Protein 3RUF (pdb70)

GO terms:
  GO:0003974 UDP-N-acetylglucosamine 4-epimerase activity (F, EXP)

Nearest PDB structures (foldseek):
  3ru9-assembly1_A  TM=9.992E-01  e=3.036E-66  Plesiomonas shigelloides
  3ruc-assembly2_D  TM=9.964E-01  e=3.072E-64  Plesiomonas shigelloides
  1sb8-assembly1_A  TM=9.883E-01  e=1.841E-53  Pseudomonas aeruginosa
  6dnt-assembly1_A-2  TM=9.504E-01  e=9.899E-32  Methanobrevibacter ruminantium M1
  8shh-assembly1_A  TM=8.961E-01  e=2.185E-24  Micromonospora carbonacea

Foldseek 3Di:
DLVLLVVLLVVCLVPPAEEEEECCQADLNVVLLLVSLQSLHQYEYEYQVPVGDPVSVVVSVVNHDPSSVVSYHYDHDALLDLVVLLVSLARHAFYEYEWADDFQVVCAVCVPVRCSRLANSLVSNVVSNVVNVHNAAEYEAAPLLLPAVPDPADDQVHRDDRLGSNSVSRVVSLVVQLVCCVPPVHWYEYEHEWAEDAFRQDCDDDRGDLQSVLLLQVQVVHEREDAADQQQKTQYAYSVQVSSLRSLRRPFDRVLTSDYFYRGDFDIDTSVVSNVLLNVLLVVVPGYYYDHHDGSDHRTYGHDGVSCCPRRVRDRDAGDNNRSNNHSVNSVVVSD/DLVLLVVLLVVCLVVPFEEEEECCQADLNVVLLLVSLQSVHQYEYEYQVPVGDPVSVVVSPVNHDPSSVVSYDYDNDALLDLVVLLVSLARHAFYEYEWADDFQVVCQVCVPVRCSRLASSLVSNVVSNVVNVHNAAEYEAAPLLLPAVPDPADDPVHRDDRLGSRSVSRVNSLVVQLVCCVPPVHWYEYEHEWAEDAFRQDCDDPRGDQVSVLLLQVQVVHEREDAAPQQQKTQYAYSVLVSSLSSLRRPFDRVLTSYYFYRGDQDIDTSVVVNVLLNVLVVVVPGYDYDHHDGSDDRTYGHDGVSCCPRRVRDRDAGDNNRSNNHSVNSVVVND/DLVVLVVLLVVCLVPAFEEEQECCQADLNVVLLLSNLQSVHQYEYEYQVPVGDPVSVVVSPVRHDPSSVVSYHYDHDALLDLVVLLVSLARHAFYEAEWADDDQVVCQVPVPVRLSRLASSLVSNVVSCLVNVHNAYEYEAAPLQQPPPPDPADDFVHHDDRDGSNSVSRNVSLVVQLVCCVPSVHWYEYEHEWAEDFFRQDCDDPRGDQLSVLLLCQQVVHAREDADPQQAKTQYAYSVLVSSLSSLRRPADPVLTSDYFYGGQQDIDTSVVSNVLLVVLLVVVPGHDYDHHDPPDDRTYGHDRVSCCPRSVRDSPDGPSNSSNNHNVSSVVVND/DLVVLVVLLVVCLVPAFEEEFECCQADLNVVLLLSNLQSVHQYEYEYQVPVGDVVSVVVSPVRHDPSSVVSYHYDNDALLDLVVLLVSLARHAFYEYEWADDFQVVCQVPVPVRLSCLASSLVSNVVSCLVNVHNAAEYEAAPLQQAPPPDPADEDVHHDDRQGSNSVSRNVSLVVQLVCCVPSVHWYEYEHEWAEDFFRQDCDDPRGDQLSVLLLCVQVVHAREDAAPQQQKTQHAYSVLVSSLSSLRRPAPPVLTSYYFYRGQQDIDTRVVVNVLLNVLLCVVPDYDYDHHDPSDDRTYGHDGVSCCPRRVRDRPDGPNNRSNNRSVSSVVVND

Sequence (1344 aa):
YMSRYEEITQQLIFSPKTWLITGVAGFIGSNLLEKLLKLNQVVIGLDNFSTGHQYNLDEVKTLVSTEQWSRFCFIEGDIRDLTTCEQVMKGVDHVLHQAALGSVPRSIVDPITTNATNITGFLNILHAAKNAQVQSFTYAASSSTYGDHPALPKVEENIGNPLSPYAVTKYVNEIYAQVYARTYGFKTIGLRYFNVFGRRQDPNGAYAAVIPKWTAAMLKGDDVYINGDGETSRDFCYIDNVIQMNILSALAKDSAKDNIYNVAVGDRTTLNELSGYIYDELNLIHHIKYREFRSGDVRHSQADVTKAIDLLKYRPNIKIREGLRLSMPWYVRFLKYMSRYEEITQQLIFSPKTWLITGVAGFIGSNLLEKLLKLNQVVIGLDNFSTGHQYNLDEVKTLVSTEQWSRFCFIEGDIRDLTTCEQVMKGVDHVLHQAALGSVPRSIVDPITTNATNITGFLNILHAAKNAQVQSFTYAASSSTYGDHPALPKVEENIGNPLSPYAVTKYVNEIYAQVYARTYGFKTIGLRYFNVFGRRQDPNGAYAAVIPKWTAAMLKGDDVYINGDGETSRDFCYIDNVIQMNILSALAKDSAKDNIYNVAVGDRTTLNELSGYIYDELNLIHHIKYREFRSGDVRHSQADVTKAIDLLKYRPNIKIREGLRLSMPWYVRFLKYMSRYEEITQQLIFSPKTWLITGVAGFIGSNLLEKLLKLNQVVIGLDNFSTGHQYNLDEVKTLVSTEQWSRFCFIEGDIRDLTTCEQVMKGVDHVLHQAALGSVPRSIVDPITTNATNITGFLNILHAAKNAQVQSFTYAASSSTYGDHPALPKVEENIGNPLSPYAVTKYVNEIYAQVYARTYGFKTIGLRYFNVFGRRQDPNGAYAAVIPKWTAAMLKGDDVYINGDGETSRDFCYIDNVIQMNILSALAKDSAKDNIYNVAVGDRTTLNELSGYIYDELNLIHHIKYREFRSGDVRHSQADVTKAIDLLKYRPNIKIREGLRLSMPWYVRFLKYMSRYEEITQQLIFSPKTWLITGVAGFIGSNLLEKLLKLNQVVIGLDNFSTGHQYNLDEVKTLVSTEQWSRFCFIEGDIRDLTTCEQVMKGVDHVLHQAALGSVPRSIVDPITTNATNITGFLNILHAAKNAQVQSFTYAASSSTYGDHPALPKVEENIGNPLSPYAVTKYVNEIYAQVYARTYGFKTIGLRYFNVFGRRQDPNGAYAAVIPKWTAAMLKGDDVYINGDGETSRDFCYIDNVIQMNILSALAKDSAKDNIYNVAVGDRTTLNELSGYIYDELNLIHHIKYREFRSGDVRHSQADVTKAIDLLKYRPNIKIREGLRLSMPWYVRFLK

Organism: Plesiomonas shigelloides (NCBI:txid703)

InterPro domains:
  IPR001509 NAD-dependent epimerase/dehydratase [PF01370] (22-267)
  IPR036291 NAD(P)-binding domain superfamily [SSF51735] (5-342)
  IPR050177 Bifunctional lipid A modification and metabolic enzymes [PTHR43245] (20-340)

Structure (mmCIF, N/CA/C/O backbone):
data_3RUF
#
_entry.id   3RUF
#
_cell.length_a   77.978
_cell.length_b   77.978
_cell.length_c   223.873
_cell.angle_alpha   90.00
_cell.angle_beta   90.00
_cell.angle_gamma   120.00
#
_symmetry.space_group_name_H-M   'P 32'
#
loop_
_entity.id
_entity.type
_entity.pdbx_description
1 polymer WbgU
2 non-polymer NICOTINAMIDE-ADENINE-DINUCLEOTIDE
3 non-polymer "URIDINE-5'-DIPHOSPHATE"
4 non-polymer 'SULFATE ION'
5 water water
#
loop_
_atom_site.group_PDB
_atom_site.id
_atom_site.type_symbol
_atom_site.label_atom_id
_atom_site.label_alt_id
_atom_site.label_comp_id
_atom_site.label_asym_id
_atom_site.label_entity_id
_atom_site.label_seq_id
_atom_site.pdbx_PDB_ins_code
_atom_site.Cartn_x
_atom_site.Cartn_y
_atom_site.Cartn_z
_atom_site.occupancy
_atom_site.B_iso_or_equiv
_atom_site.auth_seq_id
_atom_site.auth_comp_id
_atom_site.auth_asym_id
_atom_site.auth_atom_id
_atom_site.pdbx_PDB_model_num
ATOM 1 N N . TYR A 1 10 ? -16.958 27.380 -23.642 1.00 44.38 1 TYR A N 1
ATOM 2 C CA . TYR A 1 10 ? -17.064 28.673 -22.913 1.00 42.60 1 TYR A CA 1
ATOM 3 C C . TYR A 1 10 ? -16.588 28.540 -21.476 1.00 42.79 1 TYR A C 1
ATOM 4 O O . TYR A 1 10 ? -16.952 27.617 -20.757 1.00 46.11 1 TYR A O 1
ATOM 13 N N . MET A 1 11 ? -15.851 29.526 -21.031 1.00 40.71 2 MET A N 1
ATOM 14 C CA . MET A 1 11 ? -15.440 29.580 -19.619 1.00 39.02 2 MET A CA 1
ATOM 15 C C . MET A 1 11 ? -16.288 30.632 -18.888 1.00 36.62 2 MET A C 1
ATOM 16 O O . MET A 1 11 ? -15.892 31.744 -18.659 1.00 35.38 2 MET A O 1
ATOM 21 N N . SER A 1 12 ? -17.514 30.244 -18.583 1.00 35.47 3 SER A N 1
ATOM 22 C CA . SER A 1 12 ? -18.535 31.248 -18.267 1.00 35.79 3 SER A CA 1
ATOM 23 C C . SER A 1 12 ? -18.332 31.996 -16.970 1.00 32.65 3 SER A C 1
ATOM 24 O O . SER A 1 12 ? -18.570 33.199 -16.923 1.00 32.00 3 SER A O 1
ATOM 27 N N . ARG A 1 13 ? -17.913 31.297 -15.908 1.00 32.87 4 ARG A N 1
ATOM 28 C CA . ARG A 1 13 ? -17.636 32.022 -14.642 1.00 32.45 4 ARG A CA 1
ATOM 29 C C . ARG A 1 13 ? -16.441 32.976 -14.829 1.00 33.32 4 ARG A C 1
ATOM 30 O O . ARG A 1 13 ? -16.436 34.132 -14.380 1.00 34.59 4 ARG A O 1
ATOM 38 N N . TYR A 1 14 ? -15.441 32.488 -15.532 1.00 34.98 5 TYR A N 1
ATOM 39 C CA . TYR A 1 14 ? -14.221 33.272 -15.787 1.00 34.62 5 TYR A CA 1
ATOM 40 C C . TYR A 1 14 ? -14.555 34.531 -16.557 1.00 34.73 5 TYR A C 1
ATOM 41 O O . TYR A 1 14 ? -14.092 35.615 -16.202 1.00 34.63 5 TYR A O 1
ATOM 50 N N . GLU A 1 15 ? -15.429 34.413 -17.573 1.00 36.58 6 GLU A N 1
ATOM 51 C CA . GLU A 1 15 ? -15.916 35.568 -18.335 1.00 36.96 6 GLU A CA 1
ATOM 52 C C . GLU A 1 15 ? -16.548 36.669 -17.494 1.00 36.63 6 GLU A C 1
ATOM 53 O O . GLU A 1 15 ? -16.239 37.904 -17.687 1.00 36.91 6 GLU A O 1
ATOM 59 N N . GLU A 1 16 ? -17.434 36.234 -16.583 1.00 35.56 7 GLU A N 1
ATOM 60 C CA . GLU A 1 16 ? -18.136 37.117 -15.641 1.00 35.36 7 GLU A CA 1
ATOM 61 C C . GLU A 1 16 ? -17.170 37.878 -14.744 1.00 34.37 7 GLU A C 1
ATOM 62 O O . GLU A 1 16 ? -17.245 39.081 -14.586 1.00 34.90 7 GLU A O 1
ATOM 68 N N . ILE A 1 17 ? -16.310 37.126 -14.084 1.00 34.63 8 ILE A N 1
ATOM 69 C CA . ILE A 1 17 ? -15.293 37.741 -13.205 1.00 33.98 8 ILE A CA 1
ATOM 70 C C . ILE A 1 17 ? -14.387 38.683 -13.996 1.00 33.16 8 ILE A C 1
ATOM 71 O O . ILE A 1 17 ? -14.155 39.796 -13.589 1.00 34.38 8 ILE A O 1
ATOM 76 N N . THR A 1 18 ? -13.922 38.297 -15.180 1.00 35.26 9 THR A N 1
ATOM 77 C CA . THR A 1 18 ? -13.153 39.285 -15.959 1.00 34.31 9 THR A CA 1
ATOM 78 C C . THR A 1 18 ? -13.936 40.546 -16.270 1.00 34.65 9 THR A C 1
ATOM 79 O O . THR A 1 18 ? -13.361 41.645 -16.287 1.00 33.22 9 THR A O 1
ATOM 83 N N . GLN A 1 19 ? -15.255 40.423 -16.529 1.00 33.98 10 GLN A N 1
ATOM 84 C CA . GLN A 1 19 ? -16.105 41.603 -16.739 1.00 34.05 10 GLN A CA 1
ATOM 85 C C . GLN A 1 19 ? -16.178 42.488 -15.547 1.00 32.63 10 GLN A C 1
ATOM 86 O O . GLN A 1 19 ? -16.144 43.715 -15.674 1.00 34.52 10 GLN A O 1
ATOM 92 N N . GLN A 1 20 ? -16.288 41.883 -14.375 1.00 32.61 11 GLN A N 1
ATOM 93 C CA . GLN A 1 20 ? -16.247 42.675 -13.143 1.00 33.75 11 GLN A CA 1
ATOM 94 C C . GLN A 1 20 ? -14.963 43.477 -13.083 1.00 32.37 11 GLN A C 1
ATOM 95 O O . GLN A 1 20 ? -14.973 44.667 -12.738 1.00 32.76 11 GLN A O 1
ATOM 101 N N . LEU A 1 21 ? -13.855 42.819 -13.424 1.00 33.51 12 LEU A N 1
ATOM 102 C CA . LEU A 1 21 ? -12.521 43.483 -13.287 1.00 33.75 12 LEU A CA 1
ATOM 103 C C . LEU A 1 21 ? -12.344 44.603 -14.258 1.00 34.45 12 LEU A C 1
ATOM 104 O O . LEU A 1 21 ? -11.748 45.602 -13.932 1.00 37.20 12 LEU A O 1
ATOM 109 N N . ILE A 1 22 ? -12.807 44.439 -15.488 1.00 35.81 13 ILE A N 1
ATOM 110 C CA . ILE A 1 22 ? -12.720 45.547 -16.451 1.00 36.23 13 ILE A CA 1
ATOM 111 C C . ILE A 1 22 ? -13.505 46.801 -15.989 1.00 36.35 13 ILE A C 1
ATOM 112 O O . ILE A 1 22 ? -13.026 47.943 -16.118 1.00 36.51 13 ILE A O 1
ATOM 117 N N . PHE A 1 23 ? -14.700 46.598 -15.416 1.00 35.25 14 PHE A N 1
ATOM 118 C CA . PHE A 1 23 ? -15.517 47.712 -14.935 1.00 34.87 14 PHE A CA 1
ATOM 119 C C . PHE A 1 23 ? -14.935 48.374 -13.704 1.00 35.78 14 PHE A C 1
ATOM 120 O O . PHE A 1 23 ? -14.953 49.579 -13.598 1.00 36.34 14 PHE A O 1
ATOM 128 N N . SER A 1 24 ? -14.456 47.576 -12.751 1.00 36.34 15 SER A N 1
ATOM 129 C CA . SER A 1 24 ? -13.979 48.101 -11.476 1.00 38.32 15 SER A CA 1
ATOM 130 C C . SER A 1 24 ? -12.503 47.602 -11.340 1.00 38.55 15 SER A C 1
ATOM 131 O O . SER A 1 24 ? -12.260 46.572 -10.706 1.00 39.44 15 SER A O 1
ATOM 134 N N . PRO A 1 25 ? -11.548 48.289 -12.002 1.00 38.40 16 PRO A N 1
ATOM 135 C CA . PRO A 1 25 ? -10.160 47.705 -12.088 1.00 38.02 16 PRO A CA 1
ATOM 136 C C . PRO A 1 25 ? -9.485 47.749 -10.698 1.00 37.08 16 PRO A C 1
ATOM 137 O O . PRO A 1 25 ? -9.806 48.619 -9.885 1.00 36.30 16 PRO A O 1
ATOM 141 N N . LYS A 1 26 ? -8.589 46.794 -10.435 1.00 36.15 17 LYS A N 1
ATOM 142 C CA . LYS A 1 26 ? -7.894 46.726 -9.194 1.00 34.64 17 LYS A CA 1
ATOM 143 C C . LYS A 1 26 ? -6.381 46.819 -9.435 1.00 35.40 17 LYS A C 1
ATOM 144 O O . LYS A 1 26 ? -5.916 46.750 -10.573 1.00 34.62 17 LYS A O 1
ATOM 150 N N . THR A 1 27 ? -5.617 46.892 -8.339 1.00 33.90 18 THR A N 1
ATOM 151 C CA . THR A 1 27 ? -4.179 46.785 -8.385 1.00 32.72 18 THR A CA 1
ATOM 152 C C . THR A 1 27 ? -3.760 45.387 -7.997 1.00 31.54 18 THR A C 1
ATOM 153 O O . THR A 1 27 ? -4.156 44.842 -6.937 1.00 31.81 18 THR A O 1
ATOM 157 N N . TRP A 1 28 ? -2.926 44.817 -8.849 1.00 30.82 19 TRP A N 1
ATOM 158 C CA . TRP A 1 28 ? -2.488 43.427 -8.715 1.00 31.91 19 TRP A CA 1
ATOM 159 C C . TRP A 1 28 ? -0.945 43.407 -8.443 1.00 32.64 19 TRP A C 1
ATOM 160 O O . TRP A 1 28 ? -0.220 44.220 -9.045 1.00 32.98 19 TRP A O 1
ATOM 171 N N . LEU A 1 29 ? -0.454 42.471 -7.610 1.00 32.15 20 LEU A N 1
ATOM 172 C CA . LEU A 1 29 ? 0.997 42.232 -7.578 1.00 31.04 20 LEU A CA 1
ATOM 173 C C . LEU A 1 29 ? 1.236 40.897 -8.157 1.00 30.63 20 LEU A C 1
ATOM 174 O O . LEU A 1 29 ? 0.636 39.917 -7.743 1.00 31.10 20 LEU A O 1
ATOM 179 N N . ILE A 1 30 ? 2.137 40.829 -9.124 1.00 30.01 21 ILE A N 1
ATOM 180 C CA . ILE A 1 30 ? 2.577 39.551 -9.580 1.00 29.84 21 ILE A CA 1
ATOM 181 C C . ILE A 1 30 ? 4.074 39.470 -9.238 1.00 30.85 21 ILE A C 1
ATOM 182 O O . ILE A 1 30 ? 4.883 40.302 -9.725 1.00 31.65 21 ILE A O 1
ATOM 187 N N . THR A 1 31 ? 4.444 38.430 -8.506 1.00 30.57 22 THR A N 1
ATOM 188 C CA . THR A 1 31 ? 5.863 38.136 -8.274 1.00 30.64 22 THR A CA 1
ATOM 189 C C . THR A 1 31 ? 6.241 37.037 -9.271 1.00 30.32 22 THR A C 1
ATOM 190 O O . THR A 1 31 ? 5.402 36.220 -9.604 1.00 31.00 22 THR A O 1
ATOM 194 N N . GLY A 1 32 ? 7.495 36.979 -9.707 1.00 27.82 23 GLY A N 1
ATOM 195 C CA . GLY A 1 32 ? 7.860 36.079 -10.777 1.00 29.77 23 GLY A CA 1
ATOM 196 C C . GLY A 1 32 ? 7.351 36.577 -12.148 1.00 29.08 23 GLY A C 1
ATOM 197 O O . GLY A 1 32 ? 7.237 35.757 -13.066 1.00 30.10 23 GLY A O 1
ATOM 198 N N . VAL A 1 33 ? 7.081 37.868 -12.252 1.00 28.91 24 VAL A N 1
ATOM 199 C CA . VAL A 1 33 ? 6.444 38.495 -13.461 1.00 31.90 24 VAL A CA 1
ATOM 200 C C . VAL A 1 33 ? 7.239 38.325 -14.779 1.00 33.75 24 VAL A C 1
ATOM 201 O O . VAL A 1 33 ? 6.671 38.309 -15.893 1.00 31.44 24 VAL A O 1
ATOM 205 N N . ALA A 1 34 ? 8.565 38.210 -14.666 1.00 33.83 25 ALA A N 1
ATOM 206 C CA . ALA A 1 34 ? 9.334 38.072 -15.853 1.00 33.45 25 ALA A CA 1
ATOM 207 C C . ALA A 1 34 ? 9.496 36.606 -16.250 1.00 34.54 25 ALA A C 1
ATOM 208 O O . ALA A 1 34 ? 10.237 36.319 -17.178 1.00 35.19 25 ALA A O 1
ATOM 210 N N . GLY A 1 35 ? 8.864 35.683 -15.518 1.00 33.88 26 GLY A N 1
ATOM 211 C CA . GLY A 1 35 ? 8.956 34.273 -15.855 1.00 33.37 26 GLY A CA 1
ATOM 212 C C . GLY A 1 35 ? 7.844 33.834 -16.768 1.00 33.22 26 GLY A C 1
ATOM 213 O O . GLY A 1 35 ? 7.130 34.672 -17.353 1.00 34.41 26 GLY A O 1
ATOM 214 N N . PHE A 1 36 ? 7.699 32.526 -16.888 1.00 32.33 27 PHE A N 1
ATOM 215 C CA . PHE A 1 36 ? 6.761 31.920 -17.830 1.00 32.85 27 PHE A CA 1
ATOM 216 C C . PHE A 1 36 ? 5.300 32.197 -17.402 1.00 33.39 27 PHE A C 1
ATOM 217 O O . PHE A 1 36 ? 4.575 32.890 -18.098 1.00 32.39 27 PHE A O 1
ATOM 225 N N . ILE A 1 37 ? 4.917 31.709 -16.224 1.00 33.40 28 ILE A N 1
ATOM 226 C CA . ILE A 1 37 ? 3.530 31.872 -15.789 1.00 32.82 28 ILE A CA 1
ATOM 227 C C . ILE A 1 37 ? 3.324 33.336 -15.460 1.00 33.17 28 ILE A C 1
ATOM 228 O O . ILE A 1 37 ? 2.337 33.930 -15.877 1.00 33.82 28 ILE A O 1
ATOM 233 N N . GLY A 1 38 ? 4.261 33.956 -14.739 1.00 32.35 29 GLY A N 1
ATOM 234 C CA . GLY A 1 38 ? 4.110 35.306 -14.358 1.00 32.11 29 GLY A CA 1
ATOM 235 C C . GLY A 1 38 ? 3.900 36.269 -15.527 1.00 34.03 29 GLY A C 1
ATOM 236 O O . GLY A 1 38 ? 3.045 37.171 -15.451 1.00 34.78 29 GLY A O 1
ATOM 237 N N . SER A 1 39 ? 4.664 36.110 -16.604 1.00 33.56 30 SER A N 1
ATOM 238 C CA . SER A 1 39 ? 4.517 37.036 -17.734 1.00 34.21 30 SER A CA 1
ATOM 239 C C . SER A 1 39 ? 3.218 36.750 -18.515 1.00 33.17 30 SER A C 1
ATOM 240 O O . SER A 1 39 ? 2.626 37.653 -19.122 1.00 34.40 30 SER A O 1
ATOM 243 N N . ASN A 1 40 ? 2.754 35.518 -18.456 1.00 32.67 31 ASN A N 1
ATOM 244 C CA . ASN A 1 40 ? 1.419 35.223 -18.999 1.00 34.11 31 ASN A CA 1
ATOM 245 C C . ASN A 1 40 ? 0.275 35.841 -18.222 1.00 33.91 31 ASN A C 1
ATOM 246 O O . ASN A 1 40 ? -0.737 36.257 -18.806 1.00 35.01 31 ASN A O 1
ATOM 251 N N . LEU A 1 41 ? 0.385 35.781 -16.893 1.00 32.65 32 LEU A N 1
ATOM 252 C CA . LEU A 1 41 ? -0.514 36.514 -16.017 1.00 31.55 32 LEU A CA 1
ATOM 253 C C . LEU A 1 41 ? -0.484 37.998 -16.297 1.00 31.41 32 LEU A C 1
ATOM 254 O O . LEU A 1 41 ? -1.531 38.631 -16.358 1.00 30.32 32 LEU A O 1
ATOM 259 N N . LEU A 1 42 ? 0.703 38.548 -16.539 1.00 31.42 33 LEU A N 1
ATOM 260 C CA . LEU A 1 42 ? 0.882 39.969 -16.810 1.00 30.97 33 LEU A CA 1
ATOM 261 C C . LEU A 1 42 ? 0.094 40.345 -18.069 1.00 31.70 33 LEU A C 1
ATOM 262 O O . LEU A 1 42 ? -0.649 41.353 -18.110 1.00 32.08 33 LEU A O 1
ATOM 267 N N . GLU A 1 43 ? 0.295 39.542 -19.084 1.00 33.73 34 GLU A N 1
ATOM 268 C CA . GLU A 1 43 ? -0.334 39.780 -20.370 1.00 34.93 34 GLU A CA 1
ATOM 269 C C . GLU A 1 43 ? -1.888 39.847 -20.223 1.00 34.77 34 GLU A C 1
ATOM 270 O O . GLU A 1 43 ? -2.498 40.820 -20.670 1.00 34.88 34 GLU A O 1
ATOM 276 N N . LYS A 1 44 ? -2.485 38.823 -19.603 1.00 33.18 35 LYS A N 1
ATOM 277 C CA . LYS A 1 44 ? -3.914 38.804 -19.354 1.00 32.99 35 LYS A CA 1
ATOM 278 C C . LYS A 1 44 ? -4.427 39.994 -18.489 1.00 34.78 35 LYS A C 1
ATOM 279 O O . LYS A 1 44 ? -5.330 40.705 -18.941 1.00 34.27 35 LYS A O 1
ATOM 285 N N . LEU A 1 45 ? -3.843 40.263 -17.303 1.00 33.71 36 LEU A N 1
ATOM 286 C CA . LEU A 1 45 ? -4.272 41.402 -16.469 1.00 32.64 36 LEU A CA 1
ATOM 287 C C . LEU A 1 45 ? -4.159 42.774 -17.151 1.00 33.93 36 LEU A C 1
ATOM 288 O O . LEU A 1 45 ? -5.018 43.659 -16.955 1.00 32.69 36 LEU A O 1
ATOM 293 N N . LEU A 1 46 ? -3.096 42.982 -17.937 1.00 34.28 37 LEU A N 1
ATOM 294 C CA . LEU A 1 46 ? -2.990 44.256 -18.679 1.00 35.40 37 LEU A CA 1
ATOM 295 C C . LEU A 1 46 ? -4.051 44.323 -19.776 1.00 35.35 37 LEU A C 1
ATOM 296 O O . LEU A 1 46 ? -4.664 45.376 -19.974 1.00 36.47 37 LEU A O 1
ATOM 301 N N . LYS A 1 47 ? -4.309 43.206 -20.455 1.00 35.63 38 LYS A N 1
ATOM 302 C CA . LYS A 1 47 ? -5.417 43.215 -21.436 1.00 36.96 38 LYS A CA 1
ATOM 303 C C . LYS A 1 47 ? -6.804 43.525 -20.806 1.00 36.39 38 LYS A C 1
ATOM 304 O O . LYS A 1 47 ? -7.655 44.098 -21.472 1.00 39.26 38 LYS A O 1
ATOM 310 N N . LEU A 1 48 ? -6.975 43.247 -19.525 1.00 34.33 39 LEU A N 1
ATOM 311 C CA . LEU A 1 48 ? -8.167 43.666 -18.748 1.00 34.79 39 LEU A CA 1
ATOM 312 C C . LEU A 1 48 ? -8.061 45.030 -18.120 1.00 35.70 39 LEU A C 1
ATOM 313 O O . LEU A 1 48 ? -8.842 45.332 -17.211 1.00 36.37 39 LEU A O 1
ATOM 318 N N . ASN A 1 49 ? -7.070 45.845 -18.533 1.00 36.66 40 ASN A N 1
ATOM 319 C CA . ASN A 1 49 ? -6.876 47.209 -18.006 1.00 36.13 40 ASN A CA 1
ATOM 320 C C . ASN A 1 49 ? -6.620 47.237 -16.520 1.00 35.64 40 ASN A C 1
ATOM 321 O O . ASN A 1 49 ? -6.863 48.274 -15.883 1.00 33.78 40 ASN A O 1
ATOM 326 N N . GLN A 1 50 ? -6.094 46.129 -15.950 1.00 34.43 41 GLN A N 1
ATOM 327 C CA . GLN A 1 50 ? -5.681 46.203 -14.526 1.00 34.44 41 GLN A CA 1
ATOM 328 C C . GLN A 1 50 ? -4.431 47.073 -14.336 1.00 35.96 41 GLN A C 1
ATOM 329 O O . GLN A 1 50 ? -3.714 47.371 -15.319 1.00 36.13 41 GLN A O 1
ATOM 335 N N . VAL A 1 51 ? -4.195 47.501 -13.103 1.00 34.60 42 VAL A N 1
ATOM 336 C CA . VAL A 1 51 ? -2.974 48.223 -12.729 1.00 36.23 42 VAL A CA 1
ATOM 337 C C . VAL A 1 51 ? -2.173 47.068 -12.191 1.00 36.67 42 VAL A C 1
ATOM 338 O O . VAL A 1 51 ? -2.728 46.252 -11.418 1.00 38.36 42 VAL A O 1
ATOM 342 N N . VAL A 1 52 ? -0.933 46.897 -12.656 1.00 36.08 43 VAL A N 1
ATOM 343 C CA . VAL A 1 52 ? -0.114 45.770 -12.195 1.00 34.33 43 VAL A CA 1
ATOM 344 C C . VAL A 1 52 ? 1.232 46.257 -11.681 1.00 35.27 43 VAL A C 1
ATOM 345 O O . VAL A 1 52 ? 1.881 47.113 -12.312 1.00 35.48 43 VAL A O 1
ATOM 349 N N . ILE A 1 53 ? 1.603 45.787 -10.486 1.00 35.03 44 ILE A N 1
ATOM 350 C CA . ILE A 1 53 ? 2.944 45.943 -9.971 1.00 36.52 44 ILE A CA 1
ATOM 351 C C . ILE A 1 53 ? 3.626 44.592 -10.167 1.00 35.30 44 ILE A C 1
ATOM 352 O O . ILE A 1 53 ? 3.043 43.521 -9.887 1.00 33.91 44 ILE A O 1
ATOM 357 N N . GLY A 1 54 ? 4.812 44.623 -10.775 1.00 33.66 45 GLY A N 1
ATOM 358 C CA . GLY A 1 54 ? 5.541 43.397 -11.055 1.00 31.60 45 GLY A CA 1
ATOM 359 C C . GLY A 1 54 ? 6.866 43.371 -10.260 1.00 33.58 45 GLY A C 1
ATOM 360 O O . GLY A 1 54 ? 7.589 44.400 -10.228 1.00 33.58 45 GLY A O 1
ATOM 361 N N . LEU A 1 55 ? 7.177 42.219 -9.636 1.00 32.34 46 LEU A N 1
ATOM 362 C CA . LEU A 1 55 ? 8.447 42.043 -8.950 1.00 33.60 46 LEU A CA 1
ATOM 363 C C . LEU A 1 55 ? 9.231 40.833 -9.523 1.00 32.89 46 LEU A C 1
ATOM 364 O O . LEU A 1 55 ? 8.702 39.710 -9.593 1.00 30.82 46 LEU A O 1
ATOM 369 N N . ASP A 1 56 ? 10.508 41.025 -9.909 1.00 33.55 47 ASP A N 1
ATOM 370 C CA . ASP A 1 56 ? 11.292 39.866 -10.369 1.00 33.25 47 ASP A CA 1
ATOM 371 C C . ASP A 1 56 ? 12.785 40.153 -10.174 1.00 33.95 47 ASP A C 1
ATOM 372 O O . ASP A 1 56 ? 13.206 41.325 -10.266 1.00 34.50 47 ASP A O 1
ATOM 377 N N . ASN A 1 57 ? 13.558 39.104 -9.970 1.00 33.91 48 ASN A N 1
ATOM 378 C CA . ASN A 1 57 ? 15.032 39.301 -9.815 1.00 34.88 48 ASN A CA 1
ATOM 379 C C . ASN A 1 57 ? 15.827 38.837 -11.080 1.00 35.64 48 ASN A C 1
ATOM 380 O O . ASN A 1 57 ? 17.059 38.874 -11.084 1.00 34.90 48 ASN A O 1
ATOM 385 N N . PHE A 1 58 ? 15.107 38.430 -12.138 1.00 34.55 49 PHE A N 1
ATOM 386 C CA . PHE A 1 58 ? 15.742 37.932 -13.371 1.00 35.74 49 PHE A CA 1
ATOM 387 C C . PHE A 1 58 ? 16.739 36.797 -13.028 1.00 37.81 49 PHE A C 1
ATOM 388 O O . PHE A 1 58 ? 17.764 36.652 -13.692 1.00 35.69 49 PHE A O 1
ATOM 396 N N . SER A 1 59 ? 16.413 35.956 -12.042 1.00 37.65 50 SER A N 1
ATOM 397 C CA . SER A 1 59 ? 17.192 34.748 -11.867 1.00 37.61 50 SER A CA 1
ATOM 398 C C . SER A 1 59 ? 16.955 33.719 -13.010 1.00 37.58 50 SER A C 1
ATOM 399 O O . SER A 1 59 ? 17.832 33.478 -13.850 1.00 37.25 50 SER A O 1
ATOM 402 N N . THR A 1 60 ? 15.774 33.110 -13.055 1.00 38.18 51 THR A N 1
ATOM 403 C CA . THR A 1 60 ? 15.369 32.267 -14.193 1.00 36.58 51 THR A CA 1
ATOM 404 C C . THR A 1 60 ? 14.471 33.050 -15.133 1.00 35.61 51 THR A C 1
ATOM 405 O O . THR A 1 60 ? 14.190 32.590 -16.235 1.00 36.33 51 THR A O 1
ATOM 409 N N . GLY A 1 61 ? 14.008 34.219 -14.724 1.00 35.27 52 GLY A N 1
ATOM 410 C CA . GLY A 1 61 ? 13.168 35.020 -15.630 1.00 36.36 52 GLY A CA 1
ATOM 411 C C . GLY A 1 61 ? 13.985 35.965 -16.558 1.00 36.86 52 GLY A C 1
ATOM 412 O O . GLY A 1 61 ? 15.222 36.176 -16.369 1.00 36.08 52 GLY A O 1
ATOM 413 N N . HIS A 1 62 ? 13.287 36.590 -17.487 1.00 35.39 53 HIS A N 1
ATOM 414 C CA . HIS A 1 62 ? 13.921 37.390 -18.538 1.00 36.52 53 HIS A CA 1
ATOM 415 C C . HIS A 1 62 ? 13.277 38.712 -18.811 1.00 36.18 53 HIS A C 1
ATOM 416 O O . HIS A 1 62 ? 12.039 38.847 -18.965 1.00 34.52 53 HIS A O 1
ATOM 423 N N . GLN A 1 63 ? 14.145 39.686 -18.921 1.00 35.60 54 GLN A N 1
ATOM 424 C CA . GLN A 1 63 ? 13.782 41.013 -19.507 1.00 37.39 54 GLN A CA 1
ATOM 425 C C . GLN A 1 63 ? 13.014 40.875 -20.817 1.00 37.92 54 GLN A C 1
ATOM 426 O O . GLN A 1 63 ? 12.005 41.621 -21.055 1.00 37.97 54 GLN A O 1
ATOM 432 N N . TYR A 1 64 ? 13.446 39.935 -21.673 1.00 37.47 55 TYR A N 1
ATOM 433 C CA . TYR A 1 64 ? 12.796 39.759 -22.978 1.00 38.65 55 TYR A CA 1
ATOM 434 C C . TYR A 1 64 ? 11.317 39.255 -22.852 1.00 39.03 55 TYR A C 1
ATOM 435 O O . TYR A 1 64 ? 10.516 39.414 -23.767 1.00 38.59 55 TYR A O 1
ATOM 444 N N . ASN A 1 65 ? 10.946 38.633 -21.723 1.00 38.61 56 ASN A N 1
ATOM 445 C CA . ASN A 1 65 ? 9.540 38.206 -21.593 1.00 37.76 56 ASN A CA 1
ATOM 446 C C . ASN A 1 65 ? 8.721 39.453 -21.344 1.00 37.21 56 ASN A C 1
ATOM 447 O O . ASN A 1 65 ? 7.596 39.528 -21.789 1.00 38.90 56 ASN A O 1
ATOM 452 N N . LEU A 1 66 ? 9.273 40.397 -20.599 1.00 36.82 57 LEU A N 1
ATOM 453 C CA . LEU A 1 66 ? 8.618 41.654 -20.367 1.00 39.50 57 LEU A CA 1
ATOM 454 C C . LEU A 1 66 ? 8.458 42.431 -21.680 1.00 40.95 57 LEU A C 1
ATOM 455 O O . LEU A 1 66 ? 7.367 43.006 -21.958 1.00 41.12 57 LEU A O 1
ATOM 460 N N . ASP A 1 67 ? 9.533 42.486 -22.453 1.00 41.11 58 ASP A N 1
ATOM 461 C CA . ASP A 1 67 ? 9.516 43.163 -23.783 1.00 42.31 58 ASP A CA 1
ATOM 462 C C . ASP A 1 67 ? 8.413 42.571 -24.673 1.00 41.38 58 ASP A C 1
ATOM 463 O O . ASP A 1 67 ? 7.658 43.282 -25.308 1.00 42.30 58 ASP A O 1
ATOM 468 N N . GLU A 1 68 ? 8.312 41.266 -24.705 1.00 41.01 59 GLU A N 1
ATOM 469 C CA . GLU A 1 68 ? 7.333 40.639 -25.526 1.00 40.51 59 GLU A CA 1
ATOM 470 C C . GLU A 1 68 ? 5.930 41.053 -25.147 1.00 39.94 59 GLU A C 1
ATOM 471 O O . GLU A 1 68 ? 5.091 41.213 -26.020 1.00 39.40 59 GLU A O 1
ATOM 477 N N . VAL A 1 69 ? 5.668 41.209 -23.842 1.00 39.04 60 VAL A N 1
ATOM 478 C CA . VAL A 1 69 ? 4.302 41.445 -23.368 1.00 37.83 60 VAL A CA 1
ATOM 479 C C . VAL A 1 69 ? 4.004 42.874 -23.708 1.00 37.70 60 VAL A C 1
ATOM 480 O O . VAL A 1 69 ? 2.866 43.195 -24.061 1.00 37.59 60 VAL A O 1
ATOM 484 N N . LYS A 1 70 ? 5.018 43.735 -23.637 1.00 37.74 61 LYS A N 1
ATOM 485 C CA . LYS A 1 70 ? 4.876 45.119 -24.089 1.00 39.97 61 LYS A CA 1
ATOM 486 C C . LYS A 1 70 ? 4.310 45.224 -25.538 1.00 41.12 61 LYS A C 1
ATOM 487 O O . LYS A 1 70 ? 3.523 46.120 -25.827 1.00 40.22 61 LYS A O 1
ATOM 493 N N . THR A 1 71 ? 4.703 44.297 -26.407 1.00 41.94 62 THR A N 1
ATOM 494 C CA . THR A 1 71 ? 4.315 44.376 -27.813 1.00 43.06 62 THR A CA 1
ATOM 495 C C . THR A 1 71 ? 2.905 43.793 -28.011 1.00 43.66 62 THR A C 1
ATOM 496 O O . THR A 1 71 ? 2.312 43.968 -29.042 1.00 44.30 62 THR A O 1
ATOM 500 N N . LEU A 1 72 ? 2.369 43.124 -26.997 1.00 43.69 63 LEU A N 1
ATOM 501 C CA . LEU A 1 72 ? 1.099 42.432 -27.130 1.00 43.39 63 LEU A CA 1
ATOM 502 C C . LEU A 1 72 ? -0.088 43.178 -26.499 1.00 43.53 63 LEU A C 1
ATOM 503 O O . LEU A 1 72 ? -1.192 42.644 -26.469 1.00 45.77 63 LEU A O 1
ATOM 508 N N . VAL A 1 73 ? 0.125 44.388 -25.987 1.00 42.67 64 VAL A N 1
ATOM 509 C CA . VAL A 1 73 ? -0.924 45.143 -25.267 1.00 42.47 64 VAL A CA 1
ATOM 510 C C . VAL A 1 73 ? -0.808 46.585 -25.688 1.00 43.10 64 VAL A C 1
ATOM 511 O O . VAL A 1 73 ? 0.199 46.960 -26.272 1.00 42.41 64 VAL A O 1
ATOM 515 N N . SER A 1 74 ? -1.822 47.397 -25.409 1.00 43.23 65 SER A N 1
ATOM 516 C CA . SER A 1 74 ? -1.786 48.753 -25.881 1.00 42.57 65 SER A CA 1
ATOM 517 C C . SER A 1 74 ? -0.845 49.613 -25.074 1.00 43.72 65 SER A C 1
ATOM 518 O O . SER A 1 74 ? -0.423 49.215 -23.975 1.00 43.88 65 SER A O 1
ATOM 521 N N . THR A 1 75 ? -0.514 50.800 -25.591 1.00 42.57 66 THR A N 1
ATOM 522 C CA . THR A 1 75 ? 0.271 51.795 -24.827 1.00 42.80 66 THR A CA 1
ATOM 523 C C . THR A 1 75 ? -0.341 52.159 -23.456 1.00 43.40 66 THR A C 1
ATOM 524 O O . THR A 1 75 ? 0.353 52.174 -22.432 1.00 41.82 66 THR A O 1
ATOM 528 N N . GLU A 1 76 ? -1.645 52.462 -23.451 1.00 42.48 67 GLU A N 1
ATOM 529 C CA . GLU A 1 76 ? -2.352 52.800 -22.227 1.00 42.69 67 GLU A CA 1
ATOM 530 C C . GLU A 1 76 ? -2.262 51.631 -21.267 1.00 40.64 67 GLU A C 1
ATOM 531 O O . GLU A 1 76 ? -2.112 51.825 -20.043 1.00 42.01 67 GLU A O 1
ATOM 537 N N . GLN A 1 77 ? -2.408 50.435 -21.807 1.00 40.82 68 GLN A N 1
ATOM 538 C CA . GLN A 1 77 ? -2.415 49.238 -20.962 1.00 40.96 68 GLN A CA 1
ATOM 539 C C . GLN A 1 77 ? -0.989 49.048 -20.378 1.00 40.91 68 GLN A C 1
ATOM 540 O O . GLN A 1 77 ? -0.808 48.793 -19.173 1.00 41.51 68 GLN A O 1
ATOM 546 N N . TRP A 1 78 ? 0.030 49.285 -21.208 1.00 41.41 69 TRP A N 1
ATOM 547 C CA . TRP A 1 78 ? 1.418 49.163 -20.721 1.00 40.29 69 TRP A CA 1
ATOM 548 C C . TRP A 1 78 ? 1.752 50.257 -19.730 1.00 40.13 69 TRP A C 1
ATOM 549 O O . TRP A 1 78 ? 2.570 50.031 -18.800 1.00 40.55 69 TRP A O 1
ATOM 560 N N . SER A 1 79 ? 1.076 51.423 -19.850 1.00 39.25 70 SER A N 1
ATOM 561 C CA . SER A 1 79 ? 1.349 52.521 -18.952 1.00 39.78 70 SER A CA 1
ATOM 562 C C . SER A 1 79 ? 0.907 52.196 -17.530 1.00 39.47 70 SER A C 1
ATOM 563 O O . SER A 1 79 ? 1.296 52.912 -16.633 1.00 40.66 70 SER A O 1
ATOM 566 N N . ARG A 1 80 ? 0.083 51.160 -17.326 1.00 38.68 71 ARG A N 1
ATOM 567 C CA . ARG A 1 80 ? -0.445 50.823 -15.977 1.00 38.04 71 ARG A CA 1
ATOM 568 C C . ARG A 1 80 ? 0.407 49.746 -15.256 1.00 38.03 71 ARG A C 1
ATOM 569 O O . ARG A 1 80 ? 0.048 49.325 -14.150 1.00 38.81 71 ARG A O 1
ATOM 577 N N . PHE A 1 81 ? 1.498 49.322 -15.891 1.00 36.75 72 PHE A N 1
ATOM 578 C CA . PHE A 1 81 ? 2.457 48.340 -15.356 1.00 37.35 72 PHE A CA 1
ATOM 579 C C . PHE A 1 81 ? 3.701 49.013 -14.828 1.00 37.59 72 PHE A C 1
ATOM 580 O O . PHE A 1 81 ? 4.386 49.749 -15.564 1.00 39.03 72 PHE A O 1
ATOM 588 N N . CYS A 1 82 ? 3.965 48.786 -13.544 1.00 38.13 73 CYS A N 1
ATOM 589 C CA . CYS A 1 82 ? 5.172 49.270 -12.856 1.00 39.54 73 CYS A CA 1
ATOM 590 C C . CYS A 1 82 ? 6.049 48.041 -12.510 1.00 39.22 73 CYS A C 1
ATOM 591 O O . CYS A 1 82 ? 5.656 47.177 -11.706 1.00 40.10 73 CYS A O 1
ATOM 594 N N . PHE A 1 83 ? 7.206 47.945 -13.121 1.00 37.68 74 PHE A N 1
ATOM 595 C CA . PHE A 1 83 ? 8.086 46.798 -12.856 1.00 39.08 74 PHE A CA 1
ATOM 596 C C . PHE A 1 83 ? 9.091 47.176 -11.801 1.00 38.59 74 PHE A C 1
ATOM 597 O O . PHE A 1 83 ? 9.736 48.204 -11.891 1.00 38.18 74 PHE A O 1
ATOM 605 N N . ILE A 1 84 ? 9.286 46.301 -10.828 1.00 37.72 75 ILE A N 1
ATOM 606 C CA . ILE A 1 84 ? 10.284 46.523 -9.812 1.00 36.18 75 ILE A CA 1
ATOM 607 C C . ILE A 1 84 ? 11.232 45.346 -9.892 1.00 36.53 75 ILE A C 1
ATOM 608 O O . ILE A 1 84 ? 10.854 44.201 -9.685 1.00 33.44 75 ILE A O 1
ATOM 613 N N . GLU A 1 85 ? 12.489 45.650 -10.198 1.00 36.01 76 GLU A N 1
ATOM 614 C CA . GLU A 1 85 ? 13.533 44.650 -10.116 1.00 36.57 76 GLU A CA 1
ATOM 615 C C . GLU A 1 85 ? 13.898 44.414 -8.664 1.00 35.43 76 GLU A C 1
ATOM 616 O O . GLU A 1 85 ? 14.370 45.330 -8.015 1.00 37.12 76 GLU A O 1
ATOM 622 N N . GLY A 1 86 ? 13.707 43.205 -8.109 1.00 34.17 77 GLY A N 1
ATOM 623 C CA . GLY A 1 86 ? 13.996 43.078 -6.682 1.00 34.15 77 GLY A CA 1
ATOM 624 C C . GLY A 1 86 ? 13.767 41.648 -6.280 1.00 34.09 77 GLY A C 1
ATOM 625 O O . GLY A 1 86 ? 13.379 40.833 -7.121 1.00 33.82 77 GLY A O 1
ATOM 626 N N . ASP A 1 87 ? 13.961 41.349 -5.013 1.00 32.66 78 ASP A N 1
ATOM 627 C CA . ASP A 1 87 ? 14.124 39.957 -4.627 1.00 33.18 78 ASP A CA 1
ATOM 628 C C . ASP A 1 87 ? 13.195 39.710 -3.458 1.00 33.10 78 ASP A C 1
ATOM 629 O O . ASP A 1 87 ? 13.198 40.515 -2.483 1.00 31.73 78 ASP A O 1
ATOM 634 N N . ILE A 1 88 ? 12.375 38.651 -3.590 1.00 32.20 79 ILE A N 1
ATOM 635 C CA . ILE A 1 88 ? 11.427 38.309 -2.553 1.00 31.25 79 ILE A CA 1
ATOM 636 C C . ILE A 1 88 ? 12.105 37.922 -1.251 1.00 31.82 79 ILE A C 1
ATOM 637 O O . ILE A 1 88 ? 11.485 37.957 -0.245 1.00 31.42 79 ILE A O 1
ATOM 642 N N . ARG A 1 89 ? 13.389 37.533 -1.288 1.00 32.11 80 ARG A N 1
ATOM 643 C CA . ARG A 1 89 ? 14.141 37.309 -0.059 1.00 31.97 80 ARG A CA 1
ATOM 644 C C . ARG A 1 89 ? 14.330 38.468 0.889 1.00 32.96 80 ARG A C 1
ATOM 645 O O . ARG A 1 89 ? 14.636 38.251 2.074 1.00 33.94 80 ARG A O 1
ATOM 653 N N . ASP A 1 90 ? 14.172 39.680 0.366 1.00 33.20 81 ASP A N 1
ATOM 654 C CA . ASP A 1 90 ? 14.306 40.917 1.096 1.00 35.43 81 ASP A CA 1
ATOM 655 C C . ASP A 1 90 ? 12.941 41.443 1.559 1.00 35.31 81 ASP A C 1
ATOM 656 O O . ASP A 1 90 ? 12.115 41.860 0.728 1.00 35.49 81 ASP A O 1
ATOM 661 N N . LEU A 1 91 ? 12.675 41.370 2.862 1.00 34.20 82 LEU A N 1
ATOM 662 C CA . LEU A 1 91 ? 11.343 41.709 3.355 1.00 34.96 82 LEU A CA 1
ATOM 663 C C . LEU A 1 91 ? 10.973 43.149 3.048 1.00 34.81 82 LEU A C 1
ATOM 664 O O . LEU A 1 91 ? 9.840 43.459 2.603 1.00 34.29 82 LEU A O 1
ATOM 669 N N . THR A 1 92 ? 11.933 44.056 3.202 1.00 33.22 83 THR A N 1
ATOM 670 C CA . THR A 1 92 ? 11.712 45.453 2.811 1.00 36.25 83 THR A CA 1
ATOM 671 C C . THR A 1 92 ? 11.153 45.664 1.382 1.00 34.93 83 THR A C 1
ATOM 672 O O . THR A 1 92 ? 10.227 46.478 1.153 1.00 36.32 83 THR A O 1
ATOM 676 N N . THR A 1 93 ? 11.751 44.974 0.422 1.00 35.18 84 THR A N 1
ATOM 677 C CA . THR A 1 93 ? 11.299 45.041 -0.955 1.00 35.12 84 THR A CA 1
ATOM 678 C C . THR A 1 93 ? 9.810 44.505 -1.031 1.00 34.22 84 THR A C 1
ATOM 679 O O . THR A 1 93 ? 8.964 45.109 -1.703 1.00 34.76 84 THR A O 1
ATOM 683 N N . CYS A 1 94 ? 9.533 43.402 -0.353 1.00 34.27 85 CYS A N 1
ATOM 684 C CA . CYS A 1 94 ? 8.141 42.798 -0.341 1.00 34.99 85 CYS A CA 1
ATOM 685 C C . CYS A 1 94 ? 7.118 43.779 0.208 1.00 35.12 85 CYS A C 1
ATOM 686 O O . CYS A 1 94 ? 6.048 43.969 -0.393 1.00 34.80 85 CYS A O 1
ATOM 689 N N . GLU A 1 95 ? 7.462 44.453 1.317 1.00 35.54 86 GLU A N 1
ATOM 690 C CA . GLU A 1 95 ? 6.622 45.469 1.919 1.00 35.64 86 GLU A CA 1
ATOM 691 C C . GLU A 1 95 ? 6.437 46.669 1.005 1.00 36.37 86 GLU A C 1
ATOM 692 O O . GLU A 1 95 ? 5.320 47.155 0.805 1.00 35.22 86 GLU A O 1
ATOM 698 N N . GLN A 1 96 ? 7.522 47.130 0.403 1.00 36.19 87 GLN A N 1
ATOM 699 C CA . GLN A 1 96 ? 7.418 48.197 -0.544 1.00 37.95 87 GLN A CA 1
ATOM 700 C C . GLN A 1 96 ? 6.468 47.915 -1.737 1.00 36.12 87 GLN A C 1
ATOM 701 O O . GLN A 1 96 ? 5.692 48.799 -2.178 1.00 34.53 87 GLN A O 1
ATOM 707 N N . VAL A 1 97 ? 6.548 46.728 -2.312 1.00 33.17 88 VAL A N 1
ATOM 708 C CA . VAL A 1 97 ? 5.771 46.507 -3.541 1.00 33.93 88 VAL A CA 1
ATOM 709 C C . VAL A 1 97 ? 4.263 46.225 -3.192 1.00 34.85 88 VAL A C 1
ATOM 710 O O . VAL A 1 97 ? 3.410 46.104 -4.100 1.00 33.45 88 VAL A O 1
ATOM 714 N N . MET A 1 98 ? 3.995 46.028 -1.899 1.00 35.81 89 MET A N 1
ATOM 715 C CA . MET A 1 98 ? 2.670 45.573 -1.424 1.00 37.77 89 MET A CA 1
ATOM 716 C C . MET A 1 98 ? 1.754 46.766 -1.302 1.00 38.30 89 MET A C 1
ATOM 717 O O . MET A 1 98 ? 0.494 46.639 -1.177 1.00 37.90 89 MET A O 1
ATOM 722 N N . LYS A 1 99 ? 2.346 47.947 -1.407 1.00 38.55 90 LYS A N 1
ATOM 723 C CA . LYS A 1 99 ? 1.608 49.155 -1.040 1.00 41.34 90 LYS A CA 1
ATOM 724 C C . LYS A 1 99 ? 0.472 49.407 -2.017 1.00 39.73 90 LYS A C 1
ATOM 725 O O . LYS A 1 99 ? 0.685 49.479 -3.195 1.00 38.84 90 LYS A O 1
ATOM 731 N N . GLY A 1 100 ? -0.753 49.533 -1.504 1.00 40.42 91 GLY A N 1
ATOM 732 C CA . GLY A 1 100 ? -1.943 49.730 -2.348 1.00 38.32 91 GLY A CA 1
ATOM 733 C C . GLY A 1 100 ? -2.388 48.550 -3.211 1.00 36.81 91 GLY 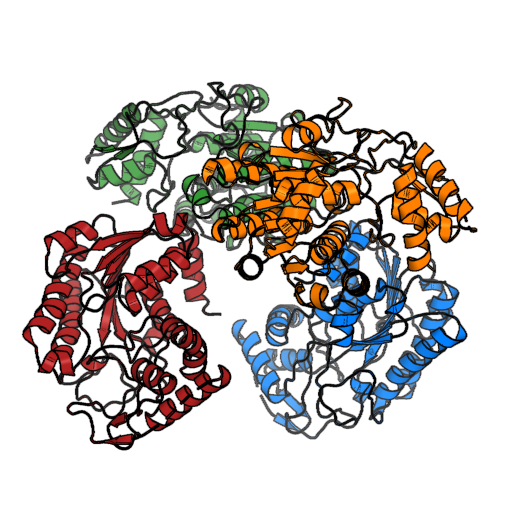A C 1
ATOM 734 O O . GLY A 1 100 ? -3.219 48.694 -4.092 1.00 36.29 91 GLY A O 1
ATOM 735 N N . VAL A 1 101 ? -1.853 47.373 -2.965 1.00 34.84 92 VAL A N 1
ATOM 736 C CA . VAL A 1 101 ? -2.206 46.212 -3.748 1.00 33.96 92 VAL A CA 1
ATOM 737 C C . VAL A 1 101 ? -3.542 45.650 -3.239 1.00 33.98 92 VAL A C 1
ATOM 738 O O . VAL A 1 101 ? -3.774 45.543 -2.012 1.00 32.61 92 VAL A O 1
ATOM 742 N N . ASP A 1 102 ? -4.372 45.183 -4.183 1.00 33.38 93 ASP A N 1
ATOM 743 C CA . ASP A 1 102 ? -5.622 44.487 -3.826 1.00 32.63 93 ASP A CA 1
ATOM 744 C C . ASP A 1 102 ? -5.472 42.982 -3.929 1.00 32.59 93 ASP A C 1
ATOM 745 O O . ASP A 1 102 ? -5.936 42.233 -3.050 1.00 33.94 93 ASP A O 1
ATOM 750 N N . HIS A 1 103 ? -4.836 42.510 -4.995 1.00 31.85 94 HIS A N 1
ATOM 751 C CA . HIS A 1 103 ? -4.771 41.090 -5.261 1.00 31.30 94 HIS A CA 1
ATOM 752 C C . HIS A 1 103 ? -3.326 40.631 -5.449 1.00 31.18 94 HIS A C 1
ATOM 753 O O . HIS A 1 103 ? -2.637 41.198 -6.257 1.00 32.33 94 HIS A O 1
ATOM 760 N N . VAL A 1 104 ? -2.917 39.562 -4.769 1.00 31.36 95 VAL A N 1
ATOM 761 C CA . VAL A 1 104 ? -1.564 39.034 -4.911 1.00 29.71 95 VAL A CA 1
ATOM 762 C C . VAL A 1 104 ? -1.541 37.739 -5.657 1.00 28.76 95 VAL A C 1
ATOM 763 O O . VAL A 1 104 ? -2.185 36.783 -5.264 1.00 28.56 95 VAL A O 1
ATOM 767 N N . LEU A 1 105 ? -0.748 37.692 -6.737 1.00 29.20 96 LEU A N 1
ATOM 768 C CA . LEU A 1 105 ? -0.466 36.465 -7.419 1.00 27.97 96 LEU A CA 1
ATOM 769 C C . LEU A 1 105 ? 1.024 36.186 -7.263 1.00 30.07 96 LEU A C 1
ATOM 770 O O . LEU A 1 105 ? 1.902 36.813 -7.935 1.00 31.51 96 LEU A O 1
ATOM 775 N N . HIS A 1 106 ? 1.308 35.238 -6.405 1.00 30.07 97 HIS A N 1
ATOM 776 C CA . HIS A 1 106 ? 2.709 34.906 -6.062 1.00 30.39 97 HIS A CA 1
ATOM 777 C C . HIS A 1 106 ? 3.192 33.700 -6.884 1.00 29.92 97 HIS A C 1
ATOM 778 O O . HIS A 1 106 ? 2.791 32.564 -6.640 1.00 28.92 97 HIS A O 1
ATOM 785 N N . GLN A 1 107 ? 4.050 33.981 -7.869 1.00 30.05 98 GLN A N 1
ATOM 786 C CA . GLN A 1 107 ? 4.660 32.970 -8.703 1.00 30.10 98 GLN A CA 1
ATOM 787 C C . GLN A 1 107 ? 6.189 32.915 -8.512 1.00 30.20 98 GLN A C 1
ATOM 788 O O . GLN A 1 107 ? 6.827 32.041 -9.034 1.00 32.14 98 GLN A O 1
ATOM 794 N N . ALA A 1 108 ? 6.775 33.884 -7.852 1.00 29.45 99 ALA A N 1
ATOM 795 C CA . ALA A 1 108 ? 8.271 33.857 -7.713 1.00 29.70 99 ALA A CA 1
ATOM 796 C C . ALA A 1 108 ? 8.781 32.671 -6.932 1.00 30.14 99 ALA A C 1
ATOM 797 O O . ALA A 1 108 ? 8.369 32.423 -5.746 1.00 28.67 99 ALA A O 1
ATOM 799 N N . ALA A 1 109 ? 9.596 31.857 -7.608 1.00 30.51 100 ALA A N 1
ATOM 800 C CA . ALA A 1 109 ? 10.285 30.708 -6.991 1.00 30.41 100 ALA A CA 1
ATOM 801 C C . ALA A 1 109 ? 11.357 30.230 -7.900 1.00 31.87 100 ALA A C 1
ATOM 802 O O . ALA A 1 109 ? 11.354 30.548 -9.067 1.00 32.31 100 ALA A O 1
ATOM 804 N N . LEU A 1 110 ? 12.290 29.444 -7.367 1.00 33.12 101 LEU A N 1
ATOM 805 C CA . LEU A 1 110 ? 13.156 28.654 -8.190 1.00 33.34 101 LEU A CA 1
ATOM 806 C C . LEU A 1 110 ? 12.553 27.249 -8.192 1.00 33.65 101 LEU A C 1
ATOM 807 O O . LEU A 1 110 ? 12.598 26.539 -7.177 1.00 34.14 101 LEU A O 1
ATOM 812 N N . GLY A 1 111 ? 11.951 26.882 -9.341 1.00 34.03 102 GLY A N 1
ATOM 813 C CA . GLY A 1 111 ? 11.458 25.559 -9.581 1.00 34.43 102 GLY A CA 1
ATOM 814 C C . GLY A 1 111 ? 12.480 24.472 -9.843 1.00 35.51 102 GLY A C 1
ATOM 815 O O . GLY A 1 111 ? 13.707 24.618 -9.579 1.00 33.29 102 GLY A O 1
ATOM 816 N N . SER A 1 112 ? 11.939 23.366 -10.345 1.00 36.57 103 SER A N 1
ATOM 817 C CA . SER A 1 112 ? 12.681 22.184 -10.798 1.00 37.84 103 SER A CA 1
ATOM 818 C C . SER A 1 112 ? 12.981 21.255 -9.649 1.00 37.95 103 SER A C 1
ATOM 819 O O . SER A 1 112 ? 13.534 21.669 -8.640 1.00 36.22 103 SER A O 1
ATOM 822 N N . VAL A 1 113 ? 12.596 19.987 -9.784 1.00 38.81 104 VAL A N 1
ATOM 823 C CA . VAL A 1 113 ? 12.964 18.964 -8.790 1.00 38.16 104 VAL A CA 1
ATOM 824 C C . VAL A 1 113 ? 14.538 18.725 -8.741 1.00 37.17 104 VAL A C 1
ATOM 825 O O . VAL A 1 113 ? 15.135 18.800 -7.664 1.00 34.62 104 VAL A O 1
ATOM 829 N N . PRO A 1 114 ? 15.204 18.474 -9.891 1.00 37.07 105 PRO A N 1
ATOM 830 C CA . PRO A 1 114 ? 16.677 18.297 -9.758 1.00 36.70 105 PRO A CA 1
ATOM 831 C C . PRO A 1 114 ? 17.444 19.504 -9.199 1.00 36.28 105 PRO A C 1
ATOM 832 O O . PRO A 1 114 ? 18.456 19.319 -8.488 1.00 36.35 105 PRO A O 1
ATOM 836 N N . ARG A 1 115 ? 16.970 20.721 -9.500 1.00 35.13 106 ARG A N 1
ATOM 837 C CA . ARG A 1 115 ? 17.601 21.899 -8.958 1.00 34.46 106 ARG A CA 1
ATOM 838 C C . ARG A 1 115 ? 17.562 21.836 -7.407 1.00 35.56 106 ARG A C 1
ATOM 839 O O . ARG A 1 115 ? 18.554 22.158 -6.768 1.00 34.55 106 ARG A O 1
ATOM 847 N N . SER A 1 116 ? 16.400 21.492 -6.821 1.00 35.37 107 SER A N 1
ATOM 848 C CA . SER A 1 116 ? 16.245 21.477 -5.332 1.00 35.18 107 SER A CA 1
ATOM 849 C C . SER A 1 116 ? 17.213 20.441 -4.753 1.00 35.98 107 SER A C 1
ATOM 850 O O . SER A 1 116 ? 17.713 20.602 -3.638 1.00 37.67 107 SER A O 1
ATOM 853 N N . ILE A 1 117 ? 17.481 19.361 -5.473 1.00 35.64 108 ILE A N 1
ATOM 854 C CA . ILE A 1 117 ? 18.323 18.283 -4.908 1.00 38.01 108 ILE A CA 1
ATOM 855 C C . ILE A 1 117 ? 19.774 18.713 -4.817 1.00 38.49 108 ILE A C 1
ATOM 856 O O . ILE A 1 117 ? 20.505 18.388 -3.889 1.00 39.02 108 ILE A O 1
ATOM 861 N N . VAL A 1 118 ? 20.177 19.462 -5.833 1.00 38.83 109 VAL A N 1
ATOM 862 C CA . VAL A 1 118 ? 21.529 19.877 -6.020 1.00 38.28 109 VAL A CA 1
ATOM 863 C C . VAL A 1 118 ? 21.795 21.148 -5.206 1.00 38.18 109 VAL A C 1
ATOM 864 O O . VAL A 1 118 ? 22.913 21.327 -4.683 1.00 36.60 109 VAL A O 1
ATOM 868 N N . ASP A 1 119 ? 20.791 22.034 -5.043 1.00 36.60 110 ASP A N 1
ATOM 869 C CA . ASP A 1 119 ? 21.006 23.206 -4.173 1.00 35.96 110 ASP A CA 1
ATOM 870 C C . ASP A 1 119 ? 19.730 23.464 -3.366 1.00 36.70 110 ASP A C 1
ATOM 871 O O . ASP A 1 119 ? 18.955 24.373 -3.667 1.00 33.85 110 ASP A O 1
ATOM 876 N N . PRO A 1 120 ? 19.511 22.638 -2.347 1.00 36.21 111 PRO A N 1
ATOM 877 C CA . PRO A 1 120 ? 18.401 22.823 -1.422 1.00 33.97 111 PRO A CA 1
ATOM 878 C C . PRO A 1 120 ? 18.523 24.087 -0.607 1.00 34.04 111 PRO A C 1
ATOM 879 O O . PRO A 1 120 ? 17.485 24.644 -0.214 1.00 33.00 111 PRO A O 1
ATOM 883 N N . ILE A 1 121 ? 19.729 24.658 -0.478 1.00 33.37 112 ILE A N 1
ATOM 884 C CA . ILE A 1 121 ? 19.876 25.890 0.288 1.00 32.59 112 ILE A CA 1
ATOM 885 C C . ILE A 1 121 ? 19.278 27.147 -0.350 1.00 32.81 112 ILE A C 1
ATOM 886 O O . ILE A 1 121 ? 18.505 27.834 0.275 1.00 32.72 112 ILE A O 1
ATOM 891 N N . THR A 1 122 ? 19.712 27.508 -1.566 1.00 33.00 113 THR A N 1
ATOM 892 C CA . THR A 1 122 ? 19.243 28.750 -2.166 1.00 33.12 113 THR A CA 1
ATOM 893 C C . THR A 1 122 ? 17.689 28.688 -2.446 1.00 33.13 113 THR A C 1
ATOM 894 O O . THR A 1 122 ? 16.981 29.677 -2.280 1.00 31.89 113 THR A O 1
ATOM 898 N N . THR A 1 123 ? 17.261 27.490 -2.819 1.00 31.44 114 THR A N 1
ATOM 899 C CA . THR A 1 123 ? 15.915 27.043 -3.126 1.00 34.09 114 THR A CA 1
ATOM 900 C C . THR A 1 123 ? 15.050 27.177 -1.875 1.00 31.30 114 THR A C 1
ATOM 901 O O . THR A 1 123 ? 13.940 27.706 -1.968 1.00 31.24 114 THR A O 1
ATOM 905 N N . ASN A 1 124 ? 15.598 26.765 -0.717 1.00 31.49 115 ASN A N 1
ATOM 906 C CA . ASN A 1 124 ? 14.931 26.950 0.549 1.00 30.46 115 ASN A CA 1
ATOM 907 C C . ASN A 1 124 ? 14.723 28.433 0.817 1.00 31.33 115 ASN A C 1
ATOM 908 O O . ASN A 1 124 ? 13.614 28.826 1.200 1.00 29.44 115 ASN A O 1
ATOM 913 N N . ALA A 1 125 ? 15.778 29.242 0.636 1.00 29.65 116 ALA A N 1
ATOM 914 C CA . ALA A 1 125 ? 15.677 30.682 0.780 1.00 29.68 116 ALA A CA 1
ATOM 915 C C . ALA A 1 125 ? 14.654 31.342 -0.136 1.00 29.63 116 ALA A C 1
ATOM 916 O O . ALA A 1 125 ? 13.909 32.215 0.285 1.00 31.25 116 ALA A O 1
ATOM 918 N N . THR A 1 126 ? 14.622 30.984 -1.411 1.00 29.91 117 THR A N 1
ATOM 919 C CA . THR A 1 126 ? 13.684 31.660 -2.283 1.00 31.32 117 THR A CA 1
ATOM 920 C C . THR A 1 126 ? 12.226 31.110 -2.082 1.00 29.96 117 THR A C 1
ATOM 921 O O . THR A 1 126 ? 11.235 31.861 -2.166 1.00 27.73 117 THR A O 1
ATOM 925 N N . ASN A 1 127 ? 12.116 29.803 -1.936 1.00 28.54 118 ASN A N 1
ATOM 926 C CA . ASN A 1 127 ? 10.765 29.156 -1.998 1.00 28.93 118 ASN A CA 1
ATOM 927 C C . ASN A 1 127 ? 10.074 29.139 -0.654 1.00 29.65 118 ASN A C 1
ATOM 928 O O . ASN A 1 127 ? 8.795 29.111 -0.611 1.00 29.28 118 ASN A O 1
ATOM 933 N N . ILE A 1 128 ? 10.877 29.120 0.450 1.00 26.31 119 ILE A N 1
ATOM 934 C CA . ILE A 1 128 ? 10.291 29.237 1.834 1.00 28.62 119 ILE A CA 1
ATOM 935 C C . ILE A 1 128 ? 10.390 30.632 2.433 1.00 30.78 119 ILE A C 1
ATOM 936 O O . ILE A 1 128 ? 9.359 31.283 2.661 1.00 28.98 119 ILE A O 1
ATOM 941 N N . THR A 1 129 ? 11.617 31.163 2.614 1.00 29.53 120 THR A N 1
ATOM 942 C CA . THR A 1 129 ? 11.770 32.524 3.152 1.00 28.31 120 THR A CA 1
ATOM 943 C C . THR A 1 129 ? 11.080 33.565 2.295 1.00 28.07 120 THR A C 1
ATOM 944 O O . THR A 1 129 ? 10.359 34.469 2.772 1.00 29.31 120 THR A O 1
ATOM 948 N N . GLY A 1 130 ? 11.309 33.473 1.005 1.00 28.94 121 GLY A N 1
ATOM 949 C CA . GLY A 1 130 ? 10.697 34.447 0.117 1.00 29.54 121 GLY A CA 1
ATOM 950 C C . GLY A 1 130 ? 9.155 34.325 0.074 1.00 29.85 121 GLY A C 1
ATOM 951 O O . GLY A 1 130 ? 8.464 35.326 0.039 1.00 30.51 121 GLY A O 1
ATOM 952 N N . PHE A 1 131 ? 8.640 33.109 0.006 1.00 27.77 122 PHE A N 1
ATOM 953 C CA . PHE A 1 131 ? 7.165 32.920 0.140 1.00 27.47 122 PHE A CA 1
ATOM 954 C C . PHE A 1 131 ? 6.649 33.545 1.424 1.00 28.41 122 PHE A C 1
ATOM 955 O O . PHE A 1 131 ? 5.628 34.287 1.448 1.00 29.33 122 PHE A O 1
ATOM 963 N N . LEU A 1 132 ? 7.336 33.270 2.536 1.00 27.15 123 LEU A N 1
ATOM 964 C CA . LEU A 1 132 ? 6.817 33.818 3.839 1.00 28.62 123 LEU A CA 1
ATOM 965 C C . LEU A 1 132 ? 6.899 35.372 3.894 1.00 28.88 123 LEU A C 1
ATOM 966 O O . LEU A 1 132 ? 5.999 36.070 4.403 1.00 29.10 123 LEU A O 1
ATOM 971 N N . ASN A 1 133 ? 7.964 35.927 3.324 1.00 27.33 124 ASN A N 1
ATOM 972 C CA . ASN A 1 133 ? 8.116 37.361 3.289 1.00 27.33 124 ASN A CA 1
ATOM 973 C C . ASN A 1 133 ? 6.931 37.955 2.563 1.00 28.77 124 ASN A C 1
ATOM 974 O O . ASN A 1 133 ? 6.380 38.967 2.970 1.00 29.46 124 ASN A O 1
ATOM 979 N N . ILE A 1 134 ? 6.613 37.360 1.411 1.00 28.61 125 ILE A N 1
ATOM 980 C CA . ILE A 1 134 ? 5.513 37.852 0.609 1.00 29.22 125 ILE A CA 1
ATOM 981 C C . ILE A 1 134 ? 4.139 37.643 1.300 1.00 29.68 125 ILE A C 1
ATOM 982 O O . ILE A 1 134 ? 3.289 38.543 1.308 1.00 30.27 125 ILE A O 1
ATOM 987 N N . LEU A 1 135 ? 3.935 36.463 1.856 1.00 29.52 126 LEU A N 1
ATOM 988 C CA . LEU A 1 135 ? 2.687 36.201 2.627 1.00 29.92 126 LEU A CA 1
ATOM 989 C C . LEU A 1 135 ? 2.496 37.202 3.787 1.00 31.05 126 LEU A C 1
ATOM 990 O O . LEU A 1 135 ? 1.424 37.790 3.955 1.00 28.66 126 LEU A O 1
ATOM 995 N N . HIS A 1 136 ? 3.558 37.429 4.561 1.00 30.59 127 HIS A N 1
ATOM 996 C CA . HIS A 1 136 ? 3.494 38.379 5.687 1.00 31.31 127 HIS A CA 1
ATOM 997 C C . HIS A 1 136 ? 3.258 39.816 5.308 1.00 30.82 127 HIS A C 1
ATOM 998 O O . HIS A 1 136 ? 2.438 40.519 5.947 1.00 30.72 127 HIS A O 1
ATOM 1005 N N . ALA A 1 137 ? 3.948 40.269 4.258 1.00 29.75 128 ALA A N 1
ATOM 1006 C CA . ALA A 1 137 ? 3.762 41.602 3.811 1.00 29.69 128 ALA A CA 1
ATOM 1007 C C . ALA A 1 137 ? 2.323 41.780 3.332 1.00 30.44 128 ALA A C 1
ATOM 1008 O O . ALA A 1 137 ? 1.681 42.870 3.559 1.00 29.95 128 ALA A O 1
ATOM 1010 N N . ALA A 1 138 ? 1.837 40.766 2.599 1.00 29.94 129 ALA A N 1
ATOM 1011 C CA . ALA A 1 138 ? 0.410 40.869 2.069 1.00 30.25 129 ALA A CA 1
ATOM 1012 C C . ALA A 1 138 ? -0.578 40.959 3.228 1.00 31.35 129 ALA A C 1
ATOM 1013 O O . ALA A 1 138 ? -1.482 41.797 3.215 1.00 33.34 129 ALA A O 1
ATOM 1015 N N . LYS A 1 139 ? -0.431 40.082 4.221 1.00 33.05 130 LYS A N 1
ATOM 1016 C CA . LYS A 1 139 ? -1.251 40.162 5.409 1.00 33.40 130 LYS A CA 1
ATOM 1017 C C . LYS A 1 139 ? -1.224 41.573 6.001 1.00 35.05 130 LYS A C 1
ATOM 1018 O O . LYS A 1 139 ? -2.280 42.166 6.251 1.00 32.19 130 LYS A O 1
ATOM 1024 N N . ASN A 1 140 ? -0.018 42.123 6.200 1.00 34.26 131 ASN A N 1
ATOM 1025 C CA . ASN A 1 140 ? 0.109 43.394 6.912 1.00 34.63 131 ASN A CA 1
ATOM 1026 C C . ASN A 1 140 ? -0.458 44.526 6.078 1.00 35.81 131 ASN A C 1
ATOM 1027 O O . ASN A 1 140 ? -1.019 45.498 6.600 1.00 35.41 131 ASN A O 1
ATOM 1032 N N . ALA A 1 141 ? -0.356 44.380 4.766 1.00 33.99 132 ALA A N 1
ATOM 1033 C CA . ALA A 1 141 ? -0.950 45.349 3.869 1.00 35.22 132 ALA A CA 1
ATOM 1034 C C . ALA A 1 141 ? -2.465 45.245 3.714 1.00 35.16 132 ALA A C 1
ATOM 1035 O O . ALA A 1 141 ? -3.038 46.001 2.896 1.00 36.56 132 ALA A O 1
ATOM 1037 N N . GLN A 1 142 ? -3.037 44.208 4.286 1.00 34.42 133 GLN A N 1
ATOM 1038 C CA . GLN A 1 142 ? -4.487 43.887 4.192 1.00 36.25 133 GLN A CA 1
ATOM 1039 C C . GLN A 1 142 ? -5.022 43.815 2.759 1.00 34.93 133 GLN A C 1
ATOM 1040 O O . GLN A 1 142 ? -6.033 44.465 2.415 1.00 32.46 133 GLN A O 1
ATOM 1046 N N . VAL A 1 143 ? -4.381 42.994 1.931 1.00 32.84 134 VAL A N 1
ATOM 1047 C CA . VAL A 1 143 ? -4.773 42.874 0.544 1.00 31.74 134 VAL A CA 1
ATOM 1048 C C . VAL A 1 143 ? -6.132 42.118 0.511 1.00 33.37 134 VAL A C 1
ATOM 1049 O O . VAL A 1 143 ? -6.499 41.432 1.453 1.00 33.51 134 VAL A O 1
ATOM 1053 N N . GLN A 1 144 ? -6.879 42.264 -0.562 1.00 34.96 135 GLN A N 1
ATOM 1054 C CA . GLN A 1 144 ? -8.178 41.560 -0.703 1.00 35.77 135 GLN A CA 1
ATOM 1055 C C . GLN A 1 144 ? -8.037 40.074 -0.937 1.00 34.53 135 GLN A C 1
ATOM 1056 O O . GLN A 1 144 ? -8.911 39.319 -0.501 1.00 33.28 135 GLN A O 1
ATOM 1062 N N . SER A 1 145 ? -6.933 39.641 -1.576 1.00 32.55 136 SER A N 1
ATOM 1063 C CA . SER A 1 145 ? -6.730 38.247 -1.895 1.00 31.03 136 SER A CA 1
ATOM 1064 C C . SER A 1 145 ? -5.257 37.915 -2.120 1.00 30.67 136 SER A C 1
ATOM 1065 O O . SER A 1 145 ? -4.443 38.795 -2.442 1.00 30.63 136 SER A O 1
ATOM 1068 N N . PHE A 1 146 ? -4.993 36.616 -2.022 1.00 30.10 137 PHE A N 1
ATOM 1069 C CA . PHE A 1 146 ? -3.666 36.021 -2.017 1.00 30.64 137 PHE A CA 1
ATOM 1070 C C . PHE A 1 146 ? -3.721 34.589 -2.541 1.00 30.83 137 PHE A C 1
ATOM 1071 O O . PHE A 1 146 ? -4.328 33.694 -1.927 1.00 30.82 137 PHE A O 1
ATOM 1079 N N . THR A 1 147 ? -3.080 34.401 -3.693 1.00 30.29 138 THR A N 1
ATOM 1080 C CA . THR A 1 147 ? -3.078 33.183 -4.474 1.00 29.04 138 THR A CA 1
ATOM 1081 C C . THR A 1 147 ? -1.641 32.880 -4.828 1.00 28.03 138 THR A C 1
ATOM 1082 O O . THR A 1 147 ? -0.937 33.739 -5.322 1.00 29.47 138 THR A O 1
ATOM 1086 N N . TYR A 1 148 ? -1.226 31.662 -4.603 1.00 29.07 139 TYR A N 1
ATOM 1087 C CA . TYR A 1 148 ? 0.205 31.328 -4.722 1.00 31.04 139 TYR A CA 1
ATOM 1088 C C . TYR A 1 148 ? 0.370 30.044 -5.458 1.00 31.11 139 TYR A C 1
ATOM 1089 O O . TYR A 1 148 ? -0.498 29.163 -5.436 1.00 30.93 139 TYR A O 1
ATOM 1098 N N . ALA A 1 149 ? 1.493 29.949 -6.160 1.00 31.54 140 ALA A N 1
ATOM 1099 C CA . ALA A 1 149 ? 1.831 28.731 -6.924 1.00 31.43 140 ALA A CA 1
ATOM 1100 C C . ALA A 1 149 ? 2.299 27.656 -5.996 1.00 32.07 140 ALA A C 1
ATOM 1101 O O . ALA A 1 149 ? 3.341 27.824 -5.360 1.00 32.44 140 ALA A O 1
ATOM 1103 N N . ALA A 1 150 ? 1.598 26.520 -5.974 1.00 29.94 141 ALA A N 1
ATOM 1104 C CA . ALA A 1 150 ? 2.060 25.287 -5.357 1.00 28.71 141 ALA A CA 1
ATOM 1105 C C . ALA A 1 150 ? 2.355 24.223 -6.413 1.00 31.04 141 ALA A C 1
ATOM 1106 O O . ALA A 1 150 ? 2.456 24.534 -7.624 1.00 31.27 141 ALA A O 1
ATOM 1108 N N . SER A 1 151 ? 2.462 22.954 -6.011 1.00 32.42 142 SER A N 1
ATOM 1109 C CA . SER A 1 151 ? 3.010 21.964 -6.916 1.00 34.00 142 SER A CA 1
ATOM 1110 C C . SER A 1 151 ? 2.396 20.581 -6.774 1.00 33.35 142 SER A C 1
ATOM 1111 O O . SER A 1 151 ? 2.196 20.094 -5.642 1.00 32.83 142 SER A O 1
ATOM 1114 N N . SER A 1 152 ? 2.156 19.911 -7.910 1.00 35.45 143 SER A N 1
ATOM 1115 C CA . SER A 1 152 ? 1.744 18.474 -7.803 1.00 35.19 143 SER A CA 1
ATOM 1116 C C . SER A 1 152 ? 2.858 17.583 -7.285 1.00 36.33 143 SER A C 1
ATOM 1117 O O . SER A 1 152 ? 2.612 16.412 -6.900 1.00 33.47 143 SER A O 1
ATOM 1120 N N . SER A 1 153 ? 4.103 18.084 -7.283 1.00 37.98 144 SER A N 1
ATOM 1121 C CA . SER A 1 153 ? 5.182 17.249 -6.760 1.00 39.71 144 SER A CA 1
ATOM 1122 C C . SER A 1 153 ? 4.881 16.886 -5.289 1.00 38.63 144 SER A C 1
ATOM 1123 O O . SER A 1 153 ? 5.314 15.876 -4.827 1.00 40.85 144 SER A O 1
ATOM 1126 N N . THR A 1 154 ? 4.057 17.662 -4.603 1.00 39.35 145 THR A N 1
ATOM 1127 C CA . THR A 1 154 ? 3.683 17.469 -3.193 1.00 39.06 145 THR A CA 1
ATOM 1128 C C . THR A 1 154 ? 2.834 16.202 -2.896 1.00 40.78 145 THR A C 1
ATOM 1129 O O . THR A 1 154 ? 2.682 15.750 -1.738 1.00 39.66 145 THR A O 1
ATOM 1133 N N . TYR A 1 155 ? 2.274 15.610 -3.954 1.00 40.90 146 TYR A N 1
ATOM 1134 C CA . TYR A 1 155 ? 1.599 14.309 -3.851 1.00 40.37 146 TYR A CA 1
ATOM 1135 C C . TYR A 1 155 ? 2.691 13.291 -3.556 1.00 40.85 146 TYR A C 1
ATOM 1136 O O . TYR A 1 155 ? 2.477 12.357 -2.780 1.00 40.55 146 TYR A O 1
ATOM 1145 N N . GLY A 1 156 ? 3.888 13.536 -4.105 1.00 41.50 147 GLY A N 1
ATOM 1146 C CA . GLY A 1 156 ? 5.050 12.706 -3.711 1.00 42.08 147 GLY A CA 1
ATOM 1147 C C . GLY A 1 156 ? 4.894 11.260 -4.159 1.00 41.98 147 GLY A C 1
ATOM 1148 O O . GLY A 1 156 ? 4.661 11.021 -5.320 1.00 41.10 147 GLY A O 1
ATOM 1149 N N . ASP A 1 157 ? 5.001 10.309 -3.231 1.00 43.97 148 ASP A N 1
ATOM 1150 C CA . ASP A 1 157 ? 4.908 8.886 -3.567 1.00 45.44 148 ASP A CA 1
ATOM 1151 C C . ASP A 1 157 ? 3.533 8.246 -3.285 1.00 46.59 148 ASP A C 1
ATOM 1152 O O . ASP A 1 157 ? 3.449 7.013 -3.269 1.00 46.53 148 ASP A O 1
ATOM 1157 N N . HIS A 1 158 ? 2.496 9.049 -3.011 1.00 47.07 149 HIS A N 1
ATOM 1158 C CA . HIS A 1 158 ? 1.092 8.538 -2.927 1.00 47.74 149 HIS A CA 1
ATOM 1159 C C . HIS A 1 158 ? 0.720 7.803 -4.237 1.00 48.68 149 HIS A C 1
ATOM 1160 O O . HIS A 1 158 ? 0.810 8.372 -5.312 1.00 46.85 149 HIS A O 1
ATOM 1167 N N . PRO A 1 159 ? 0.300 6.529 -4.146 1.00 50.29 150 PRO A N 1
ATOM 1168 C CA . PRO A 1 159 ? 0.122 5.762 -5.375 1.00 51.40 150 PRO A CA 1
ATOM 1169 C C . PRO A 1 159 ? -1.252 5.978 -6.072 1.00 51.75 150 PRO A C 1
ATOM 1170 O O . PRO A 1 159 ? -1.401 5.580 -7.207 1.00 52.40 150 PRO A O 1
ATOM 1174 N N . ALA A 1 160 ? -2.211 6.632 -5.423 1.00 51.30 151 ALA A N 1
ATOM 1175 C CA . ALA A 1 160 ? -3.568 6.776 -6.013 1.00 50.29 151 ALA A CA 1
ATOM 1176 C C . ALA A 1 160 ? -3.653 7.704 -7.218 1.00 50.16 151 ALA A C 1
ATOM 1177 O O . ALA A 1 160 ? -3.022 8.781 -7.289 1.00 48.80 151 ALA A O 1
ATOM 1179 N N . LEU A 1 161 ? -4.463 7.257 -8.179 1.00 49.48 152 LEU A N 1
ATOM 1180 C CA . LEU A 1 161 ? -4.754 7.980 -9.379 1.00 49.32 152 LEU A CA 1
ATOM 1181 C C . LEU A 1 161 ? -6.288 7.996 -9.502 1.00 48.32 152 LEU A C 1
ATOM 1182 O O . LEU A 1 161 ? -6.922 6.990 -9.199 1.00 47.45 152 LEU A O 1
ATOM 1187 N N . PRO A 1 162 ? -6.888 9.158 -9.855 1.00 45.96 153 PRO A N 1
ATOM 1188 C CA . PRO A 1 162 ? -6.195 10.442 -10.016 1.00 45.00 153 PRO A CA 1
ATOM 1189 C C . PRO A 1 162 ? -5.895 11.054 -8.617 1.00 42.91 153 PRO A C 1
ATOM 1190 O O . PRO A 1 162 ? -6.372 10.539 -7.602 1.00 42.13 153 PRO A O 1
ATOM 1194 N N . LYS A 1 163 ? -5.126 12.130 -8.567 1.00 41.53 154 LYS A N 1
ATOM 1195 C CA . LYS A 1 163 ? -4.735 12.742 -7.286 1.00 40.69 154 LYS A CA 1
ATOM 1196 C C . LYS A 1 163 ? -5.808 13.677 -6.765 1.00 39.84 154 LYS A C 1
ATOM 1197 O O . LYS A 1 163 ? -6.286 14.543 -7.482 1.00 39.94 154 LYS A O 1
ATOM 1203 N N . VAL A 1 164 ? -6.186 13.511 -5.520 1.00 39.69 155 VAL A N 1
ATOM 1204 C CA . VAL A 1 164 ? -7.186 14.390 -4.933 1.00 41.46 155 VAL A CA 1
ATOM 1205 C C . VAL A 1 164 ? -6.467 15.127 -3.835 1.00 41.04 155 VAL A C 1
ATOM 1206 O O . VAL A 1 164 ? -5.562 14.549 -3.192 1.00 39.19 155 VAL A O 1
ATOM 1210 N N . GLU A 1 165 ? -6.905 16.364 -3.619 1.00 41.84 156 GLU A N 1
ATOM 1211 C CA . GLU A 1 165 ? -6.170 17.353 -2.802 1.00 41.40 156 GLU A CA 1
ATOM 1212 C C . GLU A 1 165 ? -5.915 16.920 -1.368 1.00 42.05 156 GLU A C 1
ATOM 1213 O O . GLU A 1 165 ? -4.832 17.133 -0.834 1.00 41.98 156 GLU A O 1
ATOM 1219 N N . GLU A 1 166 ? -6.862 16.219 -0.787 1.00 41.81 157 GLU A N 1
ATOM 1220 C CA . GLU A 1 166 ? -6.782 15.809 0.590 1.00 43.19 157 GLU A CA 1
ATOM 1221 C C . GLU A 1 166 ? -5.728 14.734 0.804 1.00 42.80 157 GLU A C 1
ATOM 1222 O O . GLU A 1 166 ? -5.335 14.528 1.927 1.00 42.00 157 GLU A O 1
ATOM 1228 N N . ASN A 1 167 ? -5.297 14.037 -0.257 1.00 42.53 158 ASN A N 1
ATOM 1229 C CA . ASN A 1 167 ? -4.477 12.822 -0.090 1.00 43.00 158 ASN A CA 1
ATOM 1230 C C . ASN A 1 167 ? -3.079 12.920 -0.676 1.00 41.42 158 ASN A C 1
ATOM 1231 O O . ASN A 1 167 ? -2.912 12.744 -1.862 1.00 39.78 158 ASN A O 1
ATOM 1236 N N . ILE A 1 168 ? -2.091 13.203 0.162 1.00 41.03 159 ILE A N 1
ATOM 1237 C CA . ILE A 1 168 ? -0.710 13.323 -0.306 1.00 42.20 159 ILE A CA 1
ATOM 1238 C C . ILE A 1 168 ? 0.173 12.295 0.409 1.00 43.09 159 ILE A C 1
ATOM 1239 O O . ILE A 1 168 ? -0.218 11.792 1.499 1.00 43.20 159 ILE A O 1
ATOM 1244 N N . GLY A 1 169 ? 1.317 11.974 -0.218 1.00 43.48 160 GLY A N 1
ATOM 1245 C CA . GLY A 1 169 ? 2.262 10.976 0.317 1.00 44.56 160 GLY A CA 1
ATOM 1246 C C . GLY A 1 169 ? 3.506 11.632 0.907 1.00 45.10 160 GLY A C 1
ATOM 1247 O O . GLY A 1 169 ? 3.453 12.763 1.469 1.00 44.90 160 GLY A O 1
ATOM 1248 N N . ASN A 1 170 ? 4.606 10.887 0.831 1.00 45.42 161 ASN A N 1
ATOM 1249 C CA . ASN A 1 170 ? 5.926 11.387 1.255 1.00 44.74 161 ASN A CA 1
ATOM 1250 C C . ASN A 1 170 ? 6.591 12.261 0.184 1.00 43.94 161 ASN A C 1
ATOM 1251 O O . ASN A 1 170 ? 6.730 11.864 -0.946 1.00 43.44 161 ASN A O 1
ATOM 1256 N N . PRO A 1 171 ? 7.032 13.459 0.555 1.00 44.83 162 PRO A N 1
ATOM 1257 C CA . PRO A 1 171 ? 7.716 14.268 -0.470 1.00 44.20 162 PRO A CA 1
ATOM 1258 C C . PRO A 1 171 ? 9.009 13.610 -0.967 1.00 44.43 162 PRO A C 1
ATOM 1259 O O . PRO A 1 171 ? 9.794 13.109 -0.179 1.00 45.73 162 PRO A O 1
ATOM 1263 N N . LEU A 1 172 ? 9.200 13.531 -2.279 1.00 45.17 163 LEU A N 1
ATOM 1264 C CA . LEU A 1 172 ? 10.378 12.854 -2.863 1.00 45.16 163 LEU A CA 1
ATOM 1265 C C . LEU A 1 172 ? 11.571 13.798 -3.193 1.00 44.97 163 LEU A C 1
ATOM 1266 O O . LEU A 1 172 ? 12.552 13.375 -3.818 1.00 43.93 163 LEU A O 1
ATOM 1271 N N . SER A 1 173 ? 11.450 15.073 -2.827 1.00 43.32 164 SER A N 1
ATOM 1272 C CA . SER A 1 173 ? 12.482 16.057 -3.224 1.00 41.79 164 SER A CA 1
ATOM 1273 C C . SER A 1 173 ? 12.398 17.275 -2.309 1.00 41.31 164 SER A C 1
ATOM 1274 O O . SER A 1 173 ? 11.351 17.500 -1.749 1.00 40.35 164 SER A O 1
ATOM 1277 N N . PRO A 1 174 ? 13.512 18.056 -2.156 1.00 40.22 165 PRO A N 1
ATOM 1278 C CA . PRO A 1 174 ? 13.390 19.331 -1.468 1.00 38.86 165 PRO A CA 1
ATOM 1279 C C . PRO A 1 174 ? 12.376 20.265 -2.078 1.00 37.90 165 PRO A C 1
ATOM 1280 O O . PRO A 1 174 ? 11.793 21.016 -1.344 1.00 39.40 165 PRO A O 1
ATOM 1284 N N . TYR A 1 175 ? 12.192 20.241 -3.386 1.00 38.16 166 TYR A N 1
ATOM 1285 C CA . TYR A 1 175 ? 11.201 21.065 -4.043 1.00 37.51 166 TYR A CA 1
ATOM 1286 C C . TYR A 1 175 ? 9.801 20.705 -3.546 1.00 36.77 166 TYR A C 1
ATOM 1287 O O . TYR A 1 175 ? 8.989 21.561 -3.350 1.00 35.04 166 TYR A O 1
ATOM 1296 N N . ALA A 1 176 ? 9.527 19.428 -3.378 1.00 36.02 167 ALA A N 1
ATOM 1297 C CA . ALA A 1 176 ? 8.216 18.994 -2.884 1.00 34.50 167 ALA A CA 1
ATOM 1298 C C . ALA A 1 176 ? 7.996 19.568 -1.446 1.00 33.62 167 ALA A C 1
ATOM 1299 O O . ALA A 1 176 ? 6.899 20.046 -1.094 1.00 33.60 167 ALA A O 1
ATOM 1301 N N . VAL A 1 177 ? 9.045 19.573 -0.652 1.00 32.25 168 VAL A N 1
ATOM 1302 C CA . VAL A 1 177 ? 8.991 20.120 0.682 1.00 31.87 168 VAL A CA 1
ATOM 1303 C C . VAL A 1 177 ? 8.691 21.629 0.704 1.00 31.94 168 VAL A C 1
ATOM 1304 O O . VAL A 1 177 ? 7.820 22.066 1.460 1.00 30.59 168 VAL A O 1
ATOM 1308 N N . THR A 1 178 ? 9.431 22.414 -0.091 1.00 29.90 169 THR A N 1
ATOM 1309 C CA . THR A 1 178 ? 9.265 23.829 -0.032 1.00 29.07 169 THR A CA 1
ATOM 1310 C C . THR A 1 178 ? 7.832 24.183 -0.429 1.00 29.74 169 THR A C 1
ATOM 1311 O O . THR A 1 178 ? 7.249 25.092 0.172 1.00 28.90 169 THR A O 1
ATOM 1315 N N . LYS A 1 179 ? 7.319 23.563 -1.503 1.00 29.82 170 LYS A N 1
ATOM 1316 C CA . LYS A 1 179 ? 5.944 23.929 -1.929 1.00 31.05 170 LYS A CA 1
ATOM 1317 C C . LYS A 1 179 ? 4.888 23.466 -0.894 1.00 30.69 170 LYS A C 1
ATOM 1318 O O . LYS A 1 179 ? 3.947 24.215 -0.613 1.00 30.05 170 LYS A O 1
ATOM 1324 N N . TYR A 1 180 ? 5.075 22.258 -0.368 1.00 29.65 171 TYR A N 1
ATOM 1325 C CA . TYR A 1 180 ? 4.296 21.817 0.784 1.00 31.21 171 TYR A CA 1
ATOM 1326 C C . TYR A 1 180 ? 4.309 22.866 1.950 1.00 32.12 171 TYR A C 1
ATOM 1327 O O . TYR A 1 180 ? 3.257 23.188 2.554 1.00 32.93 171 TYR A O 1
ATOM 1336 N N . VAL A 1 181 ? 5.492 23.433 2.258 1.00 29.50 172 VAL A N 1
ATOM 1337 C CA . VAL A 1 181 ? 5.577 24.291 3.379 1.00 26.59 172 VAL A CA 1
ATOM 1338 C C . VAL A 1 181 ? 4.868 25.576 3.116 1.00 27.65 172 VAL A C 1
ATOM 1339 O O . VAL A 1 181 ? 4.332 26.214 4.032 1.00 27.35 172 VAL A O 1
ATOM 1343 N N . ASN A 1 182 ? 4.823 25.988 1.846 1.00 27.07 173 ASN A N 1
ATOM 1344 C CA . ASN A 1 182 ? 4.001 27.175 1.509 1.00 27.40 173 ASN A CA 1
ATOM 1345 C C . ASN A 1 182 ? 2.518 26.918 1.926 1.00 26.37 173 ASN A C 1
ATOM 1346 O O . ASN A 1 182 ? 1.842 27.810 2.488 1.00 27.12 173 ASN A O 1
ATOM 1351 N N . GLU A 1 183 ? 2.044 25.713 1.620 1.00 28.68 174 GLU A N 1
ATOM 1352 C CA . GLU A 1 183 ? 0.673 25.312 1.912 1.00 29.74 174 GLU A CA 1
ATOM 1353 C C . GLU A 1 183 ? 0.445 25.392 3.390 1.00 28.47 174 GLU A C 1
ATOM 1354 O O . GLU A 1 183 ? -0.588 25.889 3.805 1.00 30.17 174 GLU A O 1
ATOM 1360 N N . ILE A 1 184 ? 1.404 24.914 4.178 1.00 28.80 175 ILE A N 1
ATOM 1361 C CA . ILE A 1 184 ? 1.158 24.758 5.610 1.00 30.66 175 ILE A CA 1
ATOM 1362 C C . ILE A 1 184 ? 1.197 26.189 6.233 1.00 30.75 175 ILE A C 1
ATOM 1363 O O . ILE A 1 184 ? 0.367 26.518 7.077 1.00 30.47 175 ILE A O 1
ATOM 1368 N N . TYR A 1 185 ? 2.157 27.026 5.814 1.00 28.04 176 TYR A N 1
ATOM 1369 C CA . TYR A 1 185 ? 2.148 28.433 6.287 1.00 27.38 176 TYR A CA 1
ATOM 1370 C C . TYR A 1 185 ? 0.852 29.140 5.947 1.00 28.43 176 TYR A C 1
ATOM 1371 O O . TYR A 1 185 ? 0.354 29.916 6.766 1.00 27.93 176 TYR A O 1
ATOM 1380 N N . ALA A 1 186 ? 0.379 28.978 4.702 1.00 28.08 177 ALA A N 1
ATOM 1381 C CA . ALA A 1 186 ? -0.906 29.624 4.316 1.00 28.61 177 ALA A CA 1
ATOM 1382 C C . ALA A 1 186 ? -2.063 29.115 5.206 1.00 27.77 177 ALA A C 1
ATOM 1383 O O . ALA A 1 186 ? -2.845 29.931 5.678 1.00 30.62 177 ALA A O 1
ATOM 1385 N N . GLN A 1 187 ? -2.130 27.826 5.506 1.00 28.85 178 GLN A N 1
ATOM 1386 C CA . GLN A 1 187 ? -3.211 27.310 6.368 1.00 31.48 178 GLN A CA 1
ATOM 1387 C C . GLN A 1 187 ? -3.089 27.873 7.754 1.00 33.11 178 GLN A C 1
ATOM 1388 O O . GLN A 1 187 ? -4.092 28.278 8.328 1.00 31.65 178 GLN A O 1
ATOM 1394 N N . VAL A 1 188 ? -1.841 27.987 8.266 1.00 33.53 179 VAL A N 1
ATOM 1395 C CA . VAL A 1 188 ? -1.629 28.598 9.585 1.00 33.52 179 VAL A CA 1
ATOM 1396 C C . VAL A 1 188 ? -1.974 30.071 9.597 1.00 32.74 179 VAL A C 1
ATOM 1397 O O . VAL A 1 188 ? -2.471 30.590 10.601 1.00 31.91 179 VAL A O 1
ATOM 1401 N N . TYR A 1 189 ? -1.713 30.789 8.494 1.00 31.99 180 TYR A N 1
ATOM 1402 C CA . TYR A 1 189 ? -2.093 32.173 8.458 1.00 31.39 180 TYR A CA 1
ATOM 1403 C C . TYR A 1 189 ? -3.611 32.379 8.546 1.00 32.36 180 TYR A C 1
ATOM 1404 O O . TYR A 1 189 ? -4.081 33.343 9.198 1.00 31.83 180 TYR A O 1
ATOM 1413 N N . ALA A 1 190 ? -4.364 31.508 7.870 1.00 33.04 181 ALA A N 1
ATOM 1414 C CA . ALA A 1 190 ? -5.847 31.492 8.050 1.00 34.30 181 ALA A CA 1
ATOM 1415 C C . ALA A 1 190 ? -6.245 31.251 9.489 1.00 33.15 181 ALA A C 1
ATOM 1416 O O . ALA A 1 190 ? -7.081 31.973 9.981 1.00 33.24 181 ALA A O 1
ATOM 1418 N N . ARG A 1 191 ? -5.674 30.228 10.117 1.00 34.31 182 ARG A N 1
ATOM 1419 C CA . ARG A 1 191 ? -5.992 29.858 11.543 1.00 35.70 182 ARG A CA 1
ATOM 1420 C C . ARG A 1 191 ? -5.624 30.994 12.475 1.00 35.78 182 ARG A C 1
ATOM 1421 O O . ARG A 1 191 ? -6.435 31.412 13.304 1.00 34.77 182 ARG A O 1
ATOM 1429 N N . THR A 1 192 ? -4.422 31.555 12.308 1.00 33.28 183 THR A N 1
ATOM 1430 C CA . THR A 1 192 ? -3.962 32.458 13.334 1.00 33.93 183 THR A CA 1
ATOM 1431 C C . THR A 1 192 ? -4.178 33.911 13.090 1.00 34.83 183 THR A C 1
ATOM 1432 O O . THR A 1 192 ? -4.334 34.619 14.073 1.00 33.59 183 THR A O 1
ATOM 1436 N N . TYR A 1 193 ? -4.277 34.343 11.824 1.00 33.84 184 TYR A N 1
ATOM 1437 C CA . TYR A 1 193 ? -4.629 35.724 11.548 1.00 34.57 184 TYR A CA 1
ATOM 1438 C C . TYR A 1 193 ? -5.974 35.986 10.826 1.00 36.13 184 TYR A C 1
ATOM 1439 O O . TYR A 1 193 ? -6.375 37.176 10.612 1.00 37.03 184 TYR A O 1
ATOM 1448 N N . GLY A 1 194 ? -6.693 34.923 10.461 1.00 34.67 185 GLY A N 1
ATOM 1449 C CA . GLY A 1 194 ? -7.893 35.174 9.665 1.00 36.02 185 GLY A CA 1
ATOM 1450 C C . GLY A 1 194 ? -7.542 35.504 8.226 1.00 34.97 185 GLY A C 1
ATOM 1451 O O . GLY A 1 194 ? -8.380 36.041 7.477 1.00 34.49 185 GLY A O 1
ATOM 1452 N N . PHE A 1 195 ? -6.296 35.218 7.828 1.00 32.23 186 PHE A N 1
ATOM 1453 C CA . PHE A 1 195 ? -5.876 35.663 6.522 1.00 32.94 186 PHE A CA 1
ATOM 1454 C C . PHE A 1 195 ? -5.977 34.500 5.500 1.00 31.64 186 PHE A C 1
ATOM 1455 O O . PHE A 1 195 ? -5.154 33.593 5.502 1.00 30.79 186 PHE A O 1
ATOM 1463 N N . LYS A 1 196 ? -6.986 34.556 4.641 1.00 30.54 187 LYS A N 1
ATOM 1464 C CA . LYS A 1 196 ? -7.429 33.423 3.875 1.00 32.82 187 LYS A CA 1
ATOM 1465 C C . LYS A 1 196 ? -6.874 33.423 2.436 1.00 31.67 187 LYS A C 1
ATOM 1466 O O . LYS A 1 196 ? -7.146 34.344 1.676 1.00 32.71 187 LYS A O 1
ATOM 1472 N N . THR A 1 197 ? -6.123 32.380 2.082 1.00 31.52 188 THR A N 1
ATOM 1473 C CA . THR A 1 197 ? -5.429 32.294 0.776 1.00 30.86 188 THR A CA 1
ATOM 1474 C C . THR A 1 197 ? -5.913 31.120 -0.057 1.00 30.90 188 THR A C 1
ATOM 1475 O O . THR A 1 197 ? -6.624 30.222 0.442 1.00 31.96 188 THR A O 1
ATOM 1479 N N . ILE A 1 198 ? -5.440 31.079 -1.306 1.00 29.65 189 ILE A N 1
ATOM 1480 C CA . ILE A 1 198 ? -5.606 29.920 -2.164 1.00 28.97 189 ILE A CA 1
ATOM 1481 C C . ILE A 1 198 ? -4.263 29.469 -2.751 1.00 28.50 189 ILE A C 1
ATOM 1482 O O . ILE A 1 198 ? -3.533 30.265 -3.329 1.00 30.56 189 ILE A O 1
ATOM 1487 N N . GLY A 1 199 ? -3.956 28.202 -2.567 1.00 29.12 190 GLY A N 1
ATOM 1488 C CA . GLY A 1 199 ? -2.788 27.586 -3.143 1.00 27.79 190 GLY A CA 1
ATOM 1489 C C . GLY A 1 199 ? -3.195 26.772 -4.361 1.00 30.04 190 GLY A C 1
ATOM 1490 O O . GLY A 1 199 ? -4.133 25.953 -4.307 1.00 28.72 190 GLY A O 1
ATOM 1491 N N . LEU A 1 200 ? -2.455 26.965 -5.452 1.00 28.48 191 LEU A N 1
ATOM 1492 C CA . LEU A 1 200 ? -2.792 26.301 -6.736 1.00 30.36 191 LEU A CA 1
ATOM 1493 C C . LEU A 1 200 ? -1.732 25.216 -7.034 1.00 31.31 191 LEU A C 1
ATOM 1494 O O . LEU A 1 200 ? -0.553 25.585 -7.343 1.00 31.93 191 LEU A O 1
ATOM 1499 N N . ARG A 1 201 ? -2.073 23.933 -6.846 1.00 29.14 192 ARG A N 1
ATOM 1500 C CA . ARG A 1 201 ? -1.138 22.841 -7.149 1.00 31.69 192 ARG A CA 1
ATOM 1501 C C . ARG A 1 201 ? -1.021 22.630 -8.693 1.00 33.61 192 ARG A C 1
ATOM 1502 O O . ARG A 1 201 ? -1.900 21.998 -9.317 1.00 34.47 192 ARG A O 1
ATOM 1510 N N . TYR A 1 202 ? 0.003 23.207 -9.313 1.00 33.94 193 TYR A N 1
ATOM 1511 C CA . TYR A 1 202 ? 0.094 23.187 -10.760 1.00 34.65 193 TYR A CA 1
ATOM 1512 C C . TYR A 1 202 ? 0.597 21.836 -11.127 1.00 36.13 193 TYR A C 1
ATOM 1513 O O . TYR A 1 202 ? 1.436 21.290 -10.405 1.00 35.64 193 TYR A O 1
ATOM 1522 N N . PHE A 1 203 ? 0.100 21.299 -12.249 1.00 37.75 194 PHE A N 1
ATOM 1523 C CA . PHE A 1 203 ? 0.567 20.012 -12.792 1.00 39.70 194 PHE A CA 1
ATOM 1524 C C . PHE A 1 203 ? 1.219 20.312 -14.139 1.00 42.96 194 PHE A C 1
ATOM 1525 O O . PHE A 1 203 ? 0.508 20.642 -15.093 1.00 47.44 194 PHE A O 1
ATOM 1533 N N . ASN A 1 204 ? 2.523 20.242 -14.271 1.00 44.21 195 ASN A N 1
ATOM 1534 C CA . ASN A 1 204 ? 3.159 20.327 -15.642 1.00 42.73 195 ASN A CA 1
ATOM 1535 C C . ASN A 1 204 ? 2.615 21.369 -16.640 1.00 42.10 195 ASN A C 1
ATOM 1536 O O . ASN A 1 204 ? 2.080 21.045 -17.691 1.00 43.56 195 ASN A O 1
ATOM 1541 N N . VAL A 1 205 ? 2.816 22.633 -16.338 1.00 40.97 196 VAL A N 1
ATOM 1542 C CA . VAL A 1 205 ? 2.290 23.676 -17.158 1.00 38.10 196 VAL A CA 1
ATOM 1543 C C . VAL A 1 205 ? 3.160 23.864 -18.404 1.00 39.95 196 VAL A C 1
ATOM 1544 O O . VAL A 1 205 ? 4.406 23.672 -18.368 1.00 38.41 196 VAL A O 1
ATOM 1548 N N . PHE A 1 206 ? 2.546 24.266 -19.512 1.00 38.08 197 PHE A N 1
ATOM 1549 C CA . PHE A 1 206 ? 3.342 24.511 -20.731 1.00 40.21 197 PHE A CA 1
ATOM 1550 C C . PHE A 1 206 ? 2.695 25.542 -21.604 1.00 39.48 197 PHE A C 1
ATOM 1551 O O . PHE A 1 206 ? 1.524 25.875 -21.414 1.00 40.16 197 PHE A O 1
ATOM 1559 N N . GLY A 1 207 ? 3.460 26.060 -22.556 1.00 40.86 198 GLY A N 1
ATOM 1560 C CA . GLY A 1 207 ? 2.964 27.085 -23.458 1.00 40.22 198 GLY A CA 1
ATOM 1561 C C . GLY A 1 207 ? 3.987 28.160 -23.717 1.00 41.62 198 GLY A C 1
ATOM 1562 O O . GLY A 1 207 ? 5.182 27.997 -23.370 1.00 40.97 198 GLY A O 1
ATOM 1563 N N . ARG A 1 208 ? 3.523 29.279 -24.273 1.00 39.67 199 ARG A N 1
ATOM 1564 C CA . ARG A 1 208 ? 4.407 30.354 -24.686 1.00 40.19 199 ARG A CA 1
ATOM 1565 C C . ARG A 1 208 ? 5.194 30.979 -23.537 1.00 40.75 199 ARG A C 1
ATOM 1566 O O . ARG A 1 208 ? 4.661 31.162 -22.439 1.00 39.79 199 ARG A O 1
ATOM 1574 N N . ARG A 1 209 ? 6.461 31.266 -23.799 1.00 39.87 200 ARG A N 1
ATOM 1575 C CA . ARG A 1 209 ? 7.414 31.873 -22.845 1.00 39.43 200 ARG A CA 1
ATOM 1576 C C . ARG A 1 209 ? 7.903 30.932 -21.734 1.00 39.02 200 ARG A C 1
ATOM 1577 O O . ARG A 1 209 ? 8.546 31.384 -20.754 1.00 39.12 200 ARG A O 1
ATOM 1585 N N . GLN A 1 210 ? 7.638 29.632 -21.904 1.00 37.65 201 GLN A N 1
ATOM 1586 C CA . GLN A 1 210 ? 8.297 28.603 -21.115 1.00 36.81 201 GLN A CA 1
ATOM 1587 C C . GLN A 1 210 ? 9.715 28.380 -21.665 1.00 37.34 201 GLN A C 1
ATOM 1588 O O . GLN A 1 210 ? 9.890 28.126 -22.862 1.00 37.06 201 GLN A O 1
ATOM 1594 N N . ASP A 1 211 ? 10.730 28.500 -20.792 1.00 37.91 202 ASP A N 1
ATOM 1595 C CA . ASP A 1 211 ? 12.124 28.682 -21.244 1.00 37.66 202 ASP A CA 1
ATOM 1596 C C . ASP A 1 211 ? 12.637 27.334 -21.787 1.00 37.42 202 ASP A C 1
ATOM 1597 O O . ASP A 1 211 ? 12.562 26.309 -21.098 1.00 36.04 202 ASP A O 1
ATOM 1602 N N . PRO A 1 212 ? 13.103 27.302 -23.064 1.00 38.49 203 PRO A N 1
ATOM 1603 C CA . PRO A 1 212 ? 13.596 25.982 -23.619 1.00 39.15 203 PRO A CA 1
ATOM 1604 C C . PRO A 1 212 ? 15.086 25.697 -23.288 1.00 40.55 203 PRO A C 1
ATOM 1605 O O . PRO A 1 212 ? 15.582 24.541 -23.496 1.00 38.49 203 PRO A O 1
ATOM 1609 N N . ASN A 1 213 ? 15.747 26.746 -22.771 1.00 41.79 204 ASN A N 1
ATOM 1610 C CA . ASN A 1 213 ? 17.216 26.835 -22.629 1.00 44.40 204 ASN A CA 1
ATOM 1611 C C . ASN A 1 213 ? 17.678 26.496 -21.213 1.00 45.56 204 ASN A C 1
ATOM 1612 O O . ASN A 1 213 ? 16.887 26.537 -20.230 1.00 46.51 204 ASN A O 1
ATOM 1617 N N . GLY A 1 214 ? 18.946 26.119 -21.066 1.00 45.69 205 GLY A N 1
ATOM 1618 C CA . GLY A 1 214 ? 19.425 25.813 -19.691 1.00 43.59 205 GLY A CA 1
ATOM 1619 C C . GLY A 1 214 ? 19.230 24.403 -19.200 1.00 42.35 205 GLY A C 1
ATOM 1620 O O . GLY A 1 214 ? 18.466 23.609 -19.755 1.00 41.36 205 GLY A O 1
ATOM 1621 N N . ALA A 1 215 ? 19.931 24.101 -18.107 1.00 42.49 206 ALA A N 1
ATOM 1622 C CA . ALA A 1 215 ? 20.040 22.743 -17.598 1.00 41.47 206 ALA A CA 1
ATOM 1623 C C . ALA A 1 215 ? 18.709 22.252 -16.987 1.00 40.96 206 ALA A C 1
ATOM 1624 O O . ALA A 1 215 ? 18.508 21.063 -16.790 1.00 39.27 206 ALA A O 1
ATOM 1626 N N . TYR A 1 216 ? 17.815 23.176 -16.673 1.00 40.41 207 TYR A N 1
ATOM 1627 C CA . TYR A 1 216 ? 16.564 22.745 -15.988 1.00 40.03 207 TYR A CA 1
ATOM 1628 C C . TYR A 1 216 ? 15.301 22.828 -16.857 1.00 40.32 207 TYR A C 1
ATOM 1629 O O . TYR A 1 216 ? 14.145 22.696 -16.347 1.00 39.92 207 TYR A O 1
ATOM 1638 N N . ALA A 1 217 ? 15.471 23.015 -18.158 1.00 39.78 208 ALA A N 1
ATOM 1639 C CA . ALA A 1 217 ? 14.284 23.267 -18.993 1.00 41.04 208 ALA A CA 1
ATOM 1640 C C . ALA A 1 217 ? 13.253 22.140 -18.890 1.00 39.76 208 ALA A C 1
ATOM 1641 O O . ALA A 1 217 ? 13.607 20.953 -18.805 1.00 39.28 208 ALA A O 1
ATOM 1643 N N . ALA A 1 218 ? 11.975 22.504 -18.949 1.00 40.00 209 ALA A N 1
ATOM 1644 C CA . ALA A 1 218 ? 10.944 21.478 -18.871 1.00 40.11 209 ALA A CA 1
ATOM 1645 C C . ALA A 1 218 ? 10.872 20.666 -20.157 1.00 40.90 209 ALA A C 1
ATOM 1646 O O . ALA A 1 218 ? 11.295 21.144 -21.210 1.00 40.80 209 ALA A O 1
ATOM 1648 N N . VAL A 1 219 ? 10.321 19.458 -20.064 1.00 41.55 210 VAL A N 1
ATOM 1649 C CA . VAL A 1 219 ? 10.344 18.498 -21.151 1.00 42.85 210 VAL A CA 1
ATOM 1650 C C . VAL A 1 219 ? 9.773 19.047 -22.476 1.00 43.51 210 VAL A C 1
ATOM 1651 O O . VAL A 1 219 ? 10.350 18.827 -23.553 1.00 42.36 210 VAL A O 1
ATOM 1655 N N . ILE A 1 220 ? 8.663 19.773 -22.412 1.00 44.23 211 ILE A N 1
ATOM 1656 C CA . ILE A 1 220 ? 8.029 20.220 -23.662 1.00 44.19 211 ILE A CA 1
ATOM 1657 C C . ILE A 1 220 ? 8.843 21.257 -24.425 1.00 45.14 211 ILE A C 1
ATOM 1658 O O . ILE A 1 220 ? 9.089 21.104 -25.645 1.00 44.46 211 ILE A O 1
ATOM 1663 N N . PRO A 1 221 ? 9.257 22.346 -23.738 1.00 45.58 212 PRO A N 1
ATOM 1664 C CA . PRO A 1 221 ? 10.082 23.241 -24.531 1.00 45.93 212 PRO A CA 1
ATOM 1665 C C . PRO A 1 221 ? 11.446 22.580 -24.844 1.00 46.87 212 PRO A C 1
ATOM 1666 O O . PRO A 1 221 ? 12.006 22.804 -25.913 1.00 48.10 212 PRO A O 1
ATOM 1670 N N . LYS A 1 222 ? 11.963 21.762 -23.938 1.00 47.12 213 LYS A N 1
ATOM 1671 C CA . LYS A 1 222 ? 13.277 21.127 -24.165 1.00 47.49 213 LYS A CA 1
ATOM 1672 C C . LYS A 1 222 ? 13.270 20.328 -25.500 1.00 47.38 213 LYS A C 1
ATOM 1673 O O . LYS A 1 222 ? 14.187 20.490 -26.350 1.00 45.47 213 LYS A O 1
ATOM 1679 N N . TRP A 1 223 ? 12.200 19.545 -25.672 1.00 47.39 214 TRP A N 1
ATOM 1680 C CA . TRP A 1 223 ? 12.051 18.606 -26.766 1.00 48.34 214 TRP A CA 1
ATOM 1681 C C . TRP A 1 223 ? 11.715 19.314 -28.054 1.00 49.66 214 TRP A C 1
ATOM 1682 O O . TRP A 1 223 ? 12.313 19.007 -29.101 1.00 49.91 214 TRP A O 1
ATOM 1693 N N . THR A 1 224 ? 10.762 20.245 -27.988 1.00 48.76 215 THR A N 1
ATOM 1694 C CA . THR A 1 224 ? 10.505 21.144 -29.096 1.00 48.77 215 THR A CA 1
ATOM 1695 C C . THR A 1 224 ? 11.820 21.739 -29.669 1.00 50.34 215 THR A C 1
ATOM 1696 O O . THR A 1 224 ? 12.084 21.624 -30.891 1.00 49.78 215 THR A O 1
ATOM 1700 N N . ALA A 1 225 ? 12.613 22.374 -28.788 1.00 50.51 216 ALA A N 1
ATOM 1701 C CA . ALA A 1 225 ? 13.912 22.939 -29.129 1.00 51.74 216 ALA A CA 1
ATOM 1702 C C . ALA A 1 225 ? 14.805 21.923 -29.843 1.00 53.01 216 ALA A C 1
ATOM 1703 O O . ALA A 1 225 ? 15.347 22.198 -30.916 1.00 53.62 216 ALA A O 1
ATOM 1705 N N . ALA A 1 226 ? 14.935 20.747 -29.264 1.00 54.25 217 ALA A N 1
ATOM 1706 C CA . ALA A 1 226 ? 15.741 19.687 -29.847 1.00 55.25 217 ALA A CA 1
ATOM 1707 C C . ALA A 1 226 ? 15.189 19.192 -31.213 1.00 56.50 217 ALA A C 1
ATOM 1708 O O . ALA A 1 226 ? 15.949 19.037 -32.168 1.00 56.23 217 ALA A O 1
ATOM 1710 N N . MET A 1 227 ? 13.882 18.923 -31.291 1.00 57.73 218 MET A N 1
ATOM 1711 C CA . MET A 1 227 ? 13.273 18.471 -32.544 1.00 58.74 218 MET A CA 1
ATOM 1712 C C . MET A 1 227 ? 13.490 19.478 -33.652 1.00 59.45 218 MET A C 1
ATOM 1713 O O . MET A 1 227 ? 13.825 19.114 -34.777 1.00 58.96 218 MET A O 1
ATOM 1718 N N . LEU A 1 228 ? 13.350 20.747 -33.316 1.00 60.42 219 LEU A N 1
ATOM 1719 C CA . LEU A 1 228 ? 13.668 21.805 -34.246 1.00 61.81 219 LEU A CA 1
ATOM 1720 C C . LEU A 1 228 ? 15.128 21.864 -34.679 1.00 62.63 219 LEU A C 1
ATOM 1721 O O . LEU A 1 228 ? 15.365 22.104 -35.847 1.00 62.61 219 LEU A O 1
ATOM 1726 N N . LYS A 1 229 ? 16.092 21.708 -33.763 1.00 64.08 220 LYS A N 1
ATOM 1727 C CA . LYS A 1 229 ? 17.549 21.755 -34.100 1.00 65.54 220 LYS A CA 1
ATOM 1728 C C . LYS A 1 229 ? 18.020 20.491 -34.830 1.00 66.56 220 LYS A C 1
ATOM 1729 O O . LYS A 1 229 ? 19.075 20.475 -35.461 1.00 67.39 220 LYS A O 1
ATOM 1735 N N . GLY A 1 230 ? 17.240 19.426 -34.712 1.00 67.53 221 GLY A N 1
ATOM 1736 C CA . GLY A 1 230 ? 17.601 18.138 -35.246 1.00 68.25 221 GLY A CA 1
ATOM 1737 C C . GLY A 1 230 ? 18.403 17.329 -34.245 1.00 69.11 221 GLY A C 1
ATOM 1738 O O . GLY A 1 230 ? 18.975 16.284 -34.618 1.00 68.97 221 GLY A O 1
ATOM 1739 N N . ASP A 1 231 ? 18.461 17.791 -32.983 1.00 68.29 222 ASP A N 1
ATOM 1740 C CA . ASP A 1 231 ? 19.242 17.089 -31.962 1.00 67.88 222 ASP A CA 1
ATOM 1741 C C . ASP A 1 231 ? 18.534 15.870 -31.389 1.00 67.18 222 ASP A C 1
ATOM 1742 O O . ASP A 1 231 ? 17.359 15.637 -31.654 1.00 66.64 222 ASP A O 1
ATOM 1747 N N . ASP A 1 232 ? 19.292 15.074 -30.641 1.00 66.59 223 ASP A N 1
ATOM 1748 C CA . ASP A 1 232 ? 18.767 13.918 -29.927 1.00 66.62 223 ASP A CA 1
ATOM 1749 C C . ASP A 1 232 ? 17.667 14.340 -28.923 1.00 66.31 223 ASP A C 1
ATOM 1750 O O . ASP A 1 232 ? 17.757 15.417 -28.309 1.00 65.62 223 ASP A O 1
ATOM 1755 N N . VAL A 1 233 ? 16.652 13.478 -28.770 1.00 65.54 224 VAL A N 1
ATOM 1756 C CA . VAL A 1 233 ? 15.568 13.655 -27.802 1.00 64.64 224 VAL A CA 1
ATOM 1757 C C . VAL A 1 233 ? 15.723 12.549 -26.753 1.00 64.79 224 VAL A C 1
ATOM 1758 O O . VAL A 1 233 ? 15.454 11.392 -27.022 1.00 65.49 224 VAL A O 1
ATOM 1762 N N . TYR A 1 234 ? 16.156 12.911 -25.555 1.00 64.81 225 TYR A N 1
ATOM 1763 C CA . TYR A 1 234 ? 16.408 11.946 -24.474 1.00 64.72 225 TYR A CA 1
ATOM 1764 C C . TYR A 1 234 ? 15.198 11.717 -23.558 1.00 63.87 225 TYR A C 1
ATOM 1765 O O . TYR A 1 234 ? 14.459 12.659 -23.222 1.00 64.08 225 TYR A O 1
ATOM 1774 N N . ILE A 1 235 ? 15.053 10.473 -23.109 1.00 62.54 226 ILE A N 1
ATOM 1775 C CA . ILE A 1 235 ? 13.976 10.046 -22.229 1.00 61.82 226 ILE A CA 1
ATOM 1776 C C . 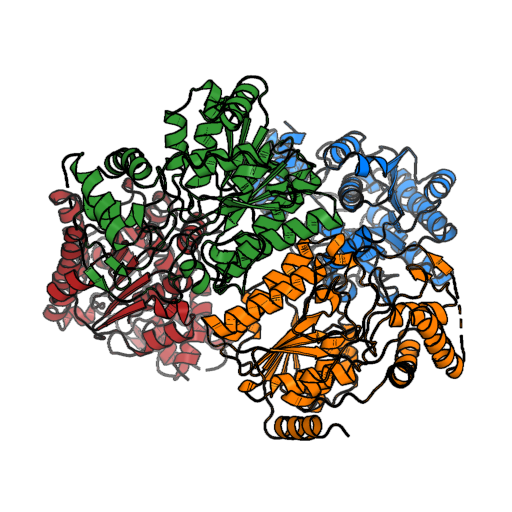ILE A 1 235 ? 14.527 9.449 -20.906 1.00 62.16 226 ILE A C 1
ATOM 1777 O O . ILE A 1 235 ? 15.163 8.371 -20.916 1.00 62.22 226 ILE A O 1
ATOM 1782 N N . ASN A 1 236 ? 14.287 10.160 -19.792 1.00 61.19 227 ASN A N 1
ATOM 1783 C CA . ASN A 1 236 ? 14.699 9.736 -18.449 1.00 60.74 227 ASN A CA 1
ATOM 1784 C C . ASN A 1 236 ? 13.887 8.567 -17.894 1.00 60.43 227 ASN A C 1
ATOM 1785 O O . ASN A 1 236 ? 12.802 8.751 -17.341 1.00 60.09 227 ASN A O 1
ATOM 1790 N N . GLY A 1 237 ? 14.443 7.362 -18.039 1.00 60.83 228 GLY A N 1
ATOM 1791 C CA . GLY A 1 237 ? 13.750 6.106 -17.740 1.00 60.34 228 GLY A CA 1
ATOM 1792 C C . GLY A 1 237 ? 13.226 5.445 -19.022 1.00 60.84 228 GLY A C 1
ATOM 1793 O O . GLY A 1 237 ? 13.813 5.606 -20.088 1.00 61.30 228 GLY A O 1
ATOM 1794 N N . ASP A 1 238 ? 12.101 4.732 -18.900 1.00 60.26 229 ASP A N 1
ATOM 1795 C CA . ASP A 1 238 ? 11.475 3.939 -19.970 1.00 59.77 229 ASP A CA 1
ATOM 1796 C C . ASP A 1 238 ? 10.401 4.653 -20.752 1.00 59.77 229 ASP A C 1
ATOM 1797 O O . ASP A 1 238 ? 9.811 4.070 -21.669 1.00 59.68 229 ASP A O 1
ATOM 1802 N N . GLY A 1 239 ? 10.083 5.874 -20.337 1.00 58.67 230 GLY A N 1
ATOM 1803 C CA . GLY A 1 239 ? 9.102 6.695 -21.044 1.00 58.24 230 GLY A CA 1
ATOM 1804 C C . GLY A 1 239 ? 7.642 6.424 -20.688 1.00 57.67 230 GLY A C 1
ATOM 1805 O O . GLY A 1 239 ? 6.752 6.984 -21.334 1.00 58.58 230 GLY A O 1
ATOM 1806 N N . GLU A 1 240 ? 7.420 5.573 -19.682 1.00 56.64 231 GLU A N 1
ATOM 1807 C CA . GLU A 1 240 ? 6.096 5.231 -19.155 1.00 56.12 231 GLU A CA 1
ATOM 1808 C C . GLU A 1 240 ? 5.703 6.181 -18.019 1.00 55.12 231 GLU A C 1
ATOM 1809 O O . GLU A 1 240 ? 4.546 6.262 -17.627 1.00 54.38 231 GLU A O 1
ATOM 1815 N N . THR A 1 241 ? 6.693 6.905 -17.511 1.00 53.63 232 THR A N 1
ATOM 1816 C CA . THR A 1 241 ? 6.448 8.036 -16.624 1.00 53.30 232 THR A CA 1
ATOM 1817 C C . THR A 1 241 ? 5.379 8.917 -17.270 1.00 52.28 232 THR A C 1
ATOM 1818 O O . THR A 1 241 ? 5.492 9.269 -18.436 1.00 52.89 232 THR A O 1
ATOM 1822 N N . SER A 1 242 ? 4.318 9.227 -16.526 1.00 51.74 233 SER A N 1
ATOM 1823 C CA . SER A 1 242 ? 3.118 9.911 -17.107 1.00 50.20 233 SER A CA 1
ATOM 1824 C C . SER A 1 242 ? 2.769 11.229 -16.392 1.00 48.98 233 SER A C 1
ATOM 1825 O O . SER A 1 242 ? 3.098 11.395 -15.206 1.00 47.99 233 SER A O 1
ATOM 1828 N N . ARG A 1 243 ? 2.126 12.154 -17.128 1.00 47.99 234 ARG A N 1
ATOM 1829 C CA . ARG A 1 243 ? 1.822 13.510 -16.633 1.00 47.17 234 ARG A CA 1
ATOM 1830 C C . ARG A 1 243 ? 0.462 14.053 -17.135 1.00 46.77 234 ARG A C 1
ATOM 1831 O O . ARG A 1 243 ? -0.063 13.573 -18.136 1.00 46.71 234 ARG A O 1
ATOM 1839 N N . ASP A 1 244 ? -0.062 15.057 -16.411 1.00 44.55 235 ASP A N 1
ATOM 1840 C CA . ASP A 1 244 ? -1.257 15.841 -16.757 1.00 41.88 235 ASP A CA 1
ATOM 1841 C C . ASP A 1 244 ? -0.740 17.210 -17.218 1.00 42.57 235 ASP A C 1
ATOM 1842 O O . ASP A 1 244 ? -0.660 18.159 -16.427 1.00 41.91 235 ASP A O 1
ATOM 1847 N N . PHE A 1 245 ? -0.386 17.300 -18.498 1.00 39.32 236 PHE A N 1
ATOM 1848 C CA . PHE A 1 245 ? 0.181 18.500 -19.049 1.00 40.67 236 PHE A CA 1
ATOM 1849 C C . PHE A 1 245 ? -0.946 19.533 -19.162 1.00 40.72 236 PHE A C 1
ATOM 1850 O O . PHE A 1 245 ? -2.073 19.191 -19.560 1.00 39.14 236 PHE A O 1
ATOM 1858 N N . CYS A 1 246 ? -0.646 20.763 -18.745 1.00 40.38 237 CYS A N 1
ATOM 1859 C CA . CYS A 1 246 ? -1.676 21.757 -18.534 1.00 40.18 237 CYS A CA 1
ATOM 1860 C C . CYS A 1 246 ? -1.298 23.028 -19.189 1.00 39.80 237 CYS A C 1
ATOM 1861 O O . CYS A 1 246 ? -0.310 23.670 -18.823 1.00 40.32 237 CYS A O 1
ATOM 1864 N N . TYR A 1 247 ? -2.051 23.398 -20.216 1.00 39.07 238 TYR A N 1
ATOM 1865 C CA . TYR A 1 247 ? -1.730 24.575 -21.012 1.00 38.16 238 TYR A CA 1
ATOM 1866 C C . TYR A 1 247 ? -1.908 25.854 -20.172 1.00 37.80 238 TYR A C 1
ATOM 1867 O O . TYR A 1 247 ? -2.865 25.944 -19.431 1.00 38.40 238 TYR A O 1
ATOM 1876 N N . ILE A 1 248 ? -0.985 26.824 -20.302 1.00 37.24 239 ILE A N 1
ATOM 1877 C CA . ILE A 1 248 ? -0.953 27.999 -19.435 1.00 37.65 239 ILE A CA 1
ATOM 1878 C C . ILE A 1 248 ? -2.307 28.702 -19.315 1.00 36.09 239 ILE A C 1
ATOM 1879 O O . ILE A 1 248 ? -2.603 29.223 -18.268 1.00 35.82 239 ILE A O 1
ATOM 1884 N N . ASP A 1 249 ? -3.124 28.743 -20.389 1.00 38.12 240 ASP A N 1
ATOM 1885 C CA . ASP A 1 249 ? -4.407 29.516 -20.281 1.00 36.76 240 ASP A CA 1
ATOM 1886 C C . ASP A 1 249 ? -5.276 28.973 -19.145 1.00 34.39 240 ASP A C 1
ATOM 1887 O O . ASP A 1 249 ? -6.014 29.730 -18.572 1.00 36.04 240 ASP A O 1
ATOM 1892 N N . ASN A 1 250 ? -5.284 27.664 -18.929 1.00 34.82 241 ASN A N 1
ATOM 1893 C CA . ASN A 1 250 ? -6.041 27.063 -17.802 1.00 36.19 241 ASN A CA 1
ATOM 1894 C C . ASN A 1 250 ? -5.568 27.511 -16.431 1.00 34.29 241 ASN A C 1
ATOM 1895 O O . ASN A 1 250 ? -6.373 27.621 -15.487 1.00 33.78 241 ASN A O 1
ATOM 1900 N N . VAL A 1 251 ? -4.236 27.661 -16.322 1.00 33.87 242 VAL A N 1
ATOM 1901 C CA . VAL A 1 251 ? -3.583 28.261 -15.170 1.00 34.19 242 VAL A CA 1
ATOM 1902 C C . VAL A 1 251 ? -3.966 29.720 -15.019 1.00 33.63 242 VAL A C 1
ATOM 1903 O O . VAL A 1 251 ? -4.250 30.168 -13.908 1.00 35.22 242 VAL A O 1
ATOM 1907 N N . ILE A 1 252 ? -3.971 30.492 -16.114 1.00 34.88 243 ILE A N 1
ATOM 1908 C CA . ILE A 1 252 ? -4.343 31.917 -16.023 1.00 32.94 243 ILE A CA 1
ATOM 1909 C C . ILE A 1 252 ? -5.805 32.000 -15.527 1.00 34.87 243 ILE A C 1
ATOM 1910 O O . ILE A 1 252 ? -6.124 32.810 -14.632 1.00 33.88 243 ILE A O 1
ATOM 1915 N N . GLN A 1 253 ? -6.676 31.132 -16.093 1.00 34.18 244 GLN A N 1
ATOM 1916 C CA . GLN A 1 253 ? -8.103 31.076 -15.594 1.00 33.37 244 GLN A CA 1
ATOM 1917 C C . GLN A 1 253 ? -8.083 30.855 -14.074 1.00 32.41 244 GLN A C 1
ATOM 1918 O O . GLN A 1 253 ? -8.740 31.539 -13.316 1.00 32.09 244 GLN A O 1
ATOM 1924 N N . MET A 1 254 ? -7.380 29.831 -13.628 1.00 32.84 245 MET A N 1
ATOM 1925 C CA . MET A 1 254 ? -7.492 29.471 -12.202 1.00 34.03 245 MET A CA 1
ATOM 1926 C C . MET A 1 254 ? -6.952 30.557 -11.232 1.00 33.54 245 MET A C 1
ATOM 1927 O O . MET A 1 254 ? -7.470 30.721 -10.111 1.00 34.69 245 MET A O 1
ATOM 1932 N N . ASN A 1 255 ? -5.962 31.343 -11.665 1.00 33.08 246 ASN A N 1
ATOM 1933 C CA . ASN A 1 255 ? -5.478 32.453 -10.836 1.00 32.37 246 ASN A CA 1
ATOM 1934 C C . ASN A 1 255 ? -6.524 33.565 -10.639 1.00 32.40 246 ASN A C 1
ATOM 1935 O O . ASN A 1 255 ? -6.718 34.088 -9.510 1.00 32.41 246 ASN A O 1
ATOM 1940 N N . ILE A 1 256 ? -7.159 33.934 -11.738 1.00 31.15 247 ILE A N 1
ATOM 1941 C CA . ILE A 1 256 ? -8.072 35.069 -11.753 1.00 32.60 247 ILE A CA 1
ATOM 1942 C C . ILE A 1 256 ? -9.345 34.634 -10.967 1.00 33.18 247 ILE A C 1
ATOM 1943 O O . ILE A 1 256 ? -9.811 35.411 -10.136 1.00 34.08 247 ILE A O 1
ATOM 1948 N N . LEU A 1 257 ? -9.820 33.395 -11.198 1.00 33.21 248 LEU A N 1
ATOM 1949 C CA . LEU A 1 257 ? -10.969 32.810 -10.453 1.00 32.96 248 LEU A CA 1
ATOM 1950 C C . LEU A 1 257 ? -10.631 32.769 -8.951 1.00 34.29 248 LEU A C 1
ATOM 1951 O O . LEU A 1 257 ? -11.489 33.051 -8.105 1.00 33.27 248 LEU A O 1
ATOM 1956 N N . SER A 1 258 ? -9.370 32.435 -8.637 1.00 32.49 249 SER A N 1
ATOM 1957 C CA . SER A 1 258 ? -8.948 32.344 -7.237 1.00 32.62 249 SER A CA 1
ATOM 1958 C C . SER A 1 258 ? -8.888 33.719 -6.638 1.00 31.79 249 SER A C 1
ATOM 1959 O O . SER A 1 258 ? -9.375 33.885 -5.549 1.00 33.55 249 SER A O 1
ATOM 1962 N N . ALA A 1 259 ? -8.314 34.707 -7.339 1.00 31.79 250 ALA A N 1
ATOM 1963 C CA . ALA A 1 259 ? -8.210 36.076 -6.818 1.00 31.98 250 ALA A CA 1
ATOM 1964 C C . ALA A 1 259 ? -9.601 36.632 -6.398 1.00 33.70 250 ALA A C 1
ATOM 1965 O O . ALA A 1 259 ? -9.721 37.368 -5.417 1.00 33.35 250 ALA A O 1
ATOM 1967 N N . LEU A 1 260 ? -10.643 36.282 -7.134 1.00 34.60 251 LEU A N 1
ATOM 1968 C CA . LEU A 1 260 ? -12.008 36.799 -6.801 1.00 34.43 251 LEU A CA 1
ATOM 1969 C C . LEU A 1 260 ? -12.977 35.744 -6.261 1.00 35.42 251 LEU A C 1
ATOM 1970 O O . LEU A 1 260 ? -14.171 35.936 -6.348 1.00 33.89 251 LEU A O 1
ATOM 1975 N N . ALA A 1 261 ? -12.448 34.588 -5.829 1.00 35.85 252 ALA A N 1
ATOM 1976 C CA . ALA A 1 261 ? -13.239 33.514 -5.184 1.00 37.12 252 ALA A CA 1
ATOM 1977 C C . ALA A 1 261 ? -14.078 34.065 -4.029 1.00 36.92 252 ALA A C 1
ATOM 1978 O O . ALA A 1 261 ? -13.634 34.958 -3.325 1.00 34.20 252 ALA A O 1
ATOM 1980 N N . LYS A 1 262 ? -15.284 33.510 -3.820 1.00 36.80 253 LYS A N 1
ATOM 1981 C CA . LYS A 1 262 ? -16.070 33.903 -2.624 1.00 36.30 253 LYS A CA 1
ATOM 1982 C C . LYS A 1 262 ? -15.246 33.472 -1.429 1.00 35.89 253 LYS A C 1
ATOM 1983 O O . LYS A 1 262 ? -14.394 32.560 -1.520 1.00 33.63 253 LYS A O 1
ATOM 1989 N N . ASP A 1 263 ? -15.493 34.108 -0.307 1.00 35.30 254 ASP A N 1
ATOM 1990 C CA . ASP A 1 263 ? -14.691 33.845 0.878 1.00 38.00 254 ASP A CA 1
ATOM 1991 C C . ASP A 1 263 ? -14.661 32.365 1.278 1.00 38.64 254 ASP A C 1
ATOM 1992 O O . ASP A 1 263 ? -13.583 31.840 1.568 1.00 39.31 254 ASP A O 1
ATOM 1997 N N . SER A 1 264 ? -15.817 31.666 1.280 1.00 37.90 255 SER A N 1
ATOM 1998 C CA . SER A 1 264 ? -15.851 30.210 1.678 1.00 37.25 255 SER A CA 1
ATOM 1999 C C . SER A 1 264 ? -15.003 29.306 0.767 1.00 37.16 255 SER A C 1
ATOM 2000 O O . SER A 1 264 ? -14.683 28.210 1.122 1.00 38.36 255 SER A O 1
ATOM 2003 N N . ALA A 1 265 ? -14.637 29.756 -0.425 1.00 35.64 256 ALA A N 1
ATOM 2004 C CA . ALA A 1 265 ? -13.766 28.994 -1.305 1.00 34.20 256 ALA A CA 1
ATOM 2005 C C . ALA A 1 265 ? -12.240 29.273 -1.096 1.00 34.08 256 ALA A C 1
ATOM 2006 O O . ALA A 1 265 ? -11.392 28.578 -1.672 1.00 34.16 256 ALA A O 1
ATOM 2008 N N . LYS A 1 266 ? -11.936 30.273 -0.283 1.00 34.32 257 LYS A N 1
ATOM 2009 C CA . LYS A 1 266 ? -10.562 30.578 0.137 1.00 33.54 257 LYS A CA 1
ATOM 2010 C C . LYS A 1 266 ? -10.142 29.646 1.220 1.00 34.28 257 LYS A C 1
ATOM 2011 O O . LYS A 1 266 ? -10.942 28.808 1.709 1.00 33.34 257 LYS A O 1
ATOM 2017 N N . ASP A 1 267 ? -8.894 29.821 1.676 1.00 34.04 258 ASP A N 1
ATOM 2018 C CA . ASP A 1 267 ? -8.213 28.866 2.550 1.00 33.93 258 ASP A CA 1
ATOM 2019 C C . ASP A 1 267 ? -8.376 27.430 2.042 1.00 34.55 258 ASP A C 1
ATOM 2020 O O . ASP A 1 267 ? -8.716 26.475 2.788 1.00 32.91 258 ASP A O 1
ATOM 2025 N N . ASN A 1 268 ? -8.074 27.252 0.770 1.00 32.78 259 ASN A N 1
ATOM 2026 C CA . ASN A 1 268 ? -8.145 25.949 0.217 1.00 32.23 259 ASN A CA 1
ATOM 2027 C C . ASN A 1 268 ? -7.014 25.765 -0.776 1.00 31.17 259 ASN A C 1
ATOM 2028 O O . ASN A 1 268 ? -6.589 26.721 -1.424 1.00 29.08 259 ASN A O 1
ATOM 2033 N N . ILE A 1 269 ? -6.685 24.516 -0.983 1.00 30.77 260 ILE A N 1
ATOM 2034 C CA . ILE A 1 269 ? -5.827 24.049 -2.050 1.00 31.12 260 ILE A CA 1
ATOM 2035 C C . ILE A 1 269 ? -6.615 23.428 -3.226 1.00 33.66 260 ILE A C 1
ATOM 2036 O O . ILE A 1 269 ? -7.509 22.551 -3.005 1.00 35.15 260 ILE A O 1
ATOM 2041 N N . TYR A 1 270 ? -6.295 23.865 -4.457 1.00 32.38 261 TYR A N 1
ATOM 2042 C CA . TYR A 1 270 ? -6.827 23.248 -5.688 1.00 33.32 261 TYR A CA 1
ATOM 2043 C C . TYR A 1 270 ? -5.779 22.743 -6.644 1.00 32.94 261 TYR A C 1
ATOM 2044 O O . TYR A 1 270 ? -4.821 23.488 -7.024 1.00 31.87 261 TYR A O 1
ATOM 2053 N N . ASN A 1 271 ? -5.968 21.495 -7.072 1.00 32.78 262 ASN A N 1
ATOM 2054 C CA . ASN A 1 271 ? -5.297 21.023 -8.278 1.00 35.24 262 ASN A CA 1
ATOM 2055 C C . ASN A 1 271 ? -5.618 21.909 -9.488 1.00 35.38 262 ASN A C 1
ATOM 2056 O O . ASN A 1 271 ? -6.778 22.318 -9.706 1.00 35.30 262 ASN A O 1
ATOM 2061 N N . VAL A 1 272 ? -4.582 22.201 -10.281 1.00 36.58 263 VAL A N 1
ATOM 2062 C CA . VAL A 1 272 ? -4.714 22.948 -11.525 1.00 35.98 263 VAL A CA 1
ATOM 2063 C C . VAL A 1 272 ? -4.143 22.094 -12.654 1.00 37.62 263 VAL A C 1
ATOM 2064 O O . VAL A 1 272 ? -2.928 21.966 -12.874 1.00 36.63 263 VAL A O 1
ATOM 2068 N N . ALA A 1 273 ? -5.068 21.498 -13.378 1.00 39.12 264 ALA A N 1
ATOM 2069 C CA . ALA A 1 273 ? -4.775 20.643 -14.496 1.00 39.45 264 ALA A CA 1
ATOM 2070 C C . ALA A 1 273 ? -6.079 20.399 -15.291 1.00 41.34 264 ALA A C 1
ATOM 2071 O O . ALA A 1 273 ? -7.051 21.160 -15.171 1.00 40.25 264 ALA A O 1
ATOM 2073 N N . VAL A 1 274 ? -6.065 19.368 -16.124 1.00 41.80 265 VAL A N 1
ATOM 2074 C CA . VAL A 1 274 ? -7.171 19.084 -17.015 1.00 44.40 265 VAL A CA 1
ATOM 2075 C C . VAL A 1 274 ? -7.742 17.703 -16.803 1.00 45.24 265 VAL A C 1
ATOM 2076 O O . VAL A 1 274 ? -8.870 17.475 -17.170 1.00 46.82 265 VAL A O 1
ATOM 2080 N N . GLY A 1 275 ? -6.975 16.785 -16.224 1.00 45.62 266 GLY A N 1
ATOM 2081 C CA . GLY A 1 275 ? -7.506 15.473 -15.837 1.00 47.72 266 GLY A CA 1
ATOM 2082 C C . GLY A 1 275 ? -7.098 14.341 -16.765 1.00 48.05 266 GLY A C 1
ATOM 2083 O O . GLY A 1 275 ? -7.594 13.225 -16.624 1.00 47.45 266 GLY A O 1
ATOM 2084 N N . ASP A 1 276 ? -6.170 14.634 -17.673 1.00 49.19 267 ASP A N 1
ATOM 2085 C CA . ASP A 1 276 ? -5.683 13.668 -18.658 1.00 51.18 267 ASP A CA 1
ATOM 2086 C C . ASP A 1 276 ? -4.316 13.093 -18.277 1.00 52.88 267 ASP A C 1
ATOM 2087 O O . ASP A 1 276 ? -3.543 13.712 -17.525 1.00 52.64 267 ASP A O 1
ATOM 2092 N N . ARG A 1 277 ? -4.020 11.908 -18.789 1.00 53.94 268 ARG A N 1
ATOM 2093 C CA . ARG A 1 277 ? -2.741 11.261 -18.522 1.00 55.71 268 ARG A CA 1
ATOM 2094 C C . ARG A 1 277 ? -2.006 10.958 -19.851 1.00 56.09 268 ARG A C 1
ATOM 2095 O O . ARG A 1 277 ? -2.545 10.265 -20.705 1.00 56.42 268 ARG A O 1
ATOM 2103 N N . THR A 1 278 ? -0.800 11.510 -20.014 1.00 55.91 269 THR A N 1
ATOM 2104 C CA . THR A 1 278 ? 0.063 11.313 -21.199 1.00 54.80 269 THR A CA 1
ATOM 2105 C C . THR A 1 278 ? 1.444 10.829 -20.715 1.00 56.06 269 THR A C 1
ATOM 2106 O O . THR A 1 278 ? 2.040 11.418 -19.794 1.00 54.16 269 THR A O 1
ATOM 2110 N N . THR A 1 279 ? 1.925 9.720 -21.303 1.00 56.15 270 THR A N 1
ATOM 2111 C CA . THR A 1 279 ? 3.262 9.183 -20.988 1.00 56.08 270 THR A CA 1
ATOM 2112 C C . THR A 1 279 ? 4.316 9.978 -21.771 1.00 56.19 270 THR A C 1
ATOM 2113 O O . THR A 1 279 ? 4.014 10.639 -22.783 1.00 55.57 270 THR A O 1
ATOM 2117 N N . LEU A 1 280 ? 5.569 9.900 -21.336 1.00 56.44 271 LEU A N 1
ATOM 2118 C CA . LEU A 1 280 ? 6.637 10.547 -22.110 1.00 56.66 271 LEU A CA 1
ATOM 2119 C C . LEU A 1 280 ? 6.675 10.078 -23.578 1.00 57.04 271 LEU A C 1
ATOM 2120 O O . LEU A 1 280 ? 6.931 10.886 -24.491 1.00 56.69 271 LEU A O 1
ATOM 2125 N N . ASN A 1 281 ? 6.413 8.784 -23.792 1.00 57.86 272 ASN A N 1
ATOM 2126 C CA . ASN A 1 281 ? 6.352 8.180 -25.139 1.00 58.25 272 ASN A CA 1
ATOM 2127 C C . ASN A 1 281 ? 5.312 8.845 -26.090 1.00 59.02 272 ASN A C 1
ATOM 2128 O O . ASN A 1 281 ? 5.661 9.258 -27.208 1.00 58.88 272 ASN A O 1
ATOM 2133 N N . GLU A 1 282 ? 4.057 8.970 -25.655 1.00 58.90 273 GLU A N 1
ATOM 2134 C CA . GLU A 1 282 ? 3.027 9.518 -26.528 1.00 59.41 273 GLU A CA 1
ATOM 2135 C C . GLU A 1 282 ? 3.281 11.009 -26.762 1.00 58.68 273 GLU A C 1
ATOM 2136 O O . GLU A 1 282 ? 3.079 11.496 -27.855 1.00 58.57 273 GLU A O 1
ATOM 2142 N N . LEU A 1 283 ? 3.791 11.714 -25.753 1.00 58.47 274 LEU A N 1
ATOM 2143 C CA . LEU A 1 283 ? 4.162 13.140 -25.941 1.00 57.86 274 LEU A CA 1
ATOM 2144 C C . LEU A 1 283 ? 5.244 13.365 -27.018 1.00 57.45 274 LEU A C 1
ATOM 2145 O O . LEU A 1 283 ? 5.207 14.377 -27.734 1.00 56.00 274 LEU A O 1
ATOM 2150 N N . SER A 1 284 ? 6.210 12.443 -27.106 1.00 57.45 275 SER A N 1
ATOM 2151 C CA . SER A 1 284 ? 7.289 12.539 -28.118 1.00 58.28 275 SER A CA 1
ATOM 2152 C C . SER A 1 284 ? 6.598 12.587 -29.473 1.00 58.52 275 SER A C 1
ATOM 2153 O O . SER A 1 284 ? 6.876 13.478 -30.300 1.00 58.25 275 SER A O 1
ATOM 2156 N N . GLY A 1 285 ? 5.642 11.670 -29.636 1.00 58.84 276 GLY A N 1
ATOM 2157 C CA . GLY A 1 285 ? 4.757 11.627 -30.783 1.00 59.11 276 GLY A CA 1
ATOM 2158 C C . GLY A 1 285 ? 4.076 12.949 -31.065 1.00 59.65 276 GLY A C 1
ATOM 2159 O O . GLY A 1 285 ? 4.296 13.529 -32.129 1.00 59.21 276 GLY A O 1
ATOM 2160 N N . TYR A 1 286 ? 3.259 13.438 -30.118 1.00 59.83 277 TYR A N 1
ATOM 2161 C CA . TYR A 1 286 ? 2.394 14.589 -30.401 1.00 59.49 277 TYR A CA 1
ATOM 2162 C C . TYR A 1 286 ? 3.200 15.783 -30.820 1.00 59.49 277 TYR A C 1
ATOM 2163 O O . TYR A 1 286 ? 2.764 16.524 -31.699 1.00 60.07 277 TYR A O 1
ATOM 2172 N N . ILE A 1 287 ? 4.367 15.970 -30.193 1.00 58.71 278 ILE A N 1
ATOM 2173 C CA . ILE A 1 287 ? 5.202 17.148 -30.445 1.00 58.35 278 ILE A CA 1
ATOM 2174 C C . ILE A 1 287 ? 5.801 17.119 -31.853 1.00 59.57 278 ILE A C 1
ATOM 2175 O O . ILE A 1 287 ? 5.778 18.125 -32.567 1.00 58.72 278 ILE A O 1
ATOM 2180 N N . TYR A 1 288 ? 6.373 15.973 -32.211 1.00 60.87 279 TYR A N 1
ATOM 2181 C CA . TYR A 1 288 ? 6.893 15.745 -33.552 1.00 62.77 279 TYR A CA 1
ATOM 2182 C C . TYR A 1 288 ? 5.798 16.071 -34.583 1.00 62.60 279 TYR A C 1
ATOM 2183 O O . TYR A 1 288 ? 5.998 16.889 -35.489 1.00 62.35 279 TYR A O 1
ATOM 2192 N N . ASP A 1 289 ? 4.620 15.483 -34.372 1.00 63.47 280 ASP A N 1
ATOM 2193 C CA . ASP A 1 289 ? 3.467 15.634 -35.244 1.00 64.19 280 ASP A CA 1
ATOM 2194 C C . ASP A 1 289 ? 3.091 17.097 -35.460 1.00 64.91 280 ASP A C 1
ATOM 2195 O O . ASP A 1 289 ? 2.919 17.531 -36.604 1.00 64.14 280 ASP A O 1
ATOM 2200 N N . GLU A 1 290 ? 2.945 17.852 -34.363 1.00 65.51 281 GLU A N 1
ATOM 2201 C CA . GLU A 1 290 ? 2.553 19.279 -34.452 1.00 66.49 281 GLU A CA 1
ATOM 2202 C C . GLU A 1 290 ? 3.551 20.195 -35.156 1.00 66.89 281 GLU A C 1
ATOM 2203 O O . GLU A 1 290 ? 3.158 21.068 -35.954 1.00 67.57 281 GLU A O 1
ATOM 2209 N N . LEU A 1 291 ? 4.834 20.012 -34.826 1.00 67.72 282 LEU A N 1
ATOM 2210 C CA . LEU A 1 291 ? 5.929 20.745 -35.457 1.00 68.86 282 LEU A CA 1
ATOM 2211 C C . LEU A 1 291 ? 6.092 20.383 -36.947 1.00 70.31 282 LEU A C 1
ATOM 2212 O O . LEU A 1 291 ? 6.424 21.251 -37.770 1.00 70.29 282 LEU A O 1
ATOM 2217 N N . ASN A 1 292 ? 5.881 19.107 -37.276 1.00 71.32 283 ASN A N 1
ATOM 2218 C CA . ASN A 1 292 ? 6.030 18.659 -38.663 1.00 73.04 283 ASN A CA 1
ATOM 2219 C C . ASN A 1 292 ? 4.946 19.223 -39.585 1.00 73.88 283 ASN A C 1
ATOM 2220 O O . ASN A 1 292 ? 5.187 19.377 -40.783 1.00 74.64 283 ASN A O 1
ATOM 2225 N N . LEU A 1 293 ? 3.773 19.524 -39.015 1.00 74.76 284 LEU A N 1
ATOM 2226 C CA . LEU A 1 293 ? 2.706 20.261 -39.708 1.00 75.14 284 LEU A CA 1
ATOM 2227 C C . LEU A 1 293 ? 3.083 21.724 -39.971 1.00 75.49 284 LEU A C 1
ATOM 2228 O O . LEU A 1 293 ? 2.393 22.416 -40.721 1.00 75.65 284 LEU A O 1
ATOM 2233 N N . ILE A 1 294 ? 4.172 22.187 -39.354 1.00 75.58 285 ILE A N 1
ATOM 2234 C CA . ILE A 1 294 ? 4.653 23.553 -39.542 1.00 76.29 285 ILE A CA 1
ATOM 2235 C C . ILE A 1 294 ? 5.975 23.537 -40.312 1.00 76.99 285 ILE A C 1
ATOM 2236 O O . ILE A 1 294 ? 6.665 24.561 -40.397 1.00 76.26 285 ILE A O 1
ATOM 2241 N N . HIS A 1 295 ? 6.304 22.334 -40.834 1.00 78.19 286 HIS A N 1
ATOM 2242 C CA . HIS A 1 295 ? 7.209 22.060 -42.000 1.00 79.06 286 HIS A CA 1
ATOM 2243 C C . HIS A 1 295 ? 8.724 22.116 -41.700 1.00 78.44 286 HIS A C 1
ATOM 2244 O O . HIS A 1 295 ? 9.392 23.130 -42.020 1.00 78.85 286 HIS A O 1
ATOM 2251 N N . HIS A 1 296 ? 9.277 21.054 -41.113 1.00 77.05 287 HIS A N 1
ATOM 2252 C CA . HIS A 1 296 ? 10.666 21.135 -40.662 1.00 76.16 287 HIS A CA 1
ATOM 2253 C C . HIS A 1 296 ? 11.437 19.830 -40.765 1.00 76.07 287 HIS A C 1
ATOM 2254 O O . HIS A 1 296 ? 11.017 18.803 -40.245 1.00 76.39 287 HIS A O 1
ATOM 2261 N N . ILE A 1 302 ? 15.491 9.950 -30.716 1.00 74.67 293 ILE A N 1
ATOM 2262 C CA . ILE A 1 302 ? 14.887 9.066 -29.695 1.00 74.86 293 ILE A CA 1
ATOM 2263 C C . ILE A 1 302 ? 15.948 8.239 -28.949 1.00 74.33 293 ILE A C 1
ATOM 2264 O O . ILE A 1 302 ? 16.644 7.450 -29.558 1.00 74.97 293 ILE A O 1
ATOM 2269 N N . LYS A 1 303 ? 16.062 8.407 -27.634 1.00 73.43 294 LYS A N 1
ATOM 2270 C CA . LYS A 1 303 ? 17.101 7.732 -26.848 1.00 72.65 294 LYS A CA 1
ATOM 2271 C C . LYS A 1 303 ? 16.687 7.598 -25.379 1.00 71.60 294 LYS A C 1
ATOM 2272 O O . LYS A 1 303 ? 16.142 8.535 -24.792 1.00 71.90 294 LYS A O 1
ATOM 2278 N N . TYR A 1 304 ? 16.975 6.446 -24.783 1.00 70.18 295 TYR A N 1
ATOM 2279 C CA . TYR A 1 304 ? 16.620 6.207 -23.395 1.00 68.58 295 TYR A CA 1
ATOM 2280 C C . TYR A 1 304 ? 17.812 6.278 -22.479 1.00 67.83 295 TYR A C 1
ATOM 2281 O O . TYR A 1 304 ? 18.852 5.682 -22.747 1.00 67.44 295 TYR A O 1
ATOM 2290 N N . ARG A 1 305 ? 17.646 7.006 -21.380 1.00 66.98 296 ARG A N 1
ATOM 2291 C CA . ARG A 1 305 ? 18.660 7.055 -20.323 1.00 65.64 296 ARG A CA 1
ATOM 2292 C C . ARG A 1 305 ? 18.007 6.713 -18.991 1.00 65.02 296 ARG A C 1
ATOM 2293 O O . ARG A 1 305 ? 16.798 6.394 -18.951 1.00 64.03 296 ARG A O 1
ATOM 2301 N N . GLU A 1 306 ? 18.789 6.745 -17.915 1.00 63.58 297 GLU A N 1
ATOM 2302 C CA . GLU A 1 306 ? 18.238 6.334 -16.624 1.00 64.40 297 GLU A CA 1
ATOM 2303 C C . GLU A 1 306 ? 17.278 7.341 -15.988 1.00 63.21 297 GLU A C 1
ATOM 2304 O O . GLU A 1 306 ? 17.322 8.545 -16.299 1.00 62.56 297 GLU A O 1
ATOM 2310 N N . PHE A 1 307 ? 16.400 6.824 -15.126 1.00 62.15 298 PHE A N 1
ATOM 2311 C CA . PHE A 1 307 ? 15.414 7.635 -14.410 1.00 61.61 298 PHE A CA 1
ATOM 2312 C C . PHE A 1 307 ? 16.029 8.853 -13.760 1.00 60.62 298 PHE A C 1
ATOM 2313 O O . PHE A 1 307 ? 17.206 8.849 -13.374 1.00 60.09 298 PHE A O 1
ATOM 2321 N N . ARG A 1 308 ? 15.230 9.899 -13.673 1.00 59.24 299 ARG A N 1
ATOM 2322 C CA . ARG A 1 308 ? 15.639 11.146 -13.041 1.00 58.95 299 ARG A CA 1
ATOM 2323 C C . ARG A 1 308 ? 15.346 11.006 -11.524 1.00 57.63 299 ARG A C 1
ATOM 2324 O O . ARG A 1 308 ? 14.231 10.666 -11.130 1.00 57.45 299 ARG A O 1
ATOM 2332 N N . SER A 1 309 ? 16.351 11.197 -10.665 1.00 55.88 300 SER A N 1
ATOM 2333 C CA . SER A 1 309 ? 16.091 10.903 -9.248 1.00 55.03 300 SER A CA 1
ATOM 2334 C C . SER A 1 309 ? 15.285 12.027 -8.521 1.00 54.25 300 SER A C 1
ATOM 2335 O O . SER A 1 309 ? 15.318 13.198 -8.899 1.00 52.30 300 SER A O 1
ATOM 2338 N N . GLY A 1 310 ? 14.524 11.647 -7.507 1.00 54.69 301 GLY A N 1
ATOM 2339 C CA . GLY A 1 310 ? 13.462 12.527 -6.965 1.00 55.04 301 GLY A CA 1
ATOM 2340 C C . GLY A 1 310 ? 12.163 12.620 -7.788 1.00 54.65 301 GLY A C 1
ATOM 2341 O O . GLY A 1 310 ? 11.171 13.213 -7.315 1.00 53.72 301 GLY A O 1
ATOM 2342 N N . ASP A 1 311 ? 12.167 12.041 -9.003 1.00 54.15 302 ASP A N 1
ATOM 2343 C CA . ASP A 1 311 ? 11.133 12.276 -10.015 1.00 54.44 302 ASP A CA 1
ATOM 2344 C C . ASP A 1 311 ? 9.841 11.471 -9.671 1.00 53.87 302 ASP A C 1
ATOM 2345 O O . ASP A 1 311 ? 9.925 10.282 -9.317 1.00 52.84 302 ASP A O 1
ATOM 2350 N N . VAL A 1 312 ? 8.668 12.125 -9.718 1.00 52.86 303 VAL A N 1
ATOM 2351 C CA . VAL A 1 312 ? 7.356 11.406 -9.533 1.00 51.77 303 VAL A CA 1
ATOM 2352 C C . VAL A 1 312 ? 7.037 10.475 -10.752 1.00 50.82 303 VAL A C 1
ATOM 2353 O O . VAL A 1 312 ? 7.286 10.849 -11.890 1.00 50.93 303 VAL A O 1
ATOM 2357 N N . ARG A 1 313 ? 6.486 9.290 -10.491 1.00 50.32 304 ARG A N 1
ATOM 2358 C CA . ARG A 1 313 ? 6.305 8.263 -11.531 1.00 51.10 304 ARG A CA 1
ATOM 2359 C C . ARG A 1 313 ? 5.195 8.650 -12.483 1.00 50.66 304 ARG A C 1
ATOM 2360 O O . ARG A 1 313 ? 5.483 9.008 -13.619 1.00 50.68 304 ARG A O 1
ATOM 2368 N N . HIS A 1 314 ? 3.948 8.638 -11.972 1.00 50.75 305 HIS A N 1
ATOM 2369 C CA . HIS A 1 314 ? 2.717 8.975 -12.723 1.00 50.01 305 HIS A CA 1
ATOM 2370 C C . HIS A 1 314 ? 1.949 10.151 -12.107 1.00 50.07 305 HIS A C 1
ATOM 2371 O O . HIS A 1 314 ? 1.858 10.296 -10.878 1.00 49.79 305 HIS A O 1
ATOM 2378 N N . SER A 1 315 ? 1.322 10.949 -12.951 1.00 48.31 306 SER A N 1
ATOM 2379 C CA . SER A 1 315 ? 0.562 12.050 -12.443 1.00 47.38 306 SER A CA 1
ATOM 2380 C C . SER A 1 315 ? -0.678 12.286 -13.311 1.00 46.77 306 SER A C 1
ATOM 2381 O O . SER A 1 315 ? -0.541 12.538 -14.505 1.00 46.01 306 SER A O 1
ATOM 2384 N N . GLN A 1 316 ? -1.862 12.216 -12.697 1.00 46.09 307 GLN A N 1
ATOM 2385 C CA . GLN A 1 316 ? -3.114 12.706 -13.297 1.00 44.83 307 GLN A CA 1
ATOM 2386 C C . GLN A 1 316 ? -3.958 13.408 -12.235 1.00 43.11 307 GLN A C 1
ATOM 2387 O O . GLN A 1 316 ? -4.278 12.819 -11.248 1.00 44.10 307 GLN A O 1
ATOM 2393 N N . ALA A 1 317 ? -4.327 14.653 -12.434 1.00 41.59 308 ALA A N 1
ATOM 2394 C CA . ALA A 1 317 ? -5.088 15.354 -11.424 1.00 41.43 308 ALA A CA 1
ATOM 2395 C C . ALA A 1 317 ? -6.568 14.980 -11.511 1.00 42.26 308 ALA A C 1
ATOM 2396 O O . ALA A 1 317 ? -7.102 14.703 -12.609 1.00 39.76 308 ALA A O 1
ATOM 2398 N N . ASP A 1 318 ? -7.203 15.032 -10.340 1.00 40.93 309 ASP A N 1
ATOM 2399 C CA . ASP A 1 318 ? -8.663 15.162 -10.260 1.00 40.61 309 ASP A CA 1
ATOM 2400 C C . ASP A 1 318 ? -9.003 16.646 -10.039 1.00 39.02 309 ASP A C 1
ATOM 2401 O O . ASP A 1 318 ? -8.644 17.203 -8.984 1.00 37.77 309 ASP A O 1
ATOM 2406 N N . VAL A 1 319 ? -9.688 17.295 -11.002 1.00 37.39 310 VAL A N 1
ATOM 2407 C CA . VAL A 1 319 ? -9.989 18.742 -10.868 1.00 36.46 310 VAL A CA 1
ATOM 2408 C C . VAL A 1 319 ? -11.443 19.039 -10.465 1.00 36.62 310 VAL A C 1
ATOM 2409 O O . VAL A 1 319 ? -11.886 20.156 -10.607 1.00 36.46 310 VAL A O 1
ATOM 2413 N N . THR A 1 320 ? -12.127 18.037 -9.920 1.00 37.78 311 THR A N 1
ATOM 2414 C CA . THR A 1 320 ? -13.547 18.163 -9.490 1.00 37.67 311 THR A CA 1
ATOM 2415 C C . THR A 1 320 ? -13.689 19.316 -8.495 1.00 37.62 311 THR A C 1
ATOM 2416 O O . THR A 1 320 ? -14.660 20.101 -8.514 1.00 38.07 311 THR A O 1
ATOM 2420 N N . LYS A 1 321 ? -12.701 19.434 -7.602 1.00 37.76 312 LYS A N 1
ATOM 2421 C CA . LYS A 1 321 ? -12.832 20.370 -6.499 1.00 36.48 312 LYS A CA 1
ATOM 2422 C C . LYS A 1 321 ? -12.884 21.794 -7.040 1.00 36.45 312 LYS A C 1
ATOM 2423 O O . LYS A 1 321 ? -13.740 22.633 -6.607 1.00 35.25 312 LYS A O 1
ATOM 2429 N N . ALA A 1 322 ? -12.013 22.071 -8.010 1.00 35.60 313 ALA A N 1
ATOM 2430 C CA . ALA A 1 322 ? -11.983 23.449 -8.618 1.00 36.04 313 ALA A CA 1
ATOM 2431 C C . ALA A 1 322 ? -13.197 23.696 -9.502 1.00 35.59 313 ALA A C 1
ATOM 2432 O O . ALA A 1 322 ? -13.684 24.831 -9.597 1.00 35.62 313 ALA A O 1
ATOM 2434 N N . ILE A 1 323 ? -13.597 22.639 -10.198 1.00 36.16 314 ILE A N 1
ATOM 2435 C CA . ILE A 1 323 ? -14.843 22.673 -11.045 1.00 38.59 314 ILE A CA 1
ATOM 2436 C C . ILE A 1 323 ? -15.970 23.093 -10.149 1.00 39.32 314 ILE A C 1
ATOM 2437 O O . ILE A 1 323 ? -16.645 24.073 -10.428 1.00 41.36 314 ILE A O 1
ATOM 2442 N N . ASP A 1 324 ? -16.081 22.408 -9.014 1.00 40.29 315 ASP A N 1
ATOM 2443 C CA . ASP A 1 324 ? -17.150 22.578 -8.034 1.00 41.11 315 ASP A CA 1
ATOM 2444 C C . ASP A 1 324 ? -17.166 23.942 -7.357 1.00 40.70 315 ASP A C 1
ATOM 2445 O O . ASP A 1 324 ? -18.183 24.716 -7.351 1.00 38.21 315 ASP A O 1
ATOM 2450 N N . LEU A 1 325 ? -16.051 24.223 -6.672 1.00 36.75 316 LEU A N 1
ATOM 2451 C CA . LEU A 1 325 ? -16.024 25.378 -5.763 1.00 35.25 316 LEU A CA 1
ATOM 2452 C C . LEU A 1 325 ? -15.778 26.703 -6.486 1.00 33.65 316 LEU A C 1
ATOM 2453 O O . LEU A 1 325 ? -16.100 27.777 -5.995 1.00 32.65 316 LEU A O 1
ATOM 2458 N N . LEU A 1 326 ? -15.130 26.654 -7.641 1.00 34.27 317 LEU A N 1
ATOM 2459 C CA . LEU A 1 326 ? -14.747 27.904 -8.257 1.00 33.74 317 LEU A CA 1
ATOM 2460 C C . LEU A 1 326 ? -15.359 28.048 -9.592 1.00 34.74 317 LEU A C 1
ATOM 2461 O O . LEU A 1 326 ? -15.146 29.099 -10.228 1.00 36.50 317 LEU A O 1
ATOM 2466 N N . LYS A 1 327 ? -16.003 27.008 -10.090 1.00 34.10 318 LYS A N 1
ATOM 2467 C CA . LYS A 1 327 ? -16.564 27.027 -11.426 1.00 36.34 318 LYS A CA 1
ATOM 2468 C C . LYS A 1 327 ? -15.506 27.017 -12.508 1.00 37.27 318 LYS A C 1
ATOM 2469 O O . LYS A 1 327 ? -15.653 27.583 -13.536 1.00 37.00 318 LYS A O 1
ATOM 2475 N N . TYR A 1 328 ? -14.402 26.394 -12.212 1.00 38.68 319 TYR A N 1
ATOM 2476 C CA . TYR A 1 328 ? -13.289 26.272 -13.157 1.00 38.89 319 TYR A CA 1
ATOM 2477 C C . TYR A 1 328 ? -13.724 25.407 -14.333 1.00 39.34 319 TYR A C 1
ATOM 2478 O O . TYR A 1 328 ? -14.340 24.357 -14.117 1.00 37.50 319 TYR A O 1
ATOM 2487 N N . ARG A 1 329 ? -13.391 25.868 -15.555 1.00 41.31 320 ARG A N 1
ATOM 2488 C CA . ARG A 1 329 ? -13.723 25.083 -16.762 1.00 43.74 320 ARG A CA 1
ATOM 2489 C C . ARG A 1 329 ? -12.453 24.907 -17.547 1.00 43.25 320 ARG A C 1
ATOM 2490 O O . ARG A 1 329 ? -12.066 25.817 -18.312 1.00 41.14 320 ARG A O 1
ATOM 2498 N N . PRO A 1 330 ? -11.801 23.740 -17.399 1.00 43.82 321 PRO A N 1
ATOM 2499 C CA . PRO A 1 330 ? -10.579 23.598 -18.144 1.00 46.29 321 PRO A CA 1
ATOM 2500 C C . PRO A 1 330 ? -10.921 23.537 -19.647 1.00 47.67 321 PRO A C 1
ATOM 2501 O O . PRO A 1 330 ? -11.780 22.750 -20.033 1.00 48.62 321 PRO A O 1
ATOM 2505 N N . ASN A 1 331 ? -10.329 24.387 -20.486 1.00 49.86 322 ASN A N 1
ATOM 2506 C CA . ASN A 1 331 ? -10.755 24.383 -21.886 1.00 51.83 322 ASN A CA 1
ATOM 2507 C C . ASN A 1 331 ? -9.789 23.794 -22.909 1.00 52.02 322 ASN A C 1
ATOM 2508 O O . ASN A 1 331 ? -10.216 23.481 -24.021 1.00 53.11 322 ASN A O 1
ATOM 2513 N N . ILE A 1 332 ? -8.496 23.737 -22.610 1.00 50.35 323 ILE A N 1
ATOM 2514 C CA . ILE A 1 332 ? -7.518 23.431 -23.662 1.00 49.54 323 ILE A CA 1
ATOM 2515 C C . ILE A 1 332 ? -6.744 22.229 -23.199 1.00 50.26 323 ILE A C 1
ATOM 2516 O O . ILE A 1 332 ? -6.212 22.201 -22.063 1.00 47.53 323 ILE A O 1
ATOM 2521 N N . LYS A 1 333 ? -6.750 21.206 -24.054 1.00 50.04 324 LYS A N 1
ATOM 2522 C CA . LYS A 1 333 ? -6.162 19.925 -23.721 1.00 50.89 324 LYS A CA 1
ATOM 2523 C C . LYS A 1 333 ? -4.819 19.842 -24.382 1.00 49.82 324 LYS A C 1
ATOM 2524 O O . LYS A 1 333 ? -4.465 20.717 -25.195 1.00 48.87 324 LYS A O 1
ATOM 2530 N N . ILE A 1 334 ? -4.072 18.793 -24.042 1.00 49.85 325 ILE A N 1
ATOM 2531 C CA . ILE A 1 334 ? -2.662 18.736 -24.448 1.00 50.20 325 ILE A CA 1
ATOM 2532 C C . ILE A 1 334 ? -2.425 18.954 -25.963 1.00 50.47 325 ILE A C 1
ATOM 2533 O O . ILE A 1 334 ? -1.523 19.692 -26.355 1.00 49.20 325 ILE A O 1
ATOM 2538 N N . ARG A 1 335 ? -3.275 18.358 -26.800 1.00 51.59 326 ARG A N 1
ATOM 2539 C CA . ARG A 1 335 ? -3.047 18.403 -28.267 1.00 52.67 326 ARG A CA 1
ATOM 2540 C C . ARG A 1 335 ? -3.250 19.797 -28.849 1.00 51.71 326 ARG A C 1
ATOM 2541 O O . ARG A 1 335 ? -2.404 20.283 -29.595 1.00 51.54 326 ARG A O 1
ATOM 2549 N N . GLU A 1 336 ? -4.352 20.454 -28.491 1.00 50.67 327 GLU A N 1
ATOM 2550 C CA . GLU A 1 336 ? -4.554 21.852 -28.905 1.00 49.98 327 GLU A CA 1
ATOM 2551 C C . GLU A 1 336 ? -3.510 22.828 -28.319 1.00 49.19 327 GLU A C 1
ATOM 2552 O O . GLU A 1 336 ? -3.163 23.863 -28.926 1.00 48.49 327 GLU A O 1
ATOM 2558 N N . GLY A 1 337 ? -3.002 22.496 -27.122 1.00 48.49 328 GLY A N 1
ATOM 2559 C CA . GLY A 1 337 ? -2.100 23.412 -26.446 1.00 47.11 328 GLY A CA 1
ATOM 2560 C C . GLY A 1 337 ? -0.799 23.396 -27.184 1.00 45.61 328 GLY A C 1
ATOM 2561 O O . GLY A 1 337 ? -0.177 24.434 -27.402 1.00 45.44 328 GLY A O 1
ATOM 2562 N N . LEU A 1 338 ? -0.403 22.197 -27.595 1.00 46.66 329 LEU A N 1
ATOM 2563 C CA . LEU A 1 338 ? 0.826 22.066 -28.350 1.00 47.52 329 LEU A CA 1
ATOM 2564 C C . LEU A 1 338 ? 0.672 22.819 -29.649 1.00 48.14 329 LEU A C 1
ATOM 2565 O O . LEU A 1 338 ? 1.558 23.592 -30.047 1.00 48.82 329 LEU A O 1
ATOM 2570 N N . ARG A 1 339 ? -0.507 22.683 -30.261 1.00 49.95 330 ARG A N 1
ATOM 2571 C CA . ARG A 1 339 ? -0.769 23.336 -31.560 1.00 51.24 330 ARG A CA 1
ATOM 2572 C C . ARG A 1 339 ? -0.731 24.840 -31.378 1.00 50.32 330 ARG A C 1
ATOM 2573 O O . ARG A 1 339 ? -0.260 25.580 -32.273 1.00 50.40 330 ARG A O 1
ATOM 2581 N N . LEU A 1 340 ? -1.245 25.313 -30.227 1.00 49.72 331 LEU A N 1
ATOM 2582 C CA . LEU A 1 340 ? -1.165 26.742 -29.905 1.00 49.26 331 LEU A CA 1
ATOM 2583 C C . LEU A 1 340 ? 0.266 27.162 -29.609 1.00 48.14 331 LEU A C 1
ATOM 2584 O O . LEU A 1 340 ? 0.600 28.300 -29.825 1.00 47.62 331 LEU A O 1
ATOM 2589 N N . SER A 1 341 ? 1.105 26.246 -29.122 1.00 48.63 332 SER A N 1
ATOM 2590 C CA . SER A 1 341 ? 2.489 26.645 -28.673 1.00 49.00 332 SER A CA 1
ATOM 2591 C C . SER A 1 341 ? 3.565 26.560 -29.746 1.00 49.46 332 SER A C 1
ATOM 2592 O O . SER A 1 341 ? 4.531 27.312 -29.720 1.00 49.97 332 SER A O 1
ATOM 2595 N N . MET A 1 342 ? 3.446 25.607 -30.657 1.00 50.72 333 MET A N 1
ATOM 2596 C CA . MET A 1 342 ? 4.565 25.382 -31.600 1.00 51.95 333 MET A CA 1
ATOM 2597 C C . MET A 1 342 ? 4.935 26.621 -32.444 1.00 51.73 333 MET A C 1
ATOM 2598 O O . MET A 1 342 ? 6.132 26.939 -32.583 1.00 51.11 333 MET A O 1
ATOM 2603 N N . PRO A 1 343 ? 3.922 27.351 -32.982 1.00 52.47 334 PRO A N 1
ATOM 2604 C CA . PRO A 1 343 ? 4.253 28.603 -33.663 1.00 51.95 334 PRO A CA 1
ATOM 2605 C C . PRO A 1 343 ? 5.110 29.517 -32.804 1.00 51.53 334 PRO A C 1
ATOM 2606 O O . PRO A 1 343 ? 5.992 30.180 -33.327 1.00 50.84 334 PRO A O 1
ATOM 2610 N N . TRP A 1 344 ? 4.873 29.557 -31.484 1.00 51.14 335 TRP A N 1
ATOM 2611 C CA . TRP A 1 344 ? 5.643 30.471 -30.655 1.00 49.90 335 TRP A CA 1
ATOM 2612 C C . TRP A 1 344 ? 7.118 30.021 -30.654 1.00 49.77 335 TRP A C 1
ATOM 2613 O O . TRP A 1 344 ? 8.046 30.843 -30.862 1.00 48.27 335 TRP A O 1
ATOM 2624 N N . TYR A 1 345 ? 7.311 28.713 -30.437 1.00 49.46 336 TYR A N 1
ATOM 2625 C CA . TYR A 1 345 ? 8.652 28.115 -30.335 1.00 50.79 336 TYR A CA 1
ATOM 2626 C C . TYR A 1 345 ? 9.478 28.343 -31.606 1.00 51.83 336 TYR A C 1
ATOM 2627 O O . TYR A 1 345 ? 10.676 28.692 -31.527 1.00 52.11 336 TYR A O 1
ATOM 2636 N N . VAL A 1 346 ? 8.813 28.185 -32.755 1.00 52.75 337 VAL A N 1
ATOM 2637 C CA . VAL A 1 346 ? 9.432 28.497 -34.062 1.00 54.10 337 VAL A CA 1
ATOM 2638 C C . VAL A 1 346 ? 9.995 29.914 -34.111 1.00 54.58 337 VAL A C 1
ATOM 2639 O O . VAL A 1 346 ? 11.216 30.054 -34.343 1.00 54.49 337 VAL A O 1
ATOM 2643 N N . ARG A 1 347 ? 9.147 30.938 -33.904 1.00 55.21 338 ARG A N 1
ATOM 2644 C CA . ARG A 1 347 ? 9.602 32.341 -33.961 1.00 57.58 338 ARG A CA 1
ATOM 2645 C C . ARG A 1 347 ? 10.737 32.593 -32.960 1.00 57.46 338 ARG A C 1
ATOM 2646 O O . ARG A 1 347 ? 11.760 33.242 -33.265 1.00 56.64 338 ARG A O 1
ATOM 2654 N N . PHE A 1 348 ? 10.527 32.114 -31.736 1.00 57.53 339 PHE A N 1
ATOM 2655 C CA . PHE A 1 348 ? 11.460 32.402 -30.672 1.00 57.02 339 PHE A CA 1
ATOM 2656 C C . PHE A 1 348 ? 12.824 31.751 -30.935 1.00 57.94 339 PHE A C 1
ATOM 2657 O O . PHE A 1 348 ? 13.888 32.326 -30.631 1.00 57.23 339 PHE A O 1
ATOM 2665 N N . LEU A 1 349 ? 12.788 30.550 -31.483 1.00 59.66 340 LEU A N 1
ATOM 2666 C CA . LEU A 1 349 ? 14.020 29.830 -31.778 1.00 62.90 340 LEU A CA 1
ATOM 2667 C C . LEU A 1 349 ? 14.518 29.975 -33.226 1.00 64.69 340 LEU A C 1
ATOM 2668 O O . LEU A 1 349 ? 15.489 29.296 -33.584 1.00 65.67 340 LEU A O 1
ATOM 2673 N N . LYS A 1 350 ? 13.870 30.812 -34.053 1.00 66.10 341 LYS A N 1
ATOM 2674 C CA . LYS A 1 350 ? 14.345 31.027 -35.445 1.00 67.68 341 LYS A CA 1
ATOM 2675 C C . LYS A 1 350 ? 15.576 31.957 -35.530 1.00 67.88 341 LYS A C 1
ATOM 2676 O O . LYS A 1 350 ? 15.842 32.782 -34.639 1.00 67.73 341 LYS A O 1
ATOM 2682 N N . TYR B 1 10 ? -55.863 40.172 -3.307 1.00 44.61 1 TYR B N 1
ATOM 2683 C CA . TYR B 1 10 ? -56.037 38.864 -4.002 1.00 43.42 1 TYR B CA 1
ATOM 2684 C C . TYR B 1 10 ? -55.580 38.964 -5.440 1.00 43.44 1 TYR B C 1
ATOM 2685 O O . TYR B 1 10 ? -55.889 39.903 -6.152 1.00 46.53 1 TYR B O 1
ATOM 2694 N N . MET B 1 11 ? -54.883 37.948 -5.887 1.00 41.16 2 MET B N 1
ATOM 2695 C CA . MET B 1 11 ? -54.439 37.909 -7.280 1.00 39.39 2 MET B CA 1
ATOM 2696 C C . MET B 1 11 ? -55.247 36.868 -8.037 1.00 36.01 2 MET B C 1
ATOM 2697 O O . MET B 1 11 ? -54.794 35.770 -8.341 1.00 35.44 2 MET B O 1
ATOM 2702 N N . SER B 1 12 ? -56.455 37.268 -8.366 1.00 35.02 3 SER B N 1
ATOM 2703 C CA . SER B 1 12 ? -57.531 36.313 -8.704 1.00 36.01 3 SER B CA 1
ATOM 2704 C C . SER B 1 12 ? -57.337 35.558 -9.999 1.00 33.17 3 SER B C 1
ATOM 2705 O O . SER B 1 12 ? -57.545 34.343 -10.054 1.00 33.20 3 SER B O 1
ATOM 2708 N N . ARG B 1 13 ? -56.892 36.246 -11.050 1.00 31.98 4 ARG B N 1
ATOM 2709 C CA . ARG B 1 13 ? -56.613 35.512 -12.289 1.00 32.69 4 ARG B CA 1
ATOM 2710 C C . ARG B 1 13 ? -55.417 34.549 -12.046 1.00 33.15 4 ARG B C 1
ATOM 2711 O O . ARG B 1 13 ? -55.399 33.360 -12.424 1.00 34.72 4 ARG B O 1
ATOM 2719 N N . TYR B 1 14 ? -54.431 35.068 -11.371 1.00 35.32 5 TYR B N 1
ATOM 2720 C CA . TYR B 1 14 ? -53.208 34.296 -11.141 1.00 34.18 5 TYR B CA 1
ATOM 2721 C C . TYR B 1 14 ? -53.555 33.051 -10.349 1.00 33.85 5 TYR B C 1
ATOM 2722 O O . TYR B 1 14 ? -53.094 31.963 -10.663 1.00 33.73 5 TYR B O 1
ATOM 2731 N N . GLU B 1 15 ? -54.430 33.165 -9.344 1.00 34.49 6 GLU B N 1
ATOM 2732 C CA . GLU B 1 15 ? -54.873 31.995 -8.572 1.00 35.33 6 GLU B CA 1
ATOM 2733 C C . GLU B 1 15 ? -55.487 30.878 -9.411 1.00 34.59 6 GLU B C 1
ATOM 2734 O O . GLU B 1 15 ? -55.167 29.654 -9.214 1.00 35.58 6 GLU B O 1
ATOM 2740 N N . GLU B 1 16 ? -56.395 31.294 -10.311 1.00 34.47 7 GLU B N 1
ATOM 2741 C CA . GLU B 1 16 ? -57.129 30.401 -11.237 1.00 35.15 7 GLU B CA 1
ATOM 2742 C C . GLU B 1 16 ? -56.169 29.648 -12.151 1.00 33.92 7 GLU B C 1
ATOM 2743 O O . GLU B 1 16 ? -56.255 28.445 -12.327 1.00 34.19 7 GLU B O 1
ATOM 2749 N N . ILE B 1 17 ? -55.291 30.408 -12.793 1.00 34.30 8 ILE B N 1
ATOM 2750 C CA . ILE B 1 17 ? -54.277 29.810 -13.673 1.00 34.16 8 ILE B CA 1
ATOM 2751 C C . ILE B 1 17 ? -53.363 28.857 -12.905 1.00 33.85 8 ILE B C 1
ATOM 2752 O O . ILE B 1 17 ? -53.140 27.731 -13.350 1.00 34.32 8 ILE B O 1
ATOM 2757 N N . THR B 1 18 ? -52.913 29.226 -11.699 1.00 35.05 9 THR B N 1
ATOM 2758 C CA . THR B 1 18 ? -52.127 28.249 -10.902 1.00 35.10 9 THR B CA 1
ATOM 2759 C C . THR B 1 18 ? -52.921 26.967 -10.574 1.00 35.19 9 THR B C 1
ATOM 2760 O O . THR B 1 18 ? -52.386 25.827 -10.609 1.00 32.64 9 THR B O 1
ATOM 2764 N N . GLN B 1 19 ? -54.231 27.114 -10.303 1.00 34.28 10 GLN B N 1
ATOM 2765 C CA . GLN B 1 19 ? -55.103 25.929 -10.162 1.00 33.66 10 GLN B CA 1
ATOM 2766 C C . GLN B 1 19 ? -55.161 25.074 -11.362 1.00 32.26 10 GLN B C 1
ATOM 2767 O O . GLN B 1 19 ? -55.229 23.862 -11.248 1.00 33.61 10 GLN B O 1
ATOM 2773 N N . GLN B 1 20 ? -55.223 25.675 -12.530 1.00 32.32 11 GLN B N 1
ATOM 2774 C CA . GLN B 1 20 ? -55.204 24.831 -13.743 1.00 33.68 11 GLN B CA 1
ATOM 2775 C C . GLN B 1 20 ? -53.905 24.035 -13.814 1.00 32.33 11 GLN B C 1
ATOM 2776 O O . GLN B 1 20 ? -53.905 22.822 -14.142 1.00 32.65 11 GLN B O 1
ATOM 2782 N N . LEU B 1 21 ? -52.789 24.708 -13.482 1.00 33.63 12 LEU B N 1
ATOM 2783 C CA . LEU B 1 21 ? -51.434 24.050 -13.619 1.00 33.69 12 LEU B CA 1
ATOM 2784 C C . LEU B 1 21 ? -51.280 22.902 -12.651 1.00 34.84 12 LEU B C 1
ATOM 2785 O O . LEU B 1 21 ? -50.694 21.880 -12.959 1.00 37.88 12 LEU B O 1
ATOM 2790 N N . ILE B 1 22 ? -51.778 23.072 -11.440 1.00 35.73 13 ILE B N 1
ATOM 2791 C CA . ILE B 1 22 ? -51.721 21.955 -10.464 1.00 36.25 13 ILE B CA 1
ATOM 2792 C C . ILE B 1 22 ? -52.464 20.697 -10.936 1.00 36.03 13 ILE B C 1
ATOM 2793 O O . ILE B 1 22 ? -51.984 19.578 -10.769 1.00 37.76 13 ILE B O 1
ATOM 2798 N N . PHE B 1 23 ? -53.649 20.872 -11.513 1.00 36.27 14 PHE B N 1
ATOM 2799 C CA . PHE B 1 23 ? -54.480 19.749 -12.019 1.00 36.63 14 PHE B CA 1
ATOM 2800 C C . PHE B 1 23 ? -53.921 19.098 -13.259 1.00 37.03 14 PHE B C 1
ATOM 2801 O O . PHE B 1 23 ? -53.939 17.870 -13.399 1.00 38.36 14 PHE B O 1
ATOM 2809 N N . SER B 1 24 ? -53.388 19.919 -14.150 1.00 37.11 15 SER B N 1
ATOM 2810 C CA . SER B 1 24 ? -52.926 19.440 -15.423 1.00 38.59 15 SER B CA 1
ATOM 2811 C C . SER B 1 24 ? -51.468 19.949 -15.589 1.00 39.43 15 SER B C 1
ATOM 2812 O O . SER B 1 24 ? -51.225 20.936 -16.312 1.00 39.54 15 SER B O 1
ATOM 2815 N N . PRO B 1 25 ? -50.512 19.307 -14.854 1.00 39.54 16 PRO B N 1
ATOM 2816 C CA . PRO B 1 25 ? -49.123 19.876 -14.728 1.00 39.25 16 PRO B CA 1
ATOM 2817 C C . PRO B 1 25 ? -48.440 19.789 -16.084 1.00 38.30 16 PRO B C 1
ATOM 2818 O O . PRO B 1 25 ? -48.689 18.839 -16.834 1.00 37.59 16 PRO B O 1
ATOM 2822 N N . LYS B 1 26 ? -47.573 20.764 -16.378 1.00 37.63 17 LYS B N 1
ATOM 2823 C CA . LYS B 1 26 ? -46.855 20.796 -17.641 1.00 35.71 17 LYS B CA 1
ATOM 2824 C C . LYS B 1 26 ? -45.330 20.741 -17.410 1.00 36.16 17 LYS B C 1
ATOM 2825 O O . LYS B 1 26 ? -44.844 20.812 -16.283 1.00 35.88 17 LYS B O 1
ATOM 2831 N N . THR B 1 27 ? -44.608 20.701 -18.521 1.00 34.27 18 THR B N 1
ATOM 2832 C CA . THR B 1 27 ? -43.171 20.783 -18.554 1.00 33.25 18 THR B CA 1
ATOM 2833 C C . THR B 1 27 ? -42.720 22.188 -18.941 1.00 32.92 18 THR B C 1
ATOM 2834 O O . THR B 1 27 ? -43.101 22.746 -19.990 1.00 33.79 18 THR B O 1
ATOM 2838 N N . TRP B 1 28 ? -41.886 22.747 -18.089 1.00 30.87 19 TRP B N 1
ATOM 2839 C CA . TRP B 1 28 ? -41.436 24.130 -18.230 1.00 31.80 19 TRP B CA 1
ATOM 2840 C C . TRP B 1 28 ? -39.898 24.122 -18.474 1.00 33.00 19 TRP B C 1
ATOM 2841 O O . TRP B 1 28 ? -39.205 23.309 -17.851 1.00 31.67 19 TRP B O 1
ATOM 2852 N N . LEU B 1 29 ? -39.383 25.056 -19.296 1.00 32.38 20 LEU B N 1
ATOM 2853 C CA . LEU B 1 29 ? -37.945 25.240 -19.346 1.00 30.66 20 LEU B CA 1
ATOM 2854 C C . LEU B 1 29 ? -37.702 26.556 -18.735 1.00 30.83 20 LEU B C 1
ATOM 2855 O O . LEU B 1 29 ? -38.301 27.544 -19.128 1.00 30.58 20 LEU B O 1
ATOM 2860 N N . ILE B 1 30 ? -36.798 26.612 -17.757 1.00 29.65 21 ILE B N 1
ATOM 2861 C CA . ILE B 1 30 ? -36.400 27.917 -17.315 1.00 29.97 21 ILE B CA 1
ATOM 2862 C C . ILE B 1 30 ? -34.908 28.048 -17.635 1.00 31.56 21 ILE B C 1
ATOM 2863 O O . ILE B 1 30 ? -34.104 27.250 -17.094 1.00 32.13 21 ILE B O 1
ATOM 2868 N N . THR B 1 31 ? -34.546 29.073 -18.408 1.00 30.89 22 THR B N 1
ATOM 2869 C CA . THR B 1 31 ? -33.116 29.396 -18.626 1.00 30.95 22 THR B CA 1
ATOM 2870 C C . THR B 1 31 ? -32.733 30.468 -17.626 1.00 30.96 22 THR B C 1
ATOM 2871 O O . THR B 1 31 ? -33.561 31.314 -17.312 1.00 31.03 22 THR B O 1
ATOM 2875 N N . GLY B 1 32 ? -31.503 30.446 -17.110 1.00 30.87 23 GLY B N 1
ATOM 2876 C CA . GLY B 1 32 ? -31.123 31.399 -16.080 1.00 30.92 23 GLY B CA 1
ATOM 2877 C C . GLY B 1 32 ? -31.647 30.944 -14.735 1.00 30.13 23 GLY B C 1
ATOM 2878 O O . GLY B 1 32 ? -31.733 31.741 -13.808 1.00 30.93 23 GLY B O 1
ATOM 2879 N N . VAL B 1 33 ? -31.950 29.676 -14.647 1.00 29.90 24 VAL B N 1
ATOM 2880 C CA . VAL B 1 33 ? -32.588 29.054 -13.445 1.00 32.26 24 VAL B CA 1
ATOM 2881 C C . VAL B 1 33 ? -31.779 29.164 -12.131 1.00 34.15 24 VAL B C 1
ATOM 2882 O O . VAL B 1 33 ? -32.359 29.195 -11.033 1.00 31.20 24 VAL B O 1
ATOM 2886 N N . ALA B 1 34 ? -30.436 29.184 -12.231 1.00 34.79 25 ALA B N 1
ATOM 2887 C CA . ALA B 1 34 ? -29.642 29.364 -11.051 1.00 33.78 25 ALA B CA 1
ATOM 2888 C C . ALA B 1 34 ? -29.498 30.837 -10.679 1.00 34.35 25 ALA B C 1
ATOM 2889 O O . ALA B 1 34 ? -28.700 31.165 -9.775 1.00 34.22 25 ALA B O 1
ATOM 2891 N N . GLY B 1 35 ? -30.208 31.739 -11.387 1.00 33.59 26 GLY B N 1
ATOM 2892 C CA . GLY B 1 35 ? -30.060 33.163 -11.149 1.00 31.56 26 GLY B CA 1
ATOM 2893 C C . GLY B 1 35 ? -31.138 33.668 -10.205 1.00 31.71 26 GLY B C 1
ATOM 2894 O O . GLY B 1 35 ? -31.863 32.857 -9.608 1.00 32.57 26 GLY B O 1
ATOM 2895 N N . PHE B 1 36 ? -31.242 34.980 -10.066 1.00 30.46 27 PHE B N 1
ATOM 2896 C CA . PHE B 1 36 ? -32.189 35.615 -9.121 1.00 31.98 27 PHE B CA 1
ATOM 2897 C C . PHE B 1 36 ? -33.648 35.361 -9.560 1.00 32.97 27 PHE B C 1
ATOM 2898 O O . PHE B 1 36 ? -34.384 34.610 -8.909 1.00 34.62 27 PHE B O 1
ATOM 2906 N N . ILE B 1 37 ? -34.006 35.832 -10.749 1.00 32.73 28 ILE B N 1
ATOM 2907 C CA . ILE B 1 37 ? -35.434 35.656 -11.160 1.00 31.90 28 ILE B CA 1
ATOM 2908 C C . ILE B 1 37 ? -35.664 34.213 -11.463 1.00 32.08 28 ILE B C 1
ATOM 2909 O O . ILE B 1 37 ? -36.663 33.633 -11.002 1.00 32.64 28 ILE B O 1
ATOM 2914 N N . GLY B 1 38 ? -34.715 33.586 -12.171 1.00 31.75 29 GLY B N 1
ATOM 2915 C CA . GLY B 1 38 ? -34.860 32.218 -12.541 1.00 31.04 29 GLY B CA 1
ATOM 2916 C C . GLY B 1 38 ? -35.101 31.273 -11.367 1.00 33.39 29 GLY B C 1
ATOM 2917 O O . GLY B 1 38 ? -35.961 30.374 -11.446 1.00 34.71 29 GLY B O 1
ATOM 2918 N N . SER B 1 39 ? -34.338 31.431 -10.280 1.00 32.10 30 SER B N 1
ATOM 2919 C CA . SER B 1 39 ? -34.478 30.545 -9.137 1.00 32.72 30 SER B CA 1
ATOM 2920 C C . SER B 1 39 ? -35.772 30.825 -8.374 1.00 32.02 30 SER B C 1
ATOM 2921 O O . SER B 1 39 ? -36.362 29.906 -7.791 1.00 33.81 30 SER B O 1
ATOM 2924 N N . ASN B 1 40 ? -36.229 32.053 -8.419 1.00 31.38 31 ASN B N 1
ATOM 2925 C CA . ASN B 1 40 ? -37.569 32.374 -7.917 1.00 34.22 31 ASN B CA 1
ATOM 2926 C C . ASN B 1 40 ? -38.735 31.789 -8.724 1.00 33.32 31 ASN B C 1
ATOM 2927 O O . ASN B 1 40 ? -39.740 31.355 -8.174 1.00 33.73 31 ASN B O 1
ATOM 2932 N N . LEU B 1 41 ? -38.630 31.846 -10.046 1.00 32.68 32 LEU B N 1
ATOM 2933 C CA . LEU B 1 41 ? -39.501 31.036 -10.892 1.00 31.77 32 LEU B CA 1
ATOM 2934 C C . LEU B 1 41 ? -39.453 29.556 -10.585 1.00 31.22 32 LEU B C 1
ATOM 2935 O O . LEU B 1 41 ? -40.495 28.899 -10.550 1.00 30.24 32 LEU B O 1
ATOM 2940 N N . LEU B 1 42 ? -38.258 29.005 -10.349 1.00 30.38 33 LEU B N 1
ATOM 2941 C CA . LEU B 1 42 ? -38.138 27.566 -10.100 1.00 30.25 33 LEU B CA 1
ATOM 2942 C C . LEU B 1 42 ? -38.892 27.206 -8.816 1.00 30.87 33 LEU B C 1
ATOM 2943 O O . LEU B 1 42 ? -39.650 26.242 -8.739 1.00 31.77 33 LEU B O 1
ATOM 2948 N N . GLU B 1 43 ? -38.618 27.967 -7.780 1.00 33.20 34 GLU B N 1
ATOM 2949 C CA . GLU B 1 43 ? -39.302 27.724 -6.522 1.00 34.19 34 GLU B CA 1
ATOM 2950 C C . GLU B 1 43 ? -40.847 27.633 -6.702 1.00 34.39 34 GLU B C 1
ATOM 2951 O O . GLU B 1 43 ? -41.480 26.689 -6.205 1.00 34.18 34 GLU B O 1
ATOM 2957 N N . LYS B 1 44 ? -41.421 28.634 -7.359 1.00 33.56 35 LYS B N 1
ATOM 2958 C CA . LYS B 1 44 ? -42.863 28.666 -7.550 1.00 33.56 35 LYS B CA 1
ATOM 2959 C C . LYS B 1 44 ? -43.379 27.503 -8.418 1.00 34.09 35 LYS B C 1
ATOM 2960 O O . LYS B 1 44 ? -44.276 26.764 -7.979 1.00 34.19 35 LYS B O 1
ATOM 2966 N N . LEU B 1 45 ? -42.796 27.254 -9.611 1.00 33.81 36 LEU B N 1
ATOM 2967 C CA . LEU B 1 45 ? -43.272 26.142 -10.418 1.00 31.60 36 LEU B CA 1
ATOM 2968 C C . LEU B 1 45 ? -43.160 24.796 -9.714 1.00 33.68 36 LEU B C 1
ATOM 2969 O O . LEU B 1 45 ? -43.997 23.897 -9.923 1.00 31.23 36 LEU B O 1
ATOM 2974 N N . LEU B 1 46 ? -42.097 24.597 -8.911 1.00 34.10 37 LEU B N 1
ATOM 2975 C CA . LEU B 1 46 ? -42.005 23.288 -8.218 1.00 35.78 37 LEU B CA 1
ATOM 2976 C C . LEU B 1 46 ? -43.072 23.131 -7.122 1.00 34.55 37 LEU B C 1
ATOM 2977 O O . LEU B 1 46 ? -43.622 22.053 -6.941 1.00 35.04 37 LEU B O 1
ATOM 2982 N N . LYS B 1 47 ? -43.340 24.213 -6.399 1.00 34.35 38 LYS B N 1
ATOM 2983 C CA . LYS B 1 47 ? -44.434 24.188 -5.440 1.00 35.83 38 LYS B CA 1
ATOM 2984 C C . LYS B 1 47 ? -45.815 23.938 -6.071 1.00 35.01 38 LYS B C 1
ATOM 2985 O O . LYS B 1 47 ? -46.656 23.346 -5.429 1.00 38.07 38 LYS B O 1
ATOM 2991 N N . LEU B 1 48 ? -46.018 24.297 -7.325 1.00 33.44 39 LEU B N 1
ATOM 2992 C CA . LEU B 1 48 ? -47.199 23.835 -8.129 1.00 34.93 39 LEU B CA 1
ATOM 2993 C C . LEU B 1 48 ? -47.058 22.471 -8.751 1.00 35.87 39 LEU B C 1
ATOM 2994 O O . LEU B 1 48 ? -47.822 22.166 -9.638 1.00 37.85 39 LEU B O 1
ATOM 2999 N N . ASN B 1 49 ? -46.055 21.678 -8.358 1.00 35.98 40 ASN B N 1
ATOM 3000 C CA . ASN B 1 49 ? -45.852 20.326 -8.899 1.00 35.44 40 ASN B CA 1
ATOM 3001 C C . ASN B 1 49 ? -45.571 20.280 -10.372 1.00 35.69 40 ASN B C 1
ATOM 3002 O O . ASN B 1 49 ? -45.802 19.232 -10.986 1.00 33.58 40 ASN B O 1
ATOM 3007 N N . GLN B 1 50 ? -45.035 21.376 -10.961 1.00 34.27 41 GLN B N 1
ATOM 3008 C CA . GLN B 1 50 ? -44.674 21.301 -12.401 1.00 33.77 41 GLN B CA 1
ATOM 3009 C C . GLN B 1 50 ? -43.397 20.479 -12.591 1.00 35.91 41 GLN B C 1
ATOM 3010 O O . GLN B 1 50 ? -42.650 20.278 -11.612 1.00 36.92 41 GLN B O 1
ATOM 3016 N N . VAL B 1 51 ? -43.191 19.971 -13.807 1.00 35.13 42 VAL B N 1
ATOM 3017 C CA . VAL B 1 51 ? -41.939 19.280 -14.207 1.00 37.03 42 VAL B CA 1
ATOM 3018 C C . VAL B 1 51 ? -41.117 20.432 -14.755 1.00 37.12 42 VAL B C 1
ATOM 3019 O O . VAL B 1 51 ? -41.623 21.201 -15.585 1.00 37.86 42 VAL B O 1
ATOM 3023 N N . VAL B 1 52 ? -39.910 20.650 -14.207 1.00 37.18 43 VAL B N 1
ATOM 3024 C CA . VAL B 1 52 ? -39.071 21.751 -14.662 1.00 35.26 43 VAL B CA 1
ATOM 3025 C C . VAL B 1 52 ? -37.734 21.264 -15.180 1.00 36.78 43 VAL B C 1
ATOM 3026 O O . VAL B 1 52 ? -37.049 20.480 -14.485 1.00 38.14 43 VAL B O 1
ATOM 3030 N N . ILE B 1 53 ? -37.372 21.706 -16.400 1.00 35.09 44 ILE B N 1
ATOM 3031 C CA . ILE B 1 53 ? -36.022 21.573 -16.911 1.00 35.80 44 ILE B CA 1
ATOM 3032 C C . ILE B 1 53 ? -35.371 22.923 -16.750 1.00 35.44 44 ILE B C 1
ATOM 3033 O O . ILE B 1 53 ? -35.958 23.948 -17.120 1.00 34.57 44 ILE B O 1
ATOM 3038 N N . GLY B 1 54 ? -34.181 22.936 -16.126 1.00 33.72 45 GLY B N 1
ATOM 3039 C CA . GLY B 1 54 ? -33.434 24.153 -15.930 1.00 32.20 45 GLY B CA 1
ATOM 3040 C C . GLY B 1 54 ? -32.122 24.153 -16.722 1.00 34.74 45 GLY B C 1
ATOM 3041 O O . GLY B 1 54 ? -31.424 23.079 -16.828 1.00 35.62 45 GLY B O 1
ATOM 3042 N N . LEU B 1 55 ? -31.763 25.330 -17.256 1.00 32.86 46 LEU B N 1
ATOM 3043 C CA . LEU B 1 55 ? -30.492 25.498 -17.944 1.00 33.61 46 LEU B CA 1
ATOM 3044 C C . LEU B 1 55 ? -29.720 26.725 -17.386 1.00 33.06 46 LEU B C 1
ATOM 3045 O O . LEU B 1 55 ? -30.262 27.812 -17.314 1.00 31.38 46 LEU B O 1
ATOM 3050 N N . ASP B 1 56 ? -28.427 26.572 -17.038 1.00 33.29 47 ASP B N 1
ATOM 3051 C CA . ASP B 1 56 ? -27.678 27.703 -16.542 1.00 31.68 47 ASP B CA 1
ATOM 3052 C C . ASP B 1 56 ? -26.201 27.377 -16.679 1.00 32.15 47 ASP B C 1
ATOM 3053 O O . ASP B 1 56 ? -25.825 26.205 -16.572 1.00 33.05 47 ASP B O 1
ATOM 3058 N N . ASN B 1 57 ? -25.409 28.393 -16.932 1.00 32.00 48 ASN B N 1
ATOM 3059 C CA . ASN B 1 57 ? -23.944 28.222 -17.070 1.00 36.06 48 ASN B CA 1
ATOM 3060 C C . ASN B 1 57 ? -23.128 28.689 -15.809 1.00 36.18 48 ASN B C 1
ATOM 3061 O O . ASN B 1 57 ? -21.891 28.784 -15.861 1.00 36.92 48 ASN B O 1
ATOM 3066 N N . PHE B 1 58 ? -23.836 29.025 -14.728 1.00 35.63 49 PHE B N 1
ATOM 3067 C CA . PHE B 1 58 ? -23.227 29.526 -13.499 1.00 35.49 49 PHE B CA 1
ATOM 3068 C C . PHE B 1 58 ? -22.263 30.663 -13.831 1.00 37.74 49 PHE B C 1
ATOM 3069 O O . PHE B 1 58 ? -21.272 30.837 -13.139 1.00 35.36 49 PHE B O 1
ATOM 3077 N N . SER B 1 59 ? -22.594 31.480 -14.840 1.00 37.43 50 SER B N 1
ATOM 3078 C CA . SER B 1 59 ? -21.870 32.713 -15.020 1.00 38.01 50 SER B CA 1
ATOM 3079 C C . SER B 1 59 ? -22.069 33.780 -13.898 1.00 38.24 50 SER B C 1
ATOM 3080 O O . SER B 1 59 ? -21.143 34.052 -13.084 1.00 37.38 50 SER B O 1
ATOM 3083 N N . THR B 1 60 ? -23.244 34.398 -13.857 1.00 37.80 51 THR B N 1
ATOM 3084 C CA . THR B 1 60 ? -23.647 35.243 -12.728 1.00 36.87 51 THR B CA 1
ATOM 3085 C C . THR B 1 60 ? -24.526 34.448 -11.759 1.00 35.98 51 THR B C 1
ATOM 3086 O O . THR B 1 60 ? -24.812 34.927 -10.649 1.00 37.65 51 THR B O 1
ATOM 3090 N N . GLY B 1 61 ? -24.991 33.274 -12.145 1.00 34.93 52 GLY B N 1
ATOM 3091 C CA . GLY B 1 61 ? -25.823 32.515 -11.223 1.00 36.75 52 GLY B CA 1
ATOM 3092 C C . GLY B 1 61 ? -24.979 31.568 -10.359 1.00 37.30 52 GLY B C 1
ATOM 3093 O O . GLY B 1 61 ? -23.755 31.418 -10.580 1.00 37.22 52 GLY B O 1
ATOM 3094 N N . HIS B 1 62 ? -25.629 30.892 -9.426 1.00 36.61 53 HIS B N 1
ATOM 3095 C CA . HIS B 1 62 ? -24.932 30.114 -8.387 1.00 37.58 53 HIS B CA 1
ATOM 3096 C C . HIS B 1 62 ? -25.628 28.817 -8.067 1.00 37.53 53 HIS B C 1
ATOM 3097 O O . HIS B 1 62 ? -26.870 28.755 -7.915 1.00 36.62 53 HIS B O 1
ATOM 3104 N N . GLN B 1 63 ? -24.821 27.790 -7.932 1.00 37.39 54 GLN B N 1
ATOM 3105 C CA . GLN B 1 63 ? -25.252 26.477 -7.369 1.00 39.08 54 GLN B CA 1
ATOM 3106 C C . GLN B 1 63 ? -26.027 26.656 -6.078 1.00 39.01 54 GLN B C 1
ATOM 3107 O O . GLN B 1 63 ? -27.023 25.948 -5.827 1.00 38.46 54 GLN B O 1
ATOM 3113 N N . TYR B 1 64 ? -25.570 27.580 -5.238 1.00 38.46 55 TYR B N 1
ATOM 3114 C CA . TYR B 1 64 ? -26.213 27.758 -3.951 1.00 39.56 55 TYR B CA 1
ATOM 3115 C C . TYR B 1 64 ? -27.666 28.306 -4.080 1.00 39.11 55 TYR B C 1
ATOM 3116 O O . TYR B 1 64 ? -28.426 28.230 -3.142 1.00 39.07 55 TYR B O 1
ATOM 3125 N N . ASN B 1 65 ? -28.040 28.903 -5.216 1.00 38.04 56 ASN B N 1
ATOM 3126 C CA . ASN B 1 65 ? -29.462 29.308 -5.371 1.00 36.96 56 ASN B CA 1
ATOM 3127 C C . ASN B 1 65 ? -30.264 28.055 -5.612 1.00 36.64 56 ASN B C 1
ATOM 3128 O O . ASN B 1 65 ? -31.338 27.922 -5.082 1.00 38.26 56 ASN B O 1
ATOM 3133 N N . LEU B 1 66 ? -29.737 27.134 -6.405 1.00 35.98 57 LEU B N 1
ATOM 3134 C CA . LEU B 1 66 ? -30.356 25.870 -6.588 1.00 38.29 57 LEU B CA 1
ATOM 3135 C C . LEU B 1 66 ? -30.509 25.078 -5.257 1.00 39.89 57 LEU B C 1
ATOM 3136 O O . LEU B 1 66 ? -31.577 24.477 -4.979 1.00 38.94 57 LEU B O 1
ATOM 3141 N N . ASP B 1 67 ? -29.447 25.057 -4.457 1.00 40.48 58 ASP B N 1
ATOM 3142 C CA . ASP B 1 67 ? -29.463 24.353 -3.164 1.00 41.84 58 ASP B CA 1
ATOM 3143 C C . ASP B 1 67 ? -30.575 24.934 -2.269 1.00 40.81 58 ASP B C 1
ATOM 3144 O O . ASP B 1 67 ? -31.346 24.189 -1.675 1.00 41.69 58 ASP B O 1
ATOM 3149 N N . GLU B 1 68 ? -30.641 26.247 -2.155 1.00 40.29 59 GLU B N 1
ATOM 3150 C CA . GLU B 1 68 ? -31.670 26.866 -1.365 1.00 40.16 59 GLU B CA 1
ATOM 3151 C C . GLU B 1 68 ? -33.076 26.435 -1.755 1.00 39.42 59 GLU B C 1
ATOM 3152 O O . GLU B 1 68 ? -33.917 26.210 -0.893 1.00 38.74 59 GLU B O 1
ATOM 3158 N N . VAL B 1 69 ? -33.347 26.371 -3.060 1.00 38.58 60 VAL B N 1
ATOM 3159 C CA . VAL B 1 69 ? -34.707 26.010 -3.529 1.00 37.95 60 VAL B CA 1
ATOM 3160 C C . VAL B 1 69 ? -34.987 24.561 -3.171 1.00 38.75 60 VAL B C 1
ATOM 3161 O O . VAL B 1 69 ? -36.141 24.198 -2.839 1.00 40.10 60 VAL B O 1
ATOM 3165 N N . LYS B 1 70 ? -33.972 23.702 -3.256 1.00 38.52 61 LYS B N 1
ATOM 3166 C CA . LYS B 1 70 ? -34.151 22.323 -2.831 1.00 41.00 61 LYS B CA 1
ATOM 3167 C C . LYS B 1 70 ? -34.744 22.233 -1.399 1.00 41.78 61 LYS B C 1
ATOM 3168 O O . LYS B 1 70 ? -35.492 21.306 -1.099 1.00 40.89 61 LYS B O 1
ATOM 3174 N N . THR B 1 71 ? -34.387 23.198 -0.555 1.00 42.87 62 THR B N 1
ATOM 3175 C CA . THR B 1 71 ? -34.706 23.124 0.859 1.00 44.29 62 THR B CA 1
ATOM 3176 C C . THR B 1 71 ? -36.096 23.715 1.120 1.00 45.17 62 THR B C 1
ATOM 3177 O O . THR B 1 71 ? -36.668 23.511 2.188 1.00 46.22 62 THR B O 1
ATOM 3181 N N . LEU B 1 72 ? -36.626 24.441 0.138 1.00 44.54 63 LEU B N 1
ATOM 3182 C CA . LEU B 1 72 ? -37.928 25.071 0.277 1.00 44.16 63 LEU B CA 1
ATOM 3183 C C . LEU B 1 72 ? -39.086 24.319 -0.388 1.00 44.04 63 LEU B C 1
ATOM 3184 O O . LEU B 1 72 ? -40.218 24.822 -0.393 1.00 44.94 63 LEU B O 1
ATOM 3189 N N . VAL B 1 73 ? -38.825 23.160 -0.985 1.00 43.31 64 VAL B N 1
ATOM 3190 C CA . VAL B 1 73 ? -39.889 22.416 -1.713 1.00 43.50 64 VAL B CA 1
ATOM 3191 C C . VAL B 1 73 ? -39.861 20.975 -1.231 1.00 43.16 64 VAL B C 1
ATOM 3192 O O . VAL B 1 73 ? -38.874 20.565 -0.661 1.00 43.36 64 VAL B O 1
ATOM 3196 N N . SER B 1 74 ? -40.907 20.193 -1.430 1.00 42.98 65 SER B N 1
ATOM 3197 C CA . SER B 1 74 ? -40.821 18.802 -0.970 1.00 42.66 65 SER B CA 1
ATOM 3198 C C . SER B 1 74 ? -39.887 17.950 -1.813 1.00 43.11 65 SER B C 1
ATOM 3199 O O . SER B 1 74 ? -39.429 18.373 -2.891 1.00 42.74 65 SER B O 1
ATOM 3202 N N . THR B 1 75 ? -39.597 16.730 -1.342 1.00 42.90 66 THR B N 1
ATOM 3203 C CA . THR B 1 75 ? -38.736 15.765 -2.091 1.00 42.10 66 THR B CA 1
ATOM 3204 C C . THR B 1 75 ? -39.341 15.370 -3.448 1.00 41.95 66 THR B C 1
ATOM 3205 O O . THR B 1 75 ? -38.645 15.283 -4.463 1.00 39.26 66 THR B O 1
ATOM 3209 N N . GLU B 1 76 ? -40.648 15.093 -3.457 1.00 40.49 67 GLU B N 1
ATOM 3210 C CA . GLU B 1 76 ? -41.352 14.727 -4.692 1.00 40.57 67 GLU B CA 1
ATOM 3211 C C . GLU B 1 76 ? -41.283 15.903 -5.640 1.00 38.77 67 GLU B C 1
ATOM 3212 O O . GLU B 1 76 ? -41.080 15.740 -6.853 1.00 39.01 67 GLU B O 1
ATOM 3218 N N . GLN B 1 77 ? -41.513 17.081 -5.103 1.00 39.27 68 GLN B N 1
ATOM 3219 C CA . GLN B 1 77 ? -41.451 18.281 -5.916 1.00 39.44 68 GLN B CA 1
ATOM 3220 C C . GLN B 1 77 ? -40.013 18.445 -6.527 1.00 39.89 68 GLN B C 1
ATOM 3221 O O . GLN B 1 77 ? -39.852 18.556 -7.737 1.00 39.67 68 GLN B O 1
ATOM 3227 N N . TRP B 1 78 ? -38.976 18.354 -5.687 1.00 41.25 69 TRP B N 1
ATOM 3228 C CA . TRP B 1 78 ? -37.576 18.432 -6.173 1.00 39.42 69 TRP B CA 1
ATOM 3229 C C . TRP B 1 78 ? -37.266 17.353 -7.201 1.00 39.19 69 TRP B C 1
ATOM 3230 O O . TRP B 1 78 ? -36.454 17.573 -8.142 1.00 39.51 69 TRP B O 1
ATOM 3241 N N . SER B 1 79 ? -37.906 16.177 -7.051 1.00 37.95 70 SER B N 1
ATOM 3242 C CA . SER B 1 79 ? -37.657 15.070 -7.936 1.00 38.76 70 SER B CA 1
ATOM 3243 C C . SER B 1 79 ? -38.103 15.402 -9.364 1.00 38.82 70 SER B C 1
ATOM 3244 O O . SER B 1 79 ? -37.760 14.684 -10.280 1.00 38.83 70 SER B O 1
ATOM 3247 N N . ARG B 1 80 ? -38.894 16.467 -9.542 1.00 37.79 71 ARG B N 1
ATOM 3248 C CA . ARG B 1 80 ? -39.436 16.785 -10.880 1.00 37.21 71 ARG B CA 1
ATOM 3249 C C . ARG B 1 80 ? -38.565 17.850 -11.623 1.00 37.53 71 ARG B C 1
ATOM 3250 O O . ARG B 1 80 ? -38.876 18.263 -12.752 1.00 38.00 71 ARG B O 1
ATOM 3258 N N . PHE B 1 81 ? -37.476 18.244 -10.982 1.00 36.86 72 PHE B N 1
ATOM 3259 C CA . PHE B 1 81 ? -36.482 19.177 -11.525 1.00 37.69 72 PHE B CA 1
ATOM 3260 C C . PHE B 1 81 ? -35.284 18.472 -12.094 1.00 38.09 72 PHE B C 1
ATOM 3261 O O . PHE B 1 81 ? -34.584 17.756 -11.388 1.00 38.74 72 PHE B O 1
ATOM 3269 N N . CYS B 1 82 ? -35.078 18.659 -13.400 1.00 38.57 73 CYS B N 1
ATOM 3270 C CA . CYS B 1 82 ? -33.895 18.204 -14.087 1.00 40.42 73 CYS B CA 1
ATOM 3271 C C . CYS B 1 82 ? -33.046 19.459 -14.406 1.00 39.80 73 CYS B C 1
ATOM 3272 O O . CYS B 1 82 ? -33.465 20.334 -15.197 1.00 39.29 73 CYS B O 1
ATOM 3275 N N . PHE B 1 83 ? -31.867 19.525 -13.797 1.00 38.45 74 PHE B N 1
ATOM 3276 C CA . PHE B 1 83 ? -30.946 20.623 -14.044 1.00 39.18 74 PHE B CA 1
ATOM 3277 C C . PHE B 1 83 ? -29.918 20.258 -15.103 1.00 38.52 74 PHE B C 1
ATOM 3278 O O . PHE B 1 83 ? -29.217 19.259 -15.001 1.00 37.28 74 PHE B O 1
ATOM 3286 N N . ILE B 1 84 ? -29.785 21.118 -16.102 1.00 38.18 75 ILE B N 1
ATOM 3287 C CA . ILE B 1 84 ? -28.751 20.966 -17.090 1.00 36.77 75 ILE B CA 1
ATOM 3288 C C . ILE B 1 84 ? -27.784 22.144 -16.998 1.00 37.04 75 ILE B C 1
ATOM 3289 O O . ILE B 1 84 ? -28.135 23.281 -17.222 1.00 34.50 75 ILE B O 1
ATOM 3294 N N . GLU B 1 85 ? -26.535 21.849 -16.675 1.00 35.99 76 GLU B N 1
ATOM 3295 C CA . GLU B 1 85 ? -25.499 22.841 -16.766 1.00 36.86 76 GLU B CA 1
ATOM 3296 C C . GLU B 1 85 ? -25.097 23.092 -18.232 1.00 35.75 76 GLU B C 1
ATOM 3297 O O . GLU B 1 85 ? -24.610 22.179 -18.920 1.00 37.54 76 GLU B O 1
ATOM 3303 N N . GLY B 1 86 ? -25.240 24.306 -18.740 1.00 35.36 77 GLY B N 1
ATOM 3304 C CA . GLY B 1 86 ? -25.129 24.413 -20.198 1.00 35.49 77 GLY B CA 1
ATOM 3305 C C . GLY B 1 86 ? -25.234 25.858 -20.598 1.00 34.44 77 GLY B C 1
ATOM 3306 O O . GLY B 1 86 ? -25.510 26.688 -19.756 1.00 34.94 77 GLY B O 1
ATOM 3307 N N . ASP B 1 87 ? -25.036 26.149 -21.875 1.00 32.63 78 ASP B N 1
ATOM 3308 C CA . ASP B 1 87 ? -24.837 27.539 -22.285 1.00 32.76 78 ASP B CA 1
ATOM 3309 C C . ASP B 1 87 ? -25.757 27.768 -23.464 1.00 32.65 78 ASP B C 1
ATOM 3310 O O . ASP B 1 87 ? -25.776 26.961 -24.430 1.00 30.40 78 ASP B O 1
ATOM 3315 N N . ILE B 1 88 ? -26.566 28.824 -23.336 1.00 32.17 79 ILE B N 1
ATOM 3316 C CA . ILE B 1 88 ? -27.510 29.143 -24.353 1.00 33.07 79 ILE B CA 1
ATOM 3317 C C . ILE B 1 88 ? -26.843 29.556 -25.670 1.00 34.00 79 ILE B C 1
ATOM 3318 O O . ILE B 1 88 ? -27.479 29.488 -26.693 1.00 35.01 79 ILE B O 1
ATOM 3323 N N . ARG B 1 89 ? -25.569 30.008 -25.633 1.00 34.72 80 ARG B N 1
ATOM 3324 C CA . ARG B 1 89 ? -24.815 30.257 -26.867 1.00 33.62 80 ARG B CA 1
ATOM 3325 C C . ARG B 1 89 ? -24.655 29.071 -27.801 1.00 33.84 80 ARG B C 1
ATOM 3326 O O . ARG B 1 89 ? -24.351 29.245 -29.013 1.00 33.94 80 ARG B O 1
ATOM 3334 N N . ASP B 1 90 ? -24.809 27.878 -27.240 1.00 34.19 81 ASP B N 1
ATOM 3335 C CA . ASP B 1 90 ? -24.689 26.624 -27.970 1.00 35.67 81 ASP B CA 1
ATOM 3336 C C . ASP B 1 90 ? -26.057 26.103 -28.467 1.00 36.10 81 ASP B C 1
ATOM 3337 O O . ASP B 1 90 ? -26.891 25.667 -27.651 1.00 36.83 81 ASP B O 1
ATOM 3342 N N . LEU B 1 91 ? -26.287 26.140 -29.785 1.00 34.61 82 LEU B N 1
ATOM 3343 C CA . LEU B 1 91 ? -27.621 25.857 -30.289 1.00 34.96 82 LEU B CA 1
ATOM 3344 C C . LEU B 1 91 ? -27.990 24.412 -29.970 1.00 35.21 82 LEU B C 1
ATOM 3345 O O . LEU B 1 91 ? -29.120 24.099 -29.590 1.00 33.94 82 LEU B O 1
ATOM 3350 N N . THR B 1 92 ? -27.011 23.511 -30.077 1.00 34.55 83 THR B N 1
ATOM 3351 C CA . THR B 1 92 ? -27.224 22.108 -29.747 1.00 37.08 83 THR B CA 1
ATOM 3352 C C . THR B 1 92 ? -27.791 21.858 -28.316 1.00 36.21 83 THR B C 1
ATOM 3353 O O . THR B 1 92 ? -28.733 21.073 -28.109 1.00 38.14 83 THR B O 1
ATOM 3357 N N . THR B 1 93 ? -27.223 22.545 -27.343 1.00 36.79 84 THR B N 1
ATOM 3358 C CA . THR B 1 93 ? -27.695 22.476 -25.973 1.00 36.36 84 THR B CA 1
ATOM 3359 C C . THR B 1 93 ? -29.176 22.974 -25.892 1.00 34.88 84 THR B C 1
ATOM 3360 O O . THR B 1 93 ? -30.049 22.309 -25.288 1.00 34.55 84 THR B O 1
ATOM 3364 N N . CYS B 1 94 ? -29.438 24.096 -26.528 1.00 34.51 85 CYS B N 1
ATOM 3365 C CA . CYS B 1 94 ? -30.807 24.708 -26.558 1.00 35.37 85 CYS B CA 1
ATOM 3366 C C . CYS B 1 94 ? -31.854 23.737 -27.125 1.00 35.62 85 CYS B C 1
ATOM 3367 O O . CYS B 1 94 ? -32.915 23.530 -26.531 1.00 35.67 85 CYS B O 1
ATOM 3370 N N . GLU B 1 95 ? -31.538 23.078 -28.248 1.00 36.70 86 GLU B N 1
ATOM 3371 C CA . GLU B 1 95 ? -32.399 22.052 -28.805 1.00 37.13 86 GLU B CA 1
ATOM 3372 C C . GLU B 1 95 ? -32.618 20.852 -27.881 1.00 38.31 86 GLU B C 1
ATOM 3373 O O . GLU B 1 95 ? -33.726 20.322 -27.742 1.00 37.31 86 GLU B O 1
ATOM 3379 N N . GLN B 1 96 ? -31.550 20.427 -27.230 1.00 38.32 87 GLN B N 1
ATOM 3380 C CA . GLN B 1 96 ? -31.609 19.300 -26.350 1.00 39.39 87 GLN B CA 1
ATOM 3381 C C . GLN B 1 96 ? -32.537 19.539 -25.166 1.00 37.54 87 GLN B C 1
ATOM 3382 O O . GLN B 1 96 ? -33.313 18.632 -24.759 1.00 35.89 87 GLN B O 1
ATOM 3388 N N . VAL B 1 97 ? -32.403 20.716 -24.549 1.00 35.26 88 VAL B N 1
ATOM 3389 C CA . VAL B 1 97 ? -33.200 21.018 -23.317 1.00 36.15 88 VAL B CA 1
ATOM 3390 C C . VAL B 1 97 ? -34.684 21.327 -23.674 1.00 35.96 88 VAL B C 1
ATOM 3391 O O . VAL B 1 97 ? -35.546 21.465 -22.783 1.00 35.39 88 VAL B O 1
ATOM 3395 N N . MET B 1 98 ? -34.917 21.545 -24.960 1.00 35.98 89 MET B N 1
ATOM 3396 C CA . MET B 1 98 ? -36.241 21.944 -25.475 1.00 37.12 89 MET B CA 1
ATOM 3397 C C . MET B 1 98 ? -37.191 20.748 -25.626 1.00 37.83 89 MET B C 1
ATOM 3398 O O . MET B 1 98 ? -38.412 20.902 -25.823 1.00 38.07 89 MET B O 1
ATOM 3403 N N . LYS B 1 99 ? -36.655 19.544 -25.493 1.00 38.40 90 LYS B N 1
ATOM 3404 C CA . LYS B 1 99 ? -37.398 18.368 -25.910 1.00 40.60 90 LYS B CA 1
ATOM 3405 C C . LYS B 1 99 ? -38.508 18.102 -24.913 1.00 39.42 90 LYS B C 1
ATOM 3406 O O . LYS B 1 99 ? -38.283 18.067 -23.735 1.00 37.77 90 LYS B O 1
ATOM 3412 N N . GLY B 1 100 ? -39.730 17.948 -25.421 1.00 39.16 91 GLY B N 1
ATOM 3413 C CA . GLY B 1 100 ? -40.892 17.730 -24.585 1.00 38.03 91 GLY B CA 1
ATOM 3414 C C . GLY B 1 100 ? -41.370 18.936 -23.765 1.00 36.63 91 GLY B C 1
ATOM 3415 O O . GLY B 1 100 ? -42.177 18.783 -22.830 1.00 36.62 91 GLY B O 1
ATOM 3416 N N . VAL B 1 101 ? -40.860 20.120 -24.059 1.00 34.49 92 VAL B N 1
ATOM 3417 C CA . VAL B 1 101 ? -41.186 21.294 -23.242 1.00 33.83 92 VAL B CA 1
ATOM 3418 C C . VAL B 1 101 ? -42.524 21.876 -23.719 1.00 32.81 92 VAL B C 1
ATOM 3419 O O . VAL B 1 101 ? -42.745 22.044 -24.932 1.00 31.30 92 VAL B O 1
ATOM 3423 N N . ASP B 1 102 ? -43.340 22.301 -22.750 1.00 32.50 93 ASP B N 1
ATOM 3424 C CA . ASP B 1 102 ? -44.629 23.015 -23.025 1.00 32.78 93 ASP B CA 1
ATOM 3425 C C . ASP B 1 102 ? -44.459 24.519 -22.947 1.00 32.16 93 ASP B C 1
ATOM 3426 O O . ASP B 1 102 ? -44.827 25.258 -23.865 1.00 33.71 93 ASP B O 1
ATOM 3431 N N . HIS B 1 103 ? -43.890 24.998 -21.858 1.00 31.68 94 HIS B N 1
ATOM 3432 C CA . HIS B 1 103 ? -43.789 26.448 -21.645 1.00 31.58 94 HIS B CA 1
ATOM 3433 C C . HIS B 1 103 ? -42.337 26.871 -21.444 1.00 30.63 94 HIS B C 1
ATOM 3434 O O . HIS B 1 103 ? -41.665 26.280 -20.640 1.00 30.92 94 HIS B O 1
ATOM 3441 N N . VAL B 1 104 ? -41.903 27.923 -22.146 1.00 31.66 95 VAL B N 1
ATOM 3442 C CA . VAL B 1 104 ? -40.528 28.447 -22.014 1.00 29.64 95 VAL B CA 1
ATOM 3443 C C . VAL B 1 104 ? -40.523 29.735 -21.222 1.00 29.55 95 VAL B C 1
ATOM 3444 O O . VAL B 1 104 ? -41.200 30.665 -21.576 1.00 28.50 95 VAL B O 1
ATOM 3448 N N . LEU B 1 105 ? -39.732 29.794 -20.133 1.00 29.10 96 LEU B N 1
ATOM 3449 C CA . LEU B 1 105 ? -39.447 31.022 -19.479 1.00 27.65 96 LEU B CA 1
ATOM 3450 C C . LEU B 1 105 ? -37.947 31.335 -19.663 1.00 30.62 96 LEU B C 1
ATOM 3451 O O . LEU B 1 105 ? -37.086 30.741 -18.990 1.00 30.32 96 LEU B O 1
ATOM 3456 N N . HIS B 1 106 ? -37.639 32.322 -20.503 1.00 30.13 97 HIS B N 1
ATOM 3457 C CA . HIS B 1 106 ? -36.231 32.614 -20.838 1.00 30.13 97 HIS B CA 1
ATOM 3458 C C . HIS B 1 106 ? -35.731 33.826 -20.078 1.00 31.23 97 HIS B C 1
ATOM 3459 O O . HIS B 1 106 ? -36.140 34.959 -20.393 1.00 31.49 97 HIS B O 1
ATOM 3466 N N . GLN B 1 107 ? -34.875 33.568 -19.081 1.00 29.67 98 GLN B N 1
ATOM 3467 C CA . GLN B 1 107 ? -34.298 34.594 -18.205 1.00 30.38 98 GLN B CA 1
ATOM 3468 C C . GLN B 1 107 ? -32.777 34.609 -18.341 1.00 29.55 98 GLN B C 1
ATOM 3469 O O . GLN B 1 107 ? -32.138 35.476 -17.819 1.00 31.12 98 GLN B O 1
ATOM 3475 N N . ALA B 1 108 ? -32.192 33.634 -18.994 1.00 29.73 99 ALA B N 1
ATOM 3476 C CA . ALA B 1 108 ? -30.707 33.653 -19.117 1.00 29.32 99 ALA B CA 1
ATOM 3477 C C . ALA B 1 108 ? -30.245 34.844 -19.951 1.00 29.67 99 ALA B C 1
ATOM 3478 O O . ALA B 1 108 ? -30.669 35.073 -21.129 1.00 28.75 99 ALA B O 1
ATOM 3480 N N . ALA B 1 109 ? -29.389 35.657 -19.330 1.00 30.40 100 ALA B N 1
ATOM 3481 C CA . ALA B 1 109 ? -28.682 36.771 -19.978 1.00 30.42 100 ALA B CA 1
ATOM 3482 C C . ALA B 1 109 ? -27.585 37.276 -19.055 1.00 31.58 100 ALA B C 1
ATOM 3483 O O . ALA B 1 109 ? -27.602 37.008 -17.871 1.00 31.67 100 ALA B O 1
ATOM 3485 N N . LEU B 1 110 ? -26.652 38.048 -19.601 1.00 32.41 101 LEU B N 1
ATOM 3486 C CA . LEU B 1 110 ? -25.739 38.827 -18.766 1.00 33.87 101 LEU B CA 1
ATOM 3487 C C . LEU B 1 110 ? -26.368 40.230 -18.714 1.00 34.75 101 LEU B C 1
ATOM 3488 O O . LEU B 1 110 ? -26.338 40.955 -19.726 1.00 35.50 101 LEU B O 1
ATOM 3493 N N . GLY B 1 111 ? -27.001 40.568 -17.572 1.00 33.82 102 GLY B N 1
ATOM 3494 C CA . GLY B 1 111 ? -27.524 41.880 -17.374 1.00 34.51 102 GLY B CA 1
ATOM 3495 C C . GLY B 1 111 ? -26.526 42.983 -17.092 1.00 34.96 102 GLY B C 1
ATOM 3496 O O . GLY B 1 111 ? -25.301 42.830 -17.324 1.00 34.15 102 GLY B O 1
ATOM 3497 N N . SER B 1 112 ? -27.072 44.112 -16.632 1.00 35.64 103 SER B N 1
ATOM 3498 C CA . SER B 1 112 ? -26.333 45.300 -16.198 1.00 37.19 103 SER B CA 1
ATOM 3499 C C . SER B 1 112 ? -25.935 46.234 -17.335 1.00 37.88 103 SER B C 1
ATOM 3500 O O . SER B 1 112 ? -25.337 45.812 -18.342 1.00 36.24 103 SER B O 1
ATOM 3503 N N . VAL B 1 113 ? -26.316 47.505 -17.180 1.00 37.60 104 VAL B N 1
ATOM 3504 C CA . VAL B 1 113 ? -25.992 48.548 -18.132 1.00 37.34 104 VAL B CA 1
ATOM 3505 C C . VAL B 1 113 ? -24.436 48.800 -18.148 1.00 37.15 104 VAL B C 1
ATOM 3506 O O . VAL B 1 113 ? -23.816 48.755 -19.208 1.00 35.41 104 VAL B O 1
ATOM 3510 N N . PRO B 1 114 ? -23.799 49.058 -16.974 1.00 36.94 105 PRO B N 1
ATOM 3511 C CA . PRO B 1 114 ? -22.309 49.207 -17.069 1.00 36.42 105 PRO B CA 1
ATOM 3512 C C . PRO B 1 114 ? -21.578 47.971 -17.668 1.00 35.71 105 PRO B C 1
ATOM 3513 O O . PRO B 1 114 ? -20.597 48.153 -18.385 1.00 37.20 105 PRO B O 1
ATOM 3517 N N . ARG B 1 115 ? -22.056 46.752 -17.417 1.00 33.92 106 ARG B N 1
ATOM 3518 C CA . ARG B 1 115 ? -21.370 45.582 -17.929 1.00 33.76 106 ARG B CA 1
ATOM 3519 C C . ARG B 1 115 ? -21.380 45.673 -19.473 1.00 35.71 106 ARG B C 1
ATOM 3520 O O . ARG B 1 115 ? -20.382 45.361 -20.102 1.00 35.44 106 ARG B O 1
ATOM 3528 N N . SER B 1 116 ? -22.531 46.039 -20.064 1.00 34.54 107 SER B N 1
ATOM 3529 C CA . SER B 1 116 ? -22.672 46.045 -21.538 1.00 35.50 107 SER B CA 1
ATOM 3530 C C . SER B 1 116 ? -21.730 47.110 -22.158 1.00 36.38 107 SER B C 1
ATOM 3531 O O . SER B 1 116 ? -21.242 46.943 -23.286 1.00 38.06 107 SER B O 1
ATOM 3534 N N . ILE B 1 117 ? -21.499 48.214 -21.467 1.00 36.78 108 ILE B N 1
ATOM 3535 C CA . ILE B 1 117 ? -20.652 49.290 -22.028 1.00 38.66 108 ILE B CA 1
ATOM 3536 C C . ILE B 1 117 ? -19.180 48.862 -22.068 1.00 39.02 108 ILE B C 1
ATOM 3537 O O . ILE B 1 117 ? -18.426 49.186 -22.985 1.00 38.94 108 ILE B O 1
ATOM 3542 N N . VAL B 1 118 ? -18.799 48.086 -21.058 1.00 38.64 109 VAL B N 1
ATOM 3543 C CA . VAL B 1 118 ? -17.451 47.607 -20.894 1.00 38.88 109 VAL B CA 1
ATOM 3544 C C . VAL B 1 118 ? -17.140 46.315 -21.706 1.00 38.41 109 VAL B C 1
ATOM 3545 O O . VAL B 1 118 ? -15.975 46.062 -22.120 1.00 37.06 109 VAL B O 1
ATOM 3549 N N . ASP B 1 119 ? -18.162 45.471 -21.926 1.00 36.24 110 ASP B N 1
ATOM 3550 C CA . ASP B 1 119 ? -17.990 44.281 -22.770 1.00 34.73 110 ASP B CA 1
ATOM 3551 C C . ASP B 1 119 ? -19.277 44.032 -23.568 1.00 34.63 110 ASP B C 1
ATOM 3552 O O . ASP B 1 119 ? -20.047 43.077 -23.249 1.00 32.79 110 ASP B O 1
ATOM 3557 N N . PRO B 1 120 ? -19.507 44.850 -24.587 1.00 34.44 111 PRO B N 1
ATOM 3558 C CA . PRO B 1 120 ? -20.657 44.672 -25.523 1.00 32.88 111 PRO B CA 1
ATOM 3559 C C . PRO B 1 120 ? -20.512 43.422 -26.325 1.00 33.28 111 PRO B C 1
ATOM 3560 O O . PRO B 1 120 ? -21.520 42.899 -26.798 1.00 33.63 111 PRO B O 1
ATOM 3564 N N . ILE B 1 121 ? -19.298 42.868 -26.433 1.00 32.60 112 ILE B N 1
ATOM 3565 C CA . ILE B 1 121 ? -19.138 41.670 -27.256 1.00 32.34 112 ILE B CA 1
ATOM 3566 C C . ILE B 1 121 ? -19.714 40.405 -26.643 1.00 32.78 112 ILE B C 1
ATOM 3567 O O . ILE B 1 121 ? -20.485 39.698 -27.305 1.00 33.97 112 ILE B O 1
ATOM 3572 N N . THR B 1 122 ? -19.245 40.023 -25.438 1.00 32.87 113 THR B N 1
ATOM 3573 C CA . THR B 1 122 ? -19.720 38.788 -24.800 1.00 33.02 113 THR B CA 1
ATOM 3574 C C . THR B 1 122 ? -21.264 38.840 -24.505 1.00 33.00 113 THR B C 1
ATOM 3575 O O . THR B 1 122 ? -21.952 37.847 -24.658 1.00 31.90 113 THR B O 1
ATOM 3579 N N . THR B 1 123 ? -21.701 40.006 -24.033 1.00 32.06 114 THR B N 1
ATOM 3580 C CA . THR B 1 123 ? -23.075 40.416 -23.763 1.00 34.67 114 THR B CA 1
ATOM 3581 C C . THR B 1 123 ? -23.991 40.341 -25.010 1.00 31.57 114 THR B C 1
ATOM 3582 O O . THR B 1 123 ? -25.079 39.783 -24.942 1.00 31.75 114 THR B O 1
ATOM 3586 N N . ASN B 1 124 ? -23.487 40.812 -26.157 1.00 31.06 115 ASN B N 1
ATOM 3587 C CA . ASN B 1 124 ? -24.090 40.553 -27.452 1.00 29.64 115 ASN B CA 1
ATOM 3588 C C . ASN B 1 124 ? -24.264 39.093 -27.694 1.00 30.75 115 ASN B C 1
ATOM 3589 O O . ASN B 1 124 ? -25.371 38.691 -28.110 1.00 28.75 115 ASN B O 1
ATOM 3594 N N . ALA B 1 125 ? -23.216 38.277 -27.456 1.00 29.21 116 ALA B N 1
ATOM 3595 C CA . ALA B 1 125 ? -23.307 36.829 -27.696 1.00 27.59 116 ALA B CA 1
ATOM 3596 C C . ALA B 1 125 ? -24.303 36.144 -26.768 1.00 29.58 116 ALA B C 1
ATOM 3597 O O . ALA B 1 125 ? -25.085 35.279 -27.159 1.00 30.50 116 ALA B O 1
ATOM 3599 N N . THR B 1 126 ? -24.302 36.544 -25.490 1.00 29.62 117 THR B N 1
ATOM 3600 C CA . THR B 1 126 ? -25.208 35.961 -24.551 1.00 30.57 117 THR B CA 1
ATOM 3601 C C . THR B 1 126 ? -26.663 36.447 -24.816 1.00 29.31 117 THR B C 1
ATOM 3602 O O . THR B 1 126 ? -27.631 35.684 -24.741 1.00 29.08 117 THR B O 1
ATOM 3606 N N . ASN B 1 127 ? -26.784 37.739 -24.991 1.00 27.22 118 ASN B N 1
ATOM 3607 C CA . ASN B 1 127 ? -28.128 38.367 -24.941 1.00 29.38 118 ASN B CA 1
ATOM 3608 C C . ASN B 1 127 ? -28.841 38.379 -26.286 1.00 28.46 118 ASN B C 1
ATOM 3609 O O . ASN B 1 127 ? -30.105 38.406 -26.337 1.00 29.24 118 ASN B O 1
ATOM 3614 N N . ILE B 1 128 ? -28.058 38.359 -27.373 1.00 26.93 119 ILE B N 1
ATOM 3615 C CA . ILE B 1 128 ? -28.657 38.250 -28.751 1.00 29.03 119 ILE B CA 1
ATOM 3616 C C . ILE B 1 128 ? -28.605 36.837 -29.338 1.00 29.55 119 ILE B C 1
ATOM 3617 O O . ILE B 1 128 ? -29.660 36.266 -29.617 1.00 27.57 119 ILE B O 1
ATOM 3622 N N . THR B 1 129 ? -27.388 36.253 -29.488 1.00 27.82 120 THR 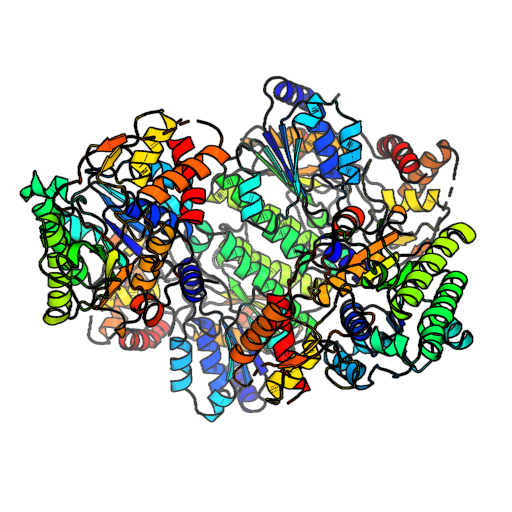B N 1
ATOM 3623 C CA . THR B 1 129 ? -27.195 34.963 -30.099 1.00 27.18 120 THR B CA 1
ATOM 3624 C C . THR B 1 129 ? -27.839 33.968 -29.216 1.00 27.16 120 THR B C 1
ATOM 3625 O O . THR B 1 129 ? -28.512 33.084 -29.690 1.00 29.34 120 THR B O 1
ATOM 3629 N N . GLY B 1 130 ? -27.634 34.068 -27.911 1.00 27.68 121 GLY B N 1
ATOM 3630 C CA . GLY B 1 130 ? -28.249 33.052 -27.084 1.00 29.37 121 GLY B CA 1
ATOM 3631 C C . GLY B 1 130 ? -29.788 33.207 -27.026 1.00 29.56 121 GLY B C 1
ATOM 3632 O O . GLY B 1 130 ? -30.507 32.228 -26.932 1.00 30.81 121 GLY B O 1
ATOM 3633 N N . PHE B 1 131 ? -30.275 34.440 -27.037 1.00 28.82 122 PHE B N 1
ATOM 3634 C CA . PHE B 1 131 ? -31.754 34.594 -27.125 1.00 29.45 122 PHE B CA 1
ATOM 3635 C C . PHE B 1 131 ? -32.321 33.961 -28.366 1.00 28.59 122 PHE B C 1
ATOM 3636 O O . PHE B 1 131 ? -33.355 33.235 -28.352 1.00 30.29 122 PHE B O 1
ATOM 3644 N N . LEU B 1 132 ? -31.692 34.255 -29.501 1.00 28.16 123 LEU B N 1
ATOM 3645 C CA . LEU B 1 132 ? -32.174 33.672 -30.780 1.00 28.26 123 LEU B CA 1
ATOM 3646 C C . LEU B 1 132 ? -32.097 32.127 -30.835 1.00 28.57 123 LEU B C 1
ATOM 3647 O O . LEU B 1 132 ? -33.019 31.417 -31.328 1.00 28.63 123 LEU B O 1
ATOM 3652 N N . ASN B 1 133 ? -31.031 31.594 -30.276 1.00 26.55 124 ASN B N 1
ATOM 3653 C CA . ASN B 1 133 ? -30.891 30.164 -30.192 1.00 28.16 124 ASN B CA 1
ATOM 3654 C C . ASN B 1 133 ? -32.072 29.572 -29.471 1.00 29.59 124 ASN B C 1
ATOM 3655 O O . ASN B 1 133 ? -32.595 28.538 -29.867 1.00 30.10 124 ASN B O 1
ATOM 3660 N N . ILE B 1 134 ? -32.455 30.194 -28.350 1.00 30.01 125 ILE B N 1
ATOM 3661 C CA . ILE B 1 134 ? -33.500 29.589 -27.523 1.00 29.12 125 ILE B CA 1
ATOM 3662 C C . ILE B 1 134 ? -34.873 29.814 -28.231 1.00 30.67 125 ILE B C 1
ATOM 3663 O O . ILE B 1 134 ? -35.757 28.935 -28.226 1.00 30.30 125 ILE B O 1
ATOM 3668 N N . LEU B 1 135 ? -35.017 30.979 -28.837 1.00 29.20 126 LEU B N 1
ATOM 3669 C CA . LEU B 1 135 ? -36.280 31.291 -29.565 1.00 31.18 126 LEU B CA 1
ATOM 3670 C C . LEU B 1 135 ? -36.491 30.290 -30.747 1.00 29.81 126 LEU B C 1
ATOM 3671 O O . LEU B 1 135 ? -37.569 29.739 -30.939 1.00 29.94 126 LEU B O 1
ATOM 3676 N N . HIS B 1 136 ? -35.440 30.063 -31.525 1.00 30.95 127 HIS B N 1
ATOM 3677 C CA . HIS B 1 136 ? -35.482 29.122 -32.657 1.00 31.07 127 HIS B CA 1
ATOM 3678 C C . HIS B 1 136 ? -35.709 27.712 -32.214 1.00 31.39 127 HIS B C 1
ATOM 3679 O O . HIS B 1 136 ? -36.521 26.958 -32.832 1.00 30.35 127 HIS B O 1
ATOM 3686 N N . ALA B 1 137 ? -35.002 27.313 -31.178 1.00 29.57 128 ALA B N 1
ATOM 3687 C CA . ALA B 1 137 ? -35.181 25.960 -30.682 1.00 31.41 128 ALA B CA 1
ATOM 3688 C C . ALA B 1 137 ? -36.639 25.728 -30.218 1.00 32.55 128 ALA B C 1
ATOM 3689 O O . ALA B 1 137 ? -37.262 24.626 -30.449 1.00 31.81 128 ALA B O 1
ATOM 3691 N N . ALA B 1 138 ? -37.172 26.752 -29.529 1.00 30.59 129 ALA B N 1
ATOM 3692 C CA . ALA B 1 138 ? -38.577 26.642 -29.014 1.00 30.95 129 ALA B CA 1
ATOM 3693 C C . ALA B 1 138 ? -39.587 26.568 -30.183 1.00 31.01 129 ALA B C 1
ATOM 3694 O O . ALA B 1 138 ? -40.529 25.753 -30.149 1.00 33.46 129 ALA B O 1
ATOM 3696 N N . LYS B 1 139 ? -39.436 27.435 -31.181 1.00 31.73 130 LYS B N 1
ATOM 3697 C CA . LYS B 1 139 ? -40.286 27.379 -32.356 1.00 32.08 130 LYS B CA 1
ATOM 3698 C C . LYS B 1 139 ? -40.203 25.958 -32.912 1.00 33.69 130 LYS B C 1
ATOM 3699 O O . LYS B 1 139 ? -41.241 25.362 -33.155 1.00 30.61 130 LYS B O 1
ATOM 3705 N N . ASN B 1 140 ? -38.987 25.403 -33.096 1.00 33.18 131 ASN B N 1
ATOM 3706 C CA . ASN B 1 140 ? -38.876 24.090 -33.797 1.00 34.13 131 ASN B CA 1
ATOM 3707 C C . ASN B 1 140 ? -39.444 22.959 -32.966 1.00 35.21 131 ASN B C 1
ATOM 3708 O O . ASN B 1 140 ? -40.000 21.959 -33.510 1.00 36.03 131 ASN B O 1
ATOM 3713 N N . ALA B 1 141 ? -39.328 23.112 -31.655 1.00 33.13 132 ALA B N 1
ATOM 3714 C CA . ALA B 1 141 ? -39.939 22.136 -30.742 1.00 34.71 132 ALA B CA 1
ATOM 3715 C C . ALA B 1 141 ? -41.447 22.301 -30.655 1.00 34.64 132 ALA B C 1
ATOM 3716 O O . ALA B 1 141 ? -42.106 21.563 -29.895 1.00 37.24 132 ALA B O 1
ATOM 3718 N N . GLN B 1 142 ? -41.966 23.348 -31.259 1.00 35.25 133 GLN B N 1
ATOM 3719 C CA . GLN B 1 142 ? -43.427 23.638 -31.157 1.00 36.40 133 GLN B CA 1
ATOM 3720 C C . GLN B 1 142 ? -43.962 23.720 -29.706 1.00 35.80 133 GLN B C 1
ATOM 3721 O O . GLN B 1 142 ? -44.955 23.063 -29.333 1.00 34.89 133 GLN B O 1
ATOM 3727 N N . VAL B 1 143 ? -43.334 24.560 -28.895 1.00 34.06 134 VAL B N 1
ATOM 3728 C CA . VAL B 1 143 ? -43.734 24.709 -27.510 1.00 32.93 134 VAL B CA 1
ATOM 3729 C C . VAL B 1 143 ? -45.102 25.434 -27.504 1.00 34.47 134 VAL B C 1
ATOM 3730 O O . VAL B 1 143 ? -45.489 26.050 -28.472 1.00 32.86 134 VAL B O 1
ATOM 3734 N N . GLN B 1 144 ? -45.816 25.334 -26.404 1.00 34.49 135 GLN B N 1
ATOM 3735 C CA . GLN B 1 144 ? -47.141 25.955 -26.276 1.00 35.05 135 GLN B CA 1
ATOM 3736 C C . GLN B 1 144 ? -47.010 27.429 -25.959 1.00 33.63 135 GLN B C 1
ATOM 3737 O O . GLN B 1 144 ? -47.900 28.177 -26.335 1.00 32.64 135 GLN B O 1
ATOM 3743 N N . SER B 1 145 ? -45.913 27.861 -25.271 1.00 31.19 136 SER B N 1
ATOM 3744 C CA . SER B 1 145 ? -45.692 29.272 -25.033 1.00 30.74 136 SER B CA 1
ATOM 3745 C C . SER B 1 145 ? -44.203 29.630 -24.829 1.00 31.93 136 SER B C 1
ATOM 3746 O O . SER B 1 145 ? -43.376 28.750 -24.506 1.00 31.00 136 SER B O 1
ATOM 3749 N N . PHE B 1 146 ? -43.941 30.936 -24.930 1.00 31.24 137 PHE B N 1
ATOM 3750 C CA . PHE B 1 146 ? -42.586 31.483 -24.942 1.00 32.53 137 PHE B CA 1
ATOM 3751 C C . PHE B 1 146 ? -42.657 32.885 -24.391 1.00 32.29 137 PHE B C 1
ATOM 3752 O O . PHE B 1 146 ? -43.319 33.760 -24.974 1.00 31.99 137 PHE B O 1
ATOM 3760 N N . THR B 1 147 ? -42.026 33.071 -23.224 1.00 31.59 138 THR B N 1
ATOM 3761 C CA . THR B 1 147 ? -42.072 34.314 -22.450 1.00 30.25 138 THR B CA 1
ATOM 3762 C C . THR B 1 147 ? -40.631 34.643 -22.078 1.00 30.25 138 THR B C 1
ATOM 3763 O O . THR B 1 147 ? -39.915 33.794 -21.599 1.00 30.44 138 THR B O 1
ATOM 3767 N N . TYR B 1 148 ? -40.218 35.857 -22.348 1.00 30.07 139 TYR B N 1
ATOM 3768 C CA . TYR B 1 148 ? -38.793 36.198 -22.191 1.00 30.85 139 TYR B CA 1
ATOM 3769 C C . TYR B 1 148 ? -38.619 37.472 -21.428 1.00 30.36 139 TYR B C 1
ATOM 3770 O O . TYR B 1 148 ? -39.450 38.387 -21.471 1.00 30.62 139 TYR B O 1
ATOM 3779 N N . ALA B 1 149 ? -37.496 37.539 -20.728 1.00 29.81 140 ALA B N 1
ATOM 3780 C CA . ALA B 1 149 ? -37.097 38.762 -20.032 1.00 30.90 140 ALA B CA 1
ATOM 3781 C C . ALA B 1 149 ? -36.594 39.844 -20.938 1.00 31.18 140 ALA B C 1
ATOM 3782 O O . ALA B 1 149 ? -35.540 39.700 -21.595 1.00 31.82 140 ALA B O 1
ATOM 3784 N N . ALA B 1 150 ? -37.320 40.966 -20.933 1.00 30.04 141 ALA B N 1
ATOM 3785 C CA . ALA B 1 150 ? -36.889 42.205 -21.536 1.00 30.33 141 ALA B CA 1
ATOM 3786 C C . ALA B 1 150 ? -36.644 43.289 -20.487 1.00 32.36 141 ALA B C 1
ATOM 3787 O O . ALA B 1 150 ? -36.568 42.966 -19.270 1.00 34.74 141 ALA B O 1
ATOM 3789 N N . SER B 1 151 ? -36.499 44.552 -20.892 1.00 32.11 142 SER B N 1
ATOM 3790 C CA . SER B 1 151 ? -35.945 45.560 -20.007 1.00 34.48 142 SER B CA 1
ATOM 3791 C C . SER B 1 151 ? -36.568 46.923 -20.151 1.00 33.19 142 SER B C 1
ATOM 3792 O O . SER B 1 151 ? -36.690 47.414 -21.282 1.00 33.53 142 SER B O 1
ATOM 3795 N N . SER B 1 152 ? -36.893 47.586 -19.028 1.00 36.23 143 SER B N 1
ATOM 3796 C CA . SER B 1 152 ? -37.238 49.044 -19.125 1.00 35.63 143 SER B CA 1
ATOM 3797 C C . SER B 1 152 ? -36.116 49.931 -19.625 1.00 37.62 143 SER B C 1
ATOM 3798 O O . SER B 1 152 ? -36.345 51.119 -19.928 1.00 35.73 143 SER B O 1
ATOM 3801 N N . SER B 1 153 ? -34.876 49.420 -19.663 1.00 38.46 144 SER B N 1
ATOM 3802 C CA . SER B 1 153 ? -33.787 50.259 -20.137 1.00 40.23 144 SER B CA 1
ATOM 3803 C C . SER B 1 153 ? -34.091 50.572 -21.609 1.00 39.52 144 SER B C 1
ATOM 3804 O O . SER B 1 153 ? -33.629 51.572 -22.119 1.00 41.53 144 SER B O 1
ATOM 3807 N N . THR B 1 154 ? -34.948 49.779 -22.252 1.00 39.16 145 THR B N 1
ATOM 3808 C CA . THR B 1 154 ? -35.303 49.981 -23.657 1.00 39.37 145 THR B CA 1
ATOM 3809 C C . THR B 1 154 ? -36.137 51.258 -23.981 1.00 40.78 145 THR B C 1
ATOM 3810 O O . THR B 1 154 ? -36.184 51.724 -25.131 1.00 40.56 145 THR B O 1
ATOM 3814 N N . TYR B 1 155 ? -36.780 51.836 -22.960 1.00 39.71 146 TYR B N 1
ATOM 3815 C CA . TYR B 1 155 ? -37.366 53.209 -23.066 1.00 38.96 146 TYR B CA 1
ATOM 3816 C C . TYR B 1 155 ? -36.251 54.236 -23.383 1.00 40.21 146 TYR B C 1
ATOM 3817 O O . TYR B 1 155 ? -36.458 55.187 -24.181 1.00 40.53 146 TYR B O 1
ATOM 3826 N N . GLY B 1 156 ? -35.067 54.010 -22.799 1.00 40.71 147 GLY B N 1
ATOM 3827 C CA . GLY B 1 156 ? -33.879 54.801 -23.151 1.00 42.36 147 GLY B CA 1
ATOM 3828 C C . GLY B 1 156 ? -34.025 56.246 -22.735 1.00 42.79 147 GLY B C 1
ATOM 3829 O O . GLY B 1 156 ? -34.256 56.488 -21.571 1.00 42.45 147 GLY B O 1
ATOM 3830 N N . ASP B 1 157 ? -33.918 57.189 -23.680 1.00 44.76 148 ASP B N 1
ATOM 3831 C CA . ASP B 1 157 ? -34.037 58.620 -23.351 1.00 46.17 148 ASP B CA 1
ATOM 3832 C C . ASP B 1 157 ? -35.418 59.176 -23.645 1.00 46.56 148 ASP B C 1
ATOM 3833 O O . ASP B 1 157 ? -35.552 60.391 -23.839 1.00 46.66 148 ASP B O 1
ATOM 3838 N N . HIS B 1 158 ? -36.432 58.324 -23.745 1.00 46.98 149 HIS B N 1
ATOM 3839 C CA . HIS B 1 158 ? -37.822 58.838 -23.933 1.00 48.45 149 HIS B CA 1
ATOM 3840 C C . HIS B 1 158 ? -38.252 59.647 -22.679 1.00 49.18 149 HIS B C 1
ATOM 3841 O O . HIS B 1 158 ? -38.138 59.173 -21.551 1.00 48.81 149 HIS B O 1
ATOM 3848 N N . PRO B 1 159 ? -38.684 60.909 -22.863 1.00 50.96 150 PRO B N 1
ATOM 3849 C CA . PRO B 1 159 ? -38.893 61.745 -21.678 1.00 51.59 150 PRO B CA 1
ATOM 3850 C C . PRO B 1 159 ? -40.213 61.489 -20.884 1.00 51.35 150 PRO B C 1
ATOM 3851 O O . PRO B 1 159 ? -40.277 61.795 -19.707 1.00 53.05 150 PRO B O 1
ATOM 3855 N N . ALA B 1 160 ? -41.223 60.908 -21.507 1.00 50.90 151 ALA B N 1
ATOM 3856 C CA . ALA B 1 160 ? -42.573 60.765 -20.906 1.00 49.94 151 ALA B CA 1
ATOM 3857 C C . ALA B 1 160 ? -42.612 59.874 -19.678 1.00 49.26 151 ALA B C 1
ATOM 3858 O O . ALA B 1 160 ? -41.995 58.797 -19.645 1.00 47.70 151 ALA B O 1
ATOM 3860 N N . LEU B 1 161 ? -43.346 60.342 -18.668 1.00 47.98 152 LEU B N 1
ATOM 3861 C CA . LEU B 1 161 ? -43.692 59.558 -17.508 1.00 48.18 152 LEU B CA 1
ATOM 3862 C C . LEU B 1 161 ? -45.222 59.532 -17.398 1.00 47.32 152 LEU B C 1
ATOM 3863 O O . LEU B 1 161 ? -45.862 60.529 -17.682 1.00 45.94 152 LEU B O 1
ATOM 3868 N N . PRO B 1 162 ? -45.809 58.371 -17.056 1.00 45.60 153 PRO B N 1
ATOM 3869 C CA . PRO B 1 162 ? -45.114 57.099 -16.847 1.00 44.62 153 PRO B CA 1
ATOM 3870 C C . PRO B 1 162 ? -44.819 56.433 -18.234 1.00 42.89 153 PRO B C 1
ATOM 3871 O O . PRO B 1 162 ? -45.244 56.951 -19.251 1.00 42.86 153 PRO B O 1
ATOM 3875 N N . LYS B 1 163 ? -44.085 55.326 -18.280 1.00 41.44 154 LYS B N 1
ATOM 3876 C CA . LYS B 1 163 ? -43.709 54.736 -19.577 1.00 40.97 154 LYS B CA 1
ATOM 3877 C C . LYS B 1 163 ? -44.776 53.799 -20.120 1.00 39.76 154 LYS B C 1
ATOM 3878 O O . LYS B 1 163 ? -45.227 52.883 -19.415 1.00 39.98 154 LYS B O 1
ATOM 3884 N N . VAL B 1 164 ? -45.173 54.013 -21.363 1.00 39.00 155 VAL B N 1
ATOM 3885 C CA . VAL B 1 164 ? -46.144 53.135 -21.995 1.00 39.87 155 VAL B CA 1
ATOM 3886 C C . VAL B 1 164 ? -45.443 52.355 -23.073 1.00 39.56 155 VAL B C 1
ATOM 3887 O O . VAL B 1 164 ? -44.531 52.899 -23.743 1.00 38.38 155 VAL B O 1
ATOM 3891 N N . GLU B 1 165 ? -45.842 51.096 -23.217 1.00 39.17 156 GLU B N 1
ATOM 3892 C CA . GLU B 1 165 ? -45.072 50.143 -24.033 1.00 38.74 156 GLU B CA 1
ATOM 3893 C C . GLU B 1 165 ? -44.818 50.613 -25.454 1.00 39.97 156 GLU B C 1
ATOM 3894 O O . GLU B 1 165 ? -43.743 50.346 -25.996 1.00 39.71 156 GLU B O 1
ATOM 3900 N N . GLU B 1 166 ? -45.757 51.344 -26.044 1.00 40.58 157 GLU B N 1
ATOM 3901 C CA . GLU B 1 166 ? -45.664 51.686 -27.451 1.00 42.80 157 GLU B CA 1
ATOM 3902 C C . GLU B 1 166 ? -44.683 52.790 -27.747 1.00 41.74 157 GLU B C 1
ATOM 3903 O O . GLU B 1 166 ? -44.340 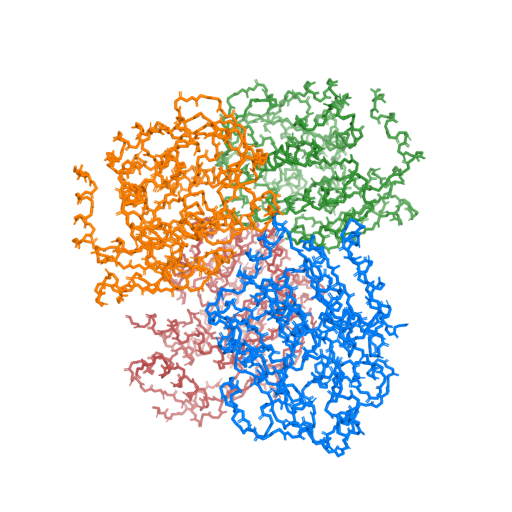52.959 -28.882 1.00 41.76 157 GLU B O 1
ATOM 3909 N N . ASN B 1 167 ? -44.264 53.563 -26.744 1.00 41.99 158 ASN B N 1
ATOM 3910 C CA . ASN B 1 167 ? -43.423 54.747 -26.998 1.00 41.78 158 ASN B CA 1
ATOM 3911 C C . ASN B 1 167 ? -42.067 54.561 -26.362 1.00 40.75 158 ASN B C 1
ATOM 3912 O O . ASN B 1 167 ? -41.941 54.733 -25.169 1.00 39.14 158 ASN B O 1
ATOM 3917 N N . ILE B 1 168 ? -41.077 54.184 -27.172 1.00 40.73 159 ILE B N 1
ATOM 3918 C CA . ILE B 1 168 ? -39.701 54.122 -26.699 1.00 41.66 159 ILE B CA 1
ATOM 3919 C C . ILE B 1 168 ? -38.781 55.192 -27.339 1.00 42.68 159 ILE B C 1
ATOM 3920 O O . ILE B 1 168 ? -39.133 55.813 -28.379 1.00 43.51 159 ILE B O 1
ATOM 3925 N N . GLY B 1 169 ? -37.625 55.410 -26.721 1.00 42.80 160 GLY B N 1
ATOM 3926 C CA . GLY B 1 169 ? -36.698 56.449 -27.180 1.00 44.46 160 GLY B CA 1
ATOM 3927 C C . GLY B 1 169 ? -35.454 55.821 -27.766 1.00 45.37 160 GLY B C 1
ATOM 3928 O O . GLY B 1 169 ? -35.500 54.714 -28.354 1.00 44.78 160 GLY B O 1
ATOM 3929 N N . ASN B 1 170 ? -34.361 56.566 -27.659 1.00 46.47 161 ASN B N 1
ATOM 3930 C CA . ASN B 1 170 ? -33.054 56.078 -28.129 1.00 46.29 161 ASN B CA 1
ATOM 3931 C C . ASN B 1 170 ? -32.373 55.226 -27.077 1.00 46.13 161 ASN B C 1
ATOM 3932 O O . ASN B 1 170 ? -32.217 55.649 -25.937 1.00 46.03 161 ASN B O 1
ATOM 3937 N N . PRO B 1 171 ? -31.963 54.005 -27.460 1.00 46.49 162 PRO B N 1
ATOM 3938 C CA . PRO B 1 171 ? -31.232 53.201 -26.452 1.00 45.63 162 PRO B CA 1
ATOM 3939 C C . PRO B 1 171 ? -29.982 53.939 -25.933 1.00 45.48 162 PRO B C 1
ATOM 3940 O O . PRO B 1 171 ? -29.284 54.568 -26.710 1.00 47.68 162 PRO B O 1
ATOM 3944 N N . LEU B 1 172 ? -29.758 53.963 -24.620 1.00 45.57 163 LEU B N 1
ATOM 3945 C CA . LEU B 1 172 ? -28.603 54.661 -24.042 1.00 45.91 163 LEU B CA 1
ATOM 3946 C C . LEU B 1 172 ? -27.374 53.742 -23.742 1.00 44.75 163 LEU B C 1
ATOM 3947 O O . LEU B 1 172 ? -26.407 54.167 -23.116 1.00 44.37 163 LEU B O 1
ATOM 3952 N N . SER B 1 173 ? -27.471 52.468 -24.112 1.00 43.59 164 SER B N 1
ATOM 3953 C CA . SER B 1 173 ? -26.471 51.467 -23.695 1.00 41.66 164 SER B CA 1
ATOM 3954 C C . SER B 1 173 ? -26.537 50.227 -24.598 1.00 41.07 164 SER B C 1
ATOM 3955 O O . SER B 1 173 ? -27.566 49.967 -25.184 1.00 41.54 164 SER B O 1
ATOM 3958 N N . PRO B 1 174 ? -25.421 49.481 -24.763 1.00 39.41 165 PRO B N 1
ATOM 3959 C CA . PRO B 1 174 ? -25.560 48.186 -25.440 1.00 37.97 165 PRO B CA 1
ATOM 3960 C C . PRO B 1 174 ? -26.565 47.220 -24.771 1.00 37.45 165 PRO B C 1
ATOM 3961 O O . PRO B 1 174 ? -27.151 46.415 -25.463 1.00 38.48 165 PRO B O 1
ATOM 3965 N N . TYR B 1 175 ? -26.764 47.306 -23.463 1.00 36.77 166 TYR B N 1
ATOM 3966 C CA . TYR B 1 175 ? -27.742 46.495 -22.814 1.00 36.50 166 TYR B CA 1
ATOM 3967 C C . TYR B 1 175 ? -29.129 46.769 -23.394 1.00 36.96 166 TYR B C 1
ATOM 3968 O O . TYR B 1 175 ? -29.890 45.847 -23.644 1.00 34.17 166 TYR B O 1
ATOM 3977 N N . ALA B 1 176 ? -29.450 48.043 -23.578 1.00 36.58 167 ALA B N 1
ATOM 3978 C CA . ALA B 1 176 ? -30.808 48.421 -24.020 1.00 35.65 167 ALA B CA 1
ATOM 3979 C C . ALA B 1 176 ? -30.990 47.913 -25.462 1.00 34.62 167 ALA B C 1
ATOM 3980 O O . ALA B 1 176 ? -32.087 47.506 -25.871 1.00 34.41 167 ALA B O 1
ATOM 3982 N N . VAL B 1 177 ? -29.900 47.899 -26.214 1.00 33.66 168 VAL B N 1
ATOM 3983 C CA . VAL B 1 177 ? -29.939 47.406 -27.569 1.00 31.86 168 VAL B CA 1
ATOM 3984 C C . VAL B 1 177 ? -30.196 45.887 -27.591 1.00 32.17 168 VAL B C 1
ATOM 3985 O O . VAL B 1 177 ? -31.080 45.423 -28.317 1.00 31.66 168 VAL B O 1
ATOM 3989 N N . THR B 1 178 ? -29.473 45.108 -26.806 1.00 29.83 169 THR B N 1
ATOM 3990 C CA . THR B 1 178 ? -29.676 43.660 -26.880 1.00 29.54 169 THR B CA 1
ATOM 3991 C C . THR B 1 178 ? -31.121 43.352 -26.501 1.00 29.96 169 THR B C 1
ATOM 3992 O O . THR B 1 178 ? -31.737 42.497 -27.108 1.00 29.35 169 THR B O 1
ATOM 3996 N N . LYS B 1 179 ? -31.627 44.001 -25.454 1.00 29.58 170 LYS B N 1
ATOM 3997 C CA . LYS B 1 179 ? -32.988 43.638 -25.024 1.00 31.33 170 LYS B CA 1
ATOM 3998 C C . LYS B 1 179 ? -34.062 44.058 -26.059 1.00 29.97 170 LYS B C 1
ATOM 3999 O O . LYS B 1 179 ? -34.967 43.260 -26.339 1.00 30.07 170 LYS B O 1
ATOM 4005 N N . TYR B 1 180 ? -33.942 45.269 -26.577 1.00 28.66 171 TYR B N 1
ATOM 4006 C CA . TYR B 1 180 ? -34.750 45.696 -27.736 1.00 30.91 171 TYR B CA 1
ATOM 4007 C C . TYR B 1 180 ? -34.694 44.668 -28.922 1.00 32.62 171 TYR B C 1
ATOM 4008 O O . TYR B 1 180 ? -35.713 44.333 -29.531 1.00 33.15 171 TYR B O 1
ATOM 4017 N N . VAL B 1 181 ? -33.513 44.092 -29.190 1.00 30.02 172 VAL B N 1
ATOM 4018 C CA . VAL B 1 181 ? -33.390 43.171 -30.284 1.00 28.12 172 VAL B CA 1
ATOM 4019 C C . VAL B 1 181 ? -34.090 41.858 -30.037 1.00 28.63 172 VAL B C 1
ATOM 4020 O O . VAL B 1 181 ? -34.626 41.225 -30.958 1.00 27.70 172 VAL B O 1
ATOM 4024 N N . ASN B 1 182 ? -34.143 41.438 -28.773 1.00 29.02 173 ASN B N 1
ATOM 4025 C CA . ASN B 1 182 ? -34.956 40.312 -28.435 1.00 27.80 173 ASN B CA 1
ATOM 4026 C C . ASN B 1 182 ? -36.439 40.573 -28.840 1.00 27.54 173 ASN B C 1
ATOM 4027 O O . ASN B 1 182 ? -37.127 39.656 -29.337 1.00 27.97 173 ASN B O 1
ATOM 4032 N N . GLU B 1 183 ? -36.921 41.788 -28.548 1.00 28.12 174 GLU B N 1
ATOM 4033 C CA . GLU B 1 183 ? -38.311 42.157 -28.829 1.00 28.90 174 GLU B CA 1
ATOM 4034 C C . GLU B 1 183 ? -38.538 42.117 -30.327 1.00 28.79 174 GLU B C 1
ATOM 4035 O O . GLU B 1 183 ? -39.528 41.586 -30.771 1.00 29.07 174 GLU B O 1
ATOM 4041 N N . ILE B 1 184 ? -37.600 42.645 -31.112 1.00 28.51 175 ILE B N 1
ATOM 4042 C CA . ILE B 1 184 ? -37.880 42.710 -32.539 1.00 31.70 175 ILE B CA 1
ATOM 4043 C C . ILE B 1 184 ? -37.803 41.283 -33.134 1.00 30.34 175 ILE B C 1
ATOM 4044 O O . ILE B 1 184 ? -38.592 40.902 -33.998 1.00 30.68 175 ILE B O 1
ATOM 4049 N N . TYR B 1 185 ? -36.838 40.493 -32.700 1.00 27.67 176 TYR B N 1
ATOM 4050 C CA . TYR B 1 185 ? -36.806 39.117 -33.213 1.00 28.19 176 TYR B CA 1
ATOM 4051 C C . TYR B 1 185 ? -38.107 38.377 -32.875 1.00 29.11 176 TYR B C 1
ATOM 4052 O O . TYR B 1 185 ? -38.595 37.603 -33.712 1.00 27.85 176 TYR B O 1
ATOM 4061 N N . ALA B 1 186 ? -38.598 38.556 -31.624 1.00 29.16 177 ALA B N 1
ATOM 4062 C CA . ALA B 1 186 ? -39.840 37.904 -31.219 1.00 29.56 177 ALA B CA 1
ATOM 4063 C C . ALA B 1 186 ? -41.014 38.410 -32.122 1.00 29.35 177 ALA B C 1
ATOM 4064 O O . ALA B 1 186 ? -41.873 37.612 -32.515 1.00 31.83 177 ALA B O 1
ATOM 4066 N N . GLN B 1 187 ? -41.062 39.698 -32.455 1.00 30.82 178 GLN B N 1
ATOM 4067 C CA . GLN B 1 187 ? -42.185 40.190 -33.302 1.00 32.13 178 GLN B CA 1
ATOM 4068 C C . GLN B 1 187 ? -42.084 39.591 -34.690 1.00 32.70 178 GLN B C 1
ATOM 4069 O O . GLN B 1 187 ? -43.072 39.198 -35.245 1.00 29.79 178 GLN B O 1
ATOM 4075 N N . VAL B 1 188 ? -40.849 39.494 -35.217 1.00 32.78 179 VAL B N 1
ATOM 4076 C CA . VAL B 1 188 ? -40.616 38.873 -36.518 1.00 32.22 179 VAL B CA 1
ATOM 4077 C C . VAL B 1 188 ? -40.892 37.372 -36.496 1.00 31.76 179 VAL B C 1
ATOM 4078 O O . VAL B 1 188 ? -41.385 36.823 -37.475 1.00 30.88 179 VAL B O 1
ATOM 4082 N N . TYR B 1 189 ? -40.636 36.695 -35.384 1.00 31.21 180 TYR B N 1
ATOM 4083 C CA . TYR B 1 189 ? -41.035 35.301 -35.319 1.00 30.90 180 TYR B CA 1
ATOM 4084 C C . TYR B 1 189 ? -42.555 35.111 -35.445 1.00 31.81 180 TYR B C 1
ATOM 4085 O O . TYR B 1 189 ? -43.005 34.150 -36.109 1.00 30.15 180 TYR B O 1
ATOM 4094 N N . ALA B 1 190 ? -43.309 36.019 -34.813 1.00 31.72 181 ALA B N 1
ATOM 4095 C CA . ALA B 1 190 ? -44.797 36.004 -34.951 1.00 33.67 181 ALA B CA 1
ATOM 4096 C C . ALA B 1 190 ? -45.228 36.262 -36.387 1.00 33.08 181 ALA B C 1
ATOM 4097 O O . ALA B 1 190 ? -46.053 35.557 -36.873 1.00 34.46 181 ALA B O 1
ATOM 4099 N N . ARG B 1 191 ? -44.651 37.259 -37.052 1.00 33.99 182 ARG B N 1
ATOM 4100 C CA . ARG B 1 191 ? -45.000 37.538 -38.456 1.00 36.06 182 ARG B CA 1
ATOM 4101 C C . ARG B 1 191 ? -44.586 36.426 -39.412 1.00 36.09 182 ARG B C 1
ATOM 4102 O O . ARG B 1 191 ? -45.334 36.079 -40.315 1.00 34.66 182 ARG B O 1
ATOM 4110 N N . THR B 1 192 ? -43.382 35.885 -39.258 1.00 33.14 183 THR B N 1
ATOM 4111 C CA . THR B 1 192 ? -42.887 35.065 -40.314 1.00 34.71 183 THR B CA 1
ATOM 4112 C C . THR B 1 192 ? -43.240 33.602 -40.079 1.00 34.41 183 THR B C 1
ATOM 4113 O O . THR B 1 192 ? -43.447 32.875 -41.073 1.00 33.36 183 THR B O 1
ATOM 4117 N N . TYR B 1 193 ? -43.340 33.180 -38.800 1.00 33.76 184 TYR B N 1
ATOM 4118 C CA . TYR B 1 193 ? -43.614 31.787 -38.490 1.00 34.77 184 TYR B CA 1
ATOM 4119 C C . TYR B 1 193 ? -44.956 31.523 -37.784 1.00 35.72 184 TYR B C 1
ATOM 4120 O O . TYR B 1 193 ? -45.375 30.342 -37.598 1.00 37.35 184 TYR B O 1
ATOM 4129 N N . GLY B 1 194 ? -45.654 32.579 -37.388 1.00 34.44 185 GLY B N 1
ATOM 4130 C CA . GLY B 1 194 ? -46.857 32.319 -36.580 1.00 34.70 185 GLY B CA 1
ATOM 4131 C C . GLY B 1 194 ? -46.532 32.038 -35.121 1.00 33.09 185 GLY B C 1
ATOM 4132 O O . GLY B 1 194 ? -47.376 31.523 -34.376 1.00 32.90 185 GLY B O 1
ATOM 4133 N N . PHE B 1 195 ? -45.294 32.328 -34.701 1.00 32.03 186 PHE B N 1
ATOM 4134 C CA . PHE B 1 195 ? -44.868 31.858 -33.364 1.00 30.92 186 PHE B CA 1
ATOM 4135 C C . PHE B 1 195 ? -45.023 33.035 -32.395 1.00 29.97 186 PHE B C 1
ATOM 4136 O O . PHE B 1 195 ? -44.205 33.979 -32.443 1.00 28.90 186 PHE B O 1
ATOM 4144 N N . LYS B 1 196 ? -46.044 32.989 -31.536 1.00 28.18 187 LYS B N 1
ATOM 4145 C CA . LYS B 1 196 ? -46.447 34.133 -30.707 1.00 30.90 187 LYS B CA 1
ATOM 4146 C C . LYS B 1 196 ? -45.874 34.070 -29.307 1.00 29.84 187 LYS B C 1
ATOM 4147 O O . LYS B 1 196 ? -46.167 33.131 -28.570 1.00 31.04 187 LYS B O 1
ATOM 4153 N N . THR B 1 197 ? -45.076 35.073 -28.978 1.00 30.03 188 THR B N 1
ATOM 4154 C CA . THR B 1 197 ? -44.339 35.192 -27.691 1.00 30.95 188 THR B CA 1
ATOM 4155 C C . THR B 1 197 ? -44.814 36.374 -26.827 1.00 30.92 188 THR B C 1
ATOM 4156 O O . THR B 1 197 ? -45.460 37.274 -27.302 1.00 31.67 188 THR B O 1
ATOM 4160 N N . ILE B 1 198 ? -44.422 36.397 -25.561 1.00 31.63 189 ILE B N 1
ATOM 4161 C CA . ILE B 1 198 ? -44.584 37.611 -24.765 1.00 30.31 189 ILE B CA 1
ATOM 4162 C C . ILE B 1 198 ? -43.231 38.068 -24.197 1.00 30.04 189 ILE B C 1
ATOM 4163 O O . ILE B 1 198 ? -42.497 37.262 -23.601 1.00 30.21 189 ILE B O 1
ATOM 4168 N N . GLY B 1 199 ? -42.907 39.324 -24.442 1.00 28.01 190 GLY B N 1
ATOM 4169 C CA . GLY B 1 199 ? -41.784 39.969 -23.800 1.00 28.39 190 GLY B CA 1
ATOM 4170 C C . GLY B 1 199 ? -42.209 40.805 -22.601 1.00 29.03 190 GLY B C 1
ATOM 4171 O O . GLY B 1 199 ? -43.184 41.602 -22.673 1.00 28.30 190 GLY B O 1
ATOM 4172 N N . LEU B 1 200 ? -41.491 40.613 -21.493 1.00 27.73 191 LEU B N 1
ATOM 4173 C CA . LEU B 1 200 ? -41.797 41.320 -20.219 1.00 29.12 191 LEU B CA 1
ATOM 4174 C C . LEU B 1 200 ? -40.739 42.400 -19.929 1.00 30.25 191 LEU B C 1
ATOM 4175 O O . LEU B 1 200 ? -39.534 42.039 -19.655 1.00 30.79 191 LEU B O 1
ATOM 4180 N N . ARG B 1 201 ? -41.070 43.699 -20.107 1.00 30.25 192 ARG B N 1
ATOM 4181 C CA . ARG B 1 201 ? -40.103 44.722 -19.779 1.00 30.96 192 ARG B CA 1
ATOM 4182 C C . ARG B 1 201 ? -40.025 44.884 -18.207 1.00 33.70 192 ARG B C 1
ATOM 4183 O O . ARG B 1 201 ? -40.889 45.536 -17.597 1.00 33.67 192 ARG B O 1
ATOM 4191 N N . TYR B 1 202 ? -39.032 44.252 -17.565 1.00 33.82 193 TYR B N 1
ATOM 4192 C CA . TYR B 1 202 ? -38.932 44.274 -16.099 1.00 34.78 193 TYR B CA 1
ATOM 4193 C C . TYR B 1 202 ? -38.391 45.644 -15.733 1.00 35.97 193 TYR B C 1
ATOM 4194 O O . TYR B 1 202 ? -37.578 46.184 -16.469 1.00 34.95 193 TYR B O 1
ATOM 4203 N N . PHE B 1 203 ? -38.837 46.198 -14.610 1.00 37.08 194 PHE B N 1
ATOM 4204 C CA . PHE B 1 203 ? -38.369 47.497 -14.115 1.00 40.05 194 PHE B CA 1
ATOM 4205 C C . PHE B 1 203 ? -37.651 47.184 -12.792 1.00 42.83 194 PHE B C 1
ATOM 4206 O O . PHE B 1 203 ? -38.315 46.836 -11.811 1.00 47.41 194 PHE B O 1
ATOM 4214 N N . ASN B 1 204 ? -36.340 47.222 -12.699 1.00 44.60 195 ASN B N 1
ATOM 4215 C CA . ASN B 1 204 ? -35.723 47.126 -11.322 1.00 42.80 195 ASN B CA 1
ATOM 4216 C C . ASN B 1 204 ? -36.338 46.161 -10.315 1.00 42.07 195 ASN B C 1
ATOM 4217 O O . ASN B 1 204 ? -36.958 46.557 -9.335 1.00 42.61 195 ASN B O 1
ATOM 4222 N N . VAL B 1 205 ? -36.069 44.883 -10.515 1.00 40.49 196 VAL B N 1
ATOM 4223 C CA . VAL B 1 205 ? -36.672 43.866 -9.712 1.00 37.69 196 VAL B CA 1
ATOM 4224 C C . VAL B 1 205 ? -35.808 43.641 -8.463 1.00 39.87 196 VAL B C 1
ATOM 4225 O O . VAL B 1 205 ? -34.560 43.848 -8.493 1.00 38.31 196 VAL B O 1
ATOM 4229 N N . PHE B 1 206 ? -36.437 43.204 -7.373 1.00 37.67 197 PHE B N 1
ATOM 4230 C CA . PHE B 1 206 ? -35.654 42.965 -6.170 1.00 40.09 197 PHE B CA 1
ATOM 4231 C C . PHE B 1 206 ? -36.301 41.955 -5.291 1.00 39.06 197 PHE B C 1
ATOM 4232 O O . PHE B 1 206 ? -37.473 41.632 -5.465 1.00 41.24 197 PHE B O 1
ATOM 4240 N N . GLY B 1 207 ? -35.563 41.477 -4.303 1.00 40.49 198 GLY B N 1
ATOM 4241 C CA . GLY B 1 207 ? -36.109 40.446 -3.424 1.00 40.16 198 GLY B CA 1
ATOM 4242 C C . GLY B 1 207 ? -35.066 39.395 -3.219 1.00 41.40 198 GLY B C 1
ATOM 4243 O O . GLY B 1 207 ? -33.886 39.640 -3.555 1.00 39.43 198 GLY B O 1
ATOM 4244 N N . ARG B 1 208 ? -35.499 38.236 -2.704 1.00 40.33 199 ARG B N 1
ATOM 4245 C CA . ARG B 1 208 ? -34.609 37.174 -2.256 1.00 40.19 199 ARG B CA 1
ATOM 4246 C C . ARG B 1 208 ? -33.797 36.533 -3.368 1.00 40.52 199 ARG B C 1
ATOM 4247 O O . ARG B 1 208 ? -34.302 36.305 -4.458 1.00 39.57 199 ARG B O 1
ATOM 4255 N N . ARG B 1 209 ? -32.525 36.252 -3.091 1.00 39.48 200 ARG B N 1
ATOM 4256 C CA . ARG B 1 209 ? -31.619 35.606 -4.062 1.00 38.48 200 ARG B CA 1
ATOM 4257 C C . ARG B 1 209 ? -31.131 36.553 -5.182 1.00 38.46 200 ARG B C 1
ATOM 4258 O O . ARG B 1 209 ? -30.450 36.112 -6.143 1.00 38.67 200 ARG B O 1
ATOM 4266 N N . GLN B 1 210 ? -31.400 37.849 -5.028 1.00 37.74 201 GLN B N 1
ATOM 4267 C CA . GLN B 1 210 ? -30.675 38.855 -5.775 1.00 36.84 201 GLN B CA 1
ATOM 4268 C C . GLN B 1 210 ? -29.258 39.102 -5.186 1.00 38.40 201 GLN B C 1
ATOM 4269 O O . GLN B 1 210 ? -29.078 39.410 -3.990 1.00 37.85 201 GLN B O 1
ATOM 4275 N N . ASP B 1 211 ? -28.252 38.985 -6.053 1.00 39.62 202 ASP B N 1
ATOM 4276 C CA . ASP B 1 211 ? -26.836 38.893 -5.639 1.00 37.74 202 ASP B CA 1
ATOM 4277 C C . ASP B 1 211 ? -26.401 40.248 -5.084 1.00 37.74 202 ASP B C 1
ATOM 4278 O O . ASP B 1 211 ? -26.513 41.279 -5.759 1.00 36.32 202 ASP B O 1
ATOM 4283 N N . PRO B 1 212 ? -25.920 40.280 -3.806 1.00 38.58 203 PRO B N 1
ATOM 4284 C CA . PRO B 1 212 ? -25.412 41.560 -3.225 1.00 39.31 203 PRO B CA 1
ATOM 4285 C C . PRO B 1 212 ? -23.939 41.858 -3.575 1.00 40.04 203 PRO B C 1
ATOM 4286 O O . PRO B 1 212 ? -23.456 42.990 -3.396 1.00 38.56 203 PRO B O 1
ATOM 4290 N N . ASN B 1 213 ? -23.257 40.824 -4.062 1.00 41.85 204 ASN B N 1
ATOM 4291 C CA . ASN B 1 213 ? -21.793 40.778 -4.174 1.00 43.23 204 ASN B CA 1
ATOM 4292 C C . ASN B 1 213 ? -21.360 41.120 -5.597 1.00 43.97 204 ASN B C 1
ATOM 4293 O O . ASN B 1 213 ? -22.137 40.917 -6.568 1.00 45.06 204 ASN B O 1
ATOM 4298 N N . GLY B 1 214 ? -20.150 41.656 -5.753 1.00 43.89 205 GLY B N 1
ATOM 4299 C CA . GLY B 1 214 ? -19.635 41.910 -7.140 1.00 43.01 205 GLY B CA 1
ATOM 4300 C C . GLY B 1 214 ? -19.791 43.311 -7.666 1.00 42.30 205 GLY B C 1
ATOM 4301 O O . GLY B 1 214 ? -20.498 44.144 -7.086 1.00 41.94 205 GLY B O 1
ATOM 4302 N N . ALA B 1 215 ? -19.093 43.580 -8.765 1.00 41.20 206 ALA B N 1
ATOM 4303 C CA . ALA B 1 215 ? -18.993 44.938 -9.272 1.00 40.84 206 ALA B CA 1
ATOM 4304 C C . ALA B 1 215 ? -20.309 45.357 -9.950 1.00 40.49 206 ALA B C 1
ATOM 4305 O O . ALA B 1 215 ? -20.512 46.534 -10.228 1.00 39.79 206 ALA B O 1
ATOM 4307 N N . TYR B 1 216 ? -21.187 44.401 -10.214 1.00 39.09 207 TYR B N 1
ATOM 4308 C CA . TYR B 1 216 ? -22.463 44.764 -10.922 1.00 40.03 207 TYR B CA 1
ATOM 4309 C C . TYR B 1 216 ? -23.725 44.653 -10.068 1.00 40.13 207 TYR B C 1
ATOM 4310 O O . TYR B 1 216 ? -24.846 44.697 -10.612 1.00 40.24 207 TYR B O 1
ATOM 4319 N N . ALA B 1 217 ? -23.570 44.575 -8.737 1.00 40.18 208 ALA B N 1
ATOM 4320 C CA . ALA B 1 217 ? -24.744 44.360 -7.863 1.00 40.21 208 ALA B CA 1
ATOM 4321 C C . ALA B 1 217 ? -25.803 45.446 -8.008 1.00 39.62 208 ALA B C 1
ATOM 4322 O O . ALA B 1 217 ? -25.481 46.657 -8.108 1.00 40.40 208 ALA B O 1
ATOM 4324 N N . ALA B 1 218 ? -27.077 45.048 -8.023 1.00 39.92 209 ALA B N 1
ATOM 4325 C CA . ALA B 1 218 ? -28.100 46.064 -8.118 1.00 40.48 209 ALA B CA 1
ATOM 4326 C C . ALA B 1 218 ? -28.172 46.870 -6.808 1.00 40.95 209 ALA B C 1
ATOM 4327 O O . ALA B 1 218 ? -27.653 46.401 -5.765 1.00 40.40 209 ALA B O 1
ATOM 4329 N N . VAL B 1 219 ? -28.780 48.067 -6.877 1.00 40.33 210 VAL B N 1
ATOM 4330 C CA . VAL B 1 219 ? -28.738 49.061 -5.774 1.00 41.37 210 VAL B CA 1
ATOM 4331 C C . VAL B 1 219 ? -29.259 48.563 -4.432 1.00 42.23 210 VAL B C 1
ATOM 4332 O O . VAL B 1 219 ? -28.648 48.799 -3.373 1.00 40.89 210 VAL B O 1
ATOM 4336 N N . ILE B 1 220 ? -30.342 47.795 -4.478 1.00 42.49 211 ILE B N 1
ATOM 4337 C CA . ILE B 1 220 ? -30.956 47.299 -3.252 1.00 42.54 211 ILE B CA 1
ATOM 4338 C C . ILE B 1 220 ? -30.154 46.260 -2.481 1.00 43.90 211 ILE B C 1
ATOM 4339 O O . ILE B 1 220 ? -29.910 46.442 -1.298 1.00 43.44 211 ILE B O 1
ATOM 4344 N N . PRO B 1 221 ? -29.755 45.135 -3.127 1.00 45.04 212 PRO B N 1
ATOM 4345 C CA . PRO B 1 221 ? -28.929 44.219 -2.349 1.00 45.36 212 PRO B CA 1
ATOM 4346 C C . PRO B 1 221 ? -27.610 44.906 -1.980 1.00 47.18 212 PRO B C 1
ATOM 4347 O O . PRO B 1 221 ? -27.104 44.705 -0.873 1.00 48.06 212 PRO B O 1
ATOM 4351 N N . LYS B 1 222 ? -27.076 45.721 -2.886 1.00 47.82 213 LYS B N 1
ATOM 4352 C CA . LYS B 1 222 ? -25.757 46.354 -2.650 1.00 49.34 213 LYS B CA 1
ATOM 4353 C C . LYS B 1 222 ? -25.768 47.231 -1.386 1.00 49.52 213 LYS B C 1
ATOM 4354 O O . LYS B 1 222 ? -24.840 47.136 -0.567 1.00 48.42 213 LYS B O 1
ATOM 4360 N N . TRP B 1 223 ? -26.841 48.019 -1.223 1.00 49.85 214 TRP B N 1
ATOM 4361 C CA . TRP B 1 223 ? -26.989 48.960 -0.123 1.00 50.39 214 TRP B CA 1
ATOM 4362 C C . TRP B 1 223 ? -27.317 48.265 1.156 1.00 51.09 214 TRP B C 1
ATOM 4363 O O . TRP B 1 223 ? -26.786 48.619 2.217 1.00 52.29 214 TRP B O 1
ATOM 4374 N N . THR B 1 224 ? -28.218 47.296 1.077 1.00 50.28 215 THR B N 1
ATOM 4375 C CA . THR B 1 224 ? -28.474 46.415 2.203 1.00 49.46 215 THR B CA 1
ATOM 4376 C C . THR B 1 224 ? -27.159 45.774 2.744 1.00 50.76 215 THR B C 1
ATOM 4377 O O . THR B 1 224 ? -26.927 45.742 3.974 1.00 49.81 215 THR B O 1
ATOM 4381 N N . ALA B 1 225 ? -26.326 45.273 1.829 1.00 51.04 216 ALA B N 1
ATOM 4382 C CA . ALA B 1 225 ? -25.054 44.666 2.170 1.00 52.72 216 ALA B CA 1
ATOM 4383 C C . ALA B 1 225 ? -24.165 45.664 2.900 1.00 53.88 216 ALA B C 1
ATOM 4384 O O . ALA B 1 225 ? -23.623 45.366 3.956 1.00 54.12 216 ALA B O 1
ATOM 4386 N N . ALA B 1 226 ? -24.027 46.849 2.336 1.00 54.95 217 ALA B N 1
ATOM 4387 C CA . ALA B 1 226 ? -23.188 47.873 2.927 1.00 56.64 217 ALA B CA 1
ATOM 4388 C C . ALA B 1 226 ? -23.721 48.324 4.318 1.00 57.92 217 ALA B C 1
ATOM 4389 O O . ALA B 1 226 ? -22.955 48.368 5.275 1.00 57.90 217 ALA B O 1
ATOM 4391 N N . MET B 1 227 ? -25.016 48.649 4.422 1.00 58.96 218 MET B N 1
ATOM 4392 C CA . MET B 1 227 ? -25.584 49.085 5.701 1.00 60.14 218 MET B CA 1
ATOM 4393 C C . MET B 1 227 ? -25.297 48.067 6.789 1.00 61.38 218 MET B C 1
ATOM 4394 O O . MET B 1 227 ? -24.850 48.413 7.884 1.00 61.90 218 MET B O 1
ATOM 4399 N N . LEU B 1 228 ? -25.507 46.806 6.462 1.00 62.60 219 LEU B N 1
ATOM 4400 C CA . LEU B 1 228 ? -25.235 45.734 7.394 1.00 64.21 219 LEU B CA 1
ATOM 4401 C C . LEU B 1 228 ? -23.784 45.619 7.833 1.00 65.19 219 LEU B C 1
ATOM 4402 O O . LEU B 1 228 ? -23.550 45.299 8.989 1.00 65.47 219 LEU B O 1
ATOM 4407 N N . LYS B 1 229 ? -22.827 45.820 6.922 1.00 66.47 220 LYS B N 1
ATOM 4408 C CA . LYS B 1 229 ? -21.378 45.764 7.251 1.00 67.56 220 LYS B CA 1
ATOM 4409 C C . LYS B 1 229 ? -20.900 46.981 8.039 1.00 68.37 220 LYS B C 1
ATOM 4410 O O . LYS B 1 229 ? -19.866 46.927 8.701 1.00 69.12 220 LYS B O 1
ATOM 4416 N N . GLY B 1 230 ? -21.654 48.071 7.949 1.00 69.08 221 GLY B N 1
ATOM 4417 C CA . GLY B 1 230 ? -21.234 49.359 8.445 1.00 70.49 221 GLY B CA 1
ATOM 4418 C C . GLY B 1 230 ? -20.627 50.236 7.357 1.00 71.77 221 GLY B C 1
ATOM 4419 O O . GLY B 1 230 ? -20.268 51.398 7.626 1.00 71.91 221 GLY B O 1
ATOM 4420 N N . ASP B 1 231 ? -20.510 49.710 6.127 1.00 71.50 222 ASP B N 1
ATOM 4421 C CA . ASP B 1 231 ? -19.793 50.435 5.078 1.00 71.50 222 ASP B CA 1
ATOM 4422 C C . ASP B 1 231 ? -20.523 51.645 4.548 1.00 71.41 222 ASP B C 1
ATOM 4423 O O . ASP B 1 231 ? -21.729 51.798 4.763 1.00 70.98 222 ASP B O 1
ATOM 4428 N N . ASP B 1 232 ? -19.755 52.510 3.884 1.00 71.12 223 ASP B N 1
ATOM 4429 C CA . ASP B 1 232 ? -20.270 53.699 3.220 1.00 71.41 223 ASP B CA 1
ATOM 4430 C C . ASP B 1 232 ? -21.320 53.336 2.172 1.00 71.28 223 ASP B C 1
ATOM 4431 O O . ASP B 1 232 ? -21.211 52.303 1.495 1.00 70.69 223 ASP B O 1
ATOM 4436 N N . VAL B 1 233 ? -22.319 54.204 2.031 1.00 70.87 224 VAL B N 1
ATOM 4437 C CA . VAL B 1 233 ? -23.376 53.997 1.056 1.00 70.19 224 VAL B CA 1
ATOM 4438 C C . VAL B 1 233 ? -23.297 55.078 -0.029 1.00 70.19 224 VAL B C 1
ATOM 4439 O O . VAL B 1 233 ? -23.628 56.229 0.202 1.00 70.53 224 VAL B O 1
ATOM 4443 N N . TYR B 1 234 ? -22.836 54.673 -1.214 1.00 70.25 225 TYR B N 1
ATOM 4444 C CA . TYR B 1 234 ? -22.609 55.563 -2.360 1.00 69.94 225 TYR B CA 1
ATOM 4445 C C . TYR B 1 234 ? -23.848 55.727 -3.251 1.00 68.90 225 TYR B C 1
ATOM 4446 O O . TYR B 1 234 ? -24.617 54.777 -3.471 1.00 69.23 225 TYR B O 1
ATOM 4455 N N . ILE B 1 235 ? -24.007 56.937 -3.771 1.00 67.29 226 ILE B N 1
ATOM 4456 C CA . ILE B 1 235 ? -25.101 57.320 -4.648 1.00 65.84 226 ILE B CA 1
ATOM 4457 C C . ILE B 1 235 ? -24.525 57.905 -5.957 1.00 65.62 226 ILE B C 1
ATOM 4458 O O . ILE B 1 235 ? -23.906 58.981 -5.936 1.00 65.94 226 ILE B O 1
ATOM 4463 N N . ASN B 1 236 ? -24.720 57.198 -7.075 1.00 63.79 227 ASN B N 1
ATOM 4464 C CA . ASN B 1 236 ? -24.267 57.641 -8.382 1.00 62.67 227 ASN B CA 1
ATOM 4465 C C . ASN B 1 236 ? -25.031 58.859 -8.936 1.00 62.04 227 ASN B C 1
ATOM 4466 O O . ASN B 1 236 ? -26.122 58.708 -9.487 1.00 60.96 227 ASN B O 1
ATOM 4471 N N . GLY B 1 237 ? -24.437 60.054 -8.791 1.00 61.54 228 GLY B N 1
ATOM 4472 C CA . GLY B 1 237 ? -25.091 61.342 -9.113 1.00 60.43 228 GLY B CA 1
ATOM 4473 C C . GLY B 1 237 ? -25.751 62.062 -7.922 1.00 60.61 228 GLY B C 1
ATOM 4474 O O . GLY B 1 237 ? -25.359 61.873 -6.761 1.00 60.31 228 GLY B O 1
ATOM 4475 N N . ASP B 1 238 ? -26.769 62.878 -8.226 1.00 59.68 229 ASP B N 1
ATOM 4476 C CA . ASP B 1 238 ? -27.426 63.758 -7.260 1.00 59.51 229 ASP B CA 1
ATOM 4477 C C . ASP B 1 238 ? -28.464 63.108 -6.360 1.00 59.35 229 ASP B C 1
ATOM 4478 O O . ASP B 1 238 ? -28.933 63.728 -5.397 1.00 59.59 229 ASP B O 1
ATOM 4483 N N . GLY B 1 239 ? -28.839 61.872 -6.703 1.00 58.15 230 GLY B N 1
ATOM 4484 C CA . GLY B 1 239 ? -29.743 61.061 -5.893 1.00 57.35 230 GLY B CA 1
ATOM 4485 C C . GLY B 1 239 ? -31.209 61.250 -6.274 1.00 56.98 230 GLY B C 1
ATOM 4486 O O . GLY B 1 239 ? -32.101 60.694 -5.624 1.00 57.24 230 GLY B O 1
ATOM 4487 N N . GLU B 1 240 ? -31.445 62.049 -7.309 1.00 55.83 231 GLU B N 1
ATOM 4488 C CA . GLU B 1 240 ? -32.791 62.337 -7.774 1.00 55.43 231 GLU B CA 1
ATOM 4489 C C . GLU B 1 240 ? -33.250 61.306 -8.806 1.00 54.39 231 GLU B C 1
ATOM 4490 O O . GLU B 1 240 ? -34.431 61.162 -9.074 1.00 54.02 231 GLU B O 1
ATOM 4496 N N . THR B 1 241 ? -32.288 60.559 -9.334 1.00 52.86 232 THR B N 1
ATOM 4497 C CA . THR B 1 241 ? -32.542 59.433 -10.229 1.00 51.52 232 THR B CA 1
ATOM 4498 C C . THR B 1 241 ? -33.643 58.553 -9.604 1.00 51.55 232 THR B C 1
ATOM 4499 O O . THR B 1 241 ? -33.554 58.183 -8.414 1.00 51.55 232 THR B O 1
ATOM 4503 N N . SER B 1 242 ? -34.711 58.284 -10.379 1.00 50.22 233 SER B N 1
ATOM 4504 C CA . SER B 1 242 ? -35.939 57.585 -9.852 1.00 49.16 233 SER B CA 1
ATOM 4505 C C . SER B 1 242 ? -36.264 56.262 -10.592 1.00 47.37 233 SER B C 1
ATOM 4506 O O . SER B 1 242 ? -35.927 56.123 -11.784 1.00 47.37 233 SER B O 1
ATOM 4509 N N . ARG B 1 243 ? -36.883 55.308 -9.872 1.00 46.28 234 ARG B N 1
ATOM 4510 C CA . ARG B 1 243 ? -37.130 53.929 -10.347 1.00 45.68 234 ARG B CA 1
ATOM 4511 C C . ARG B 1 243 ? -38.439 53.325 -9.787 1.00 45.43 234 ARG B C 1
ATOM 4512 O O . ARG B 1 243 ? -38.886 53.706 -8.722 1.00 45.65 234 ARG B O 1
ATOM 4520 N N . ASP B 1 244 ? -39.032 52.395 -10.538 1.00 43.54 235 ASP B N 1
ATOM 4521 C CA . ASP B 1 244 ? -40.247 51.671 -10.158 1.00 42.42 235 ASP B CA 1
ATOM 4522 C C . ASP B 1 244 ? -39.728 50.332 -9.668 1.00 42.77 235 ASP B C 1
ATOM 4523 O O . ASP B 1 244 ? -39.655 49.353 -10.434 1.00 43.34 235 ASP B O 1
ATOM 4528 N N . PHE B 1 245 ? -39.360 50.273 -8.393 1.00 40.63 236 PHE B N 1
ATOM 4529 C CA . PHE B 1 245 ? -38.809 49.063 -7.856 1.00 41.55 236 PHE B CA 1
ATOM 4530 C C . PHE B 1 245 ? -39.936 48.038 -7.733 1.00 41.19 236 PHE B C 1
ATOM 4531 O O . PHE B 1 245 ? -41.060 48.367 -7.304 1.00 40.66 236 PHE B O 1
ATOM 4539 N N . CYS B 1 246 ? -39.640 46.836 -8.225 1.00 40.91 237 CYS B N 1
ATOM 4540 C CA . CYS B 1 246 ? -40.629 45.798 -8.418 1.00 40.63 237 CYS B CA 1
ATOM 4541 C C . CYS B 1 246 ? -40.259 44.542 -7.695 1.00 39.78 237 CYS B C 1
ATOM 4542 O O . CYS B 1 246 ? -39.266 43.875 -8.023 1.00 41.67 237 CYS B O 1
ATOM 4545 N N . TYR B 1 247 ? -41.024 44.203 -6.671 1.00 38.99 238 TYR B N 1
ATOM 4546 C CA . TYR B 1 247 ? -40.721 43.023 -5.906 1.00 37.47 238 TYR B CA 1
ATOM 4547 C C . TYR B 1 247 ? -40.890 41.765 -6.775 1.00 37.33 238 TYR B C 1
ATOM 4548 O O . TYR B 1 247 ? -41.837 41.692 -7.535 1.00 37.88 238 TYR B O 1
ATOM 4557 N N . ILE B 1 248 ? -39.994 40.781 -6.633 1.00 37.12 239 ILE B N 1
ATOM 4558 C CA . ILE B 1 248 ? -40.006 39.596 -7.512 1.00 36.50 239 ILE B CA 1
ATOM 4559 C C . ILE B 1 248 ? -41.345 38.861 -7.590 1.00 35.70 239 ILE B C 1
ATOM 4560 O O . ILE B 1 248 ? -41.608 38.286 -8.619 1.00 35.43 239 ILE B O 1
ATOM 4565 N N . ASP B 1 249 ? -42.150 38.814 -6.508 1.00 36.58 240 ASP B N 1
ATOM 4566 C CA . ASP B 1 249 ? -43.425 38.033 -6.582 1.00 36.70 240 ASP B CA 1
ATOM 4567 C C . ASP B 1 249 ? -44.304 38.553 -7.745 1.00 34.46 240 ASP B C 1
ATOM 4568 O O . ASP B 1 249 ? -45.004 37.770 -8.360 1.00 36.03 240 ASP B O 1
ATOM 4573 N N . ASN B 1 250 ? -44.285 39.851 -8.013 1.00 34.44 241 ASN B N 1
ATOM 4574 C CA . ASN B 1 250 ? -45.059 40.422 -9.125 1.00 36.06 241 ASN B CA 1
ATOM 4575 C C . ASN B 1 250 ? -44.572 39.933 -10.475 1.00 34.88 241 ASN B C 1
ATOM 4576 O O . ASN B 1 250 ? -45.371 39.674 -11.369 1.00 35.26 241 ASN B O 1
ATOM 4581 N N . VAL B 1 251 ? -43.243 39.854 -10.613 1.00 34.13 242 VAL B N 1
ATOM 4582 C CA . VAL B 1 251 ? -42.586 39.222 -11.762 1.00 34.58 242 VAL B CA 1
ATOM 4583 C C . VAL B 1 251 ? -42.976 37.790 -11.915 1.00 34.01 242 VAL B C 1
ATOM 4584 O O . VAL B 1 251 ? -43.244 37.370 -13.023 1.00 36.43 242 VAL B O 1
ATOM 4588 N N . ILE B 1 252 ? -42.984 37.011 -10.832 1.00 34.86 243 ILE B N 1
ATOM 4589 C CA . ILE B 1 252 ? -43.357 35.612 -10.870 1.00 32.52 243 ILE B CA 1
ATOM 4590 C C . ILE B 1 252 ? -44.807 35.507 -11.377 1.00 33.66 243 ILE B C 1
ATOM 4591 O O . ILE B 1 252 ? -45.110 34.679 -12.252 1.00 32.92 243 ILE B O 1
ATOM 4596 N N . GLN B 1 253 ? -45.678 36.394 -10.868 1.00 32.41 244 GLN B N 1
ATOM 4597 C CA . GLN B 1 253 ? -47.112 36.394 -11.321 1.00 32.20 244 GLN B CA 1
ATOM 4598 C C . GLN B 1 253 ? -47.108 36.612 -12.822 1.00 31.95 244 GLN B C 1
ATOM 4599 O O . GLN B 1 253 ? -47.739 35.897 -13.556 1.00 32.42 244 GLN B O 1
ATOM 4605 N N . MET B 1 254 ? -46.404 37.631 -13.280 1.00 32.27 245 MET B N 1
ATOM 4606 C CA . MET B 1 254 ? -46.544 37.991 -14.689 1.00 34.64 245 MET B CA 1
ATOM 4607 C C . MET B 1 254 ? -45.996 36.919 -15.670 1.00 33.35 245 MET B C 1
ATOM 4608 O O . MET B 1 254 ? -46.572 36.664 -16.782 1.00 35.37 245 MET B O 1
ATOM 4613 N N . ASN B 1 255 ? -44.930 36.242 -15.272 1.00 33.04 246 ASN B N 1
ATOM 4614 C CA . ASN B 1 255 ? -44.438 35.100 -16.064 1.00 32.89 246 ASN B CA 1
ATOM 4615 C C . ASN B 1 255 ? -45.511 33.982 -16.221 1.00 32.75 246 ASN B C 1
ATOM 4616 O O . ASN B 1 255 ? -45.715 33.442 -17.340 1.00 34.48 246 ASN B O 1
ATOM 4621 N N . ILE B 1 256 ? -46.131 33.586 -15.112 1.00 29.77 247 ILE B N 1
ATOM 4622 C CA . ILE B 1 256 ? -47.054 32.505 -15.152 1.00 31.39 247 ILE B CA 1
ATOM 4623 C C . ILE B 1 256 ? -48.326 32.926 -15.941 1.00 32.23 247 ILE B C 1
ATOM 4624 O O . ILE B 1 256 ? -48.768 32.138 -16.760 1.00 32.06 247 ILE B O 1
ATOM 4629 N N . LEU B 1 257 ? -48.839 34.162 -15.708 1.00 31.53 248 LEU B N 1
ATOM 4630 C CA . LEU B 1 257 ? -49.983 34.708 -16.455 1.00 31.83 248 LEU B CA 1
ATOM 4631 C C . LEU B 1 257 ? -49.643 34.747 -17.984 1.00 33.75 248 LEU B C 1
ATOM 4632 O O . LEU B 1 257 ? -50.495 34.391 -18.848 1.00 33.05 248 LEU B O 1
ATOM 4637 N N . SER B 1 258 ? -48.389 35.103 -18.296 1.00 31.32 249 SER B N 1
ATOM 4638 C CA . SER B 1 258 ? -47.974 35.198 -19.706 1.00 31.79 249 SER B CA 1
ATOM 4639 C C . SER B 1 258 ? -47.910 33.811 -20.361 1.00 31.43 249 SER B C 1
ATOM 4640 O O . SER B 1 258 ? -48.366 33.639 -21.482 1.00 30.78 249 SER B O 1
ATOM 4643 N N . ALA B 1 259 ? -47.392 32.812 -19.621 1.00 32.43 250 ALA B N 1
ATOM 4644 C CA . ALA B 1 259 ? -47.240 31.473 -20.122 1.00 33.65 250 ALA B CA 1
ATOM 4645 C C . ALA B 1 259 ? -48.616 30.891 -20.512 1.00 34.60 250 ALA B C 1
ATOM 4646 O O . ALA B 1 259 ? -48.728 30.125 -21.474 1.00 32.41 250 ALA B O 1
ATOM 4648 N N . LEU B 1 260 ? -49.643 31.249 -19.764 1.00 35.17 251 LEU B N 1
ATOM 4649 C CA . LEU B 1 260 ? -50.979 30.733 -20.075 1.00 34.66 251 LEU B CA 1
ATOM 4650 C C . LEU B 1 260 ? -51.902 31.799 -20.669 1.00 36.60 251 LEU B C 1
ATOM 4651 O O . LEU B 1 260 ? -53.102 31.638 -20.606 1.00 35.01 251 LEU B O 1
ATOM 4656 N N . ALA B 1 261 ? -51.335 32.896 -21.201 1.00 36.27 252 ALA B N 1
ATOM 4657 C CA . ALA B 1 261 ? -52.148 33.988 -21.772 1.00 37.20 252 ALA B CA 1
ATOM 4658 C C . ALA B 1 261 ? -53.060 33.455 -22.899 1.00 36.81 252 ALA B C 1
ATOM 4659 O O . ALA B 1 261 ? -52.683 32.506 -23.582 1.00 34.72 252 ALA B O 1
ATOM 4661 N N . LYS B 1 262 ? -54.274 34.015 -23.067 1.00 36.66 253 LYS B N 1
ATOM 4662 C CA . LYS B 1 262 ? -55.073 33.633 -24.267 1.00 36.45 253 LYS B CA 1
ATOM 4663 C C . LYS B 1 262 ? -54.256 34.076 -25.472 1.00 36.30 253 LYS B C 1
ATOM 4664 O O . LYS B 1 262 ? -53.395 34.991 -25.375 1.00 35.00 253 LYS B O 1
ATOM 4670 N N . ASP B 1 263 ? -54.477 33.418 -26.588 1.00 36.42 254 ASP B N 1
ATOM 4671 C CA . ASP B 1 263 ? -53.670 33.675 -27.777 1.00 39.35 254 ASP B CA 1
ATOM 4672 C C . ASP B 1 263 ? -53.631 35.142 -28.246 1.00 39.23 254 ASP B C 1
ATOM 4673 O O . ASP B 1 263 ? -52.569 35.635 -28.643 1.00 39.13 254 ASP B O 1
ATOM 4678 N N . SER B 1 264 ? -54.763 35.847 -28.201 1.00 38.58 255 SER B N 1
ATOM 4679 C CA . SER B 1 264 ? -54.801 37.275 -28.647 1.00 37.08 255 SER B CA 1
ATOM 4680 C C . SER B 1 264 ? -53.961 38.172 -27.753 1.00 37.12 255 SER B C 1
ATOM 4681 O O . SER B 1 264 ? -53.588 39.258 -28.132 1.00 38.74 255 SER B O 1
ATOM 4684 N N . ALA B 1 265 ? -53.640 37.740 -26.546 1.00 34.52 256 ALA B N 1
ATOM 4685 C CA . ALA B 1 265 ? -52.755 38.514 -25.675 1.00 33.50 256 ALA B CA 1
ATOM 4686 C C . ALA B 1 265 ? -51.247 38.258 -25.894 1.00 33.88 256 ALA B C 1
ATOM 4687 O O . ALA B 1 265 ? -50.414 38.980 -25.355 1.00 33.31 256 ALA B O 1
ATOM 4689 N N . LYS B 1 266 ? -50.935 37.206 -26.635 1.00 34.19 257 LYS B N 1
ATOM 4690 C CA . LYS B 1 266 ? -49.540 36.944 -27.046 1.00 33.37 257 LYS B CA 1
ATOM 4691 C C . LYS B 1 266 ? -49.108 37.869 -28.148 1.00 33.57 257 LYS B C 1
ATOM 4692 O O . LYS B 1 266 ? -49.877 38.708 -28.624 1.00 33.94 257 LYS B O 1
ATOM 4698 N N . ASP B 1 267 ? -47.870 37.681 -28.619 1.00 33.68 258 ASP B N 1
ATOM 4699 C CA . ASP B 1 267 ? -47.191 38.614 -29.509 1.00 33.67 258 ASP B CA 1
ATOM 4700 C C . ASP B 1 267 ? -47.360 40.043 -29.014 1.00 34.49 258 ASP B C 1
ATOM 4701 O O . ASP B 1 267 ? -47.696 40.945 -29.776 1.00 32.78 258 ASP B O 1
ATOM 4706 N N . ASN B 1 268 ? -47.054 40.269 -27.742 1.00 33.42 259 ASN B N 1
ATOM 4707 C CA . ASN B 1 268 ? -47.122 41.609 -27.207 1.00 32.56 259 ASN B CA 1
ATOM 4708 C C . ASN B 1 268 ? -45.979 41.768 -26.199 1.00 32.02 259 ASN B C 1
ATOM 4709 O O . ASN B 1 268 ? -45.563 40.777 -25.590 1.00 30.72 259 ASN B O 1
ATOM 4714 N N . ILE B 1 269 ? -45.632 43.013 -25.952 1.00 30.88 260 ILE B N 1
ATOM 4715 C CA . ILE B 1 269 ? -44.749 43.438 -24.907 1.00 32.03 260 ILE B CA 1
ATOM 4716 C C . ILE B 1 269 ? -45.523 44.050 -23.689 1.00 33.06 260 ILE B C 1
ATOM 4717 O O . ILE B 1 269 ? -46.390 44.971 -23.862 1.00 34.83 260 ILE B O 1
ATOM 4722 N N . TYR B 1 270 ? -45.209 43.588 -22.484 1.00 31.92 261 TYR B N 1
ATOM 4723 C CA . TYR B 1 270 ? -45.744 44.214 -21.244 1.00 32.12 261 TYR B CA 1
ATOM 4724 C C . TYR B 1 270 ? -44.708 44.763 -20.260 1.00 32.33 261 TYR B C 1
ATOM 4725 O O . TYR B 1 270 ? -43.766 44.044 -19.866 1.00 30.79 261 TYR B O 1
ATOM 4734 N N . ASN B 1 271 ? -44.904 46.011 -19.811 1.00 32.41 262 ASN B N 1
ATOM 4735 C CA . ASN B 1 271 ? -44.265 46.481 -18.584 1.00 33.46 262 ASN B CA 1
ATOM 4736 C C . ASN B 1 271 ? -44.607 45.586 -17.403 1.00 34.43 262 ASN B C 1
ATOM 4737 O O . ASN B 1 271 ? -45.789 45.192 -17.210 1.00 33.65 262 ASN B O 1
ATOM 4742 N N . VAL B 1 272 ? -43.565 45.262 -16.624 1.00 35.26 263 VAL B N 1
ATOM 4743 C CA . VAL B 1 272 ? -43.695 44.567 -15.348 1.00 35.57 263 VAL B CA 1
ATOM 4744 C C . VAL B 1 272 ? -43.117 45.433 -14.230 1.00 37.21 263 VAL B C 1
ATOM 4745 O O . VAL B 1 272 ? -41.892 45.637 -14.088 1.00 35.71 263 VAL B O 1
ATOM 4749 N N . ALA B 1 273 ? -44.032 46.009 -13.460 1.00 37.83 264 ALA B N 1
ATOM 4750 C CA . ALA B 1 273 ? -43.704 46.929 -12.393 1.00 37.65 264 ALA B CA 1
ATOM 4751 C C . ALA B 1 273 ? -44.981 47.184 -11.559 1.00 40.43 264 ALA B C 1
ATOM 4752 O O . ALA B 1 273 ? -46.018 46.506 -11.744 1.00 38.23 264 ALA B O 1
ATOM 4754 N N . VAL B 1 274 ? -44.899 48.145 -10.650 1.00 40.68 265 VAL B N 1
ATOM 4755 C CA . VAL B 1 274 ? -46.066 48.522 -9.879 1.00 43.47 265 VAL B CA 1
ATOM 4756 C C . VAL B 1 274 ? -46.640 49.885 -10.212 1.00 44.52 265 VAL B C 1
ATOM 4757 O O . VAL B 1 274 ? -47.809 50.113 -9.937 1.00 46.65 265 VAL B O 1
ATOM 4761 N N . GLY B 1 275 ? -45.854 50.804 -10.763 1.00 44.82 266 GLY B N 1
ATOM 4762 C CA . GLY B 1 275 ? -46.417 52.096 -11.154 1.00 46.58 266 GLY B CA 1
ATOM 4763 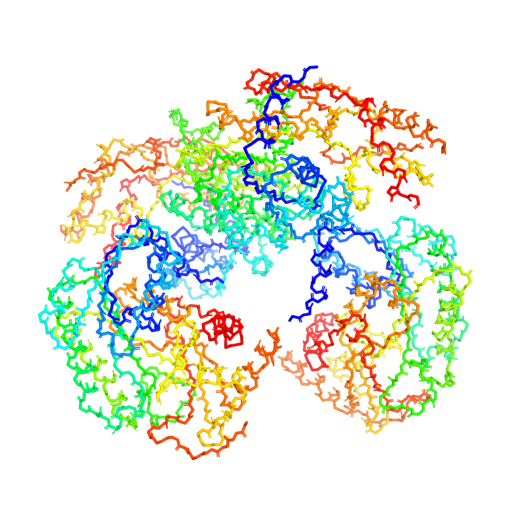C C . GLY B 1 275 ? -46.031 53.192 -10.187 1.00 47.47 266 GLY B C 1
ATOM 4764 O O . GLY B 1 275 ? -46.510 54.324 -10.289 1.00 47.42 266 GLY B O 1
ATOM 4765 N N . ASP B 1 276 ? -45.143 52.859 -9.261 1.00 48.55 267 ASP B N 1
ATOM 4766 C CA . ASP B 1 276 ? -44.690 53.812 -8.264 1.00 49.47 267 ASP B CA 1
ATOM 4767 C C . ASP B 1 276 ? -43.315 54.385 -8.653 1.00 50.50 267 ASP B C 1
ATOM 4768 O O . ASP B 1 276 ? -42.619 53.860 -9.547 1.00 49.08 267 ASP B O 1
ATOM 4773 N N . ARG B 1 277 ? -42.942 55.488 -8.009 1.00 50.58 268 ARG B N 1
ATOM 4774 C CA . ARG B 1 277 ? -41.683 56.151 -8.303 1.00 51.94 268 ARG B CA 1
ATOM 4775 C C . ARG B 1 277 ? -40.926 56.504 -6.990 1.00 52.40 268 ARG B C 1
ATOM 4776 O O . ARG B 1 277 ? -41.449 57.254 -6.154 1.00 52.08 268 ARG B O 1
ATOM 4784 N N . THR B 1 278 ? -39.729 55.931 -6.816 1.00 52.60 269 THR B N 1
ATOM 4785 C CA . THR B 1 278 ? -38.888 56.105 -5.605 1.00 52.24 269 THR B CA 1
ATOM 4786 C C . THR B 1 278 ? -37.507 56.607 -6.041 1.00 53.64 269 THR B C 1
ATOM 4787 O O . THR B 1 278 ? -36.891 56.061 -6.979 1.00 53.15 269 THR B O 1
ATOM 4791 N N . THR B 1 279 ? -37.015 57.675 -5.410 1.00 54.30 270 THR B N 1
ATOM 4792 C CA . THR B 1 279 ? -35.717 58.239 -5.823 1.00 53.85 270 THR B CA 1
ATOM 4793 C C . THR B 1 279 ? -34.662 57.456 -5.054 1.00 54.38 270 THR B C 1
ATOM 4794 O O . THR B 1 279 ? -34.941 56.838 -3.997 1.00 53.61 270 THR B O 1
ATOM 4798 N N . LEU B 1 280 ? -33.436 57.489 -5.553 1.00 54.61 271 LEU B N 1
ATOM 4799 C CA . LEU B 1 280 ? -32.350 56.839 -4.825 1.00 54.52 271 LEU B CA 1
ATOM 4800 C C . LEU B 1 280 ? -32.280 57.375 -3.372 1.00 54.93 271 LEU B C 1
ATOM 4801 O O . LEU B 1 280 ? -32.103 56.596 -2.405 1.00 54.93 271 LEU B O 1
ATOM 4806 N N . ASN B 1 281 ? -32.457 58.699 -3.240 1.00 55.40 272 ASN B N 1
ATOM 4807 C CA . ASN B 1 281 ? -32.490 59.427 -1.937 1.00 54.70 272 ASN B CA 1
ATOM 4808 C C . ASN B 1 281 ? -33.506 58.842 -0.937 1.00 55.35 272 ASN B C 1
ATOM 4809 O O . ASN B 1 281 ? -33.138 58.522 0.193 1.00 54.81 272 ASN B O 1
ATOM 4814 N N . GLU B 1 282 ? -34.763 58.658 -1.344 1.00 55.10 273 GLU B N 1
ATOM 4815 C CA . GLU B 1 282 ? -35.750 58.096 -0.426 1.00 56.21 273 GLU B CA 1
ATOM 4816 C C . GLU B 1 282 ? -35.544 56.583 -0.223 1.00 55.54 273 GLU B C 1
ATOM 4817 O O . GLU B 1 282 ? -35.807 56.051 0.846 1.00 55.54 273 GLU B O 1
ATOM 4823 N N . LEU B 1 283 ? -35.027 55.887 -1.237 1.00 55.68 274 LEU B N 1
ATOM 4824 C CA . LEU B 1 283 ? -34.695 54.461 -1.069 1.00 54.42 274 LEU B CA 1
ATOM 4825 C C . LEU B 1 283 ? -33.645 54.196 0.043 1.00 54.96 274 LEU B C 1
ATOM 4826 O O . LEU B 1 283 ? -33.747 53.211 0.792 1.00 53.69 274 LEU B O 1
ATOM 4831 N N . SER B 1 284 ? -32.631 55.062 0.117 1.00 55.82 275 SER B N 1
ATOM 4832 C CA . SER B 1 284 ? -31.597 54.986 1.169 1.00 57.03 275 SER B CA 1
ATOM 4833 C C . SER B 1 284 ? -32.359 54.970 2.493 1.00 57.41 275 SER B C 1
ATOM 4834 O O . SER B 1 284 ? -32.179 54.064 3.336 1.00 56.98 275 SER B O 1
ATOM 4837 N N . GLY B 1 285 ? -33.274 55.935 2.605 1.00 58.20 276 GLY B N 1
ATOM 4838 C CA . GLY B 1 285 ? -34.189 56.046 3.723 1.00 58.02 276 GLY B CA 1
ATOM 4839 C C . GLY B 1 285 ? -34.848 54.713 3.999 1.00 58.85 276 GLY B C 1
ATOM 4840 O O . GLY B 1 285 ? -34.602 54.116 5.059 1.00 58.51 276 GLY B O 1
ATOM 4841 N N . TYR B 1 286 ? -35.663 54.225 3.049 1.00 58.84 277 TYR B N 1
ATOM 4842 C CA . TYR B 1 286 ? -36.495 53.048 3.317 1.00 58.49 277 TYR B CA 1
ATOM 4843 C C . TYR B 1 286 ? -35.696 51.838 3.774 1.00 58.19 277 TYR B C 1
ATOM 4844 O O . TYR B 1 286 ? -36.150 51.109 4.661 1.00 57.93 277 TYR B O 1
ATOM 4853 N N . ILE B 1 287 ? -34.529 51.605 3.160 1.00 57.58 278 ILE B N 1
ATOM 4854 C CA . ILE B 1 287 ? -33.740 50.425 3.510 1.00 57.89 278 ILE B CA 1
ATOM 4855 C C . ILE B 1 287 ? -33.214 50.511 4.956 1.00 59.55 278 ILE B C 1
ATOM 4856 O O . ILE B 1 287 ? -33.314 49.530 5.695 1.00 58.87 278 ILE B O 1
ATOM 4861 N N . TYR B 1 288 ? -32.647 51.667 5.327 1.00 61.58 279 TYR B N 1
ATOM 4862 C CA . TYR B 1 288 ? -32.063 51.879 6.670 1.00 63.88 279 TYR B CA 1
ATOM 4863 C C . TYR B 1 288 ? -33.105 51.474 7.714 1.00 63.60 279 TYR B C 1
ATOM 4864 O O . TYR B 1 288 ? -32.835 50.650 8.592 1.00 62.99 279 TYR B O 1
ATOM 4873 N N . ASP B 1 289 ? -34.318 52.001 7.548 1.00 64.44 280 ASP B N 1
ATOM 4874 C CA . ASP B 1 289 ? -35.408 51.795 8.502 1.00 65.19 280 ASP B CA 1
ATOM 4875 C C . ASP B 1 289 ? -35.828 50.348 8.625 1.00 65.45 280 ASP B C 1
ATOM 4876 O O . ASP B 1 289 ? -36.230 49.912 9.702 1.00 65.65 280 ASP B O 1
ATOM 4881 N N . GLU B 1 290 ? -35.785 49.597 7.526 1.00 65.81 281 GLU B N 1
ATOM 4882 C CA . GLU B 1 290 ? -36.289 48.207 7.573 1.00 66.42 281 GLU B CA 1
ATOM 4883 C C . GLU B 1 290 ? -35.317 47.265 8.241 1.00 66.86 281 GLU B C 1
ATOM 4884 O O . GLU B 1 290 ? -35.738 46.343 8.960 1.00 67.30 281 GLU B O 1
ATOM 4890 N N . LEU B 1 291 ? -34.028 47.495 7.968 1.00 67.90 282 LEU B N 1
ATOM 4891 C CA . LEU B 1 291 ? -32.908 46.827 8.645 1.00 69.45 282 LEU B CA 1
ATOM 4892 C C . LEU B 1 291 ? -32.759 47.248 10.121 1.00 70.59 282 LEU B C 1
ATOM 4893 O O . LEU B 1 291 ? -32.431 46.411 10.975 1.00 70.27 282 LEU B O 1
ATOM 4898 N N . ASN B 1 292 ? -32.960 48.544 10.377 1.00 72.16 283 ASN B N 1
ATOM 4899 C CA . ASN B 1 292 ? -32.926 49.154 11.725 1.00 74.03 283 ASN B CA 1
ATOM 4900 C C . ASN B 1 292 ? -33.813 48.393 12.730 1.00 74.41 283 ASN B C 1
ATOM 4901 O O . ASN B 1 292 ? -33.424 48.222 13.887 1.00 75.12 283 ASN B O 1
ATOM 4906 N N . LEU B 1 293 ? -34.994 47.962 12.258 1.00 75.13 284 LEU B N 1
ATOM 4907 C CA . LEU B 1 293 ? -35.989 47.140 12.989 1.00 75.54 284 LEU B CA 1
ATOM 4908 C C . LEU B 1 293 ? -35.602 45.665 13.199 1.00 76.19 284 LEU B C 1
ATOM 4909 O O . LEU B 1 293 ? -36.272 44.948 13.945 1.00 76.21 284 LEU B O 1
ATOM 4914 N N . ILE B 1 294 ? -34.543 45.211 12.534 1.00 76.70 285 ILE B N 1
ATOM 4915 C CA . ILE B 1 294 ? -34.044 43.845 12.696 1.00 78.06 285 ILE B CA 1
ATOM 4916 C C . ILE B 1 294 ? -32.703 43.866 13.448 1.00 78.95 285 ILE B C 1
ATOM 4917 O O . ILE B 1 294 ? -31.950 42.883 13.441 1.00 78.87 285 ILE B O 1
ATOM 4922 N N . HIS B 1 295 ? -32.419 45.030 14.059 1.00 80.27 286 HIS B N 1
ATOM 4923 C CA . HIS B 1 295 ? -31.474 45.207 15.205 1.00 81.27 286 HIS B CA 1
ATOM 4924 C C . HIS B 1 295 ? -29.972 45.217 14.855 1.00 80.79 286 HIS B C 1
ATOM 4925 O O . HIS B 1 295 ? -29.214 44.332 15.315 1.00 80.77 286 HIS B O 1
ATOM 4932 N N . HIS B 1 296 ? -29.545 46.226 14.086 1.00 79.79 287 HIS B N 1
ATOM 4933 C CA . HIS B 1 296 ? -28.163 46.266 13.589 1.00 79.36 287 HIS B CA 1
ATOM 4934 C C . HIS B 1 296 ? -27.517 47.651 13.560 1.00 78.96 287 HIS B C 1
ATOM 4935 O O . HIS B 1 296 ? -28.187 48.668 13.431 1.00 78.96 287 HIS B O 1
ATOM 4942 N N . ILE B 1 302 ? -23.314 57.759 4.005 1.00 72.57 293 ILE B N 1
ATOM 4943 C CA . ILE B 1 302 ? -23.837 58.456 2.813 1.00 72.71 293 ILE B CA 1
ATOM 4944 C C . ILE B 1 302 ? -22.803 59.336 2.081 1.00 72.26 293 ILE B C 1
ATOM 4945 O O . ILE B 1 302 ? -22.122 60.150 2.690 1.00 72.45 293 ILE B O 1
ATOM 4950 N N . LYS B 1 303 ? -22.700 59.160 0.767 1.00 71.59 294 LYS B N 1
ATOM 4951 C CA . LYS B 1 303 ? -21.694 59.847 -0.051 1.00 71.53 294 LYS B CA 1
ATOM 4952 C C . LYS B 1 303 ? -22.175 59.989 -1.497 1.00 70.64 294 LYS B C 1
ATOM 4953 O O . LYS B 1 303 ? -22.782 59.071 -2.052 1.00 70.40 294 LYS B O 1
ATOM 4959 N N . TYR B 1 304 ? -21.886 61.136 -2.103 1.00 69.98 295 TYR B N 1
ATOM 4960 C CA . TYR B 1 304 ? -22.264 61.386 -3.484 1.00 69.43 295 TYR B CA 1
ATOM 4961 C C . TYR B 1 304 ? -21.088 61.288 -4.437 1.00 68.64 295 TYR B C 1
ATOM 4962 O O . TYR B 1 304 ? -20.061 61.930 -4.243 1.00 68.65 295 TYR B O 1
ATOM 4971 N N . ARG B 1 305 ? -21.240 60.477 -5.471 1.00 67.88 296 ARG B N 1
ATOM 4972 C CA . ARG B 1 305 ? -20.249 60.440 -6.550 1.00 66.60 296 ARG B CA 1
ATOM 4973 C C . ARG B 1 305 ? -20.922 60.828 -7.872 1.00 66.21 296 ARG B C 1
ATOM 4974 O O . ARG B 1 305 ? -22.108 61.204 -7.878 1.00 65.42 296 ARG B O 1
ATOM 4982 N N . GLU B 1 306 ? -20.168 60.786 -8.972 1.00 65.40 297 GLU B N 1
ATOM 4983 C CA . GLU B 1 306 ? -20.709 61.239 -10.268 1.00 65.59 297 GLU B CA 1
ATOM 4984 C C . GLU B 1 306 ? -21.718 60.244 -10.882 1.00 64.33 297 GLU B C 1
ATOM 4985 O O . GLU B 1 306 ? -21.742 59.060 -10.510 1.00 63.67 297 GLU B O 1
ATOM 4991 N N . PHE B 1 307 ? -22.556 60.750 -11.786 1.00 62.99 298 PHE B N 1
ATOM 4992 C CA . PHE B 1 307 ? -23.602 59.968 -12.427 1.00 62.67 298 PHE B CA 1
ATOM 4993 C C . PHE B 1 307 ? -23.030 58.759 -13.159 1.00 61.94 298 PHE B C 1
ATOM 4994 O O . PHE B 1 307 ? -21.941 58.840 -13.723 1.00 62.30 298 PHE B O 1
ATOM 5002 N N . ARG B 1 308 ? -23.725 57.633 -13.123 1.00 60.53 299 ARG B N 1
ATOM 5003 C CA . ARG B 1 308 ? -23.236 56.438 -13.832 1.00 60.16 299 ARG B CA 1
ATOM 5004 C C . ARG B 1 308 ? -23.545 56.542 -15.361 1.00 59.16 299 ARG B C 1
ATOM 5005 O O . ARG B 1 308 ? -24.677 56.805 -15.752 1.00 58.47 299 ARG B O 1
ATOM 5013 N N . SER B 1 309 ? -22.552 56.369 -16.235 1.00 57.82 300 SER B N 1
ATOM 5014 C CA . SER B 1 309 ? -22.871 56.624 -17.650 1.00 57.17 300 SER B CA 1
ATOM 5015 C C . SER B 1 309 ? -23.708 55.502 -18.321 1.00 56.69 300 SER B C 1
ATOM 5016 O O . SER B 1 309 ? -23.657 54.333 -17.928 1.00 55.55 300 SER B O 1
ATOM 5019 N N . GLY B 1 310 ? -24.503 55.880 -19.316 1.00 57.11 301 GLY B N 1
ATOM 5020 C CA . GLY B 1 310 ? -25.505 54.965 -19.916 1.00 57.04 301 GLY B CA 1
ATOM 5021 C C . GLY B 1 310 ? -26.803 54.821 -19.117 1.00 56.36 301 GLY B C 1
ATOM 5022 O O . GLY B 1 310 ? -27.779 54.176 -19.575 1.00 55.65 301 GLY B O 1
ATOM 5023 N N . ASP B 1 311 ? -26.826 55.422 -17.923 1.00 55.42 302 ASP B N 1
ATOM 5024 C CA . ASP B 1 311 ? -27.885 55.154 -16.967 1.00 54.93 302 ASP B CA 1
ATOM 5025 C C . ASP B 1 311 ? -29.162 55.957 -17.336 1.00 53.52 302 ASP B C 1
ATOM 5026 O O . ASP B 1 311 ? -29.069 57.150 -17.696 1.00 51.97 302 ASP B O 1
ATOM 5031 N N . VAL B 1 312 ? -30.339 55.319 -17.235 1.00 51.90 303 VAL B N 1
ATOM 5032 C CA . VAL B 1 312 ? -31.634 56.051 -17.389 1.00 50.17 303 VAL B CA 1
ATOM 5033 C C . VAL B 1 312 ? -31.923 57.006 -16.173 1.00 49.77 303 VAL B C 1
ATOM 5034 O O . VAL B 1 312 ? -31.675 56.646 -15.053 1.00 48.80 303 VAL B O 1
ATOM 5038 N N . ARG B 1 313 ? -32.436 58.212 -16.431 1.00 49.81 304 ARG B N 1
ATOM 5039 C CA . ARG B 1 313 ? -32.672 59.220 -15.376 1.00 51.38 304 ARG B CA 1
ATOM 5040 C C . ARG B 1 313 ? -33.828 58.840 -14.465 1.00 50.75 304 ARG B C 1
ATOM 5041 O O . ARG B 1 313 ? -33.582 58.516 -13.311 1.00 50.83 304 ARG B O 1
ATOM 5049 N N . HIS B 1 314 ? -35.061 58.833 -15.023 1.00 51.01 305 HIS B N 1
ATOM 5050 C CA . HIS B 1 314 ? -36.325 58.556 -14.295 1.00 50.32 305 HIS B CA 1
ATOM 5051 C C . HIS B 1 314 ? -37.085 57.373 -14.855 1.00 49.73 305 HIS B C 1
ATOM 5052 O O . HIS B 1 314 ? -37.231 57.230 -16.072 1.00 48.92 305 HIS B O 1
ATOM 5059 N N . SER B 1 315 ? -37.613 56.545 -13.964 1.00 48.33 306 SER B N 1
ATOM 5060 C CA . SER B 1 315 ? -38.371 55.388 -14.416 1.00 47.08 306 SER B CA 1
ATOM 5061 C C . SER B 1 315 ? -39.624 55.164 -13.553 1.00 45.68 306 SER B C 1
ATOM 5062 O O . SER B 1 315 ? -39.492 54.876 -12.345 1.00 44.80 306 SER B O 1
ATOM 5065 N N . GLN B 1 316 ? -40.798 55.267 -14.192 1.00 44.06 307 GLN B N 1
ATOM 5066 C CA . GLN B 1 316 ? -42.083 54.782 -13.633 1.00 43.44 307 GLN B CA 1
ATOM 5067 C C . GLN B 1 316 ? -42.916 54.082 -14.674 1.00 41.63 307 GLN B C 1
ATOM 5068 O O . GLN B 1 316 ? -43.247 54.672 -15.689 1.00 41.44 307 GLN B O 1
ATOM 5074 N N . ALA B 1 317 ? -43.321 52.844 -14.414 1.00 41.08 308 ALA B N 1
ATOM 5075 C CA . ALA B 1 317 ? -44.108 52.128 -15.424 1.00 40.28 308 ALA B CA 1
ATOM 5076 C C . ALA B 1 317 ? -45.612 52.485 -15.343 1.00 41.39 308 ALA B C 1
ATOM 5077 O O . ALA B 1 317 ? -46.144 52.768 -14.263 1.00 38.64 308 ALA B O 1
ATOM 5079 N N . ASP B 1 318 ? -46.253 52.480 -16.502 1.00 41.19 309 ASP B N 1
ATOM 5080 C CA . ASP B 1 318 ? -47.707 52.375 -16.566 1.00 39.80 309 ASP B CA 1
ATOM 5081 C C . ASP B 1 318 ? -47.980 50.904 -16.857 1.00 38.95 309 ASP B C 1
ATOM 5082 O O . ASP B 1 318 ? -47.595 50.421 -17.960 1.00 37.65 309 ASP B O 1
ATOM 5087 N N . VAL B 1 319 ? -48.638 50.180 -15.917 1.00 37.25 310 VAL B N 1
ATOM 5088 C CA . VAL B 1 319 ? -48.927 48.760 -16.111 1.00 36.01 310 VAL B CA 1
ATOM 5089 C C . VAL B 1 319 ? -50.379 48.467 -16.508 1.00 37.29 310 VAL B C 1
ATOM 5090 O O . VAL B 1 319 ? -50.867 47.352 -16.330 1.00 38.48 310 VAL B O 1
ATOM 5094 N N . THR B 1 320 ? -51.073 49.480 -17.001 1.00 37.74 311 THR B N 1
ATOM 5095 C CA . THR B 1 320 ? -52.477 49.342 -17.409 1.00 37.69 311 THR B CA 1
ATOM 5096 C C . THR B 1 320 ? -52.585 48.218 -18.413 1.00 36.76 311 THR B C 1
ATOM 5097 O O . THR B 1 320 ? -53.566 47.479 -18.435 1.00 36.79 311 THR B O 1
ATOM 5101 N N . LYS B 1 321 ? -51.586 48.082 -19.280 1.00 36.63 312 LYS B N 1
ATOM 5102 C CA . LYS B 1 321 ? -51.751 47.151 -20.401 1.00 34.77 312 LYS B CA 1
ATOM 5103 C C . LYS B 1 321 ? -51.785 45.711 -19.851 1.00 35.24 312 LYS B C 1
ATOM 5104 O O . LYS B 1 321 ? -52.634 44.869 -20.292 1.00 33.30 312 LYS B O 1
ATOM 5110 N N . ALA B 1 322 ? -50.901 45.424 -18.881 1.00 33.27 313 ALA B N 1
ATOM 5111 C CA . ALA B 1 322 ? -50.903 44.047 -18.259 1.00 34.43 313 ALA B CA 1
ATOM 5112 C C . ALA B 1 322 ? -52.143 43.821 -17.409 1.00 34.56 313 ALA B C 1
ATOM 5113 O O . ALA B 1 322 ? -52.654 42.692 -17.282 1.00 35.31 313 ALA B O 1
ATOM 5115 N N . ILE B 1 323 ? -52.588 44.908 -16.785 1.00 36.22 314 ILE B N 1
ATOM 5116 C CA . ILE B 1 323 ? -53.794 44.855 -15.913 1.00 38.51 314 ILE B CA 1
ATOM 5117 C C . ILE B 1 323 ? -54.960 44.414 -16.754 1.00 38.65 314 ILE B C 1
ATOM 5118 O O . ILE B 1 323 ? -55.665 43.476 -16.425 1.00 40.43 314 ILE B O 1
ATOM 5123 N N . ASP B 1 324 ? -55.093 45.054 -17.895 1.00 40.30 315 ASP B N 1
ATOM 5124 C CA . ASP B 1 324 ? -56.185 44.807 -18.838 1.00 41.42 315 ASP B CA 1
ATOM 5125 C C . ASP B 1 324 ? -56.166 43.435 -19.514 1.00 41.50 315 ASP B C 1
ATOM 5126 O O . ASP B 1 324 ? -57.171 42.625 -19.505 1.00 40.21 315 ASP B O 1
ATOM 5131 N N . LEU B 1 325 ? -55.051 43.193 -20.208 1.00 38.16 316 LEU B N 1
ATOM 5132 C CA . LEU B 1 325 ? -55.009 42.067 -21.167 1.00 36.71 316 LEU B CA 1
ATOM 5133 C C . LEU B 1 325 ? -54.770 40.770 -20.465 1.00 34.90 316 LEU B C 1
ATOM 5134 O O . LEU B 1 325 ? -55.144 39.708 -20.943 1.00 33.57 316 LEU B O 1
ATOM 5139 N N . LEU B 1 326 ? -54.102 40.843 -19.321 1.00 34.96 317 LEU B N 1
ATOM 5140 C CA . LEU B 1 326 ? -53.690 39.618 -18.660 1.00 35.93 317 LEU B CA 1
ATOM 5141 C C . LEU B 1 326 ? -54.341 39.503 -17.296 1.00 35.39 317 LEU B C 1
ATOM 5142 O O . LEU B 1 326 ? -54.263 38.428 -16.695 1.00 36.65 317 LEU B O 1
ATOM 5147 N N . LYS B 1 327 ? -54.960 40.587 -16.834 1.00 35.25 318 LYS B N 1
ATOM 5148 C CA . LYS B 1 327 ? -55.569 40.640 -15.509 1.00 37.14 318 LYS B CA 1
ATOM 5149 C C . LYS B 1 327 ? -54.453 40.496 -14.410 1.00 38.03 318 LYS B C 1
ATOM 5150 O O . LYS B 1 327 ? -54.622 39.929 -13.330 1.00 38.24 318 LYS B O 1
ATOM 5156 N N . TYR B 1 328 ? -53.262 41.037 -14.721 1.00 39.18 319 TYR B N 1
ATOM 5157 C CA . TYR B 1 328 ? -52.189 41.279 -13.716 1.00 38.82 319 TYR B CA 1
ATOM 5158 C C . TYR B 1 328 ? -52.697 42.160 -12.557 1.00 39.55 319 TYR B C 1
ATOM 5159 O O . TYR B 1 328 ? -53.318 43.245 -12.783 1.00 38.27 319 TYR B O 1
ATOM 5168 N N . ARG B 1 329 ? -52.391 41.685 -11.350 1.00 41.34 320 ARG B N 1
ATOM 5169 C CA . ARG B 1 329 ? -52.704 42.395 -10.113 1.00 43.79 320 ARG B CA 1
ATOM 5170 C C . ARG B 1 329 ? -51.431 42.592 -9.306 1.00 42.47 320 ARG B C 1
ATOM 5171 O O . ARG B 1 329 ? -51.073 41.719 -8.522 1.00 40.01 320 ARG B O 1
ATOM 5179 N N . PRO B 1 330 ? -50.761 43.737 -9.463 1.00 42.79 321 PRO B N 1
ATOM 5180 C CA . PRO B 1 330 ? -49.541 43.818 -8.703 1.00 45.40 321 PRO B CA 1
ATOM 5181 C C . PRO B 1 330 ? -49.933 44.088 -7.233 1.00 47.25 321 PRO B C 1
ATOM 5182 O O . PRO B 1 330 ? -50.803 44.902 -6.988 1.00 48.75 321 PRO B O 1
ATOM 5186 N N . ASN B 1 331 ? -49.370 43.400 -6.260 1.00 49.71 322 ASN B N 1
ATOM 5187 C CA . ASN B 1 331 ? -49.833 43.662 -4.893 1.00 51.92 322 ASN B CA 1
ATOM 5188 C C . ASN B 1 331 ? -48.770 44.085 -3.925 1.00 52.65 322 ASN B C 1
ATOM 5189 O O . ASN B 1 331 ? -49.093 44.672 -2.887 1.00 54.24 322 ASN B O 1
ATOM 5194 N N . ILE B 1 332 ? -47.505 43.781 -4.212 1.00 51.28 323 ILE B N 1
ATOM 5195 C CA . ILE B 1 332 ? -46.467 44.101 -3.243 1.00 50.14 323 ILE B CA 1
ATOM 5196 C C . ILE B 1 332 ? -45.709 45.310 -3.727 1.00 50.78 323 ILE B C 1
ATOM 5197 O O . ILE B 1 332 ? -45.052 45.282 -4.807 1.00 48.46 323 ILE B O 1
ATOM 5202 N N . LYS B 1 333 ? -45.872 46.388 -2.940 1.00 49.43 324 LYS B N 1
ATOM 5203 C CA . LYS B 1 333 ? -45.240 47.664 -3.177 1.00 49.65 324 LYS B CA 1
ATOM 5204 C C . LYS B 1 333 ? -43.861 47.691 -2.523 1.00 48.77 324 LYS B C 1
ATOM 5205 O O . LYS B 1 333 ? -43.515 46.806 -1.728 1.00 47.85 324 LYS B O 1
ATOM 5211 N N . ILE B 1 334 ? -43.068 48.716 -2.846 1.00 48.36 325 ILE B N 1
ATOM 5212 C CA . ILE B 1 334 ? -41.667 48.723 -2.419 1.00 48.19 325 ILE B CA 1
ATOM 5213 C C . ILE B 1 334 ? -41.421 48.523 -0.892 1.00 48.89 325 ILE B C 1
ATOM 5214 O O . ILE B 1 334 ? -40.565 47.730 -0.504 1.00 47.93 325 ILE B O 1
ATOM 5219 N N . ARG B 1 335 ? -42.194 49.205 -0.041 1.00 49.41 326 ARG B N 1
ATOM 5220 C CA . ARG B 1 335 ? -41.951 49.131 1.423 1.00 50.66 326 ARG B CA 1
ATOM 5221 C C . ARG B 1 335 ? -42.204 47.726 1.924 1.00 50.26 326 ARG B C 1
ATOM 5222 O O . ARG B 1 335 ? -41.407 47.164 2.699 1.00 50.45 326 ARG B O 1
ATOM 5230 N N . GLU B 1 336 ? -43.317 47.154 1.492 1.00 49.64 327 GLU B N 1
ATOM 5231 C CA . GLU B 1 336 ? -43.602 45.778 1.889 1.00 49.57 327 GLU B CA 1
ATOM 5232 C C . GLU B 1 336 ? -42.565 44.768 1.337 1.00 48.87 327 GLU B C 1
ATOM 5233 O O . GLU B 1 336 ? -42.251 43.770 1.983 1.00 48.21 327 GLU B O 1
ATOM 5239 N N . GLY B 1 337 ? -42.022 45.043 0.139 1.00 48.18 328 GLY B N 1
ATOM 5240 C CA . GLY B 1 337 ? -41.091 44.091 -0.463 1.00 46.95 328 GLY B CA 1
ATOM 5241 C C . GLY B 1 337 ? -39.788 44.144 0.299 1.00 45.39 328 GLY B C 1
ATOM 5242 O O . GLY B 1 337 ? -39.143 43.128 0.532 1.00 44.41 328 GLY B O 1
ATOM 5243 N N . LEU B 1 338 ? -39.403 45.346 0.705 1.00 46.48 329 LEU B N 1
ATOM 5244 C CA . LEU B 1 338 ? -38.196 45.451 1.492 1.00 47.66 329 LEU B CA 1
ATOM 5245 C C . LEU B 1 338 ? -38.383 44.724 2.806 1.00 48.01 329 LEU B C 1
ATOM 5246 O O . LEU B 1 338 ? -37.490 44.023 3.244 1.00 49.44 329 LEU B O 1
ATOM 5251 N N . ARG B 1 339 ? -39.569 44.796 3.403 1.00 48.96 330 ARG B N 1
ATOM 5252 C CA . ARG B 1 339 ? -39.796 44.067 4.684 1.00 50.82 330 ARG B CA 1
ATOM 5253 C C . ARG B 1 339 ? -39.722 42.557 4.481 1.00 50.12 330 ARG B C 1
ATOM 5254 O O . ARG B 1 339 ? -39.233 41.786 5.350 1.00 49.98 330 ARG B O 1
ATOM 5262 N N . LEU B 1 340 ? -40.221 42.113 3.332 1.00 49.12 331 LEU B N 1
ATOM 5263 C CA . LEU B 1 340 ? -40.147 40.694 3.000 1.00 48.92 331 LEU B CA 1
ATOM 5264 C C . LEU B 1 340 ? -38.723 40.260 2.710 1.00 47.87 331 LEU B C 1
ATOM 5265 O O . LEU B 1 340 ? -38.424 39.115 2.876 1.00 47.62 331 LEU B O 1
ATOM 5270 N N . SER B 1 341 ? -37.864 41.175 2.262 1.00 48.22 332 SER B N 1
ATOM 5271 C CA . SER B 1 341 ? -36.502 40.812 1.788 1.00 48.62 332 SER B CA 1
ATOM 5272 C C . SER B 1 341 ? -35.365 40.909 2.843 1.00 49.03 332 SER B C 1
ATOM 5273 O O . SER B 1 341 ? -34.354 40.210 2.750 1.00 48.92 332 SER B O 1
ATOM 5276 N N . MET B 1 342 ? -35.492 41.818 3.798 1.00 50.04 333 MET B N 1
ATOM 5277 C CA . MET B 1 342 ? -34.370 42.047 4.713 1.00 51.45 333 MET B CA 1
ATOM 5278 C C . MET B 1 342 ? -34.027 40.805 5.535 1.00 51.62 333 MET B C 1
ATOM 5279 O O . MET B 1 342 ? -32.848 40.407 5.612 1.00 52.46 333 MET B O 1
ATOM 5284 N N . PRO B 1 343 ? -35.043 40.150 6.138 1.00 52.38 334 PRO B N 1
ATOM 5285 C CA . PRO B 1 343 ? -34.699 38.915 6.817 1.00 51.18 334 PRO B CA 1
ATOM 5286 C C . PRO B 1 343 ? -33.889 37.983 5.947 1.00 50.88 334 PRO B C 1
ATOM 5287 O O . PRO B 1 343 ? -33.007 37.327 6.463 1.00 50.14 334 PRO B O 1
ATOM 5291 N N . TRP B 1 344 ? -34.170 37.905 4.635 1.00 50.95 335 TRP B N 1
ATOM 5292 C CA . TRP B 1 344 ? -33.403 36.987 3.779 1.00 49.33 335 TRP B CA 1
ATOM 5293 C C . TRP B 1 344 ? -31.946 37.444 3.724 1.00 49.31 335 TRP B C 1
ATOM 5294 O O . TRP B 1 344 ? -31.021 36.624 3.849 1.00 48.90 335 TRP B O 1
ATOM 5305 N N . TYR B 1 345 ? -31.750 38.755 3.560 1.00 49.49 336 TYR B N 1
ATOM 5306 C CA . TYR B 1 345 ? -30.396 39.353 3.439 1.00 50.89 336 TYR B CA 1
ATOM 5307 C C . TYR B 1 345 ? -29.497 39.150 4.696 1.00 52.69 336 TYR B C 1
ATOM 5308 O O . TYR B 1 345 ? -28.276 38.845 4.585 1.00 52.76 336 TYR B O 1
ATOM 5317 N N . VAL B 1 346 ? -30.124 39.279 5.870 1.00 54.08 337 VAL B N 1
ATOM 5318 C CA . VAL B 1 346 ? -29.459 38.954 7.161 1.00 54.72 337 VAL B CA 1
ATOM 5319 C C . VAL B 1 346 ? -28.965 37.519 7.218 1.00 55.31 337 VAL B C 1
ATOM 5320 O O . VAL B 1 346 ? -27.767 37.306 7.441 1.00 55.96 337 VAL B O 1
ATOM 5324 N N . ARG B 1 347 ? -29.855 36.541 7.028 1.00 55.43 338 ARG B N 1
ATOM 5325 C CA . ARG B 1 347 ? -29.439 35.138 7.021 1.00 57.00 338 ARG B CA 1
ATOM 5326 C C . ARG B 1 347 ? -28.257 34.992 6.074 1.00 56.88 338 ARG B C 1
ATOM 5327 O O . ARG B 1 347 ? -27.246 34.359 6.401 1.00 56.78 338 ARG B O 1
ATOM 5335 N N . PHE B 1 348 ? -28.394 35.566 4.878 1.00 56.34 339 PHE B N 1
ATOM 5336 C CA . PHE B 1 348 ? -27.460 35.268 3.814 1.00 55.70 339 PHE B CA 1
ATOM 5337 C C . PHE B 1 348 ? -26.109 35.915 4.075 1.00 57.02 339 PHE B C 1
ATOM 5338 O O . PHE B 1 348 ? -25.055 35.352 3.762 1.00 56.57 339 PHE B O 1
ATOM 5346 N N . LEU B 1 349 ? -26.157 37.088 4.681 1.00 59.39 340 LEU B N 1
ATOM 5347 C CA . LEU B 1 349 ? -24.943 37.808 5.055 1.00 63.17 340 LEU B CA 1
ATOM 5348 C C . LEU B 1 349 ? -24.500 37.711 6.547 1.00 64.73 340 LEU B C 1
ATOM 5349 O O . LEU B 1 349 ? -23.665 38.516 6.977 1.00 65.46 340 LEU B O 1
ATOM 5354 N N . LYS B 1 350 ? -25.048 36.767 7.329 1.00 66.62 341 LYS B N 1
ATOM 5355 C CA . LYS B 1 350 ? -24.617 36.628 8.748 1.00 68.10 341 LYS B CA 1
ATOM 5356 C C . LYS B 1 350 ? -23.248 35.927 8.841 1.00 68.46 341 LYS B C 1
ATOM 5357 O O . LYS B 1 350 ? -22.934 34.997 8.063 1.00 68.75 341 LYS B O 1
ATOM 5363 N N . TYR C 1 10 ? -19.584 65.720 -65.110 1.00 89.92 1 TYR S N 1
ATOM 5364 C CA . TYR C 1 10 ? -18.873 66.338 -63.944 1.00 89.82 1 TYR S CA 1
ATOM 5365 C C . TYR C 1 10 ? -19.277 65.775 -62.576 1.00 89.13 1 TYR S C 1
ATOM 5366 O O . TYR C 1 10 ? -20.369 66.067 -62.036 1.00 88.68 1 TYR S O 1
ATOM 5375 N N . MET C 1 11 ? -18.362 64.955 -62.041 1.00 87.95 2 MET S N 1
ATOM 5376 C CA . MET C 1 11 ? -18.417 64.413 -60.662 1.00 86.13 2 MET S CA 1
ATOM 5377 C C . MET C 1 11 ? -17.595 65.236 -59.613 1.00 83.23 2 MET S C 1
ATOM 5378 O O . MET C 1 11 ? -17.233 64.708 -58.548 1.00 83.02 2 MET S O 1
ATOM 5383 N N . SER C 1 12 ? -17.339 66.522 -59.900 1.00 79.17 3 SER S N 1
ATOM 5384 C CA . SER C 1 12 ? -16.370 67.322 -59.125 1.00 75.00 3 SER S CA 1
ATOM 5385 C C . SER C 1 12 ? -15.992 66.757 -57.746 1.00 71.46 3 SER S C 1
ATOM 5386 O O . SER C 1 12 ? -14.820 66.454 -57.539 1.00 70.34 3 SER S O 1
ATOM 5389 N N . ARG C 1 13 ? -16.942 66.576 -56.820 1.00 67.02 4 ARG S N 1
ATOM 5390 C CA . ARG C 1 13 ? -16.527 66.127 -55.473 1.00 62.74 4 ARG S CA 1
ATOM 5391 C C . ARG C 1 13 ? -15.851 64.736 -55.468 1.00 60.32 4 ARG S C 1
ATOM 5392 O O . ARG C 1 13 ? -14.734 64.578 -54.965 1.00 58.71 4 ARG S O 1
ATOM 5400 N N . TYR C 1 14 ? -16.546 63.752 -56.026 1.00 57.09 5 TYR S N 1
ATOM 5401 C CA . TYR C 1 14 ? -15.993 62.440 -56.231 1.00 55.22 5 TYR S CA 1
ATOM 5402 C C . TYR C 1 14 ? -14.668 62.409 -57.021 1.00 55.20 5 TYR S C 1
ATOM 5403 O O . TYR C 1 14 ? -13.725 61.745 -56.562 1.00 53.69 5 TYR S O 1
ATOM 5412 N N . GLU C 1 15 ? -14.597 63.096 -58.175 1.00 55.60 6 GLU S N 1
ATOM 5413 C CA . GLU C 1 15 ? -13.343 63.191 -58.966 1.00 56.93 6 GLU S CA 1
ATOM 5414 C C . GLU C 1 15 ? -12.228 63.791 -58.125 1.00 56.41 6 GLU S C 1
ATOM 5415 O O . GLU C 1 15 ? -11.068 63.370 -58.193 1.00 57.14 6 GLU S O 1
ATOM 5421 N N . GLU C 1 16 ? -12.584 64.771 -57.316 1.00 56.16 7 GLU S N 1
ATOM 5422 C CA . GLU C 1 16 ? -11.637 65.477 -56.478 1.00 55.96 7 GLU S CA 1
ATOM 5423 C C . GLU C 1 16 ? -11.037 64.598 -55.376 1.00 55.60 7 GLU S C 1
ATOM 5424 O O . GLU C 1 16 ? -9.807 64.591 -55.116 1.00 55.39 7 GLU S O 1
ATOM 5430 N N . ILE C 1 17 ? -11.919 63.862 -54.720 1.00 54.60 8 ILE S N 1
ATOM 5431 C CA . ILE C 1 17 ? -11.525 62.938 -53.695 1.00 54.53 8 ILE S CA 1
ATOM 5432 C C . ILE C 1 17 ? -10.646 61.824 -54.311 1.00 53.20 8 ILE S C 1
ATOM 5433 O O . ILE C 1 17 ? -9.596 61.472 -53.756 1.00 52.96 8 ILE S O 1
ATOM 5438 N N . THR C 1 18 ? -11.063 61.282 -55.452 1.00 53.10 9 THR S N 1
ATOM 5439 C CA . THR C 1 18 ? -10.277 60.212 -56.079 1.00 53.61 9 THR S CA 1
ATOM 5440 C C . THR C 1 18 ? -8.882 60.745 -56.546 1.00 53.85 9 THR S C 1
ATOM 5441 O O . THR C 1 18 ? -7.895 60.015 -56.513 1.00 52.36 9 THR S O 1
ATOM 5445 N N . GLN C 1 19 ? -8.824 62.018 -56.942 1.00 54.67 10 GLN S N 1
ATOM 5446 C CA . GLN C 1 19 ? -7.542 62.680 -57.314 1.00 55.60 10 GLN S CA 1
ATOM 5447 C C . GLN C 1 19 ? -6.606 62.647 -56.150 1.00 54.69 10 GLN S C 1
ATOM 5448 O O . GLN C 1 19 ? -5.503 62.088 -56.252 1.00 55.56 10 GLN S O 1
ATOM 5454 N N . GLN C 1 20 ? -7.079 63.197 -55.038 1.00 53.96 11 GLN S N 1
ATOM 5455 C CA . GLN C 1 20 ? -6.361 63.231 -53.776 1.00 53.82 11 GLN S CA 1
ATOM 5456 C C . GLN C 1 20 ? -5.843 61.836 -53.437 1.00 52.31 11 GLN S C 1
ATOM 5457 O O . GLN C 1 20 ? -4.654 61.673 -53.109 1.00 52.36 11 GLN S O 1
ATOM 5463 N N . LEU C 1 21 ? -6.720 60.828 -53.464 1.00 49.08 12 LEU S N 1
ATOM 5464 C CA . LEU C 1 21 ? -6.244 59.464 -53.133 1.00 46.41 12 LEU S CA 1
ATOM 5465 C C . LEU C 1 21 ? -5.089 58.972 -54.015 1.00 44.91 12 LEU S C 1
ATOM 5466 O O . LEU C 1 21 ? -4.225 58.249 -53.561 1.00 44.05 12 LEU S O 1
ATOM 5471 N N . ILE C 1 22 ? -5.112 59.327 -55.287 1.00 45.09 13 ILE S N 1
ATOM 5472 C CA . ILE C 1 22 ? -4.019 58.984 -56.151 1.00 46.92 13 ILE S CA 1
ATOM 5473 C C . ILE C 1 22 ? -2.708 59.547 -55.557 1.00 48.18 13 ILE S C 1
ATOM 5474 O O . ILE C 1 22 ? -1.654 58.878 -55.670 1.00 47.70 13 ILE S O 1
ATOM 5479 N N . PHE C 1 23 ? -2.777 60.711 -54.870 1.00 47.81 14 PHE S N 1
ATOM 5480 C CA . PHE C 1 23 ? -1.571 61.438 -54.352 1.00 48.02 14 PHE S CA 1
ATOM 5481 C C . PHE C 1 23 ? -1.233 61.090 -52.898 1.00 49.39 14 PHE S C 1
ATOM 5482 O O . PHE C 1 23 ? -0.104 61.230 -52.424 1.00 49.32 14 PHE S O 1
ATOM 5490 N N . SER C 1 24 ? -2.231 60.696 -52.138 1.00 49.80 15 SER S N 1
ATOM 5491 C CA . SER C 1 24 ? -1.999 60.491 -50.720 1.00 50.69 15 SER S CA 1
ATOM 5492 C C . SER C 1 24 ? -2.647 59.185 -50.326 1.00 49.40 15 SER S C 1
ATOM 5493 O O . SER C 1 24 ? -3.720 59.188 -49.700 1.00 50.50 15 SER S O 1
ATOM 5496 N N . PRO C 1 25 ? -2.013 58.061 -50.695 1.00 47.86 16 PRO S N 1
ATOM 5497 C CA . PRO C 1 25 ? -2.687 56.783 -50.456 1.00 46.61 16 PRO S CA 1
ATOM 5498 C C . PRO C 1 25 ? -2.916 56.475 -48.978 1.00 45.74 16 PRO S C 1
ATOM 5499 O O . PRO C 1 25 ? -2.154 56.890 -48.102 1.00 45.65 16 PRO S O 1
ATOM 5503 N N . LYS C 1 26 ? -4.009 55.767 -48.724 1.00 43.77 17 LYS S N 1
ATOM 5504 C CA . LYS C 1 26 ? -4.358 55.357 -47.388 1.00 43.26 17 LYS S CA 1
ATOM 5505 C C . LYS C 1 26 ? -4.472 53.816 -47.344 1.00 40.96 17 LYS S C 1
ATOM 5506 O O . LYS C 1 26 ? -4.452 53.116 -48.388 1.00 40.45 17 LYS S O 1
ATOM 5512 N N . THR C 1 27 ? -4.636 53.304 -46.143 1.00 38.45 18 THR S N 1
ATOM 5513 C CA . THR C 1 27 ? -4.919 51.876 -45.954 1.00 36.77 18 THR S CA 1
ATOM 5514 C C . THR C 1 27 ? -6.445 51.686 -45.700 1.00 35.65 18 THR S C 1
ATOM 5515 O O . THR C 1 27 ? -7.011 52.325 -44.798 1.00 35.26 18 THR S O 1
ATOM 5519 N N . TRP C 1 28 ? -7.070 50.799 -46.477 1.00 35.00 19 TRP S N 1
ATOM 5520 C CA . TRP C 1 28 ? -8.494 50.542 -46.416 1.00 36.45 19 TRP S CA 1
ATOM 5521 C C . TRP C 1 28 ? -8.679 49.098 -45.989 1.00 36.44 19 TRP S C 1
ATOM 5522 O O . TRP C 1 28 ? -7.927 48.209 -46.465 1.00 38.22 19 TRP S O 1
ATOM 5533 N N . LEU C 1 29 ? -9.667 48.834 -45.159 1.00 36.17 20 LEU S N 1
ATOM 5534 C CA . LEU C 1 29 ? -10.084 47.440 -44.919 1.00 36.45 20 LEU S CA 1
ATOM 5535 C C . LEU C 1 29 ? -11.399 47.178 -45.654 1.00 36.74 20 LEU S C 1
ATOM 5536 O O . LEU C 1 29 ? -12.359 47.885 -45.431 1.00 37.52 20 LEU S O 1
ATOM 5541 N N . ILE C 1 30 ? -11.424 46.197 -46.547 1.00 35.20 21 ILE S N 1
ATOM 5542 C CA . ILE C 1 30 ? -12.640 45.804 -47.197 1.00 35.28 21 ILE S CA 1
ATOM 5543 C C . ILE C 1 30 ? -13.022 44.422 -46.673 1.00 36.37 21 ILE S C 1
ATOM 5544 O O . ILE C 1 30 ? -12.261 43.446 -46.886 1.00 35.64 21 ILE S O 1
ATOM 5549 N N . THR C 1 31 ? -14.157 44.316 -45.973 1.00 34.25 22 THR S N 1
ATOM 5550 C CA . THR C 1 31 ? -14.637 42.970 -45.595 1.00 32.91 22 THR S CA 1
ATOM 5551 C C . THR C 1 31 ? -15.591 42.570 -46.670 1.00 33.19 22 THR S C 1
ATOM 5552 O O . THR C 1 31 ? -16.306 43.436 -47.217 1.00 32.16 22 THR S O 1
ATOM 5556 N N . GLY C 1 32 ? -15.717 41.259 -46.951 1.00 31.88 23 GLY S N 1
ATOM 5557 C CA . GLY C 1 32 ? -16.614 40.859 -48.039 1.00 31.66 23 GLY S CA 1
ATOM 5558 C C . GLY C 1 32 ? -15.983 41.121 -49.402 1.00 31.23 23 GLY S C 1
ATOM 5559 O O . GLY C 1 32 ? -16.689 41.150 -50.450 1.00 31.19 23 GLY S O 1
ATOM 5560 N N . VAL C 1 33 ? -14.647 41.201 -49.398 1.00 32.91 24 VAL S N 1
ATOM 5561 C CA . VAL C 1 33 ? -13.811 41.646 -50.552 1.00 34.07 24 VAL S CA 1
ATOM 5562 C C . VAL C 1 33 ? -13.963 40.714 -51.755 1.00 34.23 24 VAL S C 1
ATOM 5563 O O . VAL C 1 33 ? -13.744 41.134 -52.882 1.00 34.57 24 VAL S O 1
ATOM 5567 N N . ALA C 1 34 ? -14.295 39.434 -51.505 1.00 34.24 25 ALA S N 1
ATOM 5568 C CA . ALA C 1 34 ? -14.435 38.458 -52.583 1.00 34.66 25 ALA S CA 1
ATOM 5569 C C . ALA C 1 34 ? -15.835 38.405 -53.109 1.00 35.31 25 ALA S C 1
ATOM 5570 O O . ALA C 1 34 ? -16.141 37.594 -53.980 1.00 35.87 25 ALA S O 1
ATOM 5572 N N . GLY C 1 35 ? -16.708 39.285 -52.600 1.00 33.51 26 GLY S N 1
ATOM 5573 C CA . GLY C 1 35 ? -18.061 39.277 -53.075 1.00 33.25 26 GLY S CA 1
ATOM 5574 C C . GLY C 1 35 ? -18.303 40.322 -54.138 1.00 34.65 26 GLY S C 1
ATOM 5575 O O . GLY C 1 35 ? -17.342 40.866 -54.713 1.00 35.91 26 GLY S O 1
ATOM 5576 N N . PHE C 1 36 ? -19.568 40.615 -54.398 1.00 33.61 27 PHE S N 1
ATOM 5577 C CA . PHE C 1 36 ? -19.918 41.467 -55.529 1.00 33.82 27 PHE S CA 1
ATOM 5578 C C . PHE C 1 36 ? -19.464 42.898 -55.276 1.00 34.48 27 PHE S C 1
ATOM 5579 O O . PHE C 1 36 ? -18.598 43.401 -55.978 1.00 32.92 27 PHE S O 1
ATOM 5587 N N . ILE C 1 37 ? -20.002 43.536 -54.234 1.00 33.87 28 ILE S N 1
ATOM 5588 C CA . ILE C 1 37 ? -19.688 44.947 -53.969 1.00 33.08 28 ILE S CA 1
ATOM 5589 C C . ILE C 1 37 ? -18.245 45.077 -53.513 1.00 32.12 28 ILE S C 1
ATOM 5590 O O . ILE C 1 37 ? -17.496 45.962 -53.948 1.00 31.61 28 ILE S O 1
ATOM 5595 N N . GLY C 1 38 ? -17.841 44.178 -52.620 1.00 32.52 29 GLY S N 1
ATOM 5596 C CA . GLY C 1 38 ? -16.468 44.181 -52.099 1.00 32.09 29 GLY S CA 1
ATOM 5597 C C . GLY C 1 38 ? -15.393 44.139 -53.184 1.00 34.04 29 GLY S C 1
ATOM 5598 O O . GLY C 1 38 ? -14.394 44.891 -53.075 1.00 32.38 29 GLY S O 1
ATOM 5599 N N . SER C 1 39 ? -15.541 43.227 -54.147 1.00 33.10 30 SER S N 1
ATOM 5600 C CA . SER C 1 39 ? -14.509 43.069 -55.202 1.00 35.83 30 SER S CA 1
ATOM 5601 C C . SER C 1 39 ? -14.542 44.270 -56.167 1.00 35.42 30 SER S C 1
ATOM 5602 O O . SER C 1 39 ? -13.549 44.618 -56.757 1.00 34.03 30 SER S O 1
ATOM 5605 N N . ASN C 1 40 ? -15.715 44.892 -56.353 1.00 36.20 31 ASN S N 1
ATOM 5606 C CA . ASN C 1 40 ? -15.733 46.164 -57.099 1.00 36.15 31 ASN S CA 1
ATOM 5607 C C . ASN C 1 40 ? -15.006 47.261 -56.385 1.00 34.95 31 ASN S C 1
ATOM 5608 O O . ASN C 1 40 ? -14.261 48.066 -56.988 1.00 35.62 31 ASN S O 1
ATOM 5613 N N . LEU C 1 41 ? -15.189 47.317 -55.078 1.00 33.60 32 LEU S N 1
ATOM 5614 C CA . LEU C 1 41 ? -14.454 48.268 -54.289 1.00 32.70 32 LEU S CA 1
ATOM 5615 C C . LEU C 1 41 ? -12.960 48.039 -54.377 1.00 32.93 32 LEU S C 1
ATOM 5616 O O . LEU C 1 41 ? -12.187 49.013 -54.446 1.00 31.92 32 LEU S O 1
ATOM 5621 N N . LEU C 1 42 ? -12.564 46.768 -54.329 1.00 32.49 33 LEU S N 1
ATOM 5622 C CA . LEU C 1 42 ? -11.151 46.408 -54.421 1.00 34.09 33 LEU S CA 1
ATOM 5623 C C . LEU C 1 42 ? -10.559 46.913 -55.787 1.00 34.92 33 LEU S C 1
ATOM 5624 O O . LEU C 1 42 ? -9.546 47.571 -55.801 1.00 37.63 33 LEU S O 1
ATOM 5629 N N . GLU C 1 43 ? -11.212 46.575 -56.896 1.00 35.17 34 GLU S N 1
ATOM 5630 C CA . GLU C 1 43 ? -10.807 47.008 -58.250 1.00 36.07 34 GLU S CA 1
ATOM 5631 C C . GLU C 1 43 ? -10.540 48.544 -58.247 1.00 37.06 34 GLU S C 1
ATOM 5632 O O . GLU C 1 43 ? -9.446 49.012 -58.601 1.00 37.80 34 GLU S O 1
ATOM 5638 N N . LYS C 1 44 ? -11.534 49.313 -57.825 1.00 36.29 35 LYS S N 1
ATOM 5639 C CA . LYS C 1 44 ? -11.384 50.777 -57.748 1.00 35.80 35 LYS S CA 1
ATOM 5640 C C . LYS C 1 44 ? -10.234 51.285 -56.870 1.00 35.52 35 LYS S C 1
ATOM 5641 O O . LYS C 1 44 ? -9.420 52.115 -57.299 1.00 36.12 35 LYS S O 1
ATOM 5647 N N . LEU C 1 45 ? -10.124 50.792 -55.649 1.00 34.25 36 LEU S N 1
ATOM 5648 C CA . LEU C 1 45 ? -9.072 51.280 -54.788 1.00 34.91 36 LEU S CA 1
ATOM 5649 C C . LEU C 1 45 ? -7.626 50.897 -55.215 1.00 36.15 36 LEU S C 1
ATOM 5650 O O . LEU C 1 45 ? -6.692 51.697 -54.996 1.00 37.14 36 LEU S O 1
ATOM 5655 N N . LEU C 1 46 ? -7.453 49.721 -55.821 1.00 34.70 37 LEU S N 1
ATOM 5656 C CA . LEU C 1 46 ? -6.117 49.304 -56.270 1.00 37.25 37 LEU S CA 1
ATOM 5657 C C . LEU C 1 46 ? -5.817 50.148 -57.526 1.00 37.55 37 LEU S C 1
ATOM 5658 O O . LEU C 1 46 ? -4.672 50.487 -57.788 1.00 39.02 37 LEU S O 1
ATOM 5663 N N . LYS C 1 47 ? -6.849 50.523 -58.280 1.00 38.20 38 LYS S N 1
ATOM 5664 C CA . LYS C 1 47 ? -6.620 51.365 -59.454 1.00 38.61 38 LYS S CA 1
ATOM 5665 C C . LYS C 1 47 ? -6.216 52.775 -59.040 1.00 40.08 38 LYS S C 1
ATOM 5666 O O . LYS C 1 47 ? -5.530 53.482 -59.800 1.00 40.37 38 LYS S O 1
ATOM 5672 N N . LEU C 1 48 ? -6.561 53.126 -57.809 1.00 38.58 39 LEU S N 1
ATOM 5673 C CA . LEU C 1 48 ? -6.166 54.371 -57.208 1.00 38.43 39 LEU S CA 1
ATOM 5674 C C . LEU C 1 48 ? -4.902 54.201 -56.383 1.00 38.75 39 LEU S C 1
ATOM 5675 O O . LEU C 1 48 ? -4.514 55.104 -55.601 1.00 38.63 39 LEU S O 1
ATOM 5680 N N . ASN C 1 49 ? -4.242 53.050 -56.559 1.00 39.03 40 ASN S N 1
ATOM 5681 C CA . ASN C 1 49 ? -2.966 52.770 -55.867 1.00 38.95 40 ASN S CA 1
ATOM 5682 C C . ASN C 1 49 ? -3.047 52.789 -54.341 1.00 38.98 40 ASN S C 1
ATOM 5683 O O . ASN C 1 49 ? -2.047 53.106 -53.630 1.00 38.78 40 ASN S O 1
ATOM 5688 N N . GLN C 1 50 ? -4.226 52.488 -53.799 1.00 37.56 41 GLN S N 1
ATOM 5689 C CA . GLN C 1 50 ? -4.341 52.427 -52.327 1.00 37.42 41 GLN S CA 1
ATOM 5690 C C . GLN C 1 50 ? -3.753 51.124 -51.707 1.00 36.86 41 GLN S C 1
ATOM 5691 O O . GLN C 1 50 ? -3.563 50.129 -52.363 1.00 37.75 41 GLN S O 1
ATOM 5697 N N . VAL C 1 51 ? -3.523 51.143 -50.419 1.00 37.32 42 VAL S N 1
ATOM 5698 C CA . VAL C 1 51 ? -3.195 49.929 -49.715 1.00 40.01 42 VAL S CA 1
ATOM 5699 C C . VAL C 1 51 ? -4.524 49.297 -49.234 1.00 38.87 42 VAL S C 1
ATOM 5700 O O . VAL C 1 51 ? -5.347 49.992 -48.638 1.00 37.88 42 VAL S O 1
ATOM 5704 N N . VAL C 1 52 ? -4.746 48.017 -49.500 1.00 37.91 43 VAL S N 1
ATOM 5705 C CA . VAL C 1 52 ? -6.055 47.432 -49.190 1.00 36.32 43 VAL S CA 1
ATOM 5706 C C . VAL C 1 52 ? -5.846 46.138 -48.473 1.00 37.81 43 VAL S C 1
ATOM 5707 O O . VAL C 1 52 ? -5.139 45.245 -48.993 1.00 37.62 43 VAL S O 1
ATOM 5711 N N . ILE C 1 53 ? -6.415 46.049 -47.268 1.00 35.81 44 ILE S N 1
ATOM 5712 C CA . ILE C 1 53 ? -6.501 44.764 -46.564 1.00 36.53 44 ILE S CA 1
ATOM 5713 C C . ILE C 1 53 ? -7.874 44.174 -46.811 1.00 36.30 44 ILE S C 1
ATOM 5714 O O . ILE C 1 53 ? -8.931 44.852 -46.679 1.00 35.67 44 ILE S O 1
ATOM 5719 N N . GLY C 1 54 ? -7.880 42.925 -47.180 1.00 35.37 45 GLY S N 1
ATOM 5720 C CA . GLY C 1 54 ? -9.141 42.260 -47.415 1.00 37.78 45 GLY S CA 1
ATOM 5721 C C . GLY C 1 54 ? -9.421 41.153 -46.419 1.00 38.36 45 GLY S C 1
ATOM 5722 O O . GLY C 1 54 ? -8.515 40.421 -45.990 1.00 37.34 45 GLY S O 1
ATOM 5723 N N . LEU C 1 55 ? -10.693 40.976 -46.113 1.00 37.76 46 LEU S N 1
ATOM 5724 C CA . LEU C 1 55 ? -11.085 39.841 -45.292 1.00 38.02 46 LEU S CA 1
ATOM 5725 C C . LEU C 1 55 ? -12.269 39.200 -45.937 1.00 37.58 46 LEU S C 1
ATOM 5726 O O . LEU C 1 55 ? -13.262 39.890 -46.206 1.00 35.96 46 LEU S O 1
ATOM 5731 N N . ASP C 1 56 ? -12.201 37.891 -46.216 1.00 36.15 47 ASP S N 1
ATOM 5732 C CA . ASP C 1 56 ? -13.383 37.155 -46.683 1.00 37.86 47 ASP S CA 1
ATOM 5733 C C . ASP C 1 56 ? -13.317 35.674 -46.281 1.00 38.38 47 ASP S C 1
ATOM 5734 O O . ASP C 1 56 ? -12.207 35.155 -46.178 1.00 37.71 47 ASP S O 1
ATOM 5739 N N . ASN C 1 57 ? -14.445 34.969 -46.164 1.00 37.75 48 ASN S N 1
ATOM 5740 C CA . ASN C 1 57 ? -14.370 33.532 -45.847 1.00 39.43 48 ASN S CA 1
ATOM 5741 C C . ASN C 1 57 ? -14.884 32.676 -47.015 1.00 40.12 48 ASN S C 1
ATOM 5742 O O . ASN C 1 57 ? -15.146 31.497 -46.846 1.00 40.78 48 ASN S O 1
ATOM 5747 N N . PHE C 1 58 ? -15.034 33.286 -48.189 1.00 39.96 49 PHE S N 1
ATOM 5748 C CA . PHE C 1 58 ? -15.623 32.634 -49.390 1.00 42.38 49 PHE S CA 1
ATOM 5749 C C . PHE C 1 58 ? -16.975 31.916 -49.117 1.00 43.12 49 PHE S C 1
ATOM 5750 O O . PHE C 1 58 ? -17.252 30.837 -49.692 1.00 42.81 49 PHE S O 1
ATOM 5758 N N . SER C 1 59 ? -17.809 32.485 -48.232 1.00 41.92 50 SER S N 1
ATOM 5759 C CA . SER C 1 59 ? -19.084 31.876 -47.969 1.00 40.08 50 SER S CA 1
ATOM 5760 C C . SER C 1 59 ? -20.002 32.082 -49.213 1.00 40.36 50 SER S C 1
ATOM 5761 O O . SER C 1 59 ? -20.616 31.141 -49.733 1.00 39.55 50 SER S O 1
ATOM 5764 N N . THR C 1 60 ? -20.167 33.324 -49.628 1.00 38.28 51 THR S N 1
ATOM 5765 C CA . THR C 1 60 ? -20.977 33.628 -50.775 1.00 38.30 51 THR S CA 1
ATOM 5766 C C . THR C 1 60 ? -20.054 34.306 -51.844 1.00 37.51 51 THR S C 1
ATOM 5767 O O . THR C 1 60 ? -20.492 34.487 -52.977 1.00 39.60 51 THR S O 1
ATOM 5771 N N . GLY C 1 61 ? -18.829 34.608 -51.440 1.00 36.55 52 GLY S N 1
ATOM 5772 C CA . GLY C 1 61 ? -17.784 35.268 -52.235 1.00 39.37 52 GLY S CA 1
ATOM 5773 C C . GLY C 1 61 ? -16.962 34.217 -52.988 1.00 40.22 52 GLY S C 1
ATOM 5774 O O . GLY C 1 61 ? -17.122 32.997 -52.771 1.00 40.17 52 GLY S O 1
ATOM 5775 N N . HIS C 1 62 ? -16.125 34.651 -53.916 1.00 41.14 53 HIS S N 1
ATOM 5776 C CA . HIS C 1 62 ? -15.399 33.647 -54.746 1.00 41.37 53 HIS S CA 1
ATOM 5777 C C . HIS C 1 62 ? -13.960 34.079 -55.043 1.00 41.22 53 HIS S C 1
ATOM 5778 O O . HIS C 1 62 ? -13.699 35.244 -55.413 1.00 37.88 53 HIS S O 1
ATOM 5785 N N . GLN C 1 63 ? -13.045 33.113 -54.928 1.00 41.36 54 GLN S N 1
ATOM 5786 C CA . GLN C 1 63 ? -11.653 33.299 -55.343 1.00 40.91 54 GLN S CA 1
ATOM 5787 C C . GLN C 1 63 ? -11.593 33.834 -56.773 1.00 40.17 54 GLN S C 1
ATOM 5788 O O . GLN C 1 63 ? -10.761 34.702 -57.090 1.00 40.22 54 GLN S O 1
ATOM 5794 N N . TYR C 1 64 ? -12.494 33.384 -57.635 1.00 40.02 55 TYR S N 1
ATOM 5795 C CA . TYR C 1 64 ? -12.431 33.824 -59.010 1.00 40.55 55 TYR S CA 1
ATOM 5796 C C . TYR C 1 64 ? -12.701 35.328 -59.205 1.00 41.25 55 TYR S C 1
ATOM 5797 O O . TYR C 1 64 ? -12.175 35.908 -60.148 1.00 37.78 55 TYR S O 1
ATOM 5806 N N . ASN C 1 65 ? -13.492 35.971 -58.305 1.00 38.98 56 ASN S N 1
ATOM 5807 C CA . ASN C 1 65 ? -13.593 37.432 -58.336 1.00 39.09 56 ASN S CA 1
ATOM 5808 C C . ASN C 1 65 ? -12.236 38.087 -58.022 1.00 39.10 56 ASN S C 1
ATOM 5809 O O . ASN C 1 65 ? -11.871 39.098 -58.614 1.00 40.53 56 ASN S O 1
ATOM 5814 N N . LEU C 1 66 ? -11.527 37.575 -57.027 1.00 39.40 57 LEU S N 1
ATOM 5815 C CA . LEU C 1 66 ? -10.206 38.140 -56.774 1.00 40.70 57 LEU S CA 1
ATOM 5816 C C . LEU C 1 66 ? -9.248 37.952 -57.998 1.00 42.30 57 LEU S C 1
ATOM 5817 O O . LEU C 1 66 ? -8.536 38.885 -58.380 1.00 42.36 57 LEU S O 1
ATOM 5822 N N . ASP C 1 67 ? -9.252 36.758 -58.587 1.00 42.38 58 ASP S N 1
ATOM 5823 C CA . ASP C 1 67 ? -8.425 36.446 -59.779 1.00 43.33 58 ASP S CA 1
ATOM 5824 C C . ASP C 1 67 ? -8.741 37.452 -60.846 1.00 42.96 58 ASP S C 1
ATOM 5825 O O . ASP C 1 67 ? -7.837 37.972 -61.510 1.00 43.05 58 ASP S O 1
ATOM 5830 N N . GLU C 1 68 ? -10.035 37.750 -61.003 1.00 42.50 59 GLU S N 1
ATOM 5831 C CA . GLU C 1 68 ? -10.455 38.749 -61.985 1.00 42.63 59 GLU S CA 1
ATOM 5832 C C . GLU C 1 68 ? -9.847 40.126 -61.711 1.00 41.43 59 GLU S C 1
ATOM 5833 O O . GLU C 1 68 ? -9.306 40.766 -62.600 1.00 40.77 59 GLU S O 1
ATOM 5839 N N . VAL C 1 69 ? -9.969 40.606 -60.484 1.00 39.68 60 VAL S N 1
ATOM 5840 C CA . VAL C 1 69 ? -9.384 41.904 -60.179 1.00 40.23 60 VAL S CA 1
ATOM 5841 C C . VAL C 1 69 ? -7.864 41.944 -60.451 1.00 41.22 60 VAL S C 1
ATOM 5842 O O . VAL C 1 69 ? -7.343 42.959 -60.924 1.00 41.08 60 VAL S O 1
ATOM 5846 N N . LYS C 1 70 ? -7.178 40.849 -60.155 1.00 41.95 61 LYS S N 1
ATOM 5847 C CA . LYS C 1 70 ? -5.727 40.768 -60.416 1.00 43.61 61 LYS S CA 1
ATOM 5848 C C . LYS C 1 70 ? -5.486 41.037 -61.926 1.00 44.21 61 LYS S C 1
ATOM 5849 O O . LYS C 1 70 ? -4.519 41.691 -62.295 1.00 43.55 61 LYS S O 1
ATOM 5855 N N . THR C 1 71 ? -6.376 40.542 -62.789 1.00 46.11 62 THR S N 1
ATOM 5856 C CA . THR C 1 71 ? -6.202 40.765 -64.242 1.00 47.66 62 THR S CA 1
ATOM 5857 C C . THR C 1 71 ? -6.419 42.209 -64.649 1.00 47.75 62 THR S C 1
ATOM 5858 O O . THR C 1 71 ? -6.007 42.589 -65.746 1.00 47.05 62 THR S O 1
ATOM 5862 N N . LEU C 1 72 ? -7.001 43.021 -63.763 1.00 46.31 63 LEU S N 1
ATOM 5863 C CA . LEU C 1 72 ? -7.381 44.407 -64.128 1.00 46.07 63 LEU S CA 1
ATOM 5864 C C . LEU C 1 72 ? -6.455 45.520 -63.639 1.00 45.73 63 LEU S C 1
ATOM 5865 O O . LEU C 1 72 ? -6.739 46.694 -63.862 1.00 46.26 63 LEU S O 1
ATOM 5870 N N . VAL C 1 73 ? -5.363 45.174 -62.942 1.00 44.02 64 VAL S N 1
ATOM 5871 C CA . VAL C 1 73 ? -4.558 46.173 -62.279 1.00 43.12 64 VAL S CA 1
ATOM 5872 C C . VAL C 1 73 ? -3.115 45.683 -62.458 1.00 43.17 64 VAL S C 1
ATOM 5873 O O . VAL C 1 73 ? -2.909 44.563 -62.865 1.00 42.05 64 VAL S O 1
ATOM 5877 N N . SER C 1 74 ? -2.144 46.504 -62.059 1.00 43.32 65 SER S N 1
ATOM 5878 C CA . SER C 1 74 ? -0.738 46.209 -62.294 1.00 42.49 65 SER S CA 1
ATOM 5879 C C . SER C 1 74 ? -0.164 45.375 -61.185 1.00 43.35 65 SER S C 1
ATOM 5880 O O . SER C 1 74 ? -0.674 45.387 -60.056 1.00 43.03 65 SER S O 1
ATOM 5883 N N . THR C 1 75 ? 0.935 44.682 -61.491 1.00 43.36 66 THR S N 1
ATOM 5884 C CA . THR C 1 75 ? 1.688 43.979 -60.476 1.00 42.94 66 THR S CA 1
ATOM 5885 C C . THR C 1 75 ? 1.897 44.827 -59.229 1.00 43.14 66 THR S C 1
ATOM 5886 O O . THR C 1 75 ? 1.679 44.356 -58.101 1.00 40.04 66 THR S O 1
ATOM 5890 N N . GLU C 1 76 ? 2.366 46.064 -59.398 1.00 41.52 67 GLU S N 1
ATOM 5891 C CA . GLU C 1 76 ? 2.619 46.900 -58.210 1.00 42.41 67 GLU S CA 1
ATOM 5892 C C . GLU C 1 76 ? 1.362 47.292 -57.432 1.00 40.85 67 GLU S C 1
ATOM 5893 O O . GLU C 1 76 ? 1.411 47.395 -56.228 1.00 40.63 67 GLU S O 1
ATOM 5899 N N . GLN C 1 77 ? 0.272 47.547 -58.150 1.00 41.57 68 GLN S N 1
ATOM 5900 C CA . GLN C 1 77 ? -1.040 47.814 -57.542 1.00 41.37 68 GLN S CA 1
ATOM 5901 C C . GLN C 1 77 ? -1.539 46.600 -56.775 1.00 42.09 68 GLN S C 1
ATOM 5902 O O . GLN C 1 77 ? -1.949 46.730 -55.629 1.00 41.45 68 GLN S O 1
ATOM 5908 N N . TRP C 1 78 ? -1.467 45.426 -57.407 1.00 41.66 69 TRP S N 1
ATOM 5909 C CA . TRP C 1 78 ? -1.816 44.186 -56.748 1.00 43.65 69 TRP S CA 1
ATOM 5910 C C . TRP C 1 78 ? -0.960 43.948 -55.495 1.00 44.00 69 TRP S C 1
ATOM 5911 O O . TRP C 1 78 ? -1.444 43.417 -54.500 1.00 43.23 69 TRP S O 1
ATOM 5922 N N . SER C 1 79 ? 0.306 44.355 -55.542 1.00 42.85 70 SER S N 1
ATOM 5923 C CA . SER C 1 79 ? 1.233 44.106 -54.430 1.00 43.56 70 SER S CA 1
ATOM 5924 C C . SER C 1 79 ? 0.790 44.835 -53.190 1.00 43.68 70 SER S C 1
ATOM 5925 O O . SER C 1 79 ? 1.237 44.508 -52.086 1.00 42.37 70 SER S O 1
ATOM 5928 N N . ARG C 1 80 ? -0.065 45.875 -53.362 1.00 43.25 71 ARG S N 1
ATOM 5929 C CA . ARG C 1 80 ? -0.527 46.645 -52.217 1.00 42.63 71 ARG S CA 1
ATOM 5930 C C . ARG C 1 80 ? -1.803 46.034 -51.559 1.00 41.43 71 ARG S C 1
ATOM 5931 O O . ARG C 1 80 ? -2.316 46.560 -50.596 1.00 39.80 71 ARG S O 1
ATOM 5939 N N . PHE C 1 81 ? -2.278 44.927 -52.100 1.00 40.17 72 PHE S N 1
ATOM 5940 C CA . PHE C 1 81 ? -3.464 44.253 -51.611 1.00 40.37 72 PHE S CA 1
ATOM 5941 C C . PHE C 1 81 ? -3.040 43.028 -50.756 1.00 40.96 72 PHE S C 1
ATOM 5942 O O . PHE C 1 81 ? -2.499 42.036 -51.284 1.00 39.49 72 PHE S O 1
ATOM 5950 N N . CYS C 1 82 ? -3.254 43.128 -49.466 1.00 39.82 73 CYS S N 1
ATOM 5951 C CA . CYS C 1 82 ? -3.006 42.001 -48.559 1.00 42.14 73 CYS S CA 1
ATOM 5952 C C . CYS C 1 82 ? -4.366 41.264 -48.272 1.00 41.65 73 CYS S C 1
ATOM 5953 O O . CYS C 1 82 ? -5.279 41.838 -47.619 1.00 39.28 73 CYS S O 1
ATOM 5956 N N . PHE C 1 83 ? -4.485 40.019 -48.725 1.00 40.75 74 PHE S N 1
ATOM 5957 C CA . PHE C 1 83 ? -5.734 39.258 -48.558 1.00 41.50 74 PHE S CA 1
ATOM 5958 C C . PHE C 1 83 ? -5.704 38.229 -47.442 1.00 41.95 74 PHE S C 1
ATOM 5959 O O . PHE C 1 83 ? -4.838 37.353 -47.433 1.00 40.59 74 PHE S O 1
ATOM 5967 N N . ILE C 1 84 ? -6.664 38.312 -46.511 1.00 41.72 75 ILE S N 1
ATOM 5968 C CA . ILE C 1 84 ? -6.803 37.320 -45.406 1.00 41.02 75 ILE S CA 1
ATOM 5969 C C . ILE C 1 84 ? -8.077 36.499 -45.570 1.00 40.39 75 ILE S C 1
ATOM 5970 O O . ILE C 1 84 ? -9.222 37.031 -45.648 1.00 40.14 75 ILE S O 1
ATOM 5975 N N . GLU C 1 85 ? -7.893 35.195 -45.675 1.00 38.64 76 GLU S N 1
ATOM 5976 C CA . GLU C 1 85 ? -9.019 34.298 -45.655 1.00 39.83 76 GLU S CA 1
ATOM 5977 C C . GLU C 1 85 ? -9.388 34.093 -44.205 1.00 39.34 76 GLU S C 1
ATOM 5978 O O . GLU C 1 85 ? -8.551 33.713 -43.363 1.00 40.27 76 GLU S O 1
ATOM 5984 N N . GLY C 1 86 ? -10.646 34.389 -43.882 1.00 38.34 77 GLY S N 1
ATOM 5985 C CA . GLY C 1 86 ? -11.028 34.321 -42.473 1.00 36.78 77 GLY S CA 1
ATOM 5986 C C . GLY C 1 86 ? -12.423 34.912 -42.220 1.00 35.95 77 GLY S C 1
ATOM 5987 O O . GLY C 1 86 ? -13.061 35.375 -43.138 1.00 35.27 77 GLY S O 1
ATOM 5988 N N . ASP C 1 87 ? -12.833 34.940 -40.945 1.00 35.86 78 ASP S N 1
ATOM 5989 C CA . ASP C 1 87 ? -14.255 35.108 -40.631 1.00 35.93 78 ASP S CA 1
ATOM 5990 C C . ASP C 1 87 ? -14.486 36.277 -39.689 1.00 34.55 78 ASP S C 1
ATOM 5991 O O . ASP C 1 87 ? -13.863 36.365 -38.615 1.00 34.57 78 ASP S O 1
ATOM 5996 N N . ILE C 1 88 ? -15.380 37.195 -40.067 1.00 32.07 79 ILE S N 1
ATOM 5997 C CA . ILE C 1 88 ? -15.690 38.319 -39.169 1.00 31.76 79 ILE S CA 1
ATOM 5998 C C . ILE C 1 88 ? -16.365 37.826 -37.857 1.00 32.26 79 ILE S C 1
ATOM 5999 O O . ILE C 1 88 ? -16.355 38.517 -36.901 1.00 33.36 79 ILE S O 1
ATOM 6004 N N . ARG C 1 89 ? -16.877 36.593 -37.812 1.00 34.45 80 ARG S N 1
ATOM 6005 C CA . ARG C 1 89 ? -17.436 36.047 -36.526 1.00 36.11 80 ARG S CA 1
ATOM 6006 C C . ARG C 1 89 ? -16.360 35.799 -35.459 1.00 37.69 80 ARG S C 1
ATOM 6007 O O . ARG C 1 89 ? -16.691 35.640 -34.289 1.00 38.23 80 ARG S O 1
ATOM 6015 N N . ASP C 1 90 ? -15.069 35.845 -35.846 1.00 38.58 81 ASP S N 1
ATOM 6016 C CA . ASP C 1 90 ? -13.988 35.728 -34.846 1.00 38.64 81 ASP S CA 1
ATOM 6017 C C . ASP C 1 90 ? -13.297 37.058 -34.550 1.00 37.16 81 ASP S C 1
ATOM 6018 O O . ASP C 1 90 ? -12.670 37.663 -35.433 1.00 38.63 81 ASP S O 1
ATOM 6023 N N . LEU C 1 91 ? -13.426 37.538 -33.312 1.00 36.83 82 LEU S N 1
ATOM 6024 C CA . LEU C 1 91 ? -12.911 38.846 -32.916 1.00 36.49 82 LEU S CA 1
ATOM 6025 C C . LEU C 1 91 ? -11.398 39.020 -33.142 1.00 37.16 82 LEU S C 1
ATOM 6026 O O . LEU C 1 91 ? -10.953 40.104 -33.565 1.00 35.01 82 LEU S O 1
ATOM 6031 N N . THR C 1 92 ? -10.615 37.971 -32.830 1.00 37.58 83 THR S N 1
ATOM 6032 C CA . THR C 1 92 ? -9.168 38.047 -33.027 1.00 39.60 83 THR S CA 1
ATOM 6033 C C . THR C 1 92 ? -8.873 38.401 -34.498 1.00 39.94 83 THR S C 1
ATOM 6034 O O . THR C 1 92 ? -8.116 39.331 -34.768 1.00 39.98 83 THR S O 1
ATOM 6038 N N . THR C 1 93 ? -9.515 37.696 -35.421 1.00 38.97 84 THR S N 1
ATOM 6039 C CA . THR C 1 93 ? -9.308 37.936 -36.848 1.00 40.99 84 THR S CA 1
ATOM 6040 C C . THR C 1 93 ? -9.663 39.389 -37.168 1.00 40.59 84 THR S C 1
ATOM 6041 O O . THR C 1 93 ? -8.864 40.102 -37.832 1.00 40.95 84 THR S O 1
ATOM 6045 N N . CYS C 1 94 ? -10.810 39.866 -36.635 1.00 38.74 85 CYS S N 1
ATOM 6046 C CA . CYS C 1 94 ? -11.153 41.290 -36.775 1.00 37.62 85 CYS S CA 1
ATOM 6047 C C . CYS C 1 94 ? -10.065 42.260 -36.310 1.00 36.90 85 CYS S C 1
ATOM 6048 O O . CYS C 1 94 ? -9.782 43.273 -36.978 1.00 36.35 85 CYS S O 1
ATOM 6051 N N . GLU C 1 95 ? -9.514 42.017 -35.127 1.00 38.58 86 GLU S N 1
ATOM 6052 C CA . GLU C 1 95 ? -8.545 42.927 -34.559 1.00 40.57 86 GLU S CA 1
ATOM 6053 C C . GLU C 1 95 ? -7.238 42.855 -35.382 1.00 41.37 86 GLU S C 1
ATOM 6054 O O . GLU C 1 95 ? -6.549 43.848 -35.541 1.00 42.42 86 GLU S O 1
ATOM 6060 N N . GLN C 1 96 ? -6.928 41.676 -35.905 1.00 42.58 87 GLN S N 1
ATOM 6061 C CA . GLN C 1 96 ? -5.662 41.471 -36.643 1.00 44.44 87 GLN S CA 1
ATOM 6062 C C . GLN C 1 96 ? -5.723 42.317 -37.940 1.00 43.78 87 GLN S C 1
ATOM 6063 O O . GLN C 1 96 ? -4.796 43.093 -38.246 1.00 42.94 87 GLN S O 1
ATOM 6069 N N . VAL C 1 97 ? -6.857 42.246 -38.671 1.00 41.17 88 VAL S N 1
ATOM 6070 C CA . VAL C 1 97 ? -6.920 42.946 -39.946 1.00 39.51 88 VAL S CA 1
ATOM 6071 C C . VAL C 1 97 ? -7.130 44.399 -39.827 1.00 40.63 88 VAL S C 1
ATOM 6072 O O . VAL C 1 97 ? -6.962 45.130 -40.800 1.00 42.32 88 VAL S O 1
ATOM 6076 N N . MET C 1 98 ? -7.477 44.852 -38.640 1.00 41.52 89 MET S N 1
ATOM 6077 C CA . MET C 1 98 ? -7.679 46.263 -38.415 1.00 42.75 89 MET S CA 1
ATOM 6078 C C . MET C 1 98 ? -6.353 47.048 -38.213 1.00 43.44 89 MET S C 1
ATOM 6079 O O . MET C 1 98 ? -6.344 48.264 -38.251 1.00 41.65 89 MET S O 1
ATOM 6084 N N . LYS C 1 99 ? -5.232 46.349 -37.984 1.00 44.90 90 LYS S N 1
ATOM 6085 C CA . LYS C 1 99 ? -4.015 47.089 -37.578 1.00 45.00 90 LYS S CA 1
ATOM 6086 C C . LYS C 1 99 ? -3.606 48.058 -38.634 1.00 44.42 90 LYS S C 1
ATOM 6087 O O . LYS C 1 99 ? -3.445 47.659 -39.764 1.00 44.35 90 LYS S O 1
ATOM 6093 N N . GLY C 1 100 ? -3.431 49.329 -38.261 1.00 44.53 91 GLY S N 1
ATOM 6094 C CA . GLY C 1 100 ? -2.947 50.393 -39.190 1.00 43.42 91 GLY S CA 1
ATOM 6095 C C . GLY C 1 100 ? -3.984 50.841 -40.230 1.00 42.70 91 GLY S C 1
ATOM 6096 O O . GLY C 1 100 ? -3.681 51.629 -41.132 1.00 42.11 91 GLY S O 1
ATOM 6097 N N . VAL C 1 101 ? -5.209 50.344 -40.117 1.00 40.68 92 VAL S N 1
ATOM 6098 C CA . VAL C 1 101 ? -6.244 50.686 -41.091 1.00 39.41 92 VAL S CA 1
ATOM 6099 C C . VAL C 1 101 ? -6.688 52.118 -40.902 1.00 40.58 92 VAL S C 1
ATOM 6100 O O . VAL C 1 101 ? -6.848 52.587 -39.764 1.00 41.63 92 VAL S O 1
ATOM 6104 N N . ASP C 1 102 ? -6.909 52.819 -42.017 1.00 41.26 93 ASP S N 1
ATOM 6105 C CA . ASP C 1 102 ? -7.443 54.158 -41.935 1.00 40.04 93 ASP S CA 1
ATOM 6106 C C . ASP C 1 102 ? -8.977 54.171 -42.149 1.00 38.88 93 ASP S C 1
ATOM 6107 O O . ASP C 1 102 ? -9.715 54.789 -41.376 1.00 38.24 93 ASP S O 1
ATOM 6112 N N . HIS C 1 103 ? -9.423 53.550 -43.231 1.00 38.45 94 HIS S N 1
ATOM 6113 C CA . HIS C 1 103 ? -10.837 53.604 -43.640 1.00 37.72 94 HIS S CA 1
ATOM 6114 C C . HIS C 1 103 ? -11.400 52.223 -43.645 1.00 36.55 94 HIS S C 1
ATOM 6115 O O . HIS C 1 103 ? -10.879 51.368 -44.333 1.00 35.91 94 HIS S O 1
ATOM 6122 N N . VAL C 1 104 ? -12.464 51.990 -42.882 1.00 36.52 95 VAL S N 1
ATOM 6123 C CA . VAL C 1 104 ? -13.144 50.692 -42.937 1.00 35.23 95 VAL S CA 1
ATOM 6124 C C . VAL C 1 104 ? -14.349 50.683 -43.911 1.00 35.70 95 VAL S C 1
ATOM 6125 O O . VAL C 1 104 ? -15.217 51.579 -43.817 1.00 32.97 95 VAL S O 1
ATOM 6129 N N . LEU C 1 105 ? -14.343 49.710 -44.854 1.00 33.98 96 LEU S N 1
ATOM 6130 C CA . LEU C 1 105 ? -15.488 49.457 -45.715 1.00 35.12 96 LEU S CA 1
ATOM 6131 C C . LEU C 1 105 ? -16.043 48.045 -45.458 1.00 36.14 96 LEU S C 1
ATOM 6132 O O . LEU C 1 105 ? -15.551 47.012 -45.981 1.00 35.99 96 LEU S O 1
ATOM 6137 N N . HIS C 1 106 ? -16.992 48.007 -44.528 1.00 34.22 97 HIS S N 1
ATOM 6138 C CA . HIS C 1 106 ? -17.593 46.764 -44.096 1.00 34.37 97 HIS S CA 1
ATOM 6139 C C . HIS C 1 106 ? -18.802 46.299 -44.969 1.00 34.72 97 HIS S C 1
ATOM 6140 O O . HIS C 1 106 ? -19.906 46.857 -44.858 1.00 34.63 97 HIS S O 1
ATOM 6147 N N . GLN C 1 107 ? -18.591 45.275 -45.807 1.00 33.82 98 GLN S N 1
ATOM 6148 C CA . GLN C 1 107 ? -19.562 44.766 -46.744 1.00 32.71 98 GLN S CA 1
ATOM 6149 C C . GLN C 1 107 ? -19.840 43.326 -46.414 1.00 32.55 98 GLN S C 1
ATOM 6150 O O . GLN C 1 107 ? -20.773 42.743 -46.974 1.00 31.91 98 GLN S O 1
ATOM 6156 N N . ALA C 1 108 ? -19.064 42.720 -45.498 1.00 32.27 99 ALA S N 1
ATOM 6157 C CA . ALA C 1 108 ? -19.249 41.274 -45.264 1.00 31.53 99 ALA S CA 1
ATOM 6158 C C . ALA C 1 108 ? -20.561 41.026 -44.512 1.00 31.74 99 ALA S C 1
ATOM 6159 O O . ALA C 1 108 ? -20.774 41.593 -43.430 1.00 32.45 99 ALA S O 1
ATOM 6161 N N . ALA C 1 109 ? -21.373 40.127 -45.072 1.00 31.38 100 ALA S N 1
ATOM 6162 C CA . ALA C 1 109 ? -22.727 39.820 -44.608 1.00 32.60 100 ALA S CA 1
ATOM 6163 C C . ALA C 1 109 ? -23.319 38.691 -45.421 1.00 33.21 100 ALA S C 1
ATOM 6164 O O . ALA C 1 109 ? -22.838 38.392 -46.513 1.00 33.33 100 ALA S O 1
ATOM 6166 N N . LEU C 1 110 ? -24.370 38.058 -44.896 1.00 33.38 101 LEU S N 1
ATOM 6167 C CA . LEU C 1 110 ? -25.158 37.169 -45.684 1.00 32.57 101 LEU S CA 1
ATOM 6168 C C . LEU C 1 110 ? -26.444 37.888 -46.115 1.00 33.89 101 LEU S C 1
ATOM 6169 O O . LEU C 1 110 ? -27.354 38.134 -45.269 1.00 32.67 101 LEU S O 1
ATOM 6174 N N . GLY C 1 111 ? -26.546 38.152 -47.412 1.00 34.06 102 GLY S N 1
ATOM 6175 C CA . GLY C 1 111 ? -27.719 38.827 -47.965 1.00 35.85 102 GLY S CA 1
ATOM 6176 C C . GLY C 1 111 ? -28.860 37.852 -48.033 1.00 35.85 102 GLY S C 1
ATOM 6177 O O . GLY C 1 111 ? -28.714 36.693 -47.638 1.00 36.87 102 GLY S O 1
ATOM 6178 N N . SER C 1 112 ? -29.962 38.332 -48.576 1.00 37.76 103 SER S N 1
ATOM 6179 C CA . SER C 1 112 ? -31.153 37.538 -48.919 1.00 38.43 103 SER S CA 1
ATOM 6180 C C . SER C 1 112 ? -32.177 37.361 -47.797 1.00 38.63 103 SER S C 1
ATOM 6181 O O . SER C 1 112 ? -31.938 36.723 -46.770 1.00 38.16 103 SER S O 1
ATOM 6184 N N . VAL C 1 113 ? -33.342 37.942 -48.014 1.00 39.15 104 VAL S N 1
ATOM 6185 C CA . VAL C 1 113 ? -34.422 37.746 -47.102 1.00 38.87 104 VAL S CA 1
ATOM 6186 C C . VAL C 1 113 ? -34.802 36.247 -46.982 1.00 37.79 104 VAL S C 1
ATOM 6187 O O . VAL C 1 113 ? -34.885 35.726 -45.883 1.00 35.27 104 VAL S O 1
ATOM 6191 N N . PRO C 1 114 ? -34.948 35.527 -48.123 1.00 38.45 105 PRO S N 1
ATOM 6192 C CA . PRO C 1 114 ? -35.388 34.136 -48.065 1.00 38.20 105 PRO S CA 1
ATOM 6193 C C . PRO C 1 114 ? -34.355 33.235 -47.392 1.00 37.54 105 PRO S C 1
ATOM 6194 O O . PRO C 1 114 ? -34.735 32.288 -46.687 1.00 36.94 105 PRO S O 1
ATOM 6198 N N . ARG C 1 115 ? -33.074 33.566 -47.526 1.00 35.90 106 ARG S N 1
ATOM 6199 C CA . ARG C 1 115 ? -32.034 32.807 -46.850 1.00 34.92 106 ARG S CA 1
ATOM 6200 C C . ARG C 1 115 ? -32.297 32.884 -45.322 1.00 35.08 106 ARG S C 1
ATOM 6201 O O . ARG C 1 115 ? -32.127 31.924 -44.581 1.00 33.53 106 ARG S O 1
ATOM 6209 N N . SER C 1 116 ? -32.689 34.071 -44.856 1.00 34.65 107 SER S N 1
ATOM 6210 C CA . SER C 1 116 ? -32.713 34.336 -43.411 1.00 33.10 107 SER S CA 1
ATOM 6211 C C . SER C 1 116 ? -33.940 33.636 -42.787 1.00 33.52 107 SER S C 1
ATOM 6212 O O . SER C 1 116 ? -34.002 33.364 -41.585 1.00 32.30 107 SER S O 1
ATOM 6215 N N . ILE C 1 117 ? -34.948 33.375 -43.612 1.00 33.98 108 ILE S N 1
ATOM 6216 C CA . ILE C 1 117 ? -36.185 32.756 -43.125 1.00 34.97 108 ILE S CA 1
ATOM 6217 C C . ILE C 1 117 ? -35.978 31.278 -42.898 1.00 35.45 108 ILE S C 1
ATOM 6218 O O . ILE C 1 117 ? -36.352 30.707 -41.851 1.00 35.05 108 ILE S O 1
ATOM 6223 N N . VAL C 1 118 ? -35.325 30.648 -43.867 1.00 35.26 109 VAL S N 1
ATOM 6224 C CA . VAL C 1 118 ? -34.885 29.258 -43.701 1.00 36.62 109 VAL S CA 1
ATOM 6225 C C . VAL C 1 118 ? -33.813 29.097 -42.628 1.00 35.32 109 VAL S C 1
ATOM 6226 O O . VAL C 1 118 ? -33.887 28.178 -41.851 1.00 35.69 109 VAL S O 1
ATOM 6230 N N . ASP C 1 119 ? -32.850 30.012 -42.549 1.00 34.95 110 ASP S N 1
ATOM 6231 C CA . ASP C 1 119 ? -31.795 29.834 -41.551 1.00 34.46 110 ASP S CA 1
ATOM 6232 C C . ASP C 1 119 ? -31.480 31.174 -40.849 1.00 33.71 110 ASP S C 1
ATOM 6233 O O . ASP C 1 119 ? -30.508 31.866 -41.175 1.00 34.72 110 ASP S O 1
ATOM 6238 N N . PRO C 1 120 ? -32.331 31.555 -39.884 1.00 32.83 111 PRO S N 1
ATOM 6239 C CA . PRO C 1 120 ? -32.140 32.863 -39.231 1.00 33.07 111 PRO S CA 1
ATOM 6240 C C . PRO C 1 120 ? -30.884 32.824 -38.336 1.00 30.90 111 PRO S C 1
ATOM 6241 O O . PRO C 1 120 ? -30.277 33.830 -38.141 1.00 29.09 111 PRO S O 1
ATOM 6245 N N . ILE C 1 121 ? -30.474 31.657 -37.896 1.00 30.91 112 ILE S N 1
ATOM 6246 C CA . ILE C 1 121 ? -29.339 31.593 -36.920 1.00 31.74 112 ILE S CA 1
ATOM 6247 C C . ILE C 1 121 ? -28.040 31.996 -37.652 1.00 30.87 112 ILE S C 1
ATOM 6248 O O . ILE C 1 121 ? -27.233 32.778 -37.166 1.00 31.32 112 ILE S O 1
ATOM 6253 N N . THR C 1 122 ? -27.830 31.414 -38.832 1.00 32.57 113 THR S N 1
ATOM 6254 C CA . THR C 1 122 ? -26.558 31.696 -39.551 1.00 34.01 113 THR S CA 1
ATOM 6255 C C . THR C 1 122 ? -26.503 33.142 -39.986 1.00 31.49 113 THR S C 1
ATOM 6256 O O . THR C 1 122 ? -25.494 33.839 -39.878 1.00 31.88 113 THR S O 1
ATOM 6260 N N . THR C 1 123 ? -27.651 33.663 -40.406 1.00 31.30 114 THR S N 1
ATOM 6261 C CA . THR C 1 123 ? -27.699 35.076 -40.826 1.00 30.40 114 THR S CA 1
ATOM 6262 C C . THR C 1 123 ? -27.406 35.989 -39.621 1.00 30.14 114 THR S C 1
ATOM 6263 O O . THR C 1 123 ? -26.660 36.992 -39.726 1.00 29.90 114 THR S O 1
ATOM 6267 N N . ASN C 1 124 ? -28.037 35.684 -38.478 1.00 28.55 115 ASN S N 1
ATOM 6268 C CA . ASN C 1 124 ? -27.803 36.512 -37.278 1.00 28.78 115 ASN S CA 1
ATOM 6269 C C . ASN C 1 124 ? -26.283 36.563 -36.904 1.00 29.44 115 ASN S C 1
ATOM 6270 O O . ASN C 1 124 ? -25.702 37.658 -36.619 1.00 27.99 115 ASN S O 1
ATOM 6275 N N . ALA C 1 125 ? -25.652 35.386 -36.958 1.00 28.79 116 ALA S N 1
ATOM 6276 C CA . ALA C 1 125 ? -24.261 35.263 -36.570 1.00 28.61 116 ALA S CA 1
ATOM 6277 C C . ALA C 1 125 ? -23.338 36.114 -37.479 1.00 29.61 116 ALA S C 1
ATOM 6278 O O . ALA C 1 125 ? -22.479 36.836 -37.014 1.00 29.08 116 ALA S O 1
ATOM 6280 N N . THR C 1 126 ? -23.510 36.018 -38.797 1.00 29.48 117 THR S N 1
ATOM 6281 C CA . THR C 1 126 ? -22.695 36.849 -39.661 1.00 30.64 117 THR S CA 1
ATOM 6282 C C . THR C 1 126 ? -23.129 38.328 -39.604 1.00 30.30 117 THR S C 1
ATOM 6283 O O . THR C 1 126 ? -22.309 39.219 -39.572 1.00 31.23 117 THR S O 1
ATOM 6287 N N . ASN C 1 127 ? -24.422 38.603 -39.643 1.00 29.28 118 ASN S N 1
ATOM 6288 C CA . ASN C 1 127 ? -24.814 40.013 -39.819 1.00 27.92 118 ASN S CA 1
ATOM 6289 C C . ASN C 1 127 ? -24.841 40.826 -38.551 1.00 28.66 118 ASN S C 1
ATOM 6290 O O . ASN C 1 127 ? -24.619 42.042 -38.572 1.00 29.84 118 ASN S O 1
ATOM 6295 N N . ILE C 1 128 ? -25.151 40.197 -37.418 1.00 28.97 119 ILE S N 1
ATOM 6296 C CA . ILE C 1 128 ? -24.995 40.924 -36.155 1.00 29.19 119 ILE S CA 1
ATOM 6297 C C . ILE C 1 128 ? -23.666 40.678 -35.425 1.00 30.23 119 ILE S C 1
ATOM 6298 O O . ILE C 1 128 ? -22.961 41.627 -35.213 1.00 30.21 119 ILE S O 1
ATOM 6303 N N . THR C 1 129 ? -23.378 39.435 -35.020 1.00 30.77 120 THR S N 1
ATOM 6304 C CA . THR C 1 129 ? -22.135 39.178 -34.292 1.00 31.32 120 THR S CA 1
ATOM 6305 C C . THR C 1 129 ? -20.923 39.735 -35.078 1.00 31.62 120 THR S C 1
ATOM 6306 O O . THR C 1 129 ? -19.998 40.328 -34.485 1.00 32.59 120 THR S O 1
ATOM 6310 N N . GLY C 1 130 ? -20.872 39.384 -36.378 1.00 32.87 121 GLY S N 1
ATOM 6311 C CA . GLY C 1 130 ? -19.757 39.716 -37.235 1.00 32.91 121 GLY S CA 1
ATOM 6312 C C . GLY C 1 130 ? -19.633 41.201 -37.431 1.00 32.77 121 GLY S C 1
ATOM 6313 O O . GLY C 1 130 ? -18.522 41.768 -37.416 1.00 32.63 121 GLY S O 1
ATOM 6314 N N . PHE C 1 131 ? -20.777 41.862 -37.655 1.00 31.35 122 PHE S N 1
ATOM 6315 C CA . PHE C 1 131 ? -20.782 43.288 -37.747 1.00 30.33 122 PHE S CA 1
ATOM 6316 C C . PHE C 1 131 ? -20.297 43.916 -36.483 1.00 30.71 122 PHE S C 1
ATOM 6317 O O . PHE C 1 131 ? -19.520 44.904 -36.505 1.00 33.61 122 PHE S O 1
ATOM 6325 N N . LEU C 1 132 ? -20.782 43.416 -35.347 1.00 30.07 123 LEU S N 1
ATOM 6326 C CA . LEU C 1 132 ? -20.382 44.076 -34.129 1.00 29.17 123 LEU S CA 1
ATOM 6327 C C . LEU C 1 132 ? -18.858 43.808 -33.895 1.00 30.11 123 LEU S C 1
ATOM 6328 O O . LEU C 1 132 ? -18.168 44.688 -33.401 1.00 28.89 123 LEU S O 1
ATOM 6333 N N . ASN C 1 133 ? -18.389 42.591 -34.223 1.00 29.98 124 ASN S N 1
ATOM 6334 C CA . ASN C 1 133 ? -16.926 42.341 -34.060 1.00 32.66 124 ASN S CA 1
ATOM 6335 C C . ASN C 1 133 ? -16.122 43.381 -34.856 1.00 33.23 124 ASN S C 1
ATOM 6336 O O . ASN C 1 133 ? -15.171 43.975 -34.361 1.00 34.09 124 ASN S O 1
ATOM 6341 N N . ILE C 1 134 ? -16.517 43.598 -36.120 1.00 34.20 125 ILE S N 1
ATOM 6342 C CA . ILE C 1 134 ? -15.831 44.640 -36.929 1.00 32.11 125 ILE S CA 1
ATOM 6343 C C . ILE C 1 134 ? -15.983 46.060 -36.409 1.00 31.41 125 ILE S C 1
ATOM 6344 O O . ILE C 1 134 ? -14.987 46.817 -36.268 1.00 30.20 125 ILE S O 1
ATOM 6349 N N . LEU C 1 135 ? -17.222 46.515 -36.147 1.00 32.46 126 LEU S N 1
ATOM 6350 C CA . LEU C 1 135 ? -17.358 47.826 -35.427 1.00 31.44 126 LEU S CA 1
ATOM 6351 C C . LEU C 1 135 ? -16.463 47.934 -34.174 1.00 32.33 126 LEU S C 1
ATOM 6352 O O . LEU C 1 135 ? -15.780 48.946 -33.929 1.00 32.26 126 LEU S O 1
ATOM 6357 N N . HIS C 1 136 ? -16.552 46.963 -33.300 1.00 32.94 127 HIS S N 1
ATOM 6358 C CA . HIS C 1 136 ? -15.813 47.060 -32.044 1.00 33.07 127 HIS S CA 1
ATOM 6359 C C . HIS C 1 136 ? -14.241 47.156 -32.277 1.00 34.33 127 HIS S C 1
ATOM 6360 O O . HIS C 1 136 ? -13.571 48.046 -31.752 1.00 35.17 127 HIS S O 1
ATOM 6367 N N . ALA C 1 137 ? -13.709 46.251 -33.074 1.00 33.30 128 ALA S N 1
ATOM 6368 C CA . ALA C 1 137 ? -12.278 46.296 -33.455 1.00 35.07 128 ALA S CA 1
ATOM 6369 C C . ALA C 1 137 ? -11.863 47.680 -34.108 1.00 35.25 128 ALA S C 1
ATOM 6370 O O . ALA C 1 137 ? -10.824 48.244 -33.842 1.00 36.03 128 ALA S O 1
ATOM 6372 N N . ALA C 1 138 ? -12.735 48.300 -34.898 1.00 36.74 129 ALA S N 1
ATOM 6373 C CA . ALA C 1 138 ? -12.419 49.563 -35.550 1.00 35.24 129 ALA S CA 1
ATOM 6374 C C . ALA C 1 138 ? -12.441 50.666 -34.492 1.00 37.42 129 ALA S C 1
ATOM 6375 O O . ALA C 1 138 ? -11.582 51.559 -34.482 1.00 34.55 129 ALA S O 1
ATOM 6377 N N . LYS C 1 139 ? -13.409 50.577 -33.561 1.00 36.57 130 LYS S N 1
ATOM 6378 C CA . LYS C 1 139 ? -13.472 51.550 -32.523 1.00 39.42 130 LYS S CA 1
ATOM 6379 C C . LYS C 1 139 ? -12.146 51.459 -31.715 1.00 40.96 130 LYS S C 1
ATOM 6380 O O . LYS C 1 139 ? -11.549 52.492 -31.398 1.00 40.79 130 LYS S O 1
ATOM 6386 N N . ASN C 1 140 ? -11.719 50.224 -31.406 1.00 40.66 131 ASN S N 1
ATOM 6387 C CA . ASN C 1 140 ? -10.556 50.007 -30.540 1.00 41.63 131 ASN S CA 1
ATOM 6388 C C . ASN C 1 140 ? -9.267 50.420 -31.246 1.00 42.68 131 ASN S C 1
ATOM 6389 O O . ASN C 1 140 ? -8.337 50.834 -30.575 1.00 42.92 131 ASN S O 1
ATOM 6394 N N . ALA C 1 141 ? -9.233 50.353 -32.587 1.00 42.40 132 ALA S N 1
ATOM 6395 C CA . ALA C 1 141 ? -8.046 50.659 -33.369 1.00 43.48 132 ALA S CA 1
ATOM 6396 C C . ALA C 1 141 ? -8.029 52.098 -33.798 1.00 43.70 132 ALA S C 1
ATOM 6397 O O . ALA C 1 141 ? -7.098 52.561 -34.465 1.00 44.88 132 ALA S O 1
ATOM 6399 N N . GLN C 1 142 ? -9.081 52.803 -33.420 1.00 44.71 133 GLN S N 1
ATOM 6400 C CA . GLN C 1 142 ? -9.284 54.212 -33.713 1.00 45.52 133 GLN S CA 1
ATOM 6401 C C . GLN C 1 142 ? -9.071 54.590 -35.164 1.00 45.74 133 GLN S C 1
ATOM 6402 O O . GLN C 1 142 ? -8.333 55.539 -35.458 1.00 45.66 133 GLN S O 1
ATOM 6408 N N . VAL C 1 143 ? -9.722 53.866 -36.081 1.00 44.96 134 VAL S N 1
ATOM 6409 C CA . VAL C 1 143 ? -9.594 54.168 -37.511 1.00 42.66 134 VAL S CA 1
ATOM 6410 C C . VAL C 1 143 ? -10.111 55.593 -37.840 1.00 42.74 134 VAL S C 1
ATOM 6411 O O . VAL C 1 143 ? -10.840 56.197 -37.031 1.00 42.73 134 VAL S O 1
ATOM 6415 N N . GLN C 1 144 ? -9.742 56.147 -39.000 1.00 41.68 135 GLN S N 1
ATOM 6416 C CA . GLN C 1 144 ? -10.276 57.473 -39.416 1.00 41.05 135 GLN S CA 1
ATOM 6417 C C . GLN C 1 144 ? -11.783 57.485 -39.825 1.00 38.93 135 GLN S C 1
ATOM 6418 O O . GLN C 1 144 ? -12.465 58.492 -39.691 1.00 37.00 135 GLN S O 1
ATOM 6424 N N . SER C 1 145 ? -12.254 56.406 -40.421 1.00 37.27 136 SER S N 1
ATOM 6425 C CA . SER C 1 145 ? -13.656 56.334 -40.865 1.00 37.63 136 SER S CA 1
ATOM 6426 C C . SER C 1 145 ? -14.109 54.907 -40.887 1.00 36.76 136 SER S C 1
ATOM 6427 O O . SER C 1 145 ? -13.285 53.979 -40.952 1.00 36.72 136 SER S O 1
ATOM 6430 N N . PHE C 1 146 ? -15.441 54.748 -40.840 1.00 35.11 137 PHE S N 1
ATOM 6431 C CA . PHE C 1 146 ? -16.063 53.464 -40.783 1.00 35.34 137 PHE S CA 1
ATOM 6432 C C . PHE C 1 146 ? -17.427 53.602 -41.483 1.00 35.80 137 PHE S C 1
ATOM 6433 O O . PHE C 1 146 ? -18.282 54.425 -41.056 1.00 33.72 137 PHE S O 1
ATOM 6441 N N . THR C 1 147 ? -17.537 52.878 -42.607 1.00 35.51 138 THR S N 1
ATOM 6442 C CA . THR C 1 147 ? -18.681 52.898 -43.467 1.00 35.52 138 THR S CA 1
ATOM 6443 C C . THR C 1 147 ? -19.158 51.443 -43.590 1.00 35.18 138 THR S C 1
ATOM 6444 O O . THR C 1 147 ? -18.329 50.512 -43.822 1.00 35.39 138 THR S O 1
ATOM 6448 N N . TYR C 1 148 ? -20.466 51.221 -43.460 1.00 34.27 139 TYR S N 1
ATOM 6449 C CA . TYR C 1 148 ? -20.995 49.867 -43.558 1.00 32.44 139 TYR S CA 1
ATOM 6450 C C . TYR C 1 148 ? -22.214 49.786 -44.482 1.00 31.97 139 TYR S C 1
ATOM 6451 O O . TYR C 1 148 ? -22.954 50.750 -44.689 1.00 30.09 139 TYR S O 1
ATOM 6460 N N . ALA C 1 149 ? -22.358 48.597 -45.054 1.00 30.71 140 ALA S N 1
ATOM 6461 C CA . ALA C 1 149 ? -23.468 48.162 -45.864 1.00 32.53 140 ALA S CA 1
ATOM 6462 C C . ALA C 1 149 ? -24.757 47.969 -44.994 1.00 33.14 140 ALA S C 1
ATOM 6463 O O . ALA C 1 149 ? -24.875 46.999 -44.232 1.00 33.45 140 ALA S O 1
ATOM 6465 N N . ALA C 1 150 ? -25.707 48.892 -45.143 1.00 34.24 141 ALA S N 1
ATOM 6466 C CA . ALA C 1 150 ? -26.999 48.777 -44.494 1.00 33.80 141 ALA S CA 1
ATOM 6467 C C . ALA C 1 150 ? -27.977 48.348 -45.595 1.00 34.54 141 ALA S C 1
ATOM 6468 O O . ALA C 1 150 ? -27.553 47.937 -46.708 1.00 35.65 141 ALA S O 1
ATOM 6470 N N . SER C 1 151 ? -29.273 48.440 -45.356 1.00 33.35 142 SER S N 1
ATOM 6471 C CA . SER C 1 151 ? -30.179 47.890 -46.347 1.00 33.76 142 SER S CA 1
ATOM 6472 C C . SER C 1 151 ? -31.493 48.644 -46.348 1.00 33.57 142 SER S C 1
ATOM 6473 O O . SER C 1 151 ? -31.927 49.159 -45.316 1.00 32.10 142 SER S O 1
ATOM 6476 N N . SER C 1 152 ? -32.143 48.657 -47.513 1.00 35.33 143 SER S N 1
ATOM 6477 C CA . SER C 1 152 ? -33.411 49.318 -47.661 1.00 34.63 143 SER S CA 1
ATOM 6478 C C . SER C 1 152 ? -34.473 48.518 -46.958 1.00 34.86 143 SER S C 1
ATOM 6479 O O . SER C 1 152 ? -35.613 49.002 -46.784 1.00 33.37 143 SER S O 1
ATOM 6482 N N . SER C 1 153 ? -34.147 47.293 -46.581 1.00 32.83 144 SER S N 1
ATOM 6483 C CA . SER C 1 153 ? -35.152 46.452 -45.880 1.00 34.62 144 SER S CA 1
ATOM 6484 C C . SER C 1 153 ? -35.479 47.081 -44.517 1.00 32.86 144 SER S C 1
ATOM 6485 O O . SER C 1 153 ? -36.532 46.735 -43.896 1.00 34.13 144 SER S O 1
ATOM 6488 N N . THR C 1 154 ? -34.602 47.990 -44.054 1.00 31.16 145 THR S N 1
ATOM 6489 C CA . THR C 1 154 ? -34.827 48.658 -42.725 1.00 31.26 145 THR S CA 1
ATOM 6490 C C . THR C 1 154 ? -36.118 49.504 -42.750 1.00 31.81 145 THR S C 1
ATOM 6491 O O . THR C 1 154 ? -36.720 49.714 -41.716 1.00 31.27 145 THR S O 1
ATOM 6495 N N . TYR C 1 155 ? -36.556 49.923 -43.935 1.00 30.55 146 TYR S N 1
ATOM 6496 C CA . TYR C 1 155 ? -37.870 50.657 -44.052 1.00 32.90 146 TYR S CA 1
ATOM 6497 C C . TYR C 1 155 ? -39.032 49.797 -43.594 1.00 33.79 146 TYR S C 1
ATOM 6498 O O . TYR C 1 155 ? -39.972 50.321 -43.066 1.00 33.03 146 TYR S O 1
ATOM 6507 N N . GLY C 1 156 ? -38.976 48.472 -43.862 1.00 33.78 147 GLY S N 1
ATOM 6508 C CA . GLY C 1 156 ? -39.913 47.539 -43.281 1.00 35.58 147 GLY S CA 1
ATOM 6509 C C . GLY C 1 156 ? -41.316 47.836 -43.782 1.00 36.99 147 GLY S C 1
ATOM 6510 O O . GLY C 1 156 ? -41.535 47.939 -44.947 1.00 35.95 147 GLY S O 1
ATOM 6511 N N . ASP C 1 157 ? -42.281 47.932 -42.896 1.00 37.54 148 ASP S N 1
ATOM 6512 C CA . ASP C 1 157 ? -43.673 48.098 -43.368 1.00 38.76 148 ASP S CA 1
ATOM 6513 C C . ASP C 1 157 ? -44.079 49.547 -43.500 1.00 38.63 148 ASP S C 1
ATOM 6514 O O . ASP C 1 157 ? -45.285 49.813 -43.553 1.00 40.20 148 ASP S O 1
ATOM 6519 N N . HIS C 1 158 ? -43.128 50.483 -43.484 1.00 36.98 149 HIS S N 1
ATOM 6520 C CA . HIS C 1 158 ? -43.493 51.896 -43.527 1.00 36.66 149 HIS S CA 1
ATOM 6521 C C . HIS C 1 158 ? -44.041 52.250 -44.905 1.00 37.96 149 HIS S C 1
ATOM 6522 O O . HIS C 1 158 ? -43.403 52.004 -45.906 1.00 37.62 149 HIS S O 1
ATOM 6529 N N . PRO C 1 159 ? -45.207 52.909 -44.935 1.00 37.85 150 PRO S N 1
ATOM 6530 C CA . PRO C 1 159 ? -45.882 53.156 -46.234 1.00 37.91 150 PRO S CA 1
ATOM 6531 C C . PRO C 1 159 ? -45.321 54.234 -47.168 1.00 37.68 150 PRO S C 1
ATOM 6532 O O . PRO C 1 159 ? -45.719 54.254 -48.380 1.00 37.08 150 PRO S O 1
ATOM 6536 N N . ALA C 1 160 ? -44.391 55.072 -46.692 1.00 37.16 151 ALA S N 1
ATOM 6537 C CA . ALA C 1 160 ? -43.966 56.205 -47.492 1.00 36.52 151 ALA S CA 1
ATOM 6538 C C . ALA C 1 160 ? -43.201 55.725 -48.665 1.00 37.74 151 ALA S C 1
ATOM 6539 O O . ALA C 1 160 ? -42.454 54.737 -48.567 1.00 34.66 151 ALA S O 1
ATOM 6541 N N . LEU C 1 161 ? -43.404 56.422 -49.792 1.00 36.64 152 LEU S N 1
ATOM 6542 C CA . LEU C 1 161 ? -42.692 56.160 -51.006 1.00 37.89 152 LEU S CA 1
ATOM 6543 C C . LEU C 1 161 ? -42.578 57.429 -51.902 1.00 38.62 152 LEU S C 1
ATOM 6544 O O . LEU C 1 161 ? -43.612 58.061 -52.233 1.00 38.78 152 LEU S O 1
ATOM 6549 N N . PRO C 1 162 ? -41.344 57.835 -52.304 1.00 39.66 153 PRO S N 1
ATOM 6550 C CA . PRO C 1 162 ? -40.038 57.211 -52.069 1.00 39.58 153 PRO S CA 1
ATOM 6551 C C . PRO C 1 162 ? -39.654 57.143 -50.589 1.00 38.99 153 PRO S C 1
ATOM 6552 O O . PRO C 1 162 ? -40.312 57.732 -49.751 1.00 37.67 153 PRO S O 1
ATOM 6556 N N . LYS C 1 163 ? -38.584 56.409 -50.278 1.00 38.20 154 LYS S N 1
ATOM 6557 C CA . LYS C 1 163 ? -38.218 56.195 -48.875 1.00 38.64 154 LYS S CA 1
ATOM 6558 C C . LYS C 1 163 ? -37.257 57.285 -48.415 1.00 38.69 154 LYS S C 1
ATOM 6559 O O . LYS C 1 163 ? -36.261 57.574 -49.115 1.00 38.35 154 LYS S O 1
ATOM 6565 N N . VAL C 1 164 ? -37.527 57.866 -47.240 1.00 37.62 155 VAL S N 1
ATOM 6566 C CA . VAL C 1 164 ? -36.655 58.907 -46.708 1.00 38.44 155 VAL S CA 1
ATOM 6567 C C . VAL C 1 164 ? -36.083 58.428 -45.364 1.00 38.13 155 VAL S C 1
ATOM 6568 O O . VAL C 1 164 ? -36.789 57.791 -44.541 1.00 36.89 155 VAL S O 1
ATOM 6572 N N . GLU C 1 165 ? -34.800 58.723 -45.160 1.00 35.86 156 GLU S N 1
ATOM 6573 C CA . GLU C 1 165 ? -34.037 57.978 -44.165 1.00 36.22 156 GLU S CA 1
ATOM 6574 C C . GLU C 1 165 ? -34.614 57.983 -42.756 1.00 35.97 156 GLU S C 1
ATOM 6575 O O . GLU C 1 165 ? -34.654 56.936 -42.091 1.00 34.86 156 GLU S O 1
ATOM 6581 N N . GLU C 1 166 ? -35.081 59.147 -42.299 1.00 37.82 157 GLU S N 1
ATOM 6582 C CA . GLU C 1 166 ? -35.622 59.290 -40.899 1.00 39.12 157 GLU S CA 1
ATOM 6583 C C . GLU C 1 166 ? -36.902 58.537 -40.594 1.00 39.43 157 GLU S C 1
ATOM 6584 O O . GLU C 1 166 ? -37.204 58.294 -39.399 1.00 41.13 157 GLU S O 1
ATOM 6590 N N . ASN C 1 167 ? -37.662 58.165 -41.629 1.00 38.65 158 ASN S N 1
ATOM 6591 C CA . ASN C 1 167 ? -38.943 57.407 -41.428 1.00 37.45 158 ASN S CA 1
ATOM 6592 C C . ASN C 1 167 ? -38.894 55.924 -41.782 1.00 36.30 158 ASN S C 1
ATOM 6593 O O . ASN C 1 167 ? -38.830 55.587 -42.944 1.00 35.95 158 ASN S O 1
ATOM 6598 N N . ILE C 1 168 ? -38.947 55.039 -40.771 1.00 36.22 159 ILE S N 1
ATOM 6599 C CA . ILE C 1 168 ? -38.882 53.565 -40.999 1.00 37.52 159 ILE S CA 1
ATOM 6600 C C . ILE C 1 168 ? -40.010 52.906 -40.191 1.00 37.09 159 ILE S C 1
ATOM 6601 O O . ILE C 1 168 ? -40.603 53.557 -39.359 1.00 36.48 159 ILE S O 1
ATOM 6606 N N . GLY C 1 169 ? -40.352 51.658 -40.492 1.00 37.06 160 GLY S N 1
ATOM 6607 C CA . GLY C 1 169 ? -41.390 50.954 -39.773 1.00 37.47 160 GLY S CA 1
ATOM 6608 C C . GLY C 1 169 ? -40.828 49.701 -39.163 1.00 38.09 160 GLY S C 1
ATOM 6609 O O . GLY C 1 169 ? -39.652 49.628 -38.889 1.00 36.26 160 GLY S O 1
ATOM 6610 N N . ASN C 1 170 ? -41.678 48.698 -38.984 1.00 38.63 161 ASN S N 1
ATOM 6611 C CA . ASN C 1 170 ? -41.255 47.423 -38.417 1.00 38.59 161 ASN S CA 1
ATOM 6612 C C . ASN C 1 170 ? -40.488 46.556 -39.424 1.00 37.20 161 ASN S C 1
ATOM 6613 O O . ASN C 1 170 ? -40.888 46.426 -40.568 1.00 37.64 161 ASN S O 1
ATOM 6618 N N . PRO C 1 171 ? -39.367 45.948 -38.991 1.00 36.63 162 PRO S N 1
ATOM 6619 C CA . PRO C 1 171 ? -38.633 45.003 -39.882 1.00 35.12 162 PRO S CA 1
ATOM 6620 C C . PRO C 1 171 ? -39.439 43.749 -40.168 1.00 34.31 162 PRO S C 1
ATOM 6621 O O . PRO C 1 171 ? -40.102 43.216 -39.269 1.00 34.27 162 PRO S O 1
ATOM 6625 N N . LEU C 1 172 ? -39.318 43.222 -41.367 1.00 33.58 163 LEU S N 1
ATOM 6626 C CA . LEU C 1 172 ? -40.229 42.152 -41.794 1.00 33.76 163 LEU S CA 1
ATOM 6627 C C . LEU C 1 172 ? -39.666 40.768 -41.955 1.00 33.92 163 LEU S C 1
ATOM 6628 O O . LEU C 1 172 ? -40.400 39.845 -42.406 1.00 35.81 163 LEU S O 1
ATOM 6633 N N . SER C 1 173 ? -38.394 40.568 -41.600 1.00 32.37 164 SER S N 1
ATOM 6634 C CA . SER C 1 173 ? -37.804 39.216 -41.758 1.00 31.02 164 SER S CA 1
ATOM 6635 C C . SER C 1 173 ? -36.550 39.195 -40.902 1.00 30.89 164 SER S C 1
ATOM 6636 O O . SER C 1 173 ? -36.088 40.231 -40.455 1.00 29.68 164 SER S O 1
ATOM 6639 N N . PRO C 1 174 ? -35.966 37.982 -40.707 1.00 29.64 165 PRO S N 1
ATOM 6640 C CA . PRO C 1 174 ? -34.779 37.939 -39.829 1.00 29.69 165 PRO S CA 1
ATOM 6641 C C . PRO C 1 174 ? -33.614 38.751 -40.417 1.00 28.58 165 PRO S C 1
ATOM 6642 O O . PRO C 1 174 ? -32.890 39.461 -39.719 1.00 29.88 165 PRO S O 1
ATOM 6646 N N . TYR C 1 175 ? -33.425 38.652 -41.713 1.00 29.24 166 TYR S N 1
ATOM 6647 C CA . TYR C 1 175 ? -32.438 39.534 -42.363 1.00 29.38 166 TYR S CA 1
ATOM 6648 C C . TYR C 1 175 ? -32.641 41.019 -42.067 1.00 30.07 166 TYR S C 1
ATOM 6649 O O . TYR C 1 175 ? -31.679 41.770 -41.797 1.00 28.31 166 TYR S O 1
ATOM 6658 N N . ALA C 1 176 ? -33.899 41.470 -42.185 1.00 30.33 167 ALA S N 1
ATOM 6659 C CA . ALA C 1 176 ? -34.173 42.897 -41.955 1.00 30.52 167 ALA S CA 1
ATOM 6660 C C . ALA C 1 176 ? -33.800 43.255 -40.521 1.00 29.90 167 ALA S C 1
ATOM 6661 O O . ALA C 1 176 ? -33.296 44.305 -40.303 1.00 29.18 167 ALA S O 1
ATOM 6663 N N . VAL C 1 177 ? -34.080 42.372 -39.537 1.00 30.80 168 VAL S N 1
ATOM 6664 C CA . VAL C 1 177 ? -33.696 42.670 -38.114 1.00 28.54 168 VAL S CA 1
ATOM 6665 C C . VAL C 1 177 ? -32.153 42.895 -38.057 1.00 29.77 168 VAL S C 1
ATOM 6666 O O . VAL C 1 177 ? -31.693 43.799 -37.415 1.00 30.61 168 VAL S O 1
ATOM 6670 N N . THR C 1 178 ? -31.374 42.023 -38.729 1.00 30.02 169 THR S N 1
ATOM 6671 C CA . THR C 1 178 ? -29.882 42.117 -38.608 1.00 29.36 169 THR S CA 1
ATOM 6672 C C . THR C 1 178 ? -29.399 43.435 -39.153 1.00 28.34 169 THR S C 1
ATOM 6673 O O . THR C 1 178 ? -28.571 44.076 -38.511 1.00 29.20 169 THR S O 1
ATOM 6677 N N . LYS C 1 179 ? -29.915 43.893 -40.301 1.00 29.20 170 LYS S N 1
ATOM 6678 C CA . LYS C 1 179 ? -29.389 45.149 -40.931 1.00 27.56 170 LYS S CA 1
ATOM 6679 C C . LYS C 1 179 ? -29.835 46.415 -40.162 1.00 29.77 170 LYS S C 1
ATOM 6680 O O . LYS C 1 179 ? -29.111 47.411 -40.058 1.00 30.20 170 LYS S O 1
ATOM 6686 N N . TYR C 1 180 ? -31.057 46.390 -39.645 1.00 29.44 171 TYR S N 1
ATOM 6687 C CA . TYR C 1 180 ? -31.500 47.444 -38.719 1.00 32.39 171 TYR S CA 1
ATOM 6688 C C . TYR C 1 180 ? -30.611 47.461 -37.465 1.00 31.69 171 TYR S C 1
ATOM 6689 O O . TYR C 1 180 ? -30.214 48.520 -37.015 1.00 31.86 171 TYR S O 1
ATOM 6698 N N . VAL C 1 181 ? -30.321 46.295 -36.899 1.00 31.08 172 VAL S N 1
ATOM 6699 C CA . VAL C 1 181 ? -29.473 46.280 -35.645 1.00 31.71 172 VAL S CA 1
ATOM 6700 C C . VAL C 1 181 ? -28.085 46.794 -35.919 1.00 31.51 172 VAL S C 1
ATOM 6701 O O . VAL C 1 181 ? -27.413 47.356 -35.044 1.00 31.69 172 VAL S O 1
ATOM 6705 N N . ASN C 1 182 ? -27.640 46.651 -37.158 1.00 30.77 173 ASN S N 1
ATOM 6706 C CA . ASN C 1 182 ? -26.325 47.283 -37.505 1.00 30.53 173 ASN S CA 1
ATOM 6707 C C . ASN C 1 182 ? -26.351 48.818 -37.297 1.00 30.55 173 ASN S C 1
ATOM 6708 O O . ASN C 1 182 ? -25.431 49.414 -36.752 1.00 31.58 173 ASN S O 1
ATOM 6713 N N . GLU C 1 183 ? -27.400 49.487 -37.773 1.00 30.68 174 GLU S N 1
ATOM 6714 C CA . GLU C 1 183 ? -27.610 50.887 -37.557 1.00 30.97 174 GLU S CA 1
ATOM 6715 C C . GLU C 1 183 ? -27.764 51.214 -36.080 1.00 31.09 174 GLU S C 1
ATOM 6716 O O . GLU C 1 183 ? -27.211 52.209 -35.619 1.00 31.82 174 GLU S O 1
ATOM 6722 N N . ILE C 1 184 ? -28.468 50.371 -35.317 1.00 30.43 175 ILE S N 1
ATOM 6723 C CA . ILE C 1 184 ? -28.679 50.701 -33.929 1.00 30.34 175 ILE S CA 1
ATOM 6724 C C . ILE C 1 184 ? -27.335 50.655 -33.171 1.00 31.22 175 ILE S C 1
ATOM 6725 O O . ILE C 1 184 ? -27.009 51.536 -32.360 1.00 32.55 175 ILE S O 1
ATOM 6730 N N . TYR C 1 185 ? -26.569 49.619 -33.423 1.00 30.30 176 TYR S N 1
ATOM 6731 C CA . TYR C 1 185 ? -25.279 49.533 -32.753 1.00 31.36 176 TYR S CA 1
ATOM 6732 C C . TYR C 1 185 ? -24.380 50.674 -33.192 1.00 31.33 176 TYR S C 1
ATOM 6733 O O . TYR C 1 185 ? -23.639 51.228 -32.372 1.00 31.88 176 TYR S O 1
ATOM 6742 N N . ALA C 1 186 ? -24.429 51.051 -34.468 1.00 31.14 177 ALA S N 1
ATOM 6743 C CA . ALA C 1 186 ? -23.568 52.116 -34.898 1.00 30.89 177 ALA S CA 1
ATOM 6744 C C . ALA C 1 186 ? -23.922 53.441 -34.173 1.00 32.78 177 ALA S C 1
ATOM 6745 O O . ALA C 1 186 ? -23.039 54.187 -33.748 1.00 32.69 177 ALA S O 1
ATOM 6747 N N . GLN C 1 187 ? -25.221 53.696 -33.958 1.00 34.24 178 GLN S N 1
ATOM 6748 C CA . GLN C 1 187 ? -25.676 54.903 -33.293 1.00 33.62 178 GLN S CA 1
ATOM 6749 C C . GLN C 1 187 ? -25.298 54.793 -31.835 1.00 35.13 178 GLN S C 1
ATOM 6750 O O . GLN C 1 187 ? -24.930 55.770 -31.225 1.00 36.09 178 GLN S O 1
ATOM 6756 N N . VAL C 1 188 ? -25.373 53.612 -31.267 1.00 35.00 179 VAL S N 1
ATOM 6757 C CA . VAL C 1 188 ? -25.041 53.519 -29.826 1.00 35.43 179 VAL S CA 1
ATOM 6758 C C . VAL C 1 188 ? -23.504 53.657 -29.612 1.00 36.67 179 VAL S C 1
ATOM 6759 O O . VAL C 1 188 ? -23.060 54.118 -28.562 1.00 34.44 179 VAL S O 1
ATOM 6763 N N . TYR C 1 189 ? -22.708 53.348 -30.635 1.00 34.94 180 TYR S N 1
ATOM 6764 C CA . TYR C 1 189 ? -21.262 53.417 -30.465 1.00 36.29 180 TYR S CA 1
ATOM 6765 C C . TYR C 1 189 ? -20.861 54.899 -30.588 1.00 37.35 180 TYR S C 1
ATOM 6766 O O . TYR C 1 189 ? -19.920 55.368 -29.931 1.00 38.22 180 TYR S O 1
ATOM 6775 N N . ALA C 1 190 ? -21.572 55.641 -31.433 1.00 37.73 181 ALA S N 1
ATOM 6776 C CA . ALA C 1 190 ? -21.360 57.101 -31.510 1.00 38.33 181 ALA S CA 1
ATOM 6777 C C . ALA C 1 190 ? -21.637 57.747 -30.167 1.00 38.85 181 ALA S C 1
ATOM 6778 O O . ALA C 1 190 ? -20.784 58.509 -29.697 1.00 39.14 181 ALA S O 1
ATOM 6780 N N . ARG C 1 191 ? -22.807 57.435 -29.577 1.00 39.28 182 ARG S N 1
ATOM 6781 C CA . ARG C 1 191 ? -23.242 57.962 -28.266 1.00 42.89 182 ARG S CA 1
ATOM 6782 C C . ARG C 1 191 ? -22.338 57.601 -27.145 1.00 42.13 182 ARG S C 1
ATOM 6783 O O . ARG C 1 191 ? -22.028 58.440 -26.312 1.00 43.07 182 ARG S O 1
ATOM 6791 N N . THR C 1 192 ? -21.974 56.334 -27.062 1.00 41.40 183 THR S N 1
ATOM 6792 C CA . THR C 1 192 ? -21.216 55.909 -25.891 1.00 42.65 183 THR S CA 1
ATOM 6793 C C . THR C 1 192 ? -19.662 55.988 -25.960 1.00 42.24 183 THR S C 1
ATOM 6794 O O . THR C 1 192 ? -18.976 56.198 -24.926 1.00 40.45 183 THR S O 1
ATOM 6798 N N . TYR C 1 193 ? -19.108 55.878 -27.168 1.00 41.52 184 TYR S N 1
ATOM 6799 C CA . TYR C 1 193 ? -17.632 55.928 -27.327 1.00 40.48 184 TYR S CA 1
ATOM 6800 C C . TYR C 1 193 ? -17.183 57.086 -28.224 1.00 41.56 184 TYR S C 1
ATOM 6801 O O . TYR C 1 193 ? -15.975 57.227 -28.440 1.00 41.37 184 TYR S O 1
ATOM 6810 N N . GLY C 1 194 ? -18.131 57.893 -28.749 1.00 39.71 185 GLY S N 1
ATOM 6811 C CA . GLY C 1 194 ? -17.837 58.957 -29.741 1.00 39.42 185 GLY S CA 1
ATOM 6812 C C . GLY C 1 194 ? -17.308 58.492 -31.121 1.00 39.05 185 GLY S C 1
ATOM 6813 O O . GLY C 1 194 ? -16.680 59.265 -31.887 1.00 38.97 185 GLY S O 1
ATOM 6814 N N . PHE C 1 195 ? -17.561 57.229 -31.448 1.00 37.77 186 PHE S N 1
ATOM 6815 C CA . PHE C 1 195 ? -17.046 56.634 -32.684 1.00 37.63 186 PHE S CA 1
ATOM 6816 C C . PHE C 1 195 ? -18.156 56.799 -33.755 1.00 37.50 186 PHE S C 1
ATOM 6817 O O . PHE C 1 195 ? -19.198 56.124 -33.707 1.00 37.94 186 PHE S O 1
ATOM 6825 N N . LYS C 1 196 ? -17.950 57.739 -34.667 1.00 37.42 187 LYS S N 1
ATOM 6826 C CA . LYS C 1 196 ? -18.962 58.128 -35.664 1.00 38.93 187 LYS S CA 1
ATOM 6827 C C . LYS C 1 196 ? -18.884 57.380 -36.975 1.00 37.34 187 LYS S C 1
ATOM 6828 O O . LYS C 1 196 ? -17.847 57.396 -37.621 1.00 37.35 187 LYS S O 1
ATOM 6834 N N . THR C 1 197 ? -19.991 56.709 -37.344 1.00 36.28 188 THR S N 1
ATOM 6835 C CA . THR C 1 197 ? -20.001 55.839 -38.525 1.00 34.85 188 THR S CA 1
ATOM 6836 C C . THR C 1 197 ? -20.957 56.421 -39.579 1.00 33.89 188 THR S C 1
ATOM 6837 O O . THR C 1 197 ? -21.716 57.348 -39.250 1.00 34.98 188 THR S O 1
ATOM 6841 N N . ILE C 1 198 ? -20.859 55.932 -40.827 1.00 32.73 189 ILE S N 1
ATOM 6842 C CA . ILE C 1 198 ? -21.855 56.112 -41.893 1.00 31.05 189 ILE S CA 1
ATOM 6843 C C . ILE C 1 198 ? -22.421 54.795 -42.352 1.00 32.76 189 ILE S C 1
ATOM 6844 O O . ILE C 1 198 ? -21.688 53.862 -42.697 1.00 31.01 189 ILE S O 1
ATOM 6849 N N . GLY C 1 199 ? -23.766 54.693 -42.314 1.00 32.19 190 GLY S N 1
ATOM 6850 C CA . GLY C 1 199 ? -24.425 53.505 -42.795 1.00 33.00 190 GLY S CA 1
ATOM 6851 C C . GLY C 1 199 ? -25.084 53.788 -44.141 1.00 33.25 190 GLY S C 1
ATOM 6852 O O . GLY C 1 199 ? -25.782 54.817 -44.307 1.00 33.57 190 GLY S O 1
ATOM 6853 N N . LEU C 1 200 ? -24.912 52.847 -45.072 1.00 31.58 191 LEU S N 1
ATOM 6854 C CA . LEU C 1 200 ? -25.437 53.010 -46.449 1.00 30.97 191 LEU S CA 1
ATOM 6855 C C . LEU C 1 200 ? -26.546 52.024 -46.755 1.00 31.00 191 LEU S C 1
ATOM 6856 O O . LEU C 1 200 ? -26.318 50.798 -46.909 1.00 29.60 191 LEU S O 1
ATOM 6861 N N . ARG C 1 201 ? -27.790 52.541 -46.758 1.00 31.91 192 ARG S N 1
ATOM 6862 C CA . ARG C 1 201 ? -28.942 51.740 -47.173 1.00 32.42 192 ARG S CA 1
ATOM 6863 C C . ARG C 1 201 ? -28.901 51.522 -48.655 1.00 31.48 192 ARG S C 1
ATOM 6864 O O . ARG C 1 201 ? -29.456 52.291 -49.395 1.00 32.35 192 ARG S O 1
ATOM 6872 N N . TYR C 1 202 ? -28.388 50.359 -49.077 1.00 32.10 193 TYR S N 1
ATOM 6873 C CA . TYR C 1 202 ? -28.306 50.033 -50.461 1.00 32.92 193 TYR S CA 1
ATOM 6874 C C . TYR C 1 202 ? -29.692 49.638 -50.909 1.00 34.06 193 TYR S C 1
ATOM 6875 O O . TYR C 1 202 ? -30.388 48.945 -50.167 1.00 35.17 193 TYR S O 1
ATOM 6884 N N . PHE C 1 203 ? -30.060 50.013 -52.145 1.00 36.58 194 PHE S N 1
ATOM 6885 C CA . PHE C 1 203 ? -31.277 49.526 -52.856 1.00 38.10 194 PHE S CA 1
ATOM 6886 C C . PHE C 1 203 ? -30.957 48.710 -54.147 1.00 41.70 194 PHE S C 1
ATOM 6887 O O . PHE C 1 203 ? -30.431 49.252 -55.159 1.00 46.17 194 PHE S O 1
ATOM 6895 N N . ASN C 1 204 ? -31.276 47.443 -54.209 1.00 42.67 195 ASN S N 1
ATOM 6896 C CA . ASN C 1 204 ? -31.052 46.699 -55.497 1.00 41.14 195 ASN S CA 1
ATOM 6897 C C . ASN C 1 204 ? -29.830 47.078 -56.382 1.00 40.45 195 ASN S C 1
ATOM 6898 O O . ASN C 1 204 ? -29.972 47.648 -57.490 1.00 40.93 195 ASN S O 1
ATOM 6903 N N . VAL C 1 205 ? -28.651 46.716 -55.907 1.00 39.01 196 VAL S N 1
ATOM 6904 C CA . VAL C 1 205 ? -27.398 47.064 -56.542 1.00 36.86 196 VAL S CA 1
ATOM 6905 C C . VAL C 1 205 ? -27.140 45.990 -57.635 1.00 37.15 196 VAL S C 1
ATOM 6906 O O . VAL C 1 205 ? -27.378 44.803 -57.409 1.00 36.56 196 VAL S O 1
ATOM 6910 N N . PHE C 1 206 ? -26.672 46.382 -58.810 1.00 37.27 197 PHE S N 1
ATOM 6911 C CA . PHE C 1 206 ? -26.368 45.386 -59.849 1.00 38.17 197 PHE S CA 1
ATOM 6912 C C . PHE C 1 206 ? -25.113 45.795 -60.604 1.00 37.93 197 PHE S C 1
ATOM 6913 O O . PHE C 1 206 ? -24.682 46.927 -60.511 1.00 38.63 197 PHE S O 1
ATOM 6921 N N . GLY C 1 207 ? -24.575 44.875 -61.393 1.00 38.44 198 GLY S N 1
ATOM 6922 C CA . GLY C 1 207 ? -23.344 45.137 -62.170 1.00 38.58 198 GLY S CA 1
ATOM 6923 C C . GLY C 1 207 ? -22.435 43.922 -62.216 1.00 38.41 198 GLY S C 1
ATOM 6924 O O . GLY C 1 207 ? -22.800 42.835 -61.768 1.00 36.93 198 GLY S O 1
ATOM 6925 N N . ARG C 1 208 ? -21.221 44.132 -62.721 1.00 39.04 199 ARG S N 1
ATOM 6926 C CA . ARG C 1 208 ? -20.276 43.037 -62.939 1.00 40.35 199 ARG S CA 1
ATOM 6927 C C . ARG C 1 208 ? -19.980 42.354 -61.616 1.00 39.76 199 ARG S C 1
ATOM 6928 O O . ARG C 1 208 ? -19.945 43.026 -60.605 1.00 39.51 199 ARG S O 1
ATOM 6936 N N . ARG C 1 209 ? -19.691 41.041 -61.684 1.00 40.92 200 ARG S N 1
ATOM 6937 C CA . ARG C 1 209 ? -19.406 40.145 -60.563 1.00 40.83 200 ARG S CA 1
ATOM 6938 C C . ARG C 1 209 ? -20.536 39.986 -59.525 1.00 40.54 200 ARG S C 1
ATOM 6939 O O . ARG C 1 209 ? -20.295 39.457 -58.453 1.00 41.74 200 ARG S O 1
ATOM 6947 N N . GLN C 1 210 ? -21.743 40.439 -59.830 1.00 42.07 201 GLN S N 1
ATOM 6948 C CA . GLN C 1 210 ? -22.934 39.994 -59.076 1.00 42.62 201 GLN S CA 1
ATOM 6949 C C . GLN C 1 210 ? -23.288 38.560 -59.462 1.00 44.45 201 GLN S C 1
ATOM 6950 O O . GLN C 1 210 ? -23.587 38.278 -60.607 1.00 46.22 201 GLN S O 1
ATOM 6956 N N . ASP C 1 211 ? -23.190 37.653 -58.493 1.00 47.16 202 ASP S N 1
ATOM 6957 C CA . ASP C 1 211 ? -23.298 36.228 -58.719 1.00 49.39 202 ASP S CA 1
ATOM 6958 C C . ASP C 1 211 ? -24.642 35.805 -59.343 1.00 51.19 202 ASP S C 1
ATOM 6959 O O . ASP C 1 211 ? -25.690 35.981 -58.720 1.00 49.31 202 ASP S O 1
ATOM 6964 N N . PRO C 1 212 ? -24.618 35.248 -60.593 1.00 52.30 203 PRO S N 1
ATOM 6965 C CA . PRO C 1 212 ? -25.899 34.838 -61.222 1.00 53.07 203 PRO S CA 1
ATOM 6966 C C . PRO C 1 212 ? -26.432 33.438 -60.836 1.00 53.77 203 PRO S C 1
ATOM 6967 O O . PRO C 1 212 ? -27.612 33.157 -61.125 1.00 53.70 203 PRO S O 1
ATOM 6971 N N . ASN C 1 213 ? -25.583 32.614 -60.195 1.00 54.06 204 ASN S N 1
ATOM 6972 C CA . ASN C 1 213 ? -25.868 31.211 -59.844 1.00 55.70 204 ASN S CA 1
ATOM 6973 C C . ASN C 1 213 ? -26.260 31.046 -58.377 1.00 56.67 204 ASN S C 1
ATOM 6974 O O . ASN C 1 213 ? -25.937 31.876 -57.542 1.00 56.27 204 ASN S O 1
ATOM 6979 N N . GLY C 1 214 ? -26.930 29.941 -58.061 1.00 57.05 205 GLY S N 1
ATOM 6980 C CA . GLY C 1 214 ? -27.213 29.610 -56.655 1.00 56.88 205 GLY S CA 1
ATOM 6981 C C . GLY C 1 214 ? -28.619 30.058 -56.336 1.00 55.59 205 GLY S C 1
ATOM 6982 O O . GLY C 1 214 ? -29.124 30.989 -56.966 1.00 55.11 205 GLY S O 1
ATOM 6983 N N . ALA C 1 215 ? -29.252 29.382 -55.382 1.00 54.27 206 ALA S N 1
ATOM 6984 C CA . ALA C 1 215 ? -30.683 29.608 -55.112 1.00 52.97 206 ALA S CA 1
ATOM 6985 C C . ALA C 1 215 ? -31.052 31.061 -54.801 1.00 51.72 206 ALA S C 1
ATOM 6986 O O . ALA C 1 215 ? -32.172 31.475 -55.082 1.00 51.11 206 ALA S O 1
ATOM 6988 N N . TYR C 1 216 ? -30.142 31.814 -54.180 1.00 49.52 207 TYR S N 1
ATOM 6989 C CA . TYR C 1 216 ? -30.499 33.207 -53.767 1.00 49.02 207 TYR S CA 1
ATOM 6990 C C . TYR C 1 216 ? -30.027 34.297 -54.759 1.00 48.65 207 TYR S C 1
ATOM 6991 O O . TYR C 1 216 ? -29.830 35.469 -54.368 1.00 48.87 207 TYR S O 1
ATOM 7000 N N . ALA C 1 217 ? -29.862 33.948 -56.039 1.00 46.09 208 ALA S N 1
ATOM 7001 C CA . ALA C 1 217 ? -29.393 34.969 -56.969 1.00 43.81 208 ALA S CA 1
ATOM 7002 C C . ALA C 1 217 ? -30.421 36.082 -57.162 1.00 43.87 208 ALA S C 1
ATOM 7003 O O . ALA C 1 217 ? -31.644 35.829 -57.187 1.00 42.73 208 ALA S O 1
ATOM 7005 N N . ALA C 1 218 ? -29.899 37.305 -57.326 1.00 41.50 209 ALA S N 1
ATOM 7006 C CA . ALA C 1 218 ? -30.647 38.512 -57.525 1.00 41.01 209 ALA S CA 1
ATOM 7007 C C . ALA C 1 218 ? -31.240 38.512 -58.905 1.00 41.96 209 ALA S C 1
ATOM 7008 O O . ALA C 1 218 ? -30.695 37.844 -59.780 1.00 41.72 209 ALA S O 1
ATOM 7010 N N . VAL C 1 219 ? -32.299 39.285 -59.113 1.00 42.59 210 VAL S N 1
ATOM 7011 C CA . VAL C 1 219 ? -33.126 39.186 -60.340 1.00 44.09 210 VAL S CA 1
ATOM 7012 C C . VAL C 1 219 ? -32.397 39.492 -61.679 1.00 45.72 210 VAL S C 1
ATOM 7013 O O . VAL C 1 219 ? -32.492 38.712 -62.640 1.00 45.70 210 VAL S O 1
ATOM 7017 N N . ILE C 1 220 ? -31.685 40.621 -61.720 1.00 46.59 211 ILE S N 1
ATOM 7018 C CA . ILE C 1 220 ? -30.948 41.058 -62.926 1.00 46.13 211 ILE S CA 1
ATOM 7019 C C . ILE C 1 220 ? -29.929 40.030 -63.420 1.00 46.66 211 ILE S C 1
ATOM 7020 O O . ILE C 1 220 ? -30.016 39.631 -64.609 1.00 46.75 211 ILE S O 1
ATOM 7025 N N . PRO C 1 221 ? -29.012 39.556 -62.538 1.00 47.02 212 PRO S N 1
ATOM 7026 C CA . PRO C 1 221 ? -28.107 38.516 -63.055 1.00 47.34 212 PRO S CA 1
ATOM 7027 C C . PRO C 1 221 ? -28.787 37.167 -63.365 1.00 48.53 212 PRO S C 1
ATOM 7028 O O . PRO C 1 221 ? -28.386 36.510 -64.342 1.00 48.78 212 PRO S O 1
ATOM 7032 N N . LYS C 1 222 ? -29.757 36.759 -62.527 1.00 47.83 213 LYS S N 1
ATOM 7033 C CA . LYS C 1 222 ? -30.484 35.503 -62.699 1.00 48.28 213 LYS S CA 1
ATOM 7034 C C . LYS C 1 222 ? -31.215 35.450 -64.030 1.00 48.56 213 LYS S C 1
ATOM 7035 O O . LYS C 1 222 ? -31.175 34.403 -64.696 1.00 49.72 213 LYS S O 1
ATOM 7041 N N . TRP C 1 223 ? -31.842 36.583 -64.418 1.00 48.58 214 TRP S N 1
ATOM 7042 C CA . TRP C 1 223 ? -32.566 36.737 -65.675 1.00 48.76 214 TRP S CA 1
ATOM 7043 C C . TRP C 1 223 ? -31.618 36.796 -66.832 1.00 50.34 214 TRP S C 1
ATOM 7044 O O . TRP C 1 223 ? -31.903 36.218 -67.912 1.00 50.99 214 TRP S O 1
ATOM 7055 N N . THR C 1 224 ? -30.524 37.526 -66.638 1.00 49.99 215 THR S N 1
ATOM 7056 C CA . THR C 1 224 ? -29.474 37.578 -67.625 1.00 51.09 215 THR S CA 1
ATOM 7057 C C . THR C 1 224 ? -28.950 36.182 -68.002 1.00 51.60 215 THR S C 1
ATOM 7058 O O . THR C 1 224 ? -28.889 35.841 -69.200 1.00 51.73 215 THR S O 1
ATOM 7062 N N . ALA C 1 225 ? -28.629 35.392 -66.986 1.00 52.04 216 ALA S N 1
ATOM 7063 C CA . ALA C 1 225 ? -28.107 34.044 -67.156 1.00 53.38 216 ALA S CA 1
ATOM 7064 C C . ALA C 1 225 ? -29.143 33.162 -67.869 1.00 54.08 216 ALA S C 1
ATOM 7065 O O . ALA C 1 225 ? -28.806 32.403 -68.753 1.00 54.30 216 ALA S O 1
ATOM 7067 N N . ALA C 1 226 ? -30.413 33.328 -67.522 1.00 54.29 217 ALA S N 1
ATOM 7068 C CA . ALA C 1 226 ? -31.465 32.534 -68.111 1.00 54.09 217 ALA S CA 1
ATOM 7069 C C . ALA C 1 226 ? -31.728 32.910 -69.577 1.00 54.58 217 ALA S C 1
ATOM 7070 O O . ALA C 1 226 ? -31.955 32.024 -70.385 1.00 53.25 217 ALA S O 1
ATOM 7072 N N . MET C 1 227 ? -31.696 34.208 -69.917 1.00 54.27 218 MET S N 1
ATOM 7073 C CA . MET C 1 227 ? -31.825 34.613 -71.310 1.00 54.76 218 MET S CA 1
ATOM 7074 C C . MET C 1 227 ? -30.699 34.014 -72.179 1.00 55.45 218 MET S C 1
ATOM 7075 O O . MET C 1 227 ? -30.986 33.330 -73.190 1.00 55.26 218 MET S O 1
ATOM 7080 N N . LEU C 1 228 ? -29.436 34.251 -71.797 1.00 55.53 219 LEU S N 1
ATOM 7081 C CA . LEU C 1 228 ? -28.275 33.629 -72.483 1.00 56.23 219 LEU S CA 1
ATOM 7082 C C . LEU C 1 228 ? -28.370 32.108 -72.694 1.00 56.91 219 LEU S C 1
ATOM 7083 O O . LEU C 1 228 ? -27.828 31.604 -73.661 1.00 57.39 219 LEU S O 1
ATOM 7088 N N . LYS C 1 229 ? -29.057 31.409 -71.786 1.00 57.44 220 LYS S N 1
ATOM 7089 C CA . LYS C 1 229 ? -29.245 29.960 -71.802 1.00 58.98 220 LYS S CA 1
ATOM 7090 C C . LYS C 1 229 ? -30.515 29.481 -72.526 1.00 59.30 220 LYS S C 1
ATOM 7091 O O . LYS C 1 229 ? -30.608 28.290 -72.931 1.00 58.78 220 LYS S O 1
ATOM 7097 N N . GLY C 1 230 ? -31.476 30.398 -72.670 1.00 59.99 221 GLY S N 1
ATOM 7098 C CA . GLY C 1 230 ? -32.839 30.105 -73.173 1.00 60.16 221 GLY S CA 1
ATOM 7099 C C . GLY C 1 230 ? -33.730 29.456 -72.126 1.00 60.53 221 GLY S C 1
ATOM 7100 O O . GLY C 1 230 ? -34.813 28.950 -72.449 1.00 60.36 221 GLY S O 1
ATOM 7101 N N . ASP C 1 231 ? -33.288 29.479 -70.864 1.00 60.48 222 ASP S N 1
ATOM 7102 C CA . ASP C 1 231 ? -34.142 29.116 -69.709 1.00 60.29 222 ASP S CA 1
ATOM 7103 C C . ASP C 1 231 ? -35.300 30.096 -69.531 1.00 59.49 222 ASP S C 1
ATOM 7104 O O . ASP C 1 231 ? -35.223 31.257 -69.964 1.00 59.06 222 ASP S O 1
ATOM 7109 N N . ASP C 1 232 ? -36.364 29.585 -68.910 1.00 58.97 223 ASP S N 1
ATOM 7110 C CA . ASP C 1 232 ? -37.560 30.346 -68.527 1.00 58.55 223 ASP S CA 1
ATOM 7111 C C . ASP C 1 232 ? -37.119 31.540 -67.713 1.00 57.31 223 ASP S C 1
ATOM 7112 O O . ASP C 1 232 ? -36.410 31.372 -66.734 1.00 56.95 223 ASP S O 1
ATOM 7117 N N . VAL C 1 233 ? -37.526 32.724 -68.132 1.00 56.14 224 VAL S N 1
ATOM 7118 C CA . VAL C 1 233 ? -37.485 33.902 -67.267 1.00 55.43 224 VAL S CA 1
ATOM 7119 C C . VAL C 1 233 ? -38.774 33.957 -66.421 1.00 55.89 224 VAL S C 1
ATOM 7120 O O . VAL C 1 233 ? -39.861 34.187 -66.968 1.00 55.59 224 VAL S O 1
ATOM 7124 N N . TYR C 1 234 ? -38.664 33.718 -65.117 1.00 55.65 225 TYR S N 1
ATOM 7125 C CA . TYR C 1 234 ? -39.814 33.792 -64.203 1.00 57.00 225 TYR S CA 1
ATOM 7126 C C . TYR C 1 234 ? -40.078 35.176 -63.593 1.00 57.30 225 TYR S C 1
ATOM 7127 O O . TYR C 1 234 ? -39.172 35.781 -62.992 1.00 57.47 225 TYR S O 1
ATOM 7136 N N . ILE C 1 235 ? -41.313 35.665 -63.740 1.00 56.94 226 ILE S N 1
ATOM 7137 C CA . ILE C 1 235 ? -41.751 36.867 -63.032 1.00 56.18 226 ILE S CA 1
ATOM 7138 C C . ILE C 1 235 ? -42.677 36.483 -61.871 1.00 56.62 226 ILE S C 1
ATOM 7139 O O . ILE C 1 235 ? -43.730 35.858 -62.098 1.00 57.47 226 ILE S O 1
ATOM 7144 N N . ASN C 1 236 ? -42.274 36.803 -60.640 1.00 55.26 227 ASN S N 1
ATOM 7145 C CA . ASN C 1 236 ? -43.078 36.504 -59.467 1.00 54.89 227 ASN S CA 1
ATOM 7146 C C . ASN C 1 236 ? -44.167 37.559 -59.231 1.00 55.60 227 ASN S C 1
ATOM 7147 O O . ASN C 1 236 ? -43.920 38.524 -58.502 1.00 56.42 227 ASN S O 1
ATOM 7152 N N . GLY C 1 237 ? -45.343 37.374 -59.845 1.00 54.88 228 GLY S N 1
ATOM 7153 C CA . GLY C 1 237 ? -46.452 38.311 -59.720 1.00 55.10 228 GLY S CA 1
ATOM 7154 C C . GLY C 1 237 ? -46.982 38.760 -61.067 1.00 55.71 228 GLY S C 1
ATOM 7155 O O . GLY C 1 237 ? -46.900 38.040 -62.059 1.00 56.22 228 GLY S O 1
ATOM 7156 N N . ASP C 1 238 ? -47.545 39.960 -61.110 1.00 55.88 229 ASP S N 1
ATOM 7157 C CA . ASP C 1 238 ? -48.093 40.504 -62.348 1.00 56.24 229 ASP S CA 1
ATOM 7158 C C . ASP C 1 238 ? -47.075 41.372 -63.031 1.00 55.59 229 ASP S C 1
ATOM 7159 O O . ASP C 1 238 ? -47.365 41.995 -64.057 1.00 55.17 229 ASP S O 1
ATOM 7164 N N . GLY C 1 239 ? -45.883 41.456 -62.440 1.00 55.33 230 GLY S N 1
ATOM 7165 C CA . GLY C 1 239 ? -44.801 42.183 -63.092 1.00 55.03 230 GLY S CA 1
ATOM 7166 C C . GLY C 1 239 ? -44.892 43.685 -62.886 1.00 55.12 230 GLY S C 1
ATOM 7167 O O . GLY C 1 239 ? -44.121 44.461 -63.472 1.00 55.02 230 GLY S O 1
ATOM 7168 N N . GLU C 1 240 ? -45.839 44.099 -62.057 1.00 54.23 231 GLU S N 1
ATOM 7169 C CA . GLU C 1 240 ? -45.994 45.516 -61.763 1.00 54.75 231 GLU S CA 1
ATOM 7170 C C . GLU C 1 240 ? -45.114 45.963 -60.578 1.00 53.12 231 GLU S C 1
ATOM 7171 O O . GLU C 1 240 ? -44.873 47.170 -60.385 1.00 53.03 231 GLU S O 1
ATOM 7177 N N . THR C 1 241 ? -44.670 44.975 -59.794 1.00 51.57 232 THR S N 1
ATOM 7178 C CA . THR C 1 241 ? -43.669 45.139 -58.730 1.00 49.98 232 THR S CA 1
ATOM 7179 C C . THR C 1 241 ? -42.472 46.010 -59.228 1.00 48.98 232 THR S C 1
ATOM 7180 O O . THR C 1 241 ? -42.000 45.850 -60.377 1.00 50.13 232 THR S O 1
ATOM 7184 N N . SER C 1 242 ? -42.004 46.941 -58.390 1.00 47.09 233 SER S N 1
ATOM 7185 C CA . SER C 1 242 ? -40.959 47.926 -58.827 1.00 45.04 233 SER S CA 1
ATOM 7186 C C . SER C 1 242 ? -39.787 48.149 -57.816 1.00 43.06 233 SER S C 1
ATOM 7187 O O . SER C 1 242 ? -39.935 47.966 -56.622 1.00 42.38 233 SER S O 1
ATOM 7190 N N . ARG C 1 243 ? -38.609 48.481 -58.343 1.00 42.37 234 ARG S N 1
ATOM 7191 C CA . ARG C 1 243 ? -37.362 48.653 -57.547 1.00 40.89 234 ARG S CA 1
ATOM 7192 C C . ARG C 1 243 ? -36.519 49.828 -58.102 1.00 40.56 234 ARG S C 1
ATOM 7193 O O . ARG C 1 243 ? -36.691 50.274 -59.261 1.00 41.28 234 ARG S O 1
ATOM 7201 N N . ASP C 1 244 ? -35.582 50.302 -57.296 1.00 39.37 235 ASP S N 1
ATOM 7202 C CA . ASP C 1 244 ? -34.716 51.417 -57.675 1.00 37.59 235 ASP S CA 1
ATOM 7203 C C . ASP C 1 244 ? -33.359 50.734 -57.833 1.00 39.08 235 ASP S C 1
ATOM 7204 O O . ASP C 1 244 ? -32.582 50.586 -56.860 1.00 38.68 235 ASP S O 1
ATOM 7209 N N . PHE C 1 245 ? -33.180 50.147 -59.012 1.00 37.49 236 PHE S N 1
ATOM 7210 C CA . PHE C 1 245 ? -31.944 49.434 -59.362 1.00 39.12 236 PHE S CA 1
ATOM 7211 C C . PHE C 1 245 ? -30.744 50.369 -59.506 1.00 37.84 236 PHE S C 1
ATOM 7212 O O . PHE C 1 245 ? -30.798 51.396 -60.217 1.00 39.02 236 PHE S O 1
ATOM 7220 N N . CYS C 1 246 ? -29.657 50.024 -58.816 1.00 37.22 237 CYS S N 1
ATOM 7221 C CA . CYS C 1 246 ? -28.584 50.988 -58.645 1.00 38.10 237 CYS S CA 1
ATOM 7222 C C . CYS C 1 246 ? -27.241 50.392 -59.160 1.00 38.79 237 CYS S C 1
ATOM 7223 O O . CYS C 1 246 ? -26.682 49.516 -58.530 1.00 38.14 237 CYS S O 1
ATOM 7226 N N . TYR C 1 247 ? -26.778 50.808 -60.342 1.00 37.62 238 TYR S N 1
ATOM 7227 C CA . TYR C 1 247 ? -25.495 50.349 -60.855 1.00 37.99 238 TYR S CA 1
ATOM 7228 C C . TYR C 1 247 ? -24.363 50.422 -59.820 1.00 37.07 238 TYR S C 1
ATOM 7229 O O . TYR C 1 247 ? -24.277 51.421 -59.094 1.00 35.77 238 TYR S O 1
ATOM 7238 N N . ILE C 1 248 ? -23.464 49.436 -59.798 1.00 37.06 239 ILE S N 1
ATOM 7239 C CA . ILE C 1 248 ? -22.401 49.424 -58.738 1.00 38.62 239 ILE S CA 1
ATOM 7240 C C . ILE C 1 248 ? -21.543 50.644 -58.668 1.00 38.67 239 ILE S C 1
ATOM 7241 O O . ILE C 1 248 ? -21.145 51.017 -57.592 1.00 40.67 239 ILE S O 1
ATOM 7246 N N . ASP C 1 249 ? -21.241 51.285 -59.785 1.00 39.71 240 ASP S N 1
ATOM 7247 C CA . ASP C 1 249 ? -20.323 52.438 -59.694 1.00 40.80 240 ASP S CA 1
ATOM 7248 C C . ASP C 1 249 ? -20.901 53.569 -58.833 1.00 40.18 240 ASP S C 1
ATOM 7249 O O . ASP C 1 249 ? -20.155 54.326 -58.206 1.00 41.08 240 ASP S O 1
ATOM 7254 N N . ASN C 1 250 ? -22.238 53.703 -58.793 1.00 39.48 241 ASN S N 1
ATOM 7255 C CA . ASN C 1 250 ? -22.840 54.622 -57.837 1.00 36.57 241 ASN S CA 1
ATOM 7256 C C . ASN C 1 250 ? -22.578 54.227 -56.403 1.00 35.52 241 ASN S C 1
ATOM 7257 O O . ASN C 1 250 ? -22.441 55.095 -55.542 1.00 35.74 241 ASN S O 1
ATOM 7262 N N . VAL C 1 251 ? -22.617 52.921 -56.132 1.00 35.03 242 VAL S N 1
ATOM 7263 C CA . VAL C 1 251 ? -22.345 52.434 -54.743 1.00 34.47 242 VAL S CA 1
ATOM 7264 C C . VAL C 1 251 ? -20.861 52.650 -54.393 1.00 34.07 242 VAL S C 1
ATOM 7265 O O . VAL C 1 251 ? -20.495 53.066 -53.284 1.00 35.42 242 VAL S O 1
ATOM 7269 N N . ILE C 1 252 ? -19.979 52.331 -55.336 1.00 35.60 243 ILE S N 1
ATOM 7270 C CA . ILE C 1 252 ? -18.537 52.606 -55.119 1.00 35.65 243 ILE S CA 1
ATOM 7271 C C . ILE C 1 252 ? -18.381 54.055 -54.775 1.00 35.59 243 ILE S C 1
ATOM 7272 O O . ILE C 1 252 ? -17.753 54.397 -53.780 1.00 35.43 243 ILE S O 1
ATOM 7277 N N . GLN C 1 253 ? -18.945 54.914 -55.623 1.00 35.88 244 GLN S N 1
ATOM 7278 C CA . GLN C 1 253 ? -18.906 56.360 -55.360 1.00 35.82 244 GLN S CA 1
ATOM 7279 C C . GLN C 1 253 ? -19.335 56.688 -53.967 1.00 36.24 244 GLN S C 1
ATOM 7280 O O . GLN C 1 253 ? -18.693 57.456 -53.295 1.00 36.32 244 GLN S O 1
ATOM 7286 N N . MET C 1 254 ? -20.476 56.137 -53.514 1.00 37.54 245 MET S N 1
ATOM 7287 C CA . MET C 1 254 ? -20.946 56.548 -52.214 1.00 37.48 245 MET S CA 1
ATOM 7288 C C . MET C 1 254 ? -20.054 56.041 -51.060 1.00 36.71 245 MET S C 1
ATOM 7289 O O . MET C 1 254 ? -19.871 56.722 -50.045 1.00 37.30 245 MET S O 1
ATOM 7294 N N . ASN C 1 255 ? -19.531 54.823 -51.191 1.00 35.47 246 ASN S N 1
ATOM 7295 C CA . ASN C 1 255 ? -18.528 54.383 -50.198 1.00 33.52 246 ASN S CA 1
ATOM 7296 C C . ASN C 1 255 ? -17.353 55.330 -50.021 1.00 32.67 246 ASN S C 1
ATOM 7297 O O . ASN C 1 255 ? -16.984 55.651 -48.878 1.00 33.69 246 ASN S O 1
ATOM 7302 N N . ILE C 1 256 ? -16.776 55.811 -51.130 1.00 32.71 247 ILE S N 1
ATOM 7303 C CA . ILE C 1 256 ? -15.535 56.636 -51.046 1.00 33.20 247 ILE S CA 1
ATOM 7304 C C . ILE C 1 256 ? -15.897 58.015 -50.511 1.00 33.82 247 ILE S C 1
ATOM 7305 O O . ILE C 1 256 ? -15.184 58.546 -49.660 1.00 33.93 247 ILE S O 1
ATOM 7310 N N . LEU C 1 257 ? -17.041 58.572 -50.943 1.00 34.20 248 LEU S N 1
ATOM 7311 C CA . LEU C 1 257 ? -17.562 59.839 -50.325 1.00 34.69 248 LEU S CA 1
ATOM 7312 C C . LEU C 1 257 ? -17.704 59.716 -48.848 1.00 35.08 248 LEU S C 1
ATOM 7313 O O . LEU C 1 257 ? -17.350 60.643 -48.129 1.00 36.27 248 LEU S O 1
ATOM 7318 N N . SER C 1 258 ? -18.218 58.564 -48.381 1.00 34.33 249 SER S N 1
ATOM 7319 C CA . SER C 1 258 ? -18.475 58.380 -46.980 1.00 33.39 249 SER S CA 1
ATOM 7320 C C . SER C 1 258 ? -17.233 58.200 -46.169 1.00 33.08 249 SER S C 1
ATOM 7321 O O . SER C 1 258 ? -17.148 58.692 -45.079 1.00 35.52 249 SER S O 1
ATOM 7324 N N . ALA C 1 259 ? -16.273 57.462 -46.693 1.00 35.41 250 ALA S N 1
ATOM 7325 C CA . ALA C 1 259 ? -14.954 57.299 -46.039 1.00 35.19 250 ALA S CA 1
ATOM 7326 C C . ALA C 1 259 ? -14.276 58.642 -45.870 1.00 36.70 250 ALA S C 1
ATOM 7327 O O . ALA C 1 259 ? -13.693 58.875 -44.851 1.00 38.73 250 ALA S O 1
ATOM 7329 N N . LEU C 1 260 ? -14.365 59.546 -46.834 1.00 39.18 251 LEU S N 1
ATOM 7330 C CA . LEU C 1 260 ? -13.727 60.830 -46.638 1.00 41.92 251 LEU S CA 1
ATOM 7331 C C . LEU C 1 260 ? -14.641 61.963 -46.159 1.00 44.31 251 LEU S C 1
ATOM 7332 O O . LEU C 1 260 ? -14.287 63.141 -46.307 1.00 43.86 251 LEU S O 1
ATOM 7337 N N . ALA C 1 261 ? -15.790 61.608 -45.557 1.00 43.88 252 ALA S N 1
ATOM 7338 C CA . ALA C 1 261 ? -16.772 62.620 -45.184 1.00 44.70 252 ALA S CA 1
ATOM 7339 C C . ALA C 1 261 ? -16.258 63.457 -44.063 1.00 45.73 252 ALA S C 1
ATOM 7340 O O . ALA C 1 261 ? -15.603 62.939 -43.158 1.00 44.83 252 ALA S O 1
ATOM 7342 N N . LYS C 1 262 ? -16.591 64.751 -44.090 1.00 46.27 253 LYS S N 1
ATOM 7343 C CA . LYS C 1 262 ? -16.377 65.609 -42.929 1.00 47.50 253 LYS S CA 1
ATOM 7344 C C . LYS C 1 262 ? -17.152 65.085 -41.716 1.00 47.14 253 LYS S C 1
ATOM 7345 O O . LYS C 1 262 ? -18.200 64.385 -41.835 1.00 46.79 253 LYS S O 1
ATOM 7351 N N . ASP C 1 263 ? -16.670 65.460 -40.552 1.00 46.94 254 ASP S N 1
ATOM 7352 C CA . ASP C 1 263 ? -17.177 64.923 -39.314 1.00 47.75 254 ASP S CA 1
ATOM 7353 C C . ASP C 1 263 ? -18.693 65.116 -39.131 1.00 47.61 254 ASP S C 1
ATOM 7354 O O . ASP C 1 263 ? -19.397 64.199 -38.664 1.00 46.50 254 ASP S O 1
ATOM 7359 N N . SER C 1 264 ? -19.217 66.284 -39.480 1.00 48.07 255 SER S N 1
ATOM 7360 C CA . SER C 1 264 ? -20.650 66.544 -39.192 1.00 47.03 255 SER S CA 1
ATOM 7361 C C . SER C 1 264 ? -21.537 65.681 -40.096 1.00 46.47 255 SER S C 1
ATOM 7362 O O . SER C 1 264 ? -22.749 65.532 -39.833 1.00 46.35 255 SER S O 1
ATOM 7365 N N . ALA C 1 265 ? -20.972 65.143 -41.187 1.00 44.79 256 ALA S N 1
ATOM 7366 C CA . ALA C 1 265 ? -21.750 64.268 -42.083 1.00 43.03 256 ALA S CA 1
ATOM 7367 C C . ALA C 1 265 ? -21.829 62.795 -41.624 1.00 42.67 256 ALA S C 1
ATOM 7368 O O . ALA C 1 265 ? -22.562 61.979 -42.217 1.00 41.19 256 ALA S O 1
ATOM 7370 N N . LYS C 1 266 ? -21.081 62.491 -40.563 1.00 41.79 257 LYS S N 1
ATOM 7371 C CA . LYS C 1 266 ? -20.986 61.164 -39.949 1.00 42.90 257 LYS S CA 1
ATOM 7372 C C . LYS C 1 266 ? -22.070 60.978 -38.897 1.00 41.78 257 LYS S C 1
ATOM 7373 O O . LYS C 1 266 ? -22.803 61.929 -38.628 1.00 42.54 257 LYS S O 1
ATOM 7379 N N . ASP C 1 267 ? -22.163 59.754 -38.361 1.00 40.75 258 ASP S N 1
ATOM 7380 C CA . ASP C 1 267 ? -23.267 59.241 -37.544 1.00 40.12 258 ASP S CA 1
ATOM 7381 C C . ASP C 1 267 ? -24.635 59.495 -38.216 1.00 39.10 258 ASP S C 1
ATOM 7382 O O . ASP C 1 267 ? -25.570 60.036 -37.631 1.00 38.35 258 ASP S O 1
ATOM 7387 N N . ASN C 1 268 ? -24.714 59.072 -39.459 1.00 36.91 259 ASN S N 1
ATOM 7388 C CA . ASN C 1 268 ? -25.877 59.329 -40.294 1.00 37.49 259 ASN S CA 1
ATOM 7389 C C . ASN C 1 268 ? -26.062 58.161 -41.187 1.00 36.86 259 ASN S C 1
ATOM 7390 O O . ASN C 1 268 ? -25.050 57.488 -41.553 1.00 35.48 259 ASN S O 1
ATOM 7395 N N . ILE C 1 269 ? -27.328 57.925 -41.545 1.00 36.06 260 ILE S N 1
ATOM 7396 C CA . ILE C 1 269 ? -27.701 56.902 -42.505 1.00 35.44 260 ILE S CA 1
ATOM 7397 C C . ILE C 1 269 ? -27.959 57.530 -43.834 1.00 35.20 260 ILE S C 1
ATOM 7398 O O . ILE C 1 269 ? -28.622 58.594 -43.887 1.00 34.68 260 ILE S O 1
ATOM 7403 N N . TYR C 1 270 ? -27.480 56.911 -44.921 1.00 34.66 261 TYR S N 1
ATOM 7404 C CA . TYR C 1 270 ? -27.796 57.459 -46.259 1.00 34.73 261 TYR S CA 1
ATOM 7405 C C . TYR C 1 270 ? -28.370 56.410 -47.207 1.00 35.53 261 TYR S C 1
ATOM 7406 O O . TYR C 1 270 ? -27.769 55.302 -47.334 1.00 32.27 261 TYR S O 1
ATOM 7415 N N . ASN C 1 271 ? -29.493 56.730 -47.893 1.00 33.97 262 ASN S N 1
ATOM 7416 C CA . ASN C 1 271 ? -29.929 55.884 -49.027 1.00 36.48 262 ASN S CA 1
ATOM 7417 C C . ASN C 1 271 ? -28.921 55.915 -50.169 1.00 36.18 262 ASN S C 1
ATOM 7418 O O . ASN C 1 271 ? -28.400 56.973 -50.509 1.00 35.52 262 ASN S O 1
ATOM 7423 N N . VAL C 1 272 ? -28.669 54.749 -50.764 1.00 37.57 263 VAL S N 1
ATOM 7424 C CA . VAL C 1 272 ? -27.837 54.661 -51.974 1.00 36.59 263 VAL S CA 1
ATOM 7425 C C . VAL C 1 272 ? -28.627 54.025 -53.108 1.00 38.26 263 VAL S C 1
ATOM 7426 O O . VAL C 1 272 ? -28.825 52.762 -53.156 1.00 38.44 263 VAL S O 1
ATOM 7430 N N . ALA C 1 273 ? -29.057 54.871 -54.043 1.00 36.96 264 ALA S N 1
ATOM 7431 C CA . ALA C 1 273 ? -29.798 54.409 -55.203 1.00 37.41 264 ALA S CA 1
ATOM 7432 C C . ALA C 1 273 ? -29.779 55.526 -56.206 1.00 38.54 264 ALA S C 1
ATOM 7433 O O . ALA C 1 273 ? -28.926 56.399 -56.156 1.00 39.08 264 ALA S O 1
ATOM 7435 N N . VAL C 1 274 ? -30.687 55.462 -57.165 1.00 41.19 265 VAL S N 1
ATOM 7436 C CA . VAL C 1 274 ? -30.833 56.510 -58.165 1.00 42.43 265 VAL S CA 1
ATOM 7437 C C . VAL C 1 274 ? -32.039 57.432 -57.851 1.00 43.46 265 VAL S C 1
ATOM 7438 O O . VAL C 1 274 ? -32.026 58.615 -58.189 1.00 43.39 265 VAL S O 1
ATOM 7442 N N . GLY C 1 275 ? -33.080 56.918 -57.185 1.00 42.83 266 GLY S N 1
ATOM 7443 C CA . GLY C 1 275 ? -34.294 57.714 -57.106 1.00 44.29 266 GLY S CA 1
ATOM 7444 C C . GLY C 1 275 ? -35.338 57.409 -58.187 1.00 44.74 266 GLY S C 1
ATOM 7445 O O . GLY C 1 275 ? -36.385 58.074 -58.210 1.00 45.60 266 GLY S O 1
ATOM 7446 N N . ASP C 1 276 ? -35.080 56.417 -59.053 1.00 44.07 267 ASP S N 1
ATOM 7447 C CA . ASP C 1 276 ? -36.043 55.982 -60.097 1.00 46.37 267 ASP S CA 1
ATOM 7448 C C . ASP C 1 276 ? -36.672 54.641 -59.705 1.00 47.67 267 ASP S C 1
ATOM 7449 O O . ASP C 1 276 ? -36.071 53.819 -58.985 1.00 47.73 267 ASP S O 1
ATOM 7454 N N . ARG C 1 277 ? -37.836 54.388 -60.281 1.00 46.58 268 ARG S N 1
ATOM 7455 C CA . ARG C 1 277 ? -38.602 53.191 -60.040 1.00 48.61 268 ARG S CA 1
ATOM 7456 C C . ARG C 1 277 ? -38.672 52.453 -61.382 1.00 47.99 268 ARG S C 1
ATOM 7457 O O . ARG C 1 277 ? -38.968 53.071 -62.409 1.00 48.75 268 ARG S O 1
ATOM 7465 N N . THR C 1 278 ? -38.428 51.147 -61.402 1.00 48.52 269 THR S N 1
ATOM 7466 C CA . THR C 1 278 ? -38.538 50.353 -62.643 1.00 47.26 269 THR S CA 1
ATOM 7467 C C . THR C 1 278 ? -39.341 49.089 -62.355 1.00 49.12 269 THR S C 1
ATOM 7468 O O . THR C 1 278 ? -39.107 48.442 -61.305 1.00 48.80 269 THR S O 1
ATOM 7472 N N . THR C 1 279 ? -40.287 48.741 -63.241 1.00 48.27 270 THR S N 1
ATOM 7473 C CA . THR C 1 279 ? -41.079 47.552 -63.021 1.00 49.41 270 THR S CA 1
ATOM 7474 C C . THR C 1 279 ? -40.312 46.283 -63.416 1.00 49.11 270 THR S C 1
ATOM 7475 O O . THR C 1 279 ? -39.434 46.299 -64.271 1.00 49.65 270 THR S O 1
ATOM 7479 N N . LEU C 1 280 ? -40.681 45.176 -62.799 1.00 49.30 271 LEU S N 1
ATOM 7480 C CA . LEU C 1 280 ? -40.170 43.881 -63.242 1.00 50.04 271 LEU S CA 1
ATOM 7481 C C . LEU C 1 280 ? -40.451 43.653 -64.756 1.00 51.42 271 LEU S C 1
ATOM 7482 O O . LEU C 1 280 ? -39.580 43.161 -65.500 1.00 52.47 271 LEU S O 1
ATOM 7487 N N . ASN C 1 281 ? -41.648 44.033 -65.209 1.00 52.50 272 ASN S N 1
ATOM 7488 C CA . ASN C 1 281 ? -42.033 43.879 -66.603 1.00 54.08 272 ASN S CA 1
ATOM 7489 C C . ASN C 1 281 ? -41.092 44.702 -67.459 1.00 54.74 272 ASN S C 1
ATOM 7490 O O . ASN C 1 281 ? -40.475 44.178 -68.409 1.00 54.62 272 ASN S O 1
ATOM 7495 N N . GLU C 1 282 ? -40.938 45.982 -67.133 1.00 55.05 273 GLU S N 1
ATOM 7496 C CA . GLU C 1 282 ? -40.083 46.796 -67.995 1.00 55.22 273 GLU S CA 1
ATOM 7497 C C . GLU C 1 282 ? -38.599 46.404 -67.874 1.00 54.62 273 GLU S C 1
ATOM 7498 O O . GLU C 1 282 ? -37.844 46.523 -68.833 1.00 54.59 273 GLU S O 1
ATOM 7504 N N . LEU C 1 283 ? -38.204 45.883 -66.721 1.00 54.56 274 LEU S N 1
ATOM 7505 C CA . LEU C 1 283 ? -36.837 45.372 -66.591 1.00 53.48 274 LEU S CA 1
ATOM 7506 C C . LEU C 1 283 ? -36.590 44.216 -67.565 1.00 53.56 274 LEU S C 1
ATOM 7507 O O . LEU C 1 283 ? -35.530 44.136 -68.201 1.00 54.09 274 LEU S O 1
ATOM 7512 N N . SER C 1 284 ? -37.543 43.296 -67.649 1.00 53.39 275 SER S N 1
ATOM 7513 C CA . SER C 1 284 ? -37.345 42.097 -68.442 1.00 53.56 275 SER S CA 1
ATOM 7514 C C . SER C 1 284 ? -37.103 42.533 -69.855 1.00 52.86 275 SER S C 1
ATOM 7515 O O . SER C 1 284 ? -36.355 41.874 -70.579 1.00 51.57 275 SER S O 1
ATOM 7518 N N . GLY C 1 285 ? -37.709 43.676 -70.190 1.00 54.07 276 GLY S N 1
ATOM 7519 C CA . GLY C 1 285 ? -37.643 44.324 -71.498 1.00 55.22 276 GLY S CA 1
ATOM 7520 C C . GLY C 1 285 ? -36.329 45.047 -71.768 1.00 55.91 276 GLY S C 1
ATOM 7521 O O . GLY C 1 285 ? -35.776 44.969 -72.871 1.00 55.74 276 GLY S O 1
ATOM 7522 N N . TYR C 1 286 ? -35.843 45.790 -70.788 1.00 56.35 277 TYR S N 1
ATOM 7523 C CA . TYR C 1 286 ? -34.515 46.408 -70.907 1.00 56.97 277 TYR S CA 1
ATOM 7524 C C . TYR C 1 286 ? -33.362 45.375 -70.961 1.00 56.98 277 TYR S C 1
ATOM 7525 O O . TYR C 1 286 ? -32.393 45.576 -71.660 1.00 58.01 277 TYR S O 1
ATOM 7534 N N . ILE C 1 287 ? -33.460 44.279 -70.221 1.00 57.62 278 ILE S N 1
ATOM 7535 C CA . ILE C 1 287 ? -32.413 43.234 -70.259 1.00 57.85 278 ILE S CA 1
ATOM 7536 C C . ILE C 1 287 ? -32.387 42.557 -71.655 1.00 59.12 278 ILE S C 1
ATOM 7537 O O . ILE C 1 287 ? -31.327 42.468 -72.298 1.00 58.16 278 ILE S O 1
ATOM 7542 N N . TYR C 1 288 ? -33.561 42.095 -72.099 1.00 60.44 279 TYR S N 1
ATOM 7543 C CA . TYR C 1 288 ? -33.748 41.504 -73.429 1.00 62.60 279 TYR S CA 1
ATOM 7544 C C . TYR C 1 288 ? -33.067 42.376 -74.461 1.00 62.49 279 TYR S C 1
ATOM 7545 O O . TYR C 1 288 ? -32.238 41.891 -75.226 1.00 62.49 279 TYR S O 1
ATOM 7554 N N . ASP C 1 289 ? -33.413 43.665 -74.452 1.00 62.60 280 ASP S N 1
ATOM 7555 C CA . ASP C 1 289 ? -32.989 44.612 -75.492 1.00 62.73 280 ASP S CA 1
ATOM 7556 C C . ASP C 1 289 ? -31.492 44.711 -75.550 1.00 62.52 280 ASP S C 1
ATOM 7557 O O . ASP C 1 289 ? -30.889 44.540 -76.612 1.00 61.70 280 ASP S O 1
ATOM 7562 N N . GLU C 1 290 ? -30.900 44.916 -74.375 1.00 63.07 281 GLU S N 1
ATOM 7563 C CA . GLU C 1 290 ? -29.456 45.073 -74.247 1.00 63.82 281 GLU S CA 1
ATOM 7564 C C . GLU C 1 290 ? -28.647 43.810 -74.605 1.00 63.70 281 GLU S C 1
ATOM 7565 O O . GLU C 1 290 ? -27.613 43.924 -75.218 1.00 63.22 281 GLU S O 1
ATOM 7571 N N . LEU C 1 291 ? -29.127 42.619 -74.260 1.00 64.96 282 LEU S N 1
ATOM 7572 C CA . LEU C 1 291 ? -28.379 41.397 -74.588 1.00 66.69 282 LEU S CA 1
ATOM 7573 C C . LEU C 1 291 ? -28.337 41.113 -76.095 1.00 68.72 282 LEU S C 1
ATOM 7574 O O . LEU C 1 291 ? -27.322 40.618 -76.610 1.00 68.36 282 LEU S O 1
ATOM 7579 N N . ASN C 1 292 ? -29.444 41.438 -76.771 1.00 70.86 283 ASN S N 1
ATOM 7580 C CA . ASN C 1 292 ? -29.611 41.253 -78.215 1.00 73.50 283 ASN S CA 1
ATOM 7581 C C . ASN C 1 292 ? -28.691 42.122 -79.054 1.00 74.18 283 ASN S C 1
ATOM 7582 O O . ASN C 1 292 ? -28.197 41.680 -80.085 1.00 74.40 283 ASN S O 1
ATOM 7587 N N . LEU C 1 293 ? -28.473 43.359 -78.611 1.00 74.97 284 LEU S N 1
ATOM 7588 C CA . LEU C 1 293 ? -27.462 44.211 -79.218 1.00 75.15 284 LEU S CA 1
ATOM 7589 C C . LEU C 1 293 ? -26.073 43.541 -79.162 1.00 75.78 284 LEU S C 1
ATOM 7590 O O . LEU C 1 293 ? -25.166 43.935 -79.891 1.00 75.76 284 LEU S O 1
ATOM 7595 N N . ILE C 1 294 ? -25.932 42.505 -78.333 1.00 76.38 285 ILE S N 1
ATOM 7596 C CA . ILE C 1 294 ? -24.776 41.601 -78.408 1.00 77.65 285 ILE S CA 1
ATOM 7597 C C . ILE C 1 294 ? -25.174 40.181 -78.875 1.00 78.97 285 ILE S C 1
ATOM 7598 O O . ILE C 1 294 ? -25.057 39.220 -78.110 1.00 78.84 285 ILE S O 1
ATOM 7603 N N . HIS C 1 295 ? -25.673 40.090 -80.122 1.00 81.02 286 HIS S N 1
ATOM 7604 C CA . HIS C 1 295 ? -25.907 38.827 -80.925 1.00 82.43 286 HIS S CA 1
ATOM 7605 C C . HIS C 1 295 ? -26.349 37.520 -80.218 1.00 82.53 286 HIS S C 1
ATOM 7606 O O . HIS C 1 295 ? -25.579 36.541 -80.226 1.00 83.41 286 HIS S O 1
ATOM 7613 N N . HIS C 1 296 ? -27.554 37.436 -79.663 1.00 81.90 287 HIS S N 1
ATOM 7614 C CA . HIS C 1 296 ? -27.888 36.179 -78.960 1.00 81.43 287 HIS S CA 1
ATOM 7615 C C . HIS C 1 296 ? -29.358 35.722 -79.047 1.00 80.33 287 HIS S C 1
ATOM 7616 O O . HIS C 1 296 ? -30.286 36.523 -79.007 1.00 78.91 287 HIS S O 1
ATOM 7623 N N . ILE C 1 302 ? -40.479 33.721 -71.072 1.00 64.34 293 ILE S N 1
ATOM 7624 C CA . ILE C 1 302 ? -41.125 34.474 -69.965 1.00 64.80 293 ILE S CA 1
ATOM 7625 C C . ILE C 1 302 ? -42.406 33.797 -69.394 1.00 65.55 293 ILE S C 1
ATOM 7626 O O . ILE C 1 302 ? -43.413 33.644 -70.099 1.00 66.77 293 ILE S O 1
ATOM 7631 N N . LYS C 1 303 ? -42.338 33.370 -68.135 1.00 65.79 294 LYS S N 1
ATOM 7632 C CA . LYS C 1 303 ? -43.445 32.729 -67.408 1.00 66.71 294 LYS S CA 1
ATOM 7633 C C . LYS C 1 303 ? -43.816 33.562 -66.161 1.00 67.18 294 LYS S C 1
ATOM 7634 O O . LYS C 1 303 ? -42.933 33.946 -65.376 1.00 67.48 294 LYS S O 1
ATOM 7640 N N . TYR C 1 304 ? -45.121 33.783 -65.978 1.00 67.51 295 TYR S N 1
ATOM 7641 C CA . TYR C 1 304 ? -45.702 34.421 -64.803 1.00 67.71 295 TYR S CA 1
ATOM 7642 C C . TYR C 1 304 ? -46.115 33.380 -63.770 1.00 68.52 295 TYR S C 1
ATOM 7643 O O . TYR C 1 304 ? -46.812 32.415 -64.099 1.00 69.05 295 TYR S O 1
ATOM 7652 N N . ARG C 1 305 ? -45.692 33.579 -62.528 1.00 68.23 296 ARG S N 1
ATOM 7653 C CA . ARG C 1 305 ? -46.060 32.691 -61.433 1.00 68.38 296 ARG S CA 1
ATOM 7654 C C . ARG C 1 305 ? -46.400 33.522 -60.191 1.00 68.44 296 ARG S C 1
ATOM 7655 O O . ARG C 1 305 ? -46.484 34.749 -60.266 1.00 68.74 296 ARG S O 1
ATOM 7663 N N . GLU C 1 306 ? -46.591 32.883 -59.043 1.00 68.86 297 GLU S N 1
ATOM 7664 C CA . GLU C 1 306 ? -47.050 33.662 -57.891 1.00 69.17 297 GLU S CA 1
ATOM 7665 C C . GLU C 1 306 ? -46.021 34.607 -57.246 1.00 67.71 297 GLU S C 1
ATOM 7666 O O . GLU C 1 306 ? -44.801 34.411 -57.358 1.00 66.77 297 GLU S O 1
ATOM 7672 N N . PHE C 1 307 ? -46.556 35.653 -56.617 1.00 66.37 298 PHE S N 1
ATOM 7673 C CA . PHE C 1 307 ? -45.768 36.606 -55.852 1.00 65.24 298 PHE S CA 1
ATOM 7674 C C . PHE C 1 307 ? -44.851 35.873 -54.870 1.00 65.51 298 PHE S C 1
ATOM 7675 O O . PHE C 1 307 ? -45.241 34.872 -54.243 1.00 64.08 298 PHE S O 1
ATOM 7683 N N . ARG C 1 308 ? -43.622 36.362 -54.761 1.00 65.87 299 ARG S N 1
ATOM 7684 C CA . ARG C 1 308 ? -42.722 35.830 -53.780 1.00 67.79 299 ARG S CA 1
ATOM 7685 C C . ARG C 1 308 ? -43.247 36.220 -52.399 1.00 68.55 299 ARG S C 1
ATOM 7686 O O . ARG C 1 308 ? -43.550 37.390 -52.140 1.00 69.00 299 ARG S O 1
ATOM 7694 N N . SER C 1 309 ? -43.361 35.233 -51.519 1.00 69.28 300 SER S N 1
ATOM 7695 C CA . SER C 1 309 ? -43.902 35.443 -50.168 1.00 69.86 300 SER S CA 1
ATOM 7696 C C . SER C 1 309 ? -43.117 36.495 -49.361 1.00 69.32 300 SER S C 1
ATOM 7697 O O . SER C 1 309 ? -41.883 36.406 -49.250 1.00 70.17 300 SER S O 1
ATOM 7700 N N . GLY C 1 310 ? -43.834 37.474 -48.790 1.00 68.01 301 GLY S N 1
ATOM 7701 C CA . GLY C 1 310 ? -43.207 38.556 -47.986 1.00 65.26 301 GLY S CA 1
ATOM 7702 C C . GLY C 1 310 ? -42.338 39.507 -48.810 1.00 63.29 301 GLY S C 1
ATOM 7703 O O . GLY C 1 310 ? -41.372 40.113 -48.289 1.00 62.75 301 GLY S O 1
ATOM 7704 N N . ASP C 1 311 ? -42.676 39.604 -50.102 1.00 60.88 302 ASP S N 1
ATOM 7705 C CA . ASP C 1 311 ? -42.033 40.511 -51.063 1.00 58.69 302 ASP S CA 1
ATOM 7706 C C . ASP C 1 311 ? -42.414 41.971 -50.781 1.00 57.06 302 ASP S C 1
ATOM 7707 O O . ASP C 1 311 ? -43.465 42.246 -50.209 1.00 57.42 302 ASP S O 1
ATOM 7712 N N . VAL C 1 312 ? -41.555 42.895 -51.174 1.00 54.44 303 VAL S N 1
ATOM 7713 C CA . VAL C 1 312 ? -41.891 44.299 -51.169 1.00 52.49 303 VAL S CA 1
ATOM 7714 C C . VAL C 1 312 ? -42.541 44.665 -52.496 1.00 51.38 303 VAL S C 1
ATOM 7715 O O . VAL C 1 312 ? -42.071 44.250 -53.553 1.00 51.14 303 VAL S O 1
ATOM 7719 N N . ARG C 1 313 ? -43.592 45.475 -52.443 1.00 49.99 304 ARG S N 1
ATOM 7720 C CA . ARG C 1 313 ? -44.312 45.857 -53.632 1.00 48.76 304 ARG S CA 1
ATOM 7721 C C . ARG C 1 313 ? -43.577 46.877 -54.503 1.00 47.07 304 ARG S C 1
ATOM 7722 O O . ARG C 1 313 ? -43.346 46.643 -55.694 1.00 45.83 304 ARG S O 1
ATOM 7730 N N . HIS C 1 314 ? -43.290 48.042 -53.928 1.00 45.16 305 HIS S N 1
ATOM 7731 C CA . HIS C 1 314 ? -42.621 49.098 -54.663 1.00 42.42 305 HIS S CA 1
ATOM 7732 C C . HIS C 1 314 ? -41.489 49.584 -53.787 1.00 41.58 305 HIS S C 1
ATOM 7733 O O . HIS C 1 314 ? -41.628 49.705 -52.571 1.00 41.48 305 HIS S O 1
ATOM 7740 N N . SER C 1 315 ? -40.365 49.905 -54.398 1.00 39.52 306 SER S N 1
ATOM 7741 C CA . SER C 1 315 ? -39.275 50.389 -53.620 1.00 38.49 306 SER S CA 1
ATOM 7742 C C . SER C 1 315 ? -38.625 51.440 -54.458 1.00 38.65 306 SER S C 1
ATOM 7743 O O . SER C 1 315 ? -38.481 51.248 -55.638 1.00 39.73 306 SER S O 1
ATOM 7746 N N . GLN C 1 316 ? -38.328 52.576 -53.840 1.00 38.44 307 GLN S N 1
ATOM 7747 C CA . GLN C 1 316 ? -37.750 53.739 -54.494 1.00 38.52 307 GLN S CA 1
ATOM 7748 C C . GLN C 1 316 ? -37.197 54.639 -53.378 1.00 36.68 307 GLN S C 1
ATOM 7749 O O . GLN C 1 316 ? -37.830 54.838 -52.364 1.00 35.62 307 GLN S O 1
ATOM 7755 N N . ALA C 1 317 ? -35.950 55.090 -53.566 1.00 37.57 308 ALA S N 1
ATOM 7756 C CA . ALA C 1 317 ? -35.218 55.899 -52.588 1.00 35.99 308 ALA S CA 1
ATO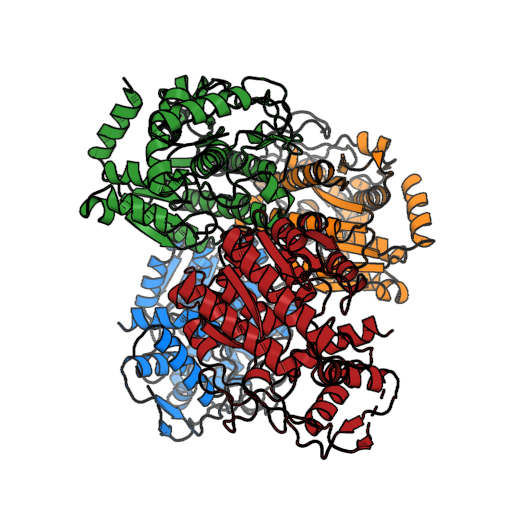M 7757 C C . ALA C 1 317 ? -35.362 57.366 -52.936 1.00 37.21 308 ALA S C 1
ATOM 7758 O O . ALA C 1 317 ? -35.453 57.720 -54.108 1.00 35.26 308 ALA S O 1
ATOM 7760 N N . ASP C 1 318 ? -35.368 58.182 -51.889 1.00 36.62 309 ASP S N 1
ATOM 7761 C CA . ASP C 1 318 ? -35.104 59.579 -51.996 1.00 38.25 309 ASP S CA 1
ATOM 7762 C C . ASP C 1 318 ? -33.614 59.750 -51.653 1.00 36.76 309 ASP S C 1
ATOM 7763 O O . ASP C 1 318 ? -33.183 59.472 -50.544 1.00 38.26 309 ASP S O 1
ATOM 7768 N N . VAL C 1 319 ? -32.819 60.236 -52.587 1.00 36.32 310 VAL S N 1
ATOM 7769 C CA . VAL C 1 319 ? -31.375 60.313 -52.311 1.00 37.67 310 VAL S CA 1
ATOM 7770 C C . VAL C 1 319 ? -30.974 61.734 -52.121 1.00 38.55 310 VAL S C 1
ATOM 7771 O O . VAL C 1 319 ? -29.795 62.092 -52.320 1.00 38.54 310 VAL S O 1
ATOM 7775 N N . THR C 1 320 ? -31.948 62.560 -51.742 1.00 37.12 311 THR S N 1
ATOM 7776 C CA . THR C 1 320 ? -31.623 63.969 -51.474 1.00 39.46 311 THR S CA 1
ATOM 7777 C C . THR C 1 320 ? -30.553 64.135 -50.419 1.00 39.44 311 THR S C 1
ATOM 7778 O O . THR C 1 320 ? -29.707 65.052 -50.499 1.00 40.19 311 THR S O 1
ATOM 7782 N N . LYS C 1 321 ? -30.638 63.333 -49.366 1.00 38.07 312 LYS S N 1
ATOM 7783 C CA . LYS C 1 321 ? -29.749 63.567 -48.219 1.00 37.89 312 LYS S CA 1
ATOM 7784 C C . LYS C 1 321 ? -28.257 63.323 -48.642 1.00 38.46 312 LYS S C 1
ATOM 7785 O O . LYS C 1 321 ? -27.368 64.151 -48.390 1.00 37.94 312 LYS S O 1
ATOM 7791 N N . ALA C 1 322 ? -28.002 62.234 -49.363 1.00 38.86 313 ALA S N 1
ATOM 7792 C CA . ALA C 1 322 ? -26.648 62.021 -49.898 1.00 40.88 313 ALA S CA 1
ATOM 7793 C C . ALA C 1 322 ? -26.217 63.095 -50.898 1.00 41.14 313 ALA S C 1
ATOM 7794 O O . ALA C 1 322 ? -25.058 63.524 -50.932 1.00 39.83 313 ALA S O 1
ATOM 7796 N N . ILE C 1 323 ? -27.166 63.571 -51.716 1.00 43.02 314 ILE S N 1
ATOM 7797 C CA . ILE C 1 323 ? -26.825 64.562 -52.732 1.00 44.07 314 ILE S CA 1
ATOM 7798 C C . ILE C 1 323 ? -26.354 65.813 -51.995 1.00 46.14 314 ILE S C 1
ATOM 7799 O O . ILE C 1 323 ? -25.309 66.386 -52.345 1.00 45.02 314 ILE S O 1
ATOM 7804 N N . ASP C 1 324 ? -27.070 66.182 -50.924 1.00 47.35 315 ASP S N 1
ATOM 7805 C CA . ASP C 1 324 ? -26.771 67.441 -50.243 1.00 49.52 315 ASP S CA 1
ATOM 7806 C C . ASP C 1 324 ? -25.583 67.344 -49.333 1.00 48.22 315 ASP S C 1
ATOM 7807 O O . ASP C 1 324 ? -24.701 68.198 -49.378 1.00 48.25 315 ASP S O 1
ATOM 7812 N N . LEU C 1 325 ? -25.590 66.348 -48.453 1.00 46.40 316 LEU S N 1
ATOM 7813 C CA . LEU C 1 325 ? -24.569 66.282 -47.413 1.00 45.53 316 LEU S CA 1
ATOM 7814 C C . LEU C 1 325 ? -23.251 65.663 -47.855 1.00 45.35 316 LEU S C 1
ATOM 7815 O O . LEU C 1 325 ? -22.195 65.967 -47.268 1.00 46.24 316 LEU S O 1
ATOM 7820 N N . LEU C 1 326 ? -23.288 64.738 -48.825 1.00 43.96 317 LEU S N 1
ATOM 7821 C CA . LEU C 1 326 ? -22.058 64.036 -49.226 1.00 42.57 317 LEU S CA 1
ATOM 7822 C C . LEU C 1 326 ? -21.661 64.426 -50.618 1.00 42.46 317 LEU S C 1
ATOM 7823 O O . LEU C 1 326 ? -20.567 64.061 -51.054 1.00 41.46 317 LEU S O 1
ATOM 7828 N N . LYS C 1 327 ? -22.551 65.148 -51.320 1.00 41.47 318 LYS S N 1
ATOM 7829 C CA . LYS C 1 327 ? -22.326 65.573 -52.713 1.00 43.16 318 LYS S CA 1
ATOM 7830 C C . LYS C 1 327 ? -22.396 64.402 -53.711 1.00 43.18 318 LYS S C 1
ATOM 7831 O O . LYS C 1 327 ? -21.821 64.433 -54.783 1.00 43.72 318 LYS S O 1
ATOM 7837 N N . TYR C 1 328 ? -23.115 63.355 -53.334 1.00 43.39 319 TYR S N 1
ATOM 7838 C CA . TYR C 1 328 ? -23.464 62.250 -54.244 1.00 43.34 319 TYR S CA 1
ATOM 7839 C C . TYR C 1 328 ? -24.059 62.705 -55.578 1.00 43.78 319 TYR S C 1
ATOM 7840 O O . TYR C 1 328 ? -24.842 63.668 -55.633 1.00 43.28 319 TYR S O 1
ATOM 7849 N N . ARG C 1 329 ? -23.640 62.039 -56.643 1.00 43.54 320 ARG S N 1
ATOM 7850 C CA . ARG C 1 329 ? -24.222 62.152 -57.988 1.00 45.82 320 ARG S CA 1
ATOM 7851 C C . ARG C 1 329 ? -24.624 60.818 -58.538 1.00 44.95 320 ARG S C 1
ATOM 7852 O O . ARG C 1 329 ? -23.782 59.991 -58.973 1.00 44.05 320 ARG S O 1
ATOM 7860 N N . PRO C 1 330 ? -25.925 60.586 -58.547 1.00 46.15 321 PRO S N 1
ATOM 7861 C CA . PRO C 1 330 ? -26.466 59.334 -59.079 1.00 47.13 321 PRO S CA 1
ATOM 7862 C C . PRO C 1 330 ? -26.412 59.285 -60.623 1.00 48.67 321 PRO S C 1
ATOM 7863 O O . PRO C 1 330 ? -27.437 59.288 -61.313 1.00 48.63 321 PRO S O 1
ATOM 7867 N N . ASN C 1 331 ? -25.206 59.223 -61.151 1.00 49.90 322 ASN S N 1
ATOM 7868 C CA . ASN C 1 331 ? -25.007 59.493 -62.553 1.00 51.33 322 ASN S CA 1
ATOM 7869 C C . ASN C 1 331 ? -25.281 58.325 -63.524 1.00 49.65 322 ASN S C 1
ATOM 7870 O O . ASN C 1 331 ? -25.636 58.558 -64.664 1.00 49.08 322 ASN S O 1
ATOM 7875 N N . ILE C 1 332 ? -25.223 57.084 -63.058 1.00 47.59 323 ILE S N 1
ATOM 7876 C CA . ILE C 1 332 ? -25.569 55.986 -63.934 1.00 46.33 323 ILE S CA 1
ATOM 7877 C C . ILE C 1 332 ? -26.986 55.490 -63.634 1.00 46.66 323 ILE S C 1
ATOM 7878 O O . ILE C 1 332 ? -27.255 54.883 -62.542 1.00 43.74 323 ILE S O 1
ATOM 7883 N N . LYS C 1 333 ? -27.878 55.733 -64.603 1.00 46.16 324 LYS S N 1
ATOM 7884 C CA . LYS C 1 333 ? -29.212 55.111 -64.643 1.00 47.61 324 LYS S CA 1
ATOM 7885 C C . LYS C 1 333 ? -29.250 53.647 -65.067 1.00 46.76 324 LYS S C 1
ATOM 7886 O O . LYS C 1 333 ? -28.243 53.085 -65.505 1.00 47.44 324 LYS S O 1
ATOM 7892 N N . ILE C 1 334 ? -30.418 53.017 -64.903 1.00 47.48 325 ILE S N 1
ATOM 7893 C CA . ILE C 1 334 ? -30.568 51.581 -65.114 1.00 47.75 325 ILE S CA 1
ATOM 7894 C C . ILE C 1 334 ? -30.253 51.157 -66.547 1.00 49.11 325 ILE S C 1
ATOM 7895 O O . ILE C 1 334 ? -29.542 50.147 -66.740 1.00 47.74 325 ILE S O 1
ATOM 7900 N N . ARG C 1 335 ? -30.806 51.905 -67.532 1.00 49.52 326 ARG S N 1
ATOM 7901 C CA . ARG C 1 335 ? -30.549 51.622 -68.963 1.00 51.42 326 ARG S CA 1
ATOM 7902 C C . ARG C 1 335 ? -29.034 51.554 -69.204 1.00 49.56 326 ARG S C 1
ATOM 7903 O O . ARG C 1 335 ? -28.497 50.504 -69.617 1.00 49.00 326 ARG S O 1
ATOM 7911 N N . GLU C 1 336 ? -28.360 52.671 -68.946 1.00 49.11 327 GLU S N 1
ATOM 7912 C CA . GLU C 1 336 ? -26.898 52.716 -69.082 1.00 49.43 327 GLU S CA 1
ATOM 7913 C C . GLU C 1 336 ? -26.199 51.575 -68.296 1.00 48.58 327 GLU S C 1
ATOM 7914 O O . GLU C 1 336 ? -25.266 50.914 -68.814 1.00 48.27 327 GLU S O 1
ATOM 7920 N N . GLY C 1 337 ? -26.663 51.321 -67.069 1.00 47.00 328 GLY S N 1
ATOM 7921 C CA . GLY C 1 337 ? -25.993 50.340 -66.228 1.00 45.60 328 GLY S CA 1
ATOM 7922 C C . GLY C 1 337 ? -26.105 48.970 -66.865 1.00 45.90 328 GLY S C 1
ATOM 7923 O O . GLY C 1 337 ? -25.149 48.168 -66.878 1.00 43.32 328 GLY S O 1
ATOM 7924 N N . LEU C 1 338 ? -27.273 48.669 -67.416 1.00 46.83 329 LEU S N 1
ATOM 7925 C CA . LEU C 1 338 ? -27.423 47.342 -67.987 1.00 47.62 329 LEU S CA 1
ATOM 7926 C C . LEU C 1 338 ? -26.593 47.226 -69.258 1.00 49.11 329 LEU S C 1
ATOM 7927 O O . LEU C 1 338 ? -26.124 46.139 -69.578 1.00 49.41 329 LEU S O 1
ATOM 7932 N N . ARG C 1 339 ? -26.384 48.334 -69.967 1.00 50.13 330 ARG S N 1
ATOM 7933 C CA . ARG C 1 339 ? -25.532 48.296 -71.162 1.00 51.52 330 ARG S CA 1
ATOM 7934 C C . ARG C 1 339 ? -24.097 47.972 -70.728 1.00 51.89 330 ARG S C 1
ATOM 7935 O O . ARG C 1 339 ? -23.426 47.138 -71.347 1.00 52.50 330 ARG S O 1
ATOM 7943 N N . LEU C 1 340 ? -23.649 48.604 -69.639 1.00 51.28 331 LEU S N 1
ATOM 7944 C CA . LEU C 1 340 ? -22.280 48.424 -69.165 1.00 50.33 331 LEU S CA 1
ATOM 7945 C C . LEU C 1 340 ? -22.058 47.024 -68.643 1.00 49.88 331 LEU S C 1
ATOM 7946 O O . LEU C 1 340 ? -20.984 46.483 -68.780 1.00 49.77 331 LEU S O 1
ATOM 7951 N N . SER C 1 341 ? -23.084 46.420 -68.058 1.00 49.32 332 SER S N 1
ATOM 7952 C CA . SER C 1 341 ? -22.932 45.108 -67.434 1.00 50.09 332 SER S CA 1
ATOM 7953 C C . SER C 1 341 ? -23.092 43.933 -68.396 1.00 50.53 332 SER S C 1
ATOM 7954 O O . SER C 1 341 ? -22.507 42.870 -68.167 1.00 49.00 332 SER S O 1
ATOM 7957 N N . MET C 1 342 ? -23.928 44.092 -69.431 1.00 51.03 333 MET S N 1
ATOM 7958 C CA . MET C 1 342 ? -24.197 42.953 -70.312 1.00 51.37 333 MET S CA 1
ATOM 7959 C C . MET C 1 342 ? -22.910 42.290 -70.900 1.00 51.80 333 MET S C 1
ATOM 7960 O O . MET C 1 342 ? -22.849 41.036 -70.981 1.00 51.76 333 MET S O 1
ATOM 7965 N N . PRO C 1 343 ? -21.873 43.094 -71.278 1.00 51.02 334 PRO S N 1
ATOM 7966 C CA . PRO C 1 343 ? -20.717 42.349 -71.826 1.00 51.33 334 PRO S CA 1
ATOM 7967 C C . PRO C 1 343 ? -20.080 41.424 -70.790 1.00 50.64 334 PRO S C 1
ATOM 7968 O O . PRO C 1 343 ? -19.667 40.319 -71.141 1.00 50.02 334 PRO S O 1
ATOM 7972 N N . TRP C 1 344 ? -20.031 41.869 -69.527 1.00 50.64 335 TRP S N 1
ATOM 7973 C CA . TRP C 1 344 ? -19.357 41.129 -68.439 1.00 49.11 335 TRP S CA 1
ATOM 7974 C C . TRP C 1 344 ? -20.033 39.808 -68.200 1.00 49.91 335 TRP S C 1
ATOM 7975 O O . TRP C 1 344 ? -19.351 38.803 -67.967 1.00 49.92 335 TRP S O 1
ATOM 7986 N N . TYR C 1 345 ? -21.376 39.799 -68.274 1.00 50.21 336 TYR S N 1
ATOM 7987 C CA . TYR C 1 345 ? -22.162 38.550 -68.230 1.00 50.23 336 TYR S CA 1
ATOM 7988 C C . TYR C 1 345 ? -21.967 37.585 -69.440 1.00 50.94 336 TYR S C 1
ATOM 7989 O O . TYR C 1 345 ? -21.853 36.358 -69.292 1.00 49.64 336 TYR S O 1
ATOM 7998 N N . VAL C 1 346 ? -21.944 38.139 -70.632 1.00 52.35 337 VAL S N 1
ATOM 7999 C CA . VAL C 1 346 ? -21.649 37.305 -71.815 1.00 55.12 337 VAL S CA 1
ATOM 8000 C C . VAL C 1 346 ? -20.303 36.578 -71.681 1.00 56.16 337 VAL S C 1
ATOM 8001 O O . VAL C 1 346 ? -20.286 35.340 -71.755 1.00 57.71 337 VAL S O 1
ATOM 8005 N N . ARG C 1 347 ? -19.210 37.321 -71.423 1.00 58.06 338 ARG S N 1
ATOM 8006 C CA . ARG C 1 347 ? -17.883 36.722 -71.067 1.00 59.99 338 ARG S CA 1
ATOM 8007 C C . ARG C 1 347 ? -18.006 35.663 -70.021 1.00 60.24 338 ARG S C 1
ATOM 8008 O O . ARG C 1 347 ? -17.535 34.550 -70.213 1.00 60.47 338 ARG S O 1
ATOM 8016 N N . PHE C 1 348 ? -18.580 36.042 -68.878 1.00 60.59 339 PHE S N 1
ATOM 8017 C CA . PHE C 1 348 ? -18.513 35.223 -67.680 1.00 61.02 339 PHE S CA 1
ATOM 8018 C C . PHE C 1 348 ? -19.181 33.884 -67.922 1.00 61.85 339 PHE S C 1
ATOM 8019 O O . PHE C 1 348 ? -18.800 32.872 -67.334 1.00 60.40 339 PHE S O 1
ATOM 8027 N N . LEU C 1 349 ? -20.181 33.903 -68.802 1.00 64.53 340 LEU S N 1
ATOM 8028 C CA . LEU C 1 349 ? -20.979 32.711 -69.111 1.00 67.26 340 LEU S CA 1
ATOM 8029 C C . LEU C 1 349 ? -20.610 31.890 -70.382 1.00 68.86 340 LEU S C 1
ATOM 8030 O O . LEU C 1 349 ? -21.001 30.716 -70.457 1.00 69.93 340 LEU S O 1
ATOM 8035 N N . LYS C 1 350 ? -19.890 32.452 -71.363 1.00 70.16 341 LYS S N 1
ATOM 8036 C CA . LYS C 1 350 ? -19.671 31.706 -72.632 1.00 70.98 341 LYS S CA 1
ATOM 8037 C C . LYS C 1 350 ? -18.868 30.387 -72.539 1.00 71.24 341 LYS S C 1
ATOM 8038 O O . LYS C 1 350 ? -18.014 30.197 -71.663 1.00 70.93 341 LYS S O 1
ATOM 8044 N N . TYR D 1 10 ? -11.754 16.208 -36.646 1.00 82.46 1 TYR b N 1
ATOM 8045 C CA . TYR D 1 10 ? -11.549 17.084 -37.843 1.00 82.39 1 TYR b CA 1
ATOM 8046 C C . TYR D 1 10 ? -11.494 16.276 -39.159 1.00 82.59 1 TYR b C 1
ATOM 8047 O O . TYR D 1 10 ? -10.422 15.789 -39.594 1.00 81.94 1 TYR b O 1
ATOM 8049 N N . MET D 1 11 ? -12.683 16.113 -39.757 1.00 82.40 2 MET b N 1
ATOM 8050 C CA . MET D 1 11 ? -12.828 15.848 -41.208 1.00 81.78 2 MET b CA 1
ATOM 8051 C C . MET D 1 11 ? -12.751 17.215 -41.958 1.00 79.72 2 MET b C 1
ATOM 8052 O O . MET D 1 11 ? -13.746 17.656 -42.566 1.00 79.58 2 MET b O 1
ATOM 8057 N N . SER D 1 12 ? -11.593 17.892 -41.900 1.00 76.53 3 SER b N 1
ATOM 8058 C CA . SER D 1 12 ? -11.530 19.275 -42.386 1.00 73.09 3 SER b CA 1
ATOM 8059 C C . SER D 1 12 ? -12.139 19.459 -43.771 1.00 70.02 3 SER b C 1
ATOM 8060 O O . SER D 1 12 ? -12.917 20.400 -43.940 1.00 69.49 3 SER b O 1
ATOM 8063 N N . ARG D 1 13 ? -11.856 18.572 -44.738 1.00 65.78 4 ARG b N 1
ATOM 8064 C CA . ARG D 1 13 ? -12.442 18.780 -46.081 1.00 62.24 4 ARG b CA 1
ATOM 8065 C C . ARG D 1 13 ? -13.980 18.661 -46.097 1.00 59.72 4 ARG b C 1
ATOM 8066 O O . ARG D 1 13 ? -14.677 19.552 -46.610 1.00 57.37 4 ARG b O 1
ATOM 8074 N N . TYR D 1 14 ? -14.472 17.550 -45.536 1.00 56.84 5 TYR b N 1
ATOM 8075 C CA . TYR D 1 14 ? -15.880 17.333 -45.385 1.00 54.99 5 TYR b CA 1
ATOM 8076 C C . TYR D 1 14 ? -16.539 18.460 -44.591 1.00 55.57 5 TYR b C 1
ATOM 8077 O O . TYR D 1 14 ? -17.536 19.000 -45.074 1.00 54.91 5 TYR b O 1
ATOM 8086 N N . GLU D 1 15 ? -16.001 18.835 -43.420 1.00 55.83 6 GLU b N 1
ATOM 8087 C CA . GLU D 1 15 ? -16.526 20.020 -42.686 1.00 57.30 6 GLU b CA 1
ATOM 8088 C C . GLU D 1 15 ? -16.510 21.288 -43.557 1.00 56.63 6 GLU b C 1
ATOM 8089 O O . GLU D 1 15 ? -17.504 22.014 -43.649 1.00 57.44 6 GLU b O 1
ATOM 8095 N N . GLU D 1 16 ? -15.414 21.533 -44.247 1.00 56.29 7 GLU b N 1
ATOM 8096 C CA . GLU D 1 16 ? -15.338 22.672 -45.129 1.00 56.02 7 GLU b CA 1
ATOM 8097 C C . GLU D 1 16 ? -16.469 22.723 -46.157 1.00 55.18 7 GLU b C 1
ATOM 8098 O O . GLU D 1 16 ? -17.176 23.745 -46.287 1.00 56.01 7 GLU b O 1
ATOM 8104 N N . ILE D 1 17 ? -16.647 21.624 -46.880 1.00 53.69 8 ILE b N 1
ATOM 8105 C CA . ILE D 1 17 ? -17.668 21.520 -47.907 1.00 52.01 8 ILE b CA 1
ATOM 8106 C C . ILE D 1 17 ? -19.041 21.723 -47.252 1.00 51.23 8 ILE b C 1
ATOM 8107 O O . ILE D 1 17 ? -19.909 22.408 -47.801 1.00 51.15 8 ILE b O 1
ATOM 8112 N N . THR D 1 18 ? -19.242 21.120 -46.084 1.00 50.81 9 THR b N 1
ATOM 8113 C CA . THR D 1 18 ? -20.544 21.209 -45.444 1.00 51.13 9 THR b CA 1
ATOM 8114 C C . THR D 1 18 ? -20.847 22.668 -44.980 1.00 51.70 9 THR b C 1
ATOM 8115 O O . THR D 1 18 ? -21.989 23.083 -44.988 1.00 50.33 9 THR b O 1
ATOM 8119 N N . GLN D 1 19 ? -19.809 23.425 -44.633 1.00 53.17 10 GLN b N 1
ATOM 8120 C CA . GLN D 1 19 ? -19.989 24.823 -44.177 1.00 53.96 10 GLN b CA 1
ATOM 8121 C C . GLN D 1 19 ? -20.333 25.668 -45.387 1.00 53.13 10 GLN b C 1
ATOM 8122 O O . GLN D 1 19 ? -21.290 26.442 -45.317 1.00 54.05 10 GLN b O 1
ATOM 8128 N N . GLN D 1 20 ? -19.644 25.457 -46.504 1.00 52.49 11 GLN b N 1
ATOM 8129 C CA . GLN D 1 20 ? -19.989 26.097 -47.787 1.00 52.70 11 GLN b CA 1
ATOM 8130 C C . GLN D 1 20 ? -21.479 25.870 -48.142 1.00 51.71 11 GLN b C 1
ATOM 8131 O O . GLN D 1 20 ? -22.192 26.816 -48.532 1.00 50.90 11 GLN b O 1
ATOM 8137 N N . LEU D 1 21 ? -21.950 24.620 -48.063 1.00 48.45 12 LEU b N 1
ATOM 8138 C CA . LEU D 1 21 ? -23.357 24.355 -48.453 1.00 46.18 12 LEU b CA 1
ATOM 8139 C C . LEU D 1 21 ? -24.382 25.099 -47.601 1.00 44.32 12 LEU b C 1
ATOM 8140 O O . LEU D 1 21 ? -25.416 25.502 -48.095 1.00 43.98 12 LEU b O 1
ATOM 8145 N N . ILE D 1 22 ? -24.096 25.239 -46.318 1.00 44.42 13 ILE b N 1
ATOM 8146 C CA . ILE D 1 22 ? -24.926 26.052 -45.411 1.00 45.59 13 ILE b CA 1
ATOM 8147 C C . ILE D 1 22 ? -25.121 27.467 -45.977 1.00 46.23 13 ILE b C 1
ATOM 8148 O O . ILE D 1 22 ? -26.258 27.997 -45.952 1.00 44.84 13 ILE b O 1
ATOM 8153 N N . PHE D 1 23 ? -24.046 28.001 -46.590 1.00 45.96 14 PHE b N 1
ATOM 8154 C CA . PHE D 1 23 ? -23.987 29.362 -47.187 1.00 46.57 14 PHE b CA 1
ATOM 8155 C C . PHE D 1 23 ? -24.439 29.429 -48.641 1.00 46.86 14 PHE b C 1
ATOM 8156 O O . PHE D 1 23 ? -24.825 30.466 -49.127 1.00 47.45 14 PHE b O 1
ATOM 8164 N N . SER D 1 24 ? -24.294 28.370 -49.395 1.00 47.85 15 SER b N 1
ATOM 8165 C CA . SER D 1 24 ? -24.638 28.480 -50.810 1.00 49.79 15 SER b CA 1
ATOM 8166 C C . SER D 1 24 ? -25.372 27.247 -51.242 1.00 49.18 15 SER b C 1
ATOM 8167 O O . SER D 1 24 ? -24.744 26.328 -51.809 1.00 50.36 15 SER b O 1
ATOM 8170 N N . PRO D 1 25 ? -26.701 27.211 -50.960 1.00 47.98 16 PRO b N 1
ATOM 8171 C CA . PRO D 1 25 ? -27.477 26.008 -51.176 1.00 47.26 16 PRO b CA 1
ATOM 8172 C C . PRO D 1 25 ? -27.661 25.711 -52.647 1.00 46.62 16 PRO b C 1
ATOM 8173 O O . PRO D 1 25 ? -27.761 26.619 -53.481 1.00 46.09 16 PRO b O 1
ATOM 8177 N N . LYS D 1 26 ? -27.668 24.411 -52.924 1.00 44.72 17 LYS b N 1
ATOM 8178 C CA . LYS D 1 26 ? -27.769 23.887 -54.244 1.00 44.62 17 LYS b CA 1
ATOM 8179 C C . LYS D 1 26 ? -29.068 23.046 -54.325 1.00 42.49 17 LYS b C 1
ATOM 8180 O O . LYS D 1 26 ? -29.737 22.774 -53.310 1.00 42.83 17 LYS b O 1
ATOM 8186 N N . THR D 1 27 ? -29.410 22.600 -55.512 1.00 39.93 18 THR b N 1
ATOM 8187 C CA . THR D 1 27 ? -30.518 21.677 -55.628 1.00 38.42 18 THR b CA 1
ATOM 8188 C C . THR D 1 27 ? -29.949 20.240 -55.842 1.00 36.65 18 THR b C 1
ATOM 8189 O O . THR D 1 27 ? -29.112 20.031 -56.686 1.00 35.91 18 THR b O 1
ATOM 8193 N N . TRP D 1 28 ? -30.460 19.271 -55.084 1.00 37.58 19 TRP b N 1
ATOM 8194 C CA . TRP D 1 28 ? -29.946 17.913 -55.119 1.00 37.97 19 TRP b CA 1
ATOM 8195 C C . TRP D 1 28 ? -31.084 17.041 -55.541 1.00 37.59 19 TRP b C 1
ATOM 8196 O O . TRP D 1 28 ? -32.215 17.273 -55.084 1.00 38.42 19 TRP b O 1
ATOM 8207 N N . LEU D 1 29 ? -30.811 16.006 -56.333 1.00 36.79 20 LEU b N 1
ATOM 8208 C CA . LEU D 1 29 ? -31.833 14.997 -56.581 1.00 36.29 20 LEU b CA 1
ATOM 8209 C C . LEU D 1 29 ? -31.358 13.745 -55.878 1.00 36.59 20 LEU b C 1
ATOM 8210 O O . LEU D 1 29 ? -30.189 13.383 -56.017 1.00 37.24 20 LEU b O 1
ATOM 8215 N N . ILE D 1 30 ? -32.235 13.144 -55.079 1.00 35.00 21 ILE b N 1
ATOM 8216 C CA . ILE D 1 30 ? -31.948 11.935 -54.400 1.00 35.07 21 ILE b CA 1
ATOM 8217 C C . ILE D 1 30 ? -32.974 10.916 -54.893 1.00 35.29 21 ILE b C 1
ATOM 8218 O O . ILE D 1 30 ? -34.210 11.052 -54.668 1.00 33.43 21 ILE b O 1
ATOM 8223 N N . THR D 1 31 ? -32.475 9.891 -55.586 1.00 33.90 22 THR b N 1
ATOM 8224 C CA . THR D 1 31 ? -33.382 8.783 -55.932 1.00 32.24 22 THR b CA 1
ATOM 8225 C C . THR D 1 31 ? -33.266 7.750 -54.865 1.00 32.66 22 THR b C 1
ATOM 8226 O O . THR D 1 31 ? -32.152 7.509 -54.319 1.00 31.69 22 THR b O 1
ATOM 8230 N N . GLY D 1 32 ? -34.372 7.074 -54.555 1.00 31.59 23 GLY b N 1
ATOM 8231 C CA . GLY D 1 32 ? -34.292 6.051 -53.484 1.00 31.84 23 GLY b CA 1
ATOM 8232 C C . GLY D 1 32 ? -34.287 6.744 -52.141 1.00 31.74 23 GLY b C 1
ATOM 8233 O O . GLY D 1 32 ? -33.877 6.189 -51.109 1.00 31.19 23 GLY b O 1
ATOM 8234 N N . VAL D 1 33 ? -34.815 7.966 -52.160 1.00 33.81 24 VAL b N 1
ATOM 8235 C CA . VAL D 1 33 ? -34.924 8.836 -50.984 1.00 34.17 24 VAL b CA 1
ATOM 8236 C C . VAL D 1 33 ? -35.684 8.227 -49.804 1.00 35.64 24 VAL b C 1
ATOM 8237 O O . VAL D 1 33 ? -35.426 8.606 -48.647 1.00 36.10 24 VAL b O 1
ATOM 8241 N N . ALA D 1 34 ? -36.656 7.337 -50.056 1.00 35.91 25 ALA b N 1
ATOM 8242 C CA . ALA D 1 34 ? -37.431 6.723 -48.946 1.00 36.87 25 ALA b CA 1
ATOM 8243 C C . ALA D 1 34 ? -36.770 5.506 -48.387 1.00 37.94 25 ALA b C 1
ATOM 8244 O O . ALA D 1 34 ? -37.340 4.841 -47.546 1.00 39.41 25 ALA b O 1
ATOM 8246 N N . GLY D 1 35 ? -35.547 5.215 -48.846 1.00 37.19 26 GLY b N 1
ATOM 8247 C CA . GLY D 1 35 ? -34.857 3.995 -48.468 1.00 35.20 26 GLY b CA 1
ATOM 8248 C C . GLY D 1 35 ? -33.868 4.282 -47.369 1.00 35.49 26 GLY b C 1
ATOM 8249 O O . GLY D 1 35 ? -33.865 5.402 -46.792 1.00 35.25 26 GLY b O 1
ATOM 8250 N N . PHE D 1 36 ? -32.991 3.314 -47.102 1.00 33.67 27 PHE b N 1
ATOM 8251 C CA . PHE D 1 36 ? -32.074 3.441 -45.985 1.00 33.45 27 PHE b CA 1
ATOM 8252 C C . PHE D 1 36 ? -31.099 4.590 -46.261 1.00 33.48 27 PHE b C 1
ATOM 8253 O O . PHE D 1 36 ? -31.100 5.591 -45.571 1.00 33.02 27 PHE b O 1
ATOM 8261 N N . ILE D 1 37 ? -30.283 4.470 -47.296 1.00 33.32 28 ILE b N 1
ATOM 8262 C CA . ILE D 1 37 ? -29.165 5.423 -47.551 1.00 31.65 28 ILE b CA 1
ATOM 8263 C C . ILE D 1 37 ? -29.739 6.750 -48.032 1.00 31.54 28 ILE b C 1
ATOM 8264 O O . ILE D 1 37 ? -29.295 7.827 -47.641 1.00 30.52 28 ILE b O 1
ATOM 8269 N N . GLY D 1 38 ? -30.745 6.653 -48.897 1.00 32.65 29 GLY b N 1
ATOM 8270 C CA . GLY D 1 38 ? -31.445 7.824 -49.425 1.00 31.32 29 GLY b CA 1
ATOM 8271 C C . GLY D 1 38 ? -32.032 8.737 -48.345 1.00 32.99 29 GLY b C 1
ATOM 8272 O O . GLY D 1 38 ? -31.846 9.953 -48.457 1.00 30.06 29 GLY b O 1
ATOM 8273 N N . SER D 1 39 ? -32.779 8.172 -47.391 1.00 32.36 30 SER b N 1
ATOM 8274 C CA . SER D 1 39 ? -33.423 9.008 -46.322 1.00 34.90 30 SER b CA 1
ATOM 8275 C C . SER D 1 39 ? -32.370 9.525 -45.343 1.00 35.17 30 SER b C 1
ATOM 8276 O O . SER D 1 39 ? -32.529 10.573 -44.720 1.00 35.37 30 SER b O 1
ATOM 8279 N N . ASN D 1 40 ? -31.283 8.764 -45.162 1.00 35.80 31 ASN b N 1
ATOM 8280 C CA . ASN D 1 40 ? -30.111 9.338 -44.457 1.00 35.33 31 ASN b CA 1
ATOM 8281 C C . ASN D 1 40 ? -29.487 10.555 -45.163 1.00 34.84 31 ASN b C 1
ATOM 8282 O O . ASN D 1 40 ? -29.173 11.589 -44.547 1.00 36.68 31 ASN b O 1
ATOM 8287 N N . LEU D 1 41 ? -29.396 10.496 -46.486 1.00 33.63 32 LEU b N 1
ATOM 8288 C CA . LEU D 1 41 ? -28.928 11.628 -47.250 1.00 31.41 32 LEU b CA 1
ATOM 8289 C C . LEU D 1 41 ? -29.841 12.814 -47.186 1.00 31.54 32 LEU b C 1
ATOM 8290 O O . LEU D 1 41 ? -29.359 13.938 -47.173 1.00 30.43 32 LEU b O 1
ATOM 8295 N N . LEU D 1 42 ? -31.148 12.555 -47.250 1.00 31.90 33 LEU b N 1
ATOM 8296 C CA . LEU D 1 42 ? -32.171 13.595 -47.137 1.00 33.68 33 LEU b CA 1
ATOM 8297 C C . LEU D 1 42 ? -32.035 14.292 -45.757 1.00 35.03 33 LEU b C 1
ATOM 8298 O O . LEU D 1 42 ? -31.995 15.502 -45.675 1.00 37.95 33 LEU b O 1
ATOM 8303 N N . GLU D 1 43 ? -31.975 13.513 -44.691 1.00 36.23 34 GLU b N 1
ATOM 8304 C CA . GLU D 1 43 ? -31.833 14.065 -43.336 1.00 37.10 34 GLU b CA 1
ATOM 8305 C C . GLU D 1 43 ? -30.646 15.058 -43.319 1.00 38.01 34 GLU b C 1
ATOM 8306 O O . GLU D 1 43 ? -30.792 16.226 -42.935 1.00 37.68 34 GLU b O 1
ATOM 8312 N N . LYS D 1 44 ? -29.478 14.586 -43.758 1.00 36.79 35 LYS b N 1
ATOM 8313 C CA . LYS D 1 44 ? -28.309 15.439 -43.835 1.00 35.89 35 LYS b CA 1
ATOM 8314 C C . LYS D 1 44 ? -28.426 16.696 -44.716 1.00 35.21 35 LYS b C 1
ATOM 8315 O O . LYS D 1 44 ? -28.116 17.803 -44.265 1.00 36.00 35 LYS b O 1
ATOM 8321 N N . LEU D 1 45 ? -28.906 16.556 -45.946 1.00 34.05 36 LEU b N 1
ATOM 8322 C CA . LEU D 1 45 ? -29.029 17.710 -46.821 1.00 34.29 36 LEU b CA 1
ATOM 8323 C C . LEU D 1 45 ? -30.099 18.752 -46.370 1.00 34.66 36 LEU b C 1
ATOM 8324 O O . LEU D 1 45 ? -29.901 19.952 -46.592 1.00 35.18 36 LEU b O 1
ATOM 8329 N N . LEU D 1 46 ? -31.173 18.315 -45.718 1.00 34.67 37 LEU b N 1
ATOM 8330 C CA . LEU D 1 46 ? -32.167 19.301 -45.265 1.00 36.95 37 LEU b CA 1
ATOM 8331 C C . LEU D 1 46 ? -31.588 20.026 -44.041 1.00 37.48 37 LEU b C 1
ATOM 8332 O O . LEU D 1 46 ? -31.851 21.215 -43.824 1.00 39.49 37 LEU b O 1
ATOM 8337 N N . LYS D 1 47 ? -30.781 19.319 -43.259 1.00 37.80 38 LYS b N 1
ATOM 8338 C CA . LYS D 1 47 ? -30.187 19.898 -42.063 1.00 38.61 38 LYS b CA 1
ATOM 8339 C C . LYS D 1 47 ? -29.212 20.961 -42.456 1.00 39.38 38 LYS b C 1
ATOM 8340 O O . LYS D 1 47 ? -28.959 21.893 -41.683 1.00 40.45 38 LYS b O 1
ATOM 8346 N N . LEU D 1 48 ? -28.707 20.851 -43.669 1.00 37.36 39 LEU b N 1
ATOM 8347 C CA . LEU D 1 48 ? -27.845 21.849 -44.233 1.00 37.38 39 LEU b CA 1
ATOM 8348 C C . LEU D 1 48 ? -28.609 22.858 -45.051 1.00 37.26 39 LEU b C 1
ATOM 8349 O O . LEU D 1 48 ? -27.994 23.650 -45.784 1.00 35.56 39 LEU b O 1
ATOM 8354 N N . ASN D 1 49 ? -29.945 22.845 -44.929 1.00 37.26 40 ASN b N 1
ATOM 8355 C CA . ASN D 1 49 ? -30.825 23.793 -45.652 1.00 36.89 40 ASN b CA 1
ATOM 8356 C C . ASN D 1 49 ? -30.701 23.678 -47.166 1.00 36.61 40 ASN b C 1
ATOM 8357 O O . ASN D 1 49 ? -30.811 24.686 -47.901 1.00 36.21 40 ASN b O 1
ATOM 8362 N N . GLN D 1 50 ? -30.399 22.480 -47.688 1.00 36.44 41 GLN b N 1
ATOM 8363 C CA . GLN D 1 50 ? -30.383 22.349 -49.167 1.00 35.87 41 GLN b CA 1
ATOM 8364 C C . GLN D 1 50 ? -31.809 22.285 -49.802 1.00 36.62 41 GLN b C 1
ATOM 8365 O O . GLN D 1 50 ? -32.760 21.977 -49.146 1.00 35.30 41 GLN b O 1
ATOM 8371 N N . VAL D 1 51 ? -31.927 22.527 -51.093 1.00 37.42 42 VAL b N 1
ATOM 8372 C CA . VAL D 1 51 ? -33.168 22.207 -51.817 1.00 40.01 42 VAL b CA 1
ATOM 8373 C C . VAL D 1 51 ? -33.042 20.757 -52.294 1.00 38.56 42 VAL b C 1
ATOM 8374 O O . VAL D 1 51 ? -32.027 20.414 -52.898 1.00 39.56 42 VAL b O 1
ATOM 8378 N N . VAL D 1 52 ? -34.009 19.897 -51.991 1.00 37.92 43 VAL b N 1
ATOM 8379 C CA . VAL D 1 52 ? -33.861 18.454 -52.313 1.00 36.73 43 VAL b CA 1
ATOM 8380 C C . VAL D 1 52 ? -35.118 17.968 -53.056 1.00 38.87 43 VAL b C 1
ATOM 8381 O O . VAL D 1 52 ? -36.236 18.140 -52.546 1.00 37.39 43 VAL b O 1
ATOM 8385 N N . ILE D 1 53 ? -34.921 17.411 -54.268 1.00 37.07 44 ILE b N 1
ATOM 8386 C CA . ILE D 1 53 ? -35.986 16.712 -54.950 1.00 37.55 44 ILE b CA 1
ATOM 8387 C C . ILE D 1 53 ? -35.766 15.254 -54.682 1.00 37.32 44 ILE b C 1
ATOM 8388 O O . ILE D 1 53 ? -34.640 14.740 -54.810 1.00 36.29 44 ILE b O 1
ATOM 8393 N N . GLY D 1 54 ? -36.826 14.592 -54.286 1.00 36.63 45 GLY b N 1
ATOM 8394 C CA . GLY D 1 54 ? -36.785 13.170 -54.053 1.00 37.67 45 GLY b CA 1
ATOM 8395 C C . GLY D 1 54 ? -37.611 12.391 -55.075 1.00 38.10 45 GLY b C 1
ATOM 8396 O O . GLY D 1 54 ? -38.712 12.834 -55.514 1.00 35.33 45 GLY b O 1
ATOM 8397 N N . LEU D 1 55 ? -37.125 11.191 -55.405 1.00 37.57 46 LEU b N 1
ATOM 8398 C CA . LEU D 1 55 ? -37.929 10.284 -56.207 1.00 36.74 46 LEU b CA 1
ATOM 8399 C C . LEU D 1 55 ? -37.903 8.904 -55.598 1.00 37.81 46 LEU b C 1
ATOM 8400 O O . LEU D 1 55 ? -36.807 8.396 -55.266 1.00 35.57 46 LEU b O 1
ATOM 8405 N N . ASP D 1 56 ? -39.086 8.275 -55.409 1.00 35.80 47 ASP b N 1
ATOM 8406 C CA . ASP D 1 56 ? -39.141 6.903 -54.872 1.00 37.95 47 ASP b CA 1
ATOM 8407 C C . ASP D 1 56 ? -40.471 6.239 -55.196 1.00 38.88 47 ASP b C 1
ATOM 8408 O O . ASP D 1 56 ? -41.476 6.927 -55.196 1.00 37.68 47 ASP b O 1
ATOM 8413 N N . ASN D 1 57 ? -40.502 4.918 -55.407 1.00 38.32 48 ASN b N 1
ATOM 8414 C CA . ASN D 1 57 ? -41.769 4.256 -55.703 1.00 38.35 48 ASN b CA 1
ATOM 8415 C C . ASN D 1 57 ? -42.187 3.413 -54.500 1.00 39.58 48 ASN b C 1
ATOM 8416 O O . ASN D 1 57 ? -43.026 2.543 -54.617 1.00 40.30 48 ASN b O 1
ATOM 8421 N N . PHE D 1 58 ? -41.565 3.627 -53.348 1.00 39.46 49 PHE b N 1
ATOM 8422 C CA . PHE D 1 58 ? -41.843 2.807 -52.149 1.00 41.92 49 PHE b CA 1
ATOM 8423 C C . PHE D 1 58 ? -41.848 1.303 -52.439 1.00 42.76 49 PHE b C 1
ATOM 8424 O O . PHE D 1 58 ? -42.660 0.558 -51.851 1.00 43.41 49 PHE b O 1
ATOM 8432 N N . SER D 1 59 ? -40.964 0.845 -53.345 1.00 41.28 50 SER b N 1
ATOM 8433 C CA . SER D 1 59 ? -40.850 -0.587 -53.605 1.00 39.72 50 SER b CA 1
ATOM 8434 C C . SER D 1 59 ? -40.174 -1.248 -52.383 1.00 40.09 50 SER b C 1
ATOM 8435 O O . SER D 1 59 ? -40.700 -2.187 -51.807 1.00 40.41 50 SER b O 1
ATOM 8438 N N . THR D 1 60 ? -38.985 -0.802 -52.013 1.00 39.10 51 THR b N 1
ATOM 8439 C CA . THR D 1 60 ? -38.352 -1.328 -50.814 1.00 38.29 51 THR b CA 1
ATOM 8440 C C . THR D 1 60 ? -38.275 -0.238 -49.721 1.00 38.38 51 THR b C 1
ATOM 8441 O O . THR D 1 60 ? -37.929 -0.550 -48.575 1.00 39.37 51 THR b O 1
ATOM 8445 N N . GLY D 1 61 ? -38.532 1.007 -50.095 1.00 38.29 52 GLY b N 1
ATOM 8446 C CA . GLY D 1 61 ? -38.486 2.129 -49.154 1.00 40.88 52 GLY b CA 1
ATOM 8447 C C . GLY D 1 61 ? -39.857 2.389 -48.549 1.00 41.72 52 GLY b C 1
ATOM 8448 O O . GLY D 1 61 ? -40.822 1.696 -48.869 1.00 43.28 52 GLY b O 1
ATOM 8449 N N . HIS D 1 62 ? -39.971 3.406 -47.707 1.00 42.22 53 HIS b N 1
ATOM 8450 C CA . HIS D 1 62 ? -41.130 3.478 -46.805 1.00 42.31 53 HIS b CA 1
ATOM 8451 C C . HIS D 1 62 ? -41.463 4.922 -46.521 1.00 41.93 53 HIS b C 1
ATOM 8452 O O . HIS D 1 62 ? -40.572 5.748 -46.213 1.00 38.25 53 HIS b O 1
ATOM 8459 N N . GLN D 1 63 ? -42.755 5.220 -46.596 1.00 42.05 54 GLN b N 1
ATOM 8460 C CA . GLN D 1 63 ? -43.246 6.531 -46.233 1.00 42.23 54 GLN b CA 1
ATOM 8461 C C . GLN D 1 63 ? -42.817 6.864 -44.810 1.00 41.23 54 GLN b C 1
ATOM 8462 O O . GLN D 1 63 ? -42.511 8.017 -44.505 1.00 41.54 54 GLN b O 1
ATOM 8468 N N . TYR D 1 64 ? -42.757 5.873 -43.936 1.00 41.52 55 TYR b N 1
ATOM 8469 C CA . TYR D 1 64 ? -42.433 6.154 -42.555 1.00 42.54 55 TYR b CA 1
ATOM 8470 C C . TYR D 1 64 ? -41.003 6.643 -42.360 1.00 43.61 55 TYR b C 1
ATOM 8471 O O . TYR D 1 64 ? -40.729 7.319 -41.389 1.00 41.61 55 TYR b O 1
ATOM 8480 N N . ASN D 1 65 ? -40.079 6.304 -43.275 1.00 42.68 56 ASN b N 1
ATOM 8481 C CA . ASN D 1 65 ? -38.749 6.902 -43.216 1.00 42.28 56 ASN b CA 1
ATOM 8482 C C . ASN D 1 65 ? -38.820 8.411 -43.535 1.00 42.72 56 ASN b C 1
ATOM 8483 O O . ASN D 1 65 ? -38.056 9.238 -42.986 1.00 42.52 56 ASN b O 1
ATOM 8488 N N . LEU D 1 66 ? -39.682 8.767 -44.475 1.00 42.31 57 LEU b N 1
ATOM 8489 C CA . LEU D 1 66 ? -39.839 10.177 -44.767 1.00 42.34 57 LEU b CA 1
ATOM 8490 C C . LEU D 1 66 ? -40.461 10.958 -43.549 1.00 43.63 57 LEU b C 1
ATOM 8491 O O . LEU D 1 66 ? -39.965 12.042 -43.160 1.00 43.54 57 LEU b O 1
ATOM 8496 N N . ASP D 1 67 ? -41.522 10.393 -42.974 1.00 43.21 58 ASP b N 1
ATOM 8497 C CA . ASP D 1 67 ? -42.189 10.946 -41.795 1.00 43.70 58 ASP b CA 1
ATOM 8498 C C . ASP D 1 67 ? -41.132 11.136 -40.738 1.00 43.22 58 ASP b C 1
ATOM 8499 O O . ASP D 1 67 ? -41.059 12.188 -40.105 1.00 43.13 58 ASP b O 1
ATOM 8504 N N . GLU D 1 68 ? -40.272 10.137 -40.561 1.00 42.61 59 GLU b N 1
ATOM 8505 C CA . GLU D 1 68 ? -39.222 10.276 -39.547 1.00 42.42 59 GLU b CA 1
ATOM 8506 C C . GLU D 1 68 ? -38.289 11.469 -39.828 1.00 41.47 59 GLU b C 1
ATOM 8507 O O . GLU D 1 68 ? -37.972 12.252 -38.920 1.00 40.65 59 GLU b O 1
ATOM 8513 N N . VAL D 1 69 ? -37.860 11.635 -41.074 1.00 40.24 60 VAL b N 1
ATOM 8514 C CA . VAL D 1 69 ? -36.955 12.751 -41.382 1.00 41.05 60 VAL b CA 1
ATOM 8515 C C . VAL D 1 69 ? -37.626 14.111 -41.130 1.00 41.71 60 VAL b C 1
ATOM 8516 O O . VAL D 1 69 ? -36.979 15.064 -40.708 1.00 41.83 60 VAL b O 1
ATOM 8520 N N . LYS D 1 70 ? -38.926 14.179 -41.364 1.00 43.27 61 LYS b N 1
ATOM 8521 C CA . LYS D 1 70 ? -39.684 15.407 -41.109 1.00 44.14 61 LYS b CA 1
ATOM 8522 C C . LYS D 1 70 ? -39.689 15.713 -39.593 1.00 45.41 61 LYS b C 1
ATOM 8523 O O . LYS D 1 70 ? -39.735 16.874 -39.206 1.00 45.92 61 LYS b O 1
ATOM 8529 N N . THR D 1 71 ? -39.682 14.680 -38.741 1.00 46.63 62 THR b N 1
ATOM 8530 C CA . THR D 1 71 ? -39.561 14.903 -37.273 1.00 46.68 62 THR b CA 1
ATOM 8531 C C . THR D 1 71 ? -38.210 15.496 -36.883 1.00 46.91 62 THR b C 1
ATOM 8532 O O . THR D 1 71 ? -38.110 16.143 -35.848 1.00 46.08 62 THR b O 1
ATOM 8536 N N . LEU D 1 72 ? -37.194 15.346 -37.724 1.00 44.98 63 LEU b N 1
ATOM 8537 C CA . LEU D 1 72 ? -35.825 15.760 -37.335 1.00 44.02 63 LEU b CA 1
ATOM 8538 C C . LEU D 1 72 ? -35.353 17.073 -37.935 1.00 44.42 63 LEU b C 1
ATOM 8539 O O . LEU D 1 72 ? -34.179 17.427 -37.771 1.00 44.53 63 LEU b O 1
ATOM 8544 N N . VAL D 1 73 ? -36.211 17.789 -38.675 1.00 43.01 64 VAL b N 1
ATOM 8545 C CA . VAL D 1 73 ? -35.740 19.011 -39.307 1.00 42.97 64 VAL b CA 1
ATOM 8546 C C . VAL D 1 73 ? -36.858 20.079 -39.119 1.00 42.77 64 VAL b C 1
ATOM 8547 O O . VAL D 1 73 ? -37.931 19.721 -38.696 1.00 40.77 64 VAL b O 1
ATOM 8551 N N . SER D 1 74 ? -36.606 21.337 -39.515 1.00 41.86 65 SER b N 1
ATOM 8552 C CA . SER D 1 74 ? -37.528 22.415 -39.219 1.00 40.95 65 SER b CA 1
ATOM 8553 C C . SER D 1 74 ? -38.565 22.471 -40.303 1.00 42.33 65 SER b C 1
ATOM 8554 O O . SER D 1 74 ? -38.328 22.003 -41.452 1.00 42.81 65 SER b O 1
ATOM 8557 N N . THR D 1 75 ? -39.723 23.034 -39.989 1.00 41.10 66 THR b N 1
ATOM 8558 C CA . THR D 1 75 ? -40.688 23.350 -41.037 1.00 41.01 66 THR b CA 1
ATOM 8559 C C . THR D 1 75 ? -40.066 23.978 -42.279 1.00 40.23 66 THR b C 1
ATOM 8560 O O . THR D 1 75 ? -40.380 23.571 -43.425 1.00 37.10 66 THR b O 1
ATOM 8564 N N . GLU D 1 76 ? -39.230 25.010 -42.092 1.00 38.99 67 GLU b N 1
ATOM 8565 C CA . GLU D 1 76 ? -38.641 25.695 -43.259 1.00 39.87 67 GLU b CA 1
ATOM 8566 C C . GLU D 1 76 ? -37.686 24.806 -44.066 1.00 39.99 67 GLU b C 1
ATOM 8567 O O . GLU D 1 76 ? -37.602 24.923 -45.283 1.00 39.72 67 GLU b O 1
ATOM 8573 N N . GLN D 1 77 ? -36.926 23.983 -43.350 1.00 41.36 68 GLN b N 1
ATOM 8574 C CA . GLN D 1 77 ? -36.045 22.973 -43.979 1.00 41.22 68 GLN b CA 1
ATOM 8575 C C . GLN D 1 77 ? -36.832 21.943 -44.776 1.00 41.73 68 GLN b C 1
ATOM 8576 O O . GLN D 1 77 ? -36.452 21.638 -45.906 1.00 42.59 68 GLN b O 1
ATOM 8582 N N . TRP D 1 78 ? -37.927 21.444 -44.190 1.00 41.15 69 TRP b N 1
ATOM 8583 C CA . TRP D 1 78 ? -38.822 20.470 -44.824 1.00 42.45 69 TRP b CA 1
ATOM 8584 C C . TRP D 1 78 ? -39.441 21.083 -46.087 1.00 43.18 69 TRP b C 1
ATOM 8585 O O . TRP D 1 78 ? -39.510 20.453 -47.163 1.00 41.14 69 TRP b O 1
ATOM 8596 N N . SER D 1 79 ? -39.821 22.355 -45.965 1.00 42.50 70 SER b N 1
ATOM 8597 C CA . SER D 1 79 ? -40.392 23.095 -47.057 1.00 43.45 70 SER b CA 1
ATOM 8598 C C . SER D 1 79 ? -39.558 23.051 -48.318 1.00 43.14 70 SER b C 1
ATOM 8599 O O . SER D 1 79 ? -40.085 23.318 -49.406 1.00 41.87 70 SER b O 1
ATOM 8602 N N . ARG D 1 80 ? -38.245 22.758 -48.191 1.00 43.29 71 ARG b N 1
ATOM 8603 C CA . ARG D 1 80 ? -37.356 22.781 -49.354 1.00 43.85 71 ARG b CA 1
ATOM 8604 C C . ARG D 1 80 ? -37.181 21.373 -50.039 1.00 43.23 71 ARG b C 1
ATOM 8605 O O . ARG D 1 80 ? -36.439 21.227 -51.023 1.00 43.98 71 ARG b O 1
ATOM 8613 N N . PHE D 1 81 ? -37.874 20.377 -49.488 1.00 41.65 72 PHE b N 1
ATOM 8614 C CA . PHE D 1 81 ? -37.900 18.977 -49.980 1.00 40.95 72 PHE b CA 1
ATOM 8615 C C . PHE D 1 81 ? -39.160 18.848 -50.855 1.00 42.40 72 PHE b C 1
ATOM 8616 O O . PHE D 1 81 ? -40.295 18.891 -50.327 1.00 41.21 72 PHE b O 1
ATOM 8624 N N . CYS D 1 82 ? -38.966 18.738 -52.164 1.00 41.36 73 CYS b N 1
ATOM 8625 C CA . CYS D 1 82 ? -40.073 18.384 -53.061 1.00 42.04 73 CYS b CA 1
ATOM 8626 C C . CYS D 1 82 ? -40.040 16.836 -53.315 1.00 41.35 73 CYS b C 1
ATOM 8627 O O . CYS D 1 82 ? -39.104 16.333 -53.965 1.00 40.20 73 CYS b O 1
ATOM 8630 N N . PHE D 1 83 ? -41.019 16.092 -52.792 1.00 41.13 74 PHE b N 1
ATOM 8631 C CA . PHE D 1 83 ? -41.060 14.615 -52.945 1.00 41.27 74 PHE b CA 1
ATOM 8632 C C . PHE D 1 83 ? -41.947 14.186 -54.096 1.00 42.31 74 PHE b C 1
ATOM 8633 O O . PHE D 1 83 ? -43.136 14.578 -54.165 1.00 40.74 74 PHE b O 1
ATOM 8641 N N . ILE D 1 84 ? -41.374 13.388 -55.010 1.00 41.52 75 ILE b N 1
ATOM 8642 C CA . ILE D 1 84 ? -42.136 12.782 -56.125 1.00 40.81 75 ILE b CA 1
ATOM 8643 C C . ILE D 1 84 ? -42.306 11.263 -55.907 1.00 41.02 75 ILE b C 1
ATOM 8644 O O . ILE D 1 84 ? -41.300 10.508 -55.738 1.00 40.21 75 ILE b O 1
ATOM 8649 N N . GLU D 1 85 ? -43.557 10.793 -55.832 1.00 38.73 76 GLU b N 1
ATOM 8650 C CA . GLU D 1 85 ? -43.753 9.340 -55.816 1.00 38.99 76 GLU b CA 1
ATOM 8651 C C . GLU D 1 85 ? -43.727 8.881 -57.251 1.00 38.73 76 GLU b C 1
ATOM 8652 O O . GLU D 1 85 ? -44.566 9.306 -58.032 1.00 40.27 76 GLU b O 1
ATOM 8658 N N . GLY D 1 86 ? -42.753 8.039 -57.625 1.00 36.32 77 GLY b N 1
ATOM 8659 C CA . GLY D 1 86 ? -42.663 7.615 -59.021 1.00 35.55 77 GLY b CA 1
ATOM 8660 C C . GLY D 1 86 ? -41.517 6.635 -59.283 1.00 34.73 77 GLY b C 1
ATOM 8661 O O . GLY D 1 86 ? -40.803 6.274 -58.363 1.00 34.28 77 GLY b O 1
ATOM 8662 N N . ASP D 1 87 ? -41.299 6.313 -60.569 1.00 35.58 78 ASP b N 1
ATOM 8663 C CA . ASP D 1 87 ? -40.408 5.190 -60.936 1.00 36.43 78 ASP b CA 1
ATOM 8664 C C . ASP D 1 87 ? -39.299 5.596 -61.893 1.00 34.83 78 ASP b C 1
ATOM 8665 O O . ASP D 1 87 ? -39.556 6.140 -62.968 1.00 34.49 78 ASP b O 1
ATOM 8670 N N . ILE D 1 88 ? -38.039 5.341 -61.506 1.00 33.55 79 ILE b N 1
ATOM 8671 C CA . ILE D 1 88 ? -36.914 5.585 -62.399 1.00 32.45 79 ILE b CA 1
ATOM 8672 C C . ILE D 1 88 ? -36.995 4.744 -63.699 1.00 32.56 79 ILE b C 1
ATOM 8673 O O . ILE D 1 88 ? -36.355 5.053 -64.649 1.00 32.99 79 ILE b O 1
ATOM 8678 N N . ARG D 1 89 ? -37.827 3.713 -63.745 1.00 34.98 80 ARG b N 1
ATOM 8679 C CA . ARG D 1 89 ? -37.971 2.971 -65.018 1.00 37.05 80 ARG b CA 1
ATOM 8680 C C . ARG D 1 89 ? -38.756 3.759 -66.091 1.00 38.77 80 ARG b C 1
ATOM 8681 O O . ARG D 1 89 ? -38.758 3.400 -67.273 1.00 37.54 80 ARG b O 1
ATOM 8689 N N . ASP D 1 90 ? -39.394 4.875 -65.684 1.00 40.09 81 ASP b N 1
ATOM 8690 C CA . ASP D 1 90 ? -40.064 5.730 -66.676 1.00 40.18 81 ASP b CA 1
ATOM 8691 C C . ASP D 1 90 ? -39.234 6.989 -66.964 1.00 38.51 81 ASP b C 1
ATOM 8692 O O . ASP D 1 90 ? -39.054 7.866 -66.079 1.00 38.96 81 ASP b O 1
ATOM 8697 N N . LEU D 1 91 ? -38.753 7.099 -68.207 1.00 36.17 82 LEU b N 1
ATOM 8698 C CA . LEU D 1 91 ? -37.869 8.190 -68.613 1.00 36.93 82 LEU b CA 1
ATOM 8699 C C . LEU D 1 91 ? -38.482 9.611 -68.439 1.00 36.56 82 LEU b C 1
ATOM 8700 O O . LEU D 1 91 ? -37.787 10.541 -67.998 1.00 34.70 82 LEU b O 1
ATOM 8705 N N . THR D 1 92 ? -39.763 9.775 -68.807 1.00 37.14 83 THR b N 1
ATOM 8706 C CA . THR D 1 92 ? -40.448 11.042 -68.560 1.00 38.87 83 THR b CA 1
ATOM 8707 C C . THR D 1 92 ? -40.320 11.431 -67.059 1.00 39.58 83 THR b C 1
ATOM 8708 O O . THR D 1 92 ? -39.921 12.534 -66.743 1.00 40.24 83 THR b O 1
ATOM 8712 N N . THR D 1 93 ? -40.631 10.521 -66.149 1.00 38.48 84 THR b N 1
ATOM 8713 C CA . THR D 1 93 ? -40.500 10.831 -64.757 1.00 40.94 84 THR b CA 1
ATOM 8714 C C . THR D 1 93 ? -39.055 11.308 -64.426 1.00 40.96 84 THR b C 1
ATOM 8715 O O . THR D 1 93 ? -38.895 12.336 -63.764 1.00 41.82 84 THR b O 1
ATOM 8719 N N . CYS D 1 94 ? -38.023 10.612 -64.948 1.00 39.20 85 CYS b N 1
ATOM 8720 C CA . CYS D 1 94 ? -36.619 11.001 -64.733 1.00 38.93 85 CYS b CA 1
ATOM 8721 C C . CYS D 1 94 ? -36.301 12.408 -65.214 1.00 38.22 85 CYS b C 1
ATOM 8722 O O . CYS D 1 94 ? -35.554 13.147 -64.557 1.00 38.58 85 CYS b O 1
ATOM 8725 N N . GLU D 1 95 ? -36.779 12.752 -66.396 1.00 38.56 86 GLU b N 1
ATOM 8726 C CA . GLU D 1 95 ? -36.423 14.033 -66.969 1.00 40.60 86 GLU b CA 1
ATOM 8727 C C . GLU D 1 95 ? -37.141 15.157 -66.180 1.00 40.72 86 GLU b C 1
ATOM 8728 O O . GLU D 1 95 ? -36.665 16.263 -66.121 1.00 40.77 86 GLU b O 1
ATOM 8734 N N . GLN D 1 96 ? -38.310 14.833 -65.665 1.00 41.52 87 GLN b N 1
ATOM 8735 C CA . GLN D 1 96 ? -39.172 15.809 -64.993 1.00 43.91 87 GLN b CA 1
ATOM 8736 C C . GLN D 1 96 ? -38.483 16.175 -63.660 1.00 43.37 87 GLN b C 1
ATOM 8737 O O . GLN D 1 96 ? -38.290 17.362 -63.379 1.00 42.17 87 GLN b O 1
ATOM 8743 N N . VAL D 1 97 ? -38.024 15.155 -62.896 1.00 40.76 88 VAL b N 1
ATOM 8744 C CA . VAL D 1 97 ? -37.288 15.435 -61.633 1.00 39.55 88 VAL b CA 1
ATOM 8745 C C . VAL D 1 97 ? -35.894 15.983 -61.770 1.00 39.84 88 VAL b C 1
ATOM 8746 O O . VAL D 1 97 ? -35.341 16.505 -60.811 1.00 40.55 88 VAL b O 1
ATOM 8750 N N . MET D 1 98 ? -35.329 15.914 -62.953 1.00 40.87 89 MET b N 1
ATOM 8751 C CA . MET D 1 98 ? -34.039 16.484 -63.215 1.00 42.89 89 MET b CA 1
ATOM 8752 C C . MET D 1 98 ? -34.043 18.015 -63.405 1.00 43.84 89 MET b C 1
ATOM 8753 O O . MET D 1 98 ? -32.991 18.656 -63.367 1.00 42.63 89 MET b O 1
ATOM 8758 N N . LYS D 1 99 ? -35.213 18.604 -63.656 1.00 45.02 90 LYS b N 1
ATOM 8759 C CA . LYS D 1 99 ? -35.230 20.033 -64.060 1.00 44.92 90 LYS b CA 1
ATOM 8760 C C . LYS D 1 99 ? -34.599 20.870 -62.991 1.00 43.84 90 LYS b C 1
ATOM 8761 O O . LYS D 1 99 ? -35.020 20.810 -61.861 1.00 43.25 90 LYS b O 1
ATOM 8767 N N . GLY D 1 100 ? -33.555 21.610 -63.348 1.00 43.26 91 GLY b N 1
ATOM 8768 C CA . GLY D 1 100 ? -32.925 22.557 -62.405 1.00 43.67 91 GLY b CA 1
ATOM 8769 C C . GLY D 1 100 ? -32.034 21.939 -61.337 1.00 42.63 91 GLY b C 1
ATOM 8770 O O . GLY D 1 100 ? -31.451 22.636 -60.532 1.00 42.97 91 GLY b O 1
ATOM 8771 N N . VAL D 1 101 ? -31.864 20.627 -61.369 1.00 41.83 92 VAL b N 1
ATOM 8772 C CA . VAL D 1 101 ? -30.958 19.965 -60.442 1.00 39.87 92 VAL b CA 1
ATOM 8773 C C . VAL D 1 101 ? -29.496 20.288 -60.598 1.00 40.28 92 VAL b C 1
ATOM 8774 O O . VAL D 1 101 ? -28.980 20.362 -61.705 1.00 41.05 92 VAL b O 1
ATOM 8778 N N . ASP D 1 102 ? -28.783 20.420 -59.470 1.00 40.55 93 ASP b N 1
ATOM 8779 C CA . ASP D 1 102 ? -27.337 20.612 -59.562 1.00 39.65 93 ASP b CA 1
ATOM 8780 C C . ASP D 1 102 ? -26.559 19.315 -59.327 1.00 37.99 93 ASP b C 1
ATOM 8781 O O . ASP D 1 102 ? -25.650 18.995 -60.076 1.00 36.88 93 ASP b O 1
ATOM 8786 N N . HIS D 1 103 ? -26.908 18.599 -58.272 1.00 37.84 94 HIS b N 1
ATOM 8787 C CA . HIS D 1 103 ? -26.130 17.415 -57.889 1.00 37.66 94 HIS b CA 1
ATOM 8788 C C . HIS D 1 103 ? -27.040 16.221 -57.874 1.00 37.03 94 HIS b C 1
ATOM 8789 O O . HIS D 1 103 ? -28.040 16.196 -57.167 1.00 35.20 94 HIS b O 1
ATOM 8796 N N . VAL D 1 104 ? -26.650 15.182 -58.611 1.00 37.30 95 VAL b N 1
ATOM 8797 C CA . VAL D 1 104 ? -27.446 13.975 -58.571 1.00 35.64 95 VAL b CA 1
ATOM 8798 C C . VAL D 1 104 ? -26.864 12.910 -57.610 1.00 35.88 95 VAL b C 1
ATOM 8799 O O . VAL D 1 104 ? -25.649 12.601 -57.688 1.00 33.77 95 VAL b O 1
ATOM 8803 N N . LEU D 1 105 ? -27.719 12.420 -56.687 1.00 33.90 96 LEU b N 1
ATOM 8804 C CA . LEU D 1 105 ? -27.378 11.308 -55.826 1.00 35.03 96 LEU b CA 1
ATOM 8805 C C . LEU D 1 105 ? -28.290 10.110 -56.087 1.00 35.70 96 LEU b C 1
ATOM 8806 O O . LEU D 1 105 ? -29.466 10.019 -55.576 1.00 34.38 96 LEU b O 1
ATOM 8811 N N . HIS D 1 106 ? -27.787 9.242 -56.990 1.00 33.24 97 HIS b N 1
ATOM 8812 C CA . HIS D 1 106 ? -28.601 8.156 -57.455 1.00 33.52 97 HIS b CA 1
ATOM 8813 C C . HIS D 1 106 ? -28.431 6.913 -56.596 1.00 33.75 97 HIS b C 1
ATOM 8814 O O . HIS D 1 106 ? -27.390 6.241 -56.693 1.00 34.40 97 HIS b O 1
ATOM 8821 N N . GLN D 1 107 ? -29.452 6.581 -55.800 1.00 32.18 98 GLN b N 1
ATOM 8822 C CA . GLN D 1 107 ? -29.434 5.483 -54.854 1.00 31.99 98 GLN b CA 1
ATOM 8823 C C . GLN D 1 107 ? -30.570 4.524 -55.148 1.00 32.08 98 GLN b C 1
ATOM 8824 O O . GLN D 1 107 ? -30.647 3.447 -54.518 1.00 31.79 98 GLN b O 1
ATOM 8830 N N . ALA D 1 108 ? -31.494 4.885 -56.058 1.00 31.25 99 ALA b N 1
ATOM 8831 C CA . ALA D 1 108 ? -32.631 3.971 -56.293 1.00 30.36 99 ALA b CA 1
ATOM 8832 C C . ALA D 1 108 ? -32.211 2.642 -57.030 1.00 31.24 99 ALA b C 1
ATOM 8833 O O . ALA D 1 108 ? -31.578 2.720 -58.088 1.00 32.11 99 ALA b O 1
ATOM 8835 N N . ALA D 1 109 ? -32.544 1.487 -56.447 1.00 28.86 100 ALA b N 1
ATOM 8836 C CA . ALA D 1 109 ? -32.182 0.168 -56.966 1.00 31.01 100 ALA b CA 1
ATOM 8837 C C . ALA D 1 109 ? -32.847 -0.886 -56.135 1.00 31.86 100 ALA b C 1
ATOM 8838 O O . ALA D 1 109 ? -33.239 -0.592 -55.002 1.00 33.44 100 ALA b O 1
ATOM 8840 N N . LEU D 1 110 ? -32.896 -2.136 -56.633 1.00 32.45 101 LEU b N 1
ATOM 8841 C CA . LEU D 1 110 ? -33.277 -3.249 -55.760 1.00 32.14 101 LEU b CA 1
ATOM 8842 C C . LEU D 1 110 ? -31.978 -3.956 -55.363 1.00 34.24 101 LEU b C 1
ATOM 8843 O O . LEU D 1 110 ? -31.276 -4.522 -56.271 1.00 35.30 101 LEU b O 1
ATOM 8848 N N . GLY D 1 111 ? -31.656 -3.976 -54.070 1.00 34.37 102 GLY b N 1
ATOM 8849 C CA . GLY D 1 111 ? -30.417 -4.616 -53.617 1.00 35.62 102 GLY b CA 1
ATOM 8850 C C . GLY D 1 111 ? -30.688 -6.094 -53.545 1.00 35.96 102 GLY b C 1
ATOM 8851 O O . GLY D 1 111 ? -31.768 -6.545 -53.929 1.00 36.00 102 GLY b O 1
ATOM 8852 N N . SER D 1 112 ? -29.731 -6.811 -52.986 1.00 36.70 103 SER b N 1
ATOM 8853 C CA . SER D 1 112 ? -29.879 -8.246 -52.657 1.00 37.07 103 SER b CA 1
ATOM 8854 C C . SER D 1 112 ? -29.498 -9.261 -53.765 1.00 36.52 103 SER b C 1
ATOM 8855 O O . SER D 1 112 ? -30.165 -9.417 -54.784 1.00 35.79 103 SER b O 1
ATOM 8858 N N . VAL D 1 113 ? -28.385 -9.928 -53.557 1.00 37.60 104 VAL b N 1
ATOM 8859 C CA . VAL D 1 113 ? -28.045 -11.045 -54.394 1.00 37.89 104 VAL b CA 1
ATOM 8860 C C . VAL D 1 113 ? -29.177 -12.107 -54.530 1.00 37.77 104 VAL b C 1
ATOM 8861 O O . VAL D 1 113 ? -29.629 -12.370 -55.656 1.00 37.13 104 VAL b O 1
ATOM 8865 N N . PRO D 1 114 ? -29.708 -12.648 -53.410 1.00 38.93 105 PRO b N 1
ATOM 8866 C CA . PRO D 1 114 ? -30.688 -13.738 -53.538 1.00 39.01 105 PRO b CA 1
ATOM 8867 C C . PRO D 1 114 ? -31.986 -13.270 -54.185 1.00 38.51 105 PRO b C 1
ATOM 8868 O O . PRO D 1 114 ? -32.649 -14.055 -54.921 1.00 38.82 105 PRO b O 1
ATOM 8872 N N . ARG D 1 115 ? -32.334 -11.991 -54.001 1.00 37.48 106 ARG b N 1
ATOM 8873 C CA . ARG D 1 115 ? -33.546 -11.461 -54.668 1.00 35.77 106 ARG b CA 1
ATOM 8874 C C . ARG D 1 115 ? -33.356 -11.601 -56.213 1.00 35.29 106 ARG b C 1
ATOM 8875 O O . ARG D 1 115 ? -34.267 -11.949 -56.966 1.00 33.99 106 ARG b O 1
ATOM 8883 N N . SER D 1 116 ? -32.140 -11.308 -56.669 1.00 35.39 107 SER b N 1
ATOM 8884 C CA . SER D 1 116 ? -31.887 -11.200 -58.116 1.00 33.61 107 SER b CA 1
ATOM 8885 C C . SER D 1 116 ? -31.822 -12.607 -58.738 1.00 33.63 107 SER b C 1
ATOM 8886 O O . SER D 1 116 ? -32.051 -12.785 -59.934 1.00 31.86 107 SER b O 1
ATOM 8889 N N . ILE D 1 117 ? -31.527 -13.616 -57.914 1.00 33.96 108 ILE b N 1
ATOM 8890 C CA . ILE D 1 117 ? -31.468 -14.985 -58.396 1.00 34.70 108 ILE b CA 1
ATOM 8891 C C . ILE D 1 117 ? -32.881 -15.490 -58.622 1.00 35.55 108 ILE b C 1
ATOM 8892 O O . ILE D 1 117 ? -33.200 -16.118 -59.661 1.00 34.00 108 ILE b O 1
ATOM 8897 N N . VAL D 1 118 ? -33.763 -15.171 -57.680 1.00 34.93 109 VAL b N 1
ATOM 8898 C CA . VAL D 1 118 ? -35.186 -15.510 -57.882 1.00 37.14 109 VAL b CA 1
ATOM 8899 C C . VAL D 1 118 ? -35.860 -14.717 -58.986 1.00 36.33 109 VAL b C 1
ATOM 8900 O O . VAL D 1 118 ? -36.675 -15.248 -59.740 1.00 36.22 109 VAL b O 1
ATOM 8904 N N . ASP D 1 119 ? -35.532 -13.432 -59.074 1.00 34.52 110 ASP b N 1
ATOM 8905 C CA . ASP D 1 119 ? -36.262 -12.610 -60.034 1.00 34.56 110 ASP b CA 1
ATOM 8906 C C . ASP D 1 119 ? -35.265 -11.698 -60.747 1.00 32.22 110 ASP b C 1
ATOM 8907 O O . ASP D 1 119 ? -35.201 -10.510 -60.462 1.00 31.68 110 ASP b O 1
ATOM 8912 N N . PRO D 1 120 ? -34.460 -12.274 -61.658 1.00 31.40 111 PRO b N 1
ATOM 8913 C CA . PRO D 1 120 ? -33.473 -11.433 -62.383 1.00 31.40 111 PRO b CA 1
ATOM 8914 C C . PRO D 1 120 ? -34.128 -10.325 -63.246 1.00 31.01 111 PRO b C 1
ATOM 8915 O O . PRO D 1 120 ? -33.517 -9.262 -63.455 1.00 28.82 111 PRO b O 1
ATOM 8919 N N . ILE D 1 121 ? -35.344 -10.538 -63.689 1.00 30.21 112 ILE b N 1
ATOM 8920 C CA . ILE D 1 121 ? -35.953 -9.547 -64.633 1.00 31.75 112 ILE b CA 1
ATOM 8921 C C . ILE D 1 121 ? -36.252 -8.240 -63.896 1.00 30.93 112 ILE b C 1
ATOM 8922 O O . ILE D 1 121 ? -35.974 -7.162 -64.370 1.00 30.12 112 ILE b O 1
ATOM 8927 N N . THR D 1 122 ? -36.867 -8.340 -62.730 1.00 32.50 113 THR b N 1
ATOM 8928 C CA . THR D 1 122 ? -37.210 -7.105 -61.962 1.00 33.70 113 THR b CA 1
ATOM 8929 C C . THR D 1 122 ? -35.946 -6.344 -61.539 1.00 32.32 113 THR b C 1
ATOM 8930 O O . THR D 1 122 ? -35.784 -5.110 -61.682 1.00 31.10 113 THR b O 1
ATOM 8934 N N . THR D 1 123 ? -34.951 -7.123 -61.101 1.00 32.07 114 THR b N 1
ATOM 8935 C CA . THR D 1 123 ? -33.687 -6.516 -60.727 1.00 30.82 114 THR b CA 1
ATOM 8936 C C . THR D 1 123 ? -33.048 -5.826 -61.924 1.00 30.48 114 THR b C 1
ATOM 8937 O O . THR D 1 123 ? -32.549 -4.709 -61.784 1.00 30.65 114 THR b O 1
ATOM 8941 N N . ASN D 1 124 ? -33.033 -6.474 -63.098 1.00 27.88 115 ASN b N 1
ATOM 8942 C CA . ASN D 1 124 ? -32.480 -5.817 -64.278 1.00 28.30 115 ASN b CA 1
ATOM 8943 C C . ASN D 1 124 ? -33.190 -4.493 -64.611 1.00 29.85 115 ASN b C 1
ATOM 8944 O O . ASN D 1 124 ? -32.558 -3.452 -64.917 1.00 27.81 115 ASN b O 1
ATOM 8949 N N . ALA D 1 125 ? -34.518 -4.573 -64.610 1.00 29.09 116 ALA b N 1
ATOM 8950 C CA . ALA D 1 125 ? -35.290 -3.423 -64.992 1.00 30.32 116 ALA b CA 1
ATOM 8951 C C . ALA D 1 125 ? -35.015 -2.159 -64.097 1.00 31.61 116 ALA b C 1
ATOM 8952 O O . ALA D 1 125 ? -34.802 -1.067 -64.598 1.00 31.21 116 ALA b O 1
ATOM 8954 N N . THR D 1 126 ? -35.046 -2.323 -62.771 1.00 30.97 117 THR b N 1
ATOM 8955 C CA . THR D 1 126 ? -34.736 -1.227 -61.899 1.00 31.93 117 THR b CA 1
ATOM 8956 C C . THR D 1 126 ? -33.256 -0.888 -61.959 1.00 31.68 117 THR b C 1
ATOM 8957 O O . THR D 1 126 ? -32.926 0.264 -62.059 1.00 32.30 117 THR b O 1
ATOM 8961 N N . ASN D 1 127 ? -32.359 -1.883 -61.875 1.00 29.75 118 ASN b N 1
ATOM 8962 C CA . ASN D 1 127 ? -30.958 -1.531 -61.729 1.00 30.33 118 ASN b CA 1
ATOM 8963 C C . ASN D 1 127 ? -30.249 -1.155 -63.037 1.00 29.60 118 ASN b C 1
ATOM 8964 O O . ASN D 1 127 ? -29.305 -0.369 -63.028 1.00 31.20 118 ASN b O 1
ATOM 8969 N N . ILE D 1 128 ? -30.677 -1.704 -64.168 1.00 29.44 119 ILE b N 1
ATOM 8970 C CA . ILE D 1 128 ? -30.030 -1.242 -65.425 1.00 29.13 119 ILE b CA 1
ATOM 8971 C C . ILE D 1 128 ? -30.865 -0.170 -66.127 1.00 29.71 119 ILE b C 1
ATOM 8972 O O . ILE D 1 128 ? -30.346 0.920 -66.318 1.00 29.12 119 ILE b O 1
ATOM 8977 N N . THR D 1 129 ? -32.107 -0.503 -66.514 1.00 30.91 120 THR b N 1
ATOM 8978 C CA . THR D 1 129 ? -32.970 0.452 -67.256 1.00 31.28 120 THR b CA 1
ATOM 8979 C C . THR D 1 129 ? -33.121 1.777 -66.450 1.00 31.27 120 THR b C 1
ATOM 8980 O O . THR D 1 129 ? -32.978 2.878 -67.021 1.00 32.65 120 THR b O 1
ATOM 8984 N N . GLY D 1 130 ? -33.511 1.633 -65.174 1.00 32.99 121 GLY b N 1
ATOM 8985 C CA . GLY D 1 130 ? -33.637 2.743 -64.215 1.00 33.13 121 GLY b CA 1
ATOM 8986 C C . GLY D 1 130 ? -32.392 3.614 -64.094 1.00 34.02 121 GLY b C 1
ATOM 8987 O O . GLY D 1 130 ? -32.425 4.876 -64.196 1.00 33.13 121 GLY b O 1
ATOM 8988 N N . PHE D 1 131 ? -31.273 2.958 -63.814 1.00 31.38 122 PHE b N 1
ATOM 8989 C CA . PHE D 1 131 ? -30.036 3.650 -63.772 1.00 30.90 122 PHE b CA 1
ATOM 8990 C C . PHE D 1 131 ? -29.797 4.381 -65.083 1.00 31.57 122 PHE b C 1
ATOM 8991 O O . PHE D 1 131 ? -29.333 5.549 -65.106 1.00 33.18 122 PHE b O 1
ATOM 8999 N N . LEU D 1 132 ? -30.013 3.709 -66.203 1.00 29.07 123 LEU b N 1
ATOM 9000 C CA . LEU D 1 132 ? -29.630 4.397 -67.429 1.00 29.52 123 LEU b CA 1
ATOM 9001 C C . LEU D 1 132 ? -30.586 5.615 -67.681 1.00 30.16 123 LEU b C 1
ATOM 9002 O O . LEU D 1 132 ? -30.164 6.638 -68.219 1.00 30.03 123 LEU b O 1
ATOM 9007 N N . ASN D 1 133 ? -31.862 5.438 -67.345 1.00 31.32 124 ASN b N 1
ATOM 9008 C CA . ASN D 1 133 ? -32.796 6.570 -67.474 1.00 34.03 124 ASN b CA 1
ATOM 9009 C C . ASN D 1 133 ? -32.286 7.804 -66.711 1.00 34.57 124 ASN b C 1
ATOM 9010 O O . ASN D 1 133 ? -32.263 8.918 -67.230 1.00 35.29 124 ASN b O 1
ATOM 9015 N N . ILE D 1 134 ? -31.860 7.575 -65.460 1.00 34.87 125 ILE b N 1
ATOM 9016 C CA . ILE D 1 134 ? -31.332 8.669 -64.597 1.00 31.87 125 ILE b CA 1
ATOM 9017 C C . ILE D 1 134 ? -30.046 9.247 -65.101 1.00 32.61 125 ILE b C 1
ATOM 9018 O O . ILE D 1 134 ? -29.921 10.480 -65.226 1.00 31.71 125 ILE b O 1
ATOM 9023 N N . LEU D 1 135 ? -29.066 8.382 -65.446 1.00 32.51 126 LEU b N 1
ATOM 9024 C CA . LEU D 1 135 ? -27.859 8.889 -66.099 1.00 33.12 126 LEU b CA 1
ATOM 9025 C C . LEU D 1 135 ? -28.190 9.717 -67.368 1.00 33.70 126 LEU b C 1
ATOM 9026 O O . LEU D 1 135 ? -27.628 10.810 -67.597 1.00 32.86 126 LEU b O 1
ATOM 9031 N N . HIS D 1 136 ? -28.982 9.141 -68.260 1.00 33.15 127 HIS b N 1
ATOM 9032 C CA . HIS D 1 136 ? -29.302 9.858 -69.518 1.00 32.64 127 HIS b CA 1
ATOM 9033 C C . HIS D 1 136 ? -30.020 11.251 -69.244 1.00 33.74 127 HIS b C 1
ATOM 9034 O O . HIS D 1 136 ? -29.621 12.299 -69.795 1.00 34.36 127 HIS b O 1
ATOM 9041 N N . ALA D 1 137 ? -31.032 11.242 -68.404 1.00 33.00 128 ALA b N 1
ATOM 9042 C CA . ALA D 1 137 ? -31.729 12.517 -68.064 1.00 35.61 128 ALA b CA 1
ATOM 9043 C C . ALA D 1 137 ? -30.769 13.581 -67.474 1.00 36.12 128 ALA b C 1
ATOM 9044 O O . ALA D 1 137 ? -30.830 14.751 -67.784 1.00 37.66 128 ALA b O 1
ATOM 9046 N N . ALA D 1 138 ? -29.814 13.155 -66.654 1.00 37.06 129 ALA b N 1
ATOM 9047 C CA . ALA D 1 138 ? -28.873 14.029 -66.026 1.00 35.79 129 ALA b CA 1
ATOM 9048 C C . ALA D 1 138 ? -27.889 14.589 -67.075 1.00 38.24 129 ALA b C 1
ATOM 9049 O O . ALA D 1 138 ? -27.535 15.794 -67.051 1.00 36.02 129 ALA b O 1
ATOM 9051 N N . LYS D 1 139 ? -27.451 13.722 -68.006 1.00 37.82 130 LYS b N 1
ATOM 9052 C CA . LYS D 1 139 ? -26.606 14.160 -69.091 1.00 40.28 130 LYS b CA 1
ATOM 9053 C C . LYS D 1 139 ? -27.353 15.213 -69.917 1.00 41.53 130 LYS b C 1
ATOM 9054 O O . LYS D 1 139 ? -26.783 16.226 -70.268 1.00 41.80 130 LYS b O 1
ATOM 9060 N N . ASN D 1 140 ? -28.624 14.948 -70.231 1.00 41.61 131 ASN b N 1
ATOM 9061 C CA . ASN D 1 140 ? -29.407 15.882 -71.026 1.00 42.47 131 ASN b CA 1
ATOM 9062 C C . ASN D 1 140 ? -29.705 17.206 -70.279 1.00 43.22 131 ASN b C 1
ATOM 9063 O O . ASN D 1 140 ? -29.720 18.261 -70.919 1.00 43.71 131 ASN b O 1
ATOM 9068 N N . ALA D 1 141 ? -29.866 17.157 -68.950 1.00 42.50 132 ALA b N 1
ATOM 9069 C CA . ALA D 1 141 ? -30.115 18.361 -68.133 1.00 43.20 132 ALA b CA 1
ATOM 9070 C C . ALA D 1 141 ? -28.862 19.107 -67.752 1.00 43.53 132 ALA b C 1
ATOM 9071 O O . ALA D 1 141 ? -28.926 20.196 -67.147 1.00 43.13 132 ALA b O 1
ATOM 9073 N N . GLN D 1 142 ? -27.721 18.518 -68.104 1.00 44.61 133 GLN b N 1
ATOM 9074 C CA . GLN D 1 142 ? -26.389 19.007 -67.763 1.00 45.03 133 GLN b CA 1
ATOM 9075 C C . GLN D 1 142 ? -26.182 19.404 -66.314 1.00 45.24 133 GLN b C 1
ATOM 9076 O O . GLN D 1 142 ? -25.736 20.530 -66.055 1.00 45.10 133 GLN b O 1
ATOM 9082 N N . VAL D 1 143 ? -26.519 18.504 -65.376 1.00 43.45 134 VAL b N 1
ATOM 9083 C CA . VAL D 1 143 ? -26.300 18.737 -63.945 1.00 41.79 134 VAL b CA 1
ATOM 9084 C C . VAL D 1 143 ? -24.809 18.960 -63.619 1.00 41.27 134 VAL b C 1
ATOM 9085 O O . VAL D 1 143 ? -23.946 18.608 -64.435 1.00 42.09 134 VAL b O 1
ATOM 9089 N N . GLN D 1 144 ? -24.481 19.541 -62.458 1.00 40.23 135 GLN b N 1
ATOM 9090 C CA . GLN D 1 144 ? -23.045 19.755 -62.133 1.00 39.25 135 GLN b CA 1
ATOM 9091 C C . GLN D 1 144 ? -22.315 18.471 -61.695 1.00 37.11 135 GLN b C 1
ATOM 9092 O O . GLN D 1 144 ? -21.095 18.427 -61.710 1.00 35.74 135 GLN b O 1
ATOM 9098 N N . SER D 1 145 ? -23.044 17.472 -61.211 1.00 35.62 136 SER b N 1
ATOM 9099 C CA . SER D 1 145 ? -22.384 16.285 -60.653 1.00 36.17 136 SER b CA 1
ATOM 9100 C C . SER D 1 145 ? -23.349 15.136 -60.633 1.00 34.83 136 SER b C 1
ATOM 9101 O O . SER D 1 145 ? -24.569 15.326 -60.581 1.00 36.37 136 SER b O 1
ATOM 9104 N N . PHE D 1 146 ? -22.783 13.927 -60.710 1.00 33.61 137 PHE b N 1
ATOM 9105 C CA . PHE D 1 146 ? -23.587 12.752 -60.812 1.00 34.29 137 PHE b CA 1
ATOM 9106 C C . PHE D 1 146 ? -22.773 11.641 -60.124 1.00 34.16 137 PHE b C 1
ATOM 9107 O O . PHE D 1 146 ? -21.628 11.332 -60.535 1.00 33.70 137 PHE b O 1
ATOM 9115 N N . THR D 1 147 ? -23.330 11.184 -59.006 1.00 35.02 138 THR b N 1
ATOM 9116 C CA . THR D 1 147 ? -22.705 10.238 -58.120 1.00 35.02 138 THR b CA 1
ATOM 9117 C C . THR D 1 147 ? -23.709 9.078 -57.971 1.00 35.18 138 THR b C 1
ATOM 9118 O O . THR D 1 147 ? -24.914 9.314 -57.689 1.00 35.35 138 THR b O 1
ATOM 9122 N N . TYR D 1 148 ? -23.267 7.828 -58.162 1.00 34.23 139 TYR b N 1
ATOM 9123 C CA . TYR D 1 148 ? -24.221 6.720 -58.015 1.00 32.14 139 TYR b CA 1
ATOM 9124 C C . TYR D 1 148 ? -23.701 5.643 -57.063 1.00 32.21 139 TYR b C 1
ATOM 9125 O O . TYR D 1 148 ? -22.471 5.494 -56.805 1.00 30.29 139 TYR b O 1
ATOM 9134 N N . ALA D 1 149 ? -24.664 4.894 -56.548 1.00 30.36 140 ALA b N 1
ATOM 9135 C CA . ALA D 1 149 ? -24.460 3.752 -55.702 1.00 32.20 140 ALA b CA 1
ATOM 9136 C C . ALA D 1 149 ? -23.989 2.530 -56.529 1.00 32.11 140 ALA b C 1
ATOM 9137 O O . ALA D 1 149 ? -24.779 1.958 -57.274 1.00 32.60 140 ALA b O 1
ATOM 9139 N N . ALA D 1 150 ? -22.700 2.172 -56.391 1.00 33.26 141 ALA b N 1
ATOM 9140 C CA . ALA D 1 150 ? -22.185 0.973 -57.028 1.00 33.72 141 ALA b CA 1
ATOM 9141 C C . ALA D 1 150 ? -22.077 -0.116 -55.964 1.00 34.73 141 ALA b C 1
ATOM 9142 O O . ALA D 1 150 ? -22.665 0.008 -54.848 1.00 34.72 141 ALA b O 1
ATOM 9144 N N . SER D 1 151 ? -21.336 -1.185 -56.241 1.00 33.68 142 SER b N 1
ATOM 9145 C CA . SER D 1 151 ? -21.352 -2.233 -55.264 1.00 33.51 142 SER b CA 1
ATOM 9146 C C . SER D 1 151 ? -20.036 -2.986 -55.255 1.00 32.55 142 SER b C 1
ATOM 9147 O O . SER D 1 151 ? -19.417 -3.121 -56.290 1.00 32.09 142 SER b O 1
ATOM 9150 N N . SER D 1 152 ? -19.657 -3.483 -54.079 1.00 33.66 143 SER b N 1
ATOM 9151 C CA . SER D 1 152 ? -18.493 -4.284 -53.911 1.00 34.09 143 SER b CA 1
ATOM 9152 C C . SER D 1 152 ? -18.710 -5.660 -54.567 1.00 34.14 143 SER b C 1
ATOM 9153 O O . SER D 1 152 ? -17.766 -6.442 -54.728 1.00 35.59 143 SER b O 1
ATOM 9156 N N . SER D 1 153 ? -19.935 -5.973 -54.964 1.00 33.28 144 SER b N 1
ATOM 9157 C CA . SER D 1 153 ? -20.203 -7.207 -55.717 1.00 34.04 144 SER b CA 1
ATOM 9158 C C . SER D 1 153 ? -19.492 -7.197 -57.097 1.00 32.92 144 SER b C 1
ATOM 9159 O O . SER D 1 153 ? -19.274 -8.300 -57.729 1.00 33.82 144 SER b O 1
ATOM 9162 N N . THR D 1 154 ? -19.060 -5.995 -57.514 1.00 31.64 145 THR b N 1
ATOM 9163 C CA . THR D 1 154 ? -18.387 -5.826 -58.822 1.00 31.23 145 THR b CA 1
ATOM 9164 C C . THR D 1 154 ? -17.019 -6.507 -58.762 1.00 31.72 145 THR b C 1
ATOM 9165 O O . THR D 1 154 ? -16.521 -6.905 -59.793 1.00 31.54 145 THR b O 1
ATOM 9169 N N . TYR D 1 155 ? -16.460 -6.699 -57.558 1.00 31.39 146 TYR b N 1
ATOM 9170 C CA . TYR D 1 155 ? -15.156 -7.486 -57.445 1.00 33.07 146 TYR b CA 1
ATOM 9171 C C . TYR D 1 155 ? -15.292 -8.923 -57.935 1.00 34.10 146 TYR b C 1
ATOM 9172 O O . TYR D 1 155 ? -14.340 -9.454 -58.464 1.00 33.07 146 TYR b O 1
ATOM 9181 N N . GLY D 1 156 ? -16.484 -9.544 -57.728 1.00 34.26 147 GLY b N 1
ATOM 9182 C CA . GLY D 1 156 ? -16.799 -10.816 -58.336 1.00 34.77 147 GLY b CA 1
ATOM 9183 C C . GLY D 1 156 ? -15.858 -11.869 -57.801 1.00 36.10 147 GLY b C 1
ATOM 9184 O O . GLY D 1 156 ? -15.606 -11.929 -56.631 1.00 36.13 147 GLY b O 1
ATOM 9185 N N . ASP D 1 157 ? -15.305 -12.686 -58.665 1.00 36.82 148 ASP b N 1
ATOM 9186 C CA . ASP D 1 157 ? -14.489 -13.790 -58.194 1.00 38.05 148 ASP b CA 1
ATOM 9187 C C . ASP D 1 157 ? -13.001 -13.456 -58.057 1.00 38.21 148 ASP b C 1
ATOM 9188 O O . ASP D 1 157 ? -12.178 -14.385 -58.026 1.00 39.13 148 ASP b O 1
ATOM 9193 N N . HIS D 1 158 ? -12.639 -12.179 -58.058 1.00 37.05 149 HIS b N 1
ATOM 9194 C CA . HIS D 1 158 ? -11.238 -11.761 -58.041 1.00 35.88 149 HIS b CA 1
ATOM 9195 C C . HIS D 1 158 ? -10.645 -12.062 -56.665 1.00 37.87 149 HIS b C 1
ATOM 9196 O O . HIS D 1 158 ? -11.151 -11.618 -55.676 1.00 36.83 149 HIS b O 1
ATOM 9203 N N . PRO D 1 159 ? -9.475 -12.708 -56.621 1.00 38.39 150 PRO b N 1
ATOM 9204 C CA . PRO D 1 159 ? -8.963 -13.178 -55.308 1.00 38.08 150 PRO b CA 1
ATOM 9205 C C . PRO D 1 159 ? -8.226 -12.153 -54.419 1.00 38.24 150 PRO b C 1
ATOM 9206 O O . PRO D 1 159 ? -7.898 -12.476 -53.260 1.00 37.82 150 PRO b O 1
ATOM 9210 N N . ALA D 1 160 ? -8.023 -10.929 -54.896 1.00 38.56 151 ALA b N 1
ATOM 9211 C CA . ALA D 1 160 ? -7.322 -9.950 -54.087 1.00 39.03 151 ALA b CA 1
ATOM 9212 C C . ALA D 1 160 ? -8.137 -9.588 -52.867 1.00 39.38 151 ALA b C 1
ATOM 9213 O O . ALA D 1 160 ? -9.351 -9.529 -52.945 1.00 36.66 151 ALA b O 1
ATOM 9215 N N . LEU D 1 161 ? -7.430 -9.356 -51.753 1.00 38.61 152 LEU b N 1
ATOM 9216 C CA . LEU D 1 161 ? -8.018 -8.886 -50.514 1.00 39.70 152 LEU b CA 1
ATOM 9217 C C . LEU D 1 161 ? -6.963 -8.218 -49.609 1.00 40.06 152 LEU b C 1
ATOM 9218 O O . LEU D 1 161 ? -5.905 -8.825 -49.284 1.00 39.76 152 LEU b O 1
ATOM 9223 N N . PRO D 1 162 ? -7.212 -6.958 -49.183 1.00 40.22 153 PRO b N 1
ATOM 9224 C CA . PRO D 1 162 ? -8.355 -6.086 -49.449 1.00 39.51 153 PRO b CA 1
ATOM 9225 C C . PRO D 1 162 ? -8.598 -5.830 -50.936 1.00 38.43 153 PRO b C 1
ATOM 9226 O O . PRO D 1 162 ? -7.723 -6.080 -51.761 1.00 38.28 153 PRO b O 1
ATOM 9230 N N . LYS D 1 163 ? -9.773 -5.293 -51.268 1.00 38.00 154 LYS b N 1
ATOM 9231 C CA . LYS D 1 163 ? -10.164 -5.096 -52.690 1.00 38.88 154 LYS b CA 1
ATOM 9232 C C . LYS D 1 163 ? -9.716 -3.729 -53.158 1.00 38.04 154 LYS b C 1
ATOM 9233 O O . LYS D 1 163 ? -9.950 -2.740 -52.445 1.00 39.20 154 LYS b O 1
ATOM 9239 N N . VAL D 1 164 ? -9.117 -3.628 -54.346 1.00 37.56 155 VAL b N 1
ATOM 9240 C CA . VAL D 1 164 ? -8.696 -2.321 -54.845 1.00 37.37 155 VAL b CA 1
ATOM 9241 C C . VAL D 1 164 ? -9.317 -2.067 -56.198 1.00 37.54 155 VAL b C 1
ATOM 9242 O O . VAL D 1 164 ? -9.465 -3.007 -57.014 1.00 36.73 155 VAL b O 1
ATOM 9246 N N . GLU D 1 165 ? -9.678 -0.807 -56.441 1.00 35.27 156 GLU b N 1
ATOM 9247 C CA . GLU D 1 165 ? -10.734 -0.555 -57.382 1.00 36.53 156 GLU b CA 1
ATOM 9248 C C . GLU D 1 165 ? -10.419 -1.040 -58.784 1.00 36.84 156 GLU b C 1
ATOM 9249 O O . GLU D 1 165 ? -11.294 -1.562 -59.451 1.00 34.65 156 GLU b O 1
ATOM 9255 N N . GLU D 1 166 ? -9.167 -0.869 -59.233 1.00 38.04 157 GLU b N 1
ATOM 9256 C CA . GLU D 1 166 ? -8.763 -1.209 -60.625 1.00 39.03 157 GLU b CA 1
ATOM 9257 C C . GLU D 1 166 ? -8.813 -2.692 -60.959 1.00 38.48 157 GLU b C 1
ATOM 9258 O O . GLU D 1 166 ? -8.847 -3.068 -62.144 1.00 39.26 157 GLU b O 1
ATOM 9264 N N . ASN D 1 167 ? -8.742 -3.544 -59.942 1.00 37.70 158 ASN b N 1
ATOM 9265 C CA . ASN D 1 167 ? -8.761 -5.014 -60.183 1.00 37.06 158 ASN b CA 1
ATOM 9266 C C . ASN D 1 167 ? -10.036 -5.715 -59.787 1.00 35.40 158 ASN b C 1
ATOM 9267 O O . ASN D 1 167 ? -10.262 -5.880 -58.638 1.00 34.57 158 ASN b O 1
ATOM 9272 N N . ILE D 1 168 ? -10.798 -6.203 -60.769 1.00 35.84 159 ILE b N 1
ATOM 9273 C CA . ILE D 1 168 ? -12.095 -6.886 -60.542 1.00 36.22 159 ILE b CA 1
ATOM 9274 C C . ILE D 1 168 ? -12.135 -8.189 -61.360 1.00 35.37 159 ILE b C 1
ATOM 9275 O O . ILE D 1 168 ? -11.331 -8.349 -62.262 1.00 36.03 159 ILE b O 1
ATOM 9280 N N . GLY D 1 169 ? -12.970 -9.150 -60.976 1.00 34.95 160 GLY b N 1
ATOM 9281 C CA . GLY D 1 169 ? -13.121 -10.398 -61.701 1.00 34.55 160 GLY b CA 1
ATOM 9282 C C . GLY D 1 169 ? -14.481 -10.506 -62.376 1.00 36.62 160 GLY b C 1
ATOM 9283 O O . GLY D 1 169 ? -15.120 -9.503 -62.663 1.00 34.67 160 GLY b O 1
ATOM 9284 N N . ASN D 1 170 ? -14.930 -11.745 -62.565 1.00 37.36 161 ASN b N 1
ATOM 9285 C CA . ASN D 1 170 ? -16.237 -12.060 -63.102 1.00 37.97 161 ASN b CA 1
ATOM 9286 C C . ASN D 1 170 ? -17.388 -11.833 -62.122 1.00 37.15 161 ASN b C 1
ATOM 9287 O O . ASN D 1 170 ? -17.344 -12.252 -60.969 1.00 37.34 161 ASN b O 1
ATOM 9292 N N . PRO D 1 171 ? -18.441 -11.135 -62.589 1.00 36.92 162 PRO b N 1
ATOM 9293 C CA . PRO D 1 171 ? -19.593 -10.899 -61.678 1.00 35.31 162 PRO b CA 1
ATOM 9294 C C . PRO D 1 171 ? -20.324 -12.253 -61.394 1.00 34.44 162 PRO b C 1
ATOM 9295 O O . PRO D 1 171 ? -20.406 -13.088 -62.268 1.00 33.92 162 PRO b O 1
ATOM 9299 N N . LEU D 1 172 ? -20.870 -12.442 -60.214 1.00 33.50 163 LEU b N 1
ATOM 9300 C CA . LEU D 1 172 ? -21.307 -13.803 -59.784 1.00 33.25 163 LEU b CA 1
ATOM 9301 C C . LEU D 1 172 ? -22.775 -13.994 -59.576 1.00 33.73 163 LEU b C 1
ATOM 9302 O O . LEU D 1 172 ? -23.208 -15.098 -59.154 1.00 35.22 163 LEU b O 1
ATOM 9307 N N . SER D 1 173 ? -23.563 -12.964 -59.884 1.00 32.91 164 SER b N 1
ATOM 9308 C CA . SER D 1 173 ? -25.032 -13.089 -59.785 1.00 31.72 164 SER b CA 1
ATOM 9309 C C . SER D 1 173 ? -25.679 -12.025 -60.669 1.00 31.62 164 SER b C 1
ATOM 9310 O O . SER D 1 173 ? -25.017 -11.090 -61.114 1.00 30.05 164 SER b O 1
ATOM 9313 N N . PRO D 1 174 ? -27.018 -12.143 -60.870 1.00 29.81 165 PRO b N 1
ATOM 9314 C CA . PRO D 1 174 ? -27.683 -11.170 -61.714 1.00 30.41 165 PRO b CA 1
ATOM 9315 C C . PRO D 1 174 ? -27.570 -9.741 -61.143 1.00 29.65 165 PRO b C 1
ATOM 9316 O O . PRO D 1 174 ? -27.415 -8.771 -61.880 1.00 31.43 165 PRO b O 1
ATOM 9320 N N . TYR D 1 175 ? -27.667 -9.602 -59.838 1.00 29.11 166 TYR b N 1
ATOM 9321 C CA . TYR D 1 175 ? -27.461 -8.299 -59.198 1.00 29.88 166 TYR b CA 1
ATOM 9322 C C . TYR D 1 175 ? -26.089 -7.727 -59.481 1.00 30.25 166 TYR b C 1
ATOM 9323 O O . TYR D 1 175 ? -25.929 -6.543 -59.788 1.00 28.08 166 TYR b O 1
ATOM 9332 N N . ALA D 1 176 ? -25.068 -8.592 -59.361 1.00 30.76 167 ALA b N 1
ATOM 9333 C CA . ALA D 1 176 ? -23.708 -8.124 -59.574 1.00 31.22 167 ALA b CA 1
ATOM 9334 C C . ALA D 1 176 ? -23.559 -7.643 -61.039 1.00 30.22 167 ALA b C 1
ATOM 9335 O O . ALA D 1 176 ? -22.843 -6.720 -61.300 1.00 30.88 167 ALA b O 1
ATOM 9337 N N . VAL D 1 177 ? -24.224 -8.306 -61.994 1.00 31.32 168 VAL b N 1
ATOM 9338 C CA . VAL D 1 177 ? -24.153 -7.865 -63.420 1.00 29.20 168 VAL b CA 1
ATOM 9339 C C . VAL D 1 177 ? -24.706 -6.419 -63.476 1.00 29.64 168 VAL b C 1
ATOM 9340 O O . VAL D 1 177 ? -24.104 -5.546 -64.091 1.00 29.49 168 VAL b O 1
ATOM 9344 N N . THR D 1 178 ? -25.859 -6.189 -62.805 1.00 29.67 169 THR b N 1
ATOM 9345 C CA . THR D 1 178 ? -26.520 -4.837 -62.908 1.00 28.94 169 THR b CA 1
ATOM 9346 C C . THR D 1 178 ? -25.574 -3.762 -62.373 1.00 29.04 169 THR b C 1
ATOM 9347 O O . THR D 1 178 ? -25.393 -2.691 -62.989 1.00 28.81 169 THR b O 1
ATOM 9351 N N . LYS D 1 179 ? -24.932 -4.017 -61.235 1.00 29.79 170 LYS b N 1
ATOM 9352 C CA . LYS D 1 179 ? -24.133 -2.944 -60.633 1.00 28.46 170 LYS b CA 1
ATOM 9353 C C . LYS D 1 179 ? -22.851 -2.682 -61.421 1.00 29.86 170 LYS b C 1
ATOM 9354 O O . LYS D 1 179 ? -22.375 -1.558 -61.539 1.00 30.42 170 LYS b O 1
ATOM 9360 N N . TYR D 1 180 ? -22.229 -3.742 -61.898 1.00 29.86 171 TYR b N 1
ATOM 9361 C CA . TYR D 1 180 ? -21.094 -3.583 -62.829 1.00 32.07 171 TYR b CA 1
ATOM 9362 C C . TYR D 1 180 ? -21.531 -2.810 -64.093 1.00 30.69 171 TYR b C 1
ATOM 9363 O O . TYR D 1 180 ? -20.817 -1.907 -64.547 1.00 31.04 171 TYR b O 1
ATOM 9372 N N . VAL D 1 181 ? -22.687 -3.181 -64.657 1.00 29.91 172 VAL b N 1
ATOM 9373 C CA . VAL D 1 181 ? -23.167 -2.473 -65.902 1.00 29.98 172 VAL b CA 1
ATOM 9374 C C . VAL D 1 181 ? -23.387 -0.977 -65.621 1.00 31.00 172 VAL b C 1
ATOM 9375 O O . VAL D 1 181 ? -23.218 -0.101 -66.487 1.00 31.03 172 VAL b O 1
ATOM 9379 N N . ASN D 1 182 ? -23.730 -0.646 -64.386 1.00 29.81 173 ASN b N 1
ATOM 9380 C CA . ASN D 1 182 ? -23.853 0.814 -64.060 1.00 30.51 173 ASN b CA 1
ATOM 9381 C C . ASN D 1 182 ? -22.529 1.586 -64.276 1.00 31.69 173 ASN b C 1
ATOM 9382 O O . ASN D 1 182 ? -22.493 2.678 -64.847 1.00 31.36 173 ASN b O 1
ATOM 9387 N N . GLU D 1 183 ? -21.409 0.997 -63.831 1.00 31.30 174 GLU b N 1
ATOM 9388 C CA . GLU D 1 183 ? -20.097 1.586 -64.001 1.00 31.55 174 GLU b CA 1
ATOM 9389 C C . GLU D 1 183 ? -19.702 1.588 -65.474 1.00 31.11 174 GLU b C 1
ATOM 9390 O O . GLU D 1 183 ? -19.129 2.528 -65.962 1.00 31.83 174 GLU b O 1
ATOM 9396 N N . ILE D 1 184 ? -19.999 0.514 -66.189 1.00 30.65 175 ILE b N 1
ATOM 9397 C CA . ILE D 1 184 ? -19.689 0.520 -67.600 1.00 30.30 175 ILE b CA 1
ATOM 9398 C C . ILE D 1 184 ? -20.399 1.641 -68.376 1.00 30.44 175 ILE b C 1
ATOM 9399 O O . ILE D 1 184 ? -19.793 2.311 -69.233 1.00 31.42 175 ILE b O 1
ATOM 9404 N N . TYR D 1 185 ? -21.688 1.767 -68.146 1.00 28.91 176 TYR b N 1
ATOM 9405 C CA . TYR D 1 185 ? -22.419 2.858 -68.795 1.00 29.82 176 TYR b CA 1
ATOM 9406 C C . TYR D 1 185 ? -21.882 4.211 -68.373 1.00 31.06 176 TYR b C 1
ATOM 9407 O O . TYR D 1 185 ? -21.788 5.106 -69.190 1.00 31.26 176 TYR b O 1
ATOM 9416 N N . ALA D 1 186 ? -21.585 4.400 -67.087 1.00 31.48 177 ALA b N 1
ATOM 9417 C CA . ALA D 1 186 ? -21.040 5.689 -66.662 1.00 32.22 177 ALA b CA 1
ATOM 9418 C C . ALA D 1 186 ? -19.688 6.043 -67.362 1.00 33.64 177 ALA b C 1
ATOM 9419 O O . ALA D 1 186 ? -19.436 7.191 -67.782 1.00 31.95 177 ALA b O 1
ATOM 9421 N N . GLN D 1 187 ? -18.807 5.043 -67.492 1.00 34.52 178 GLN b N 1
ATOM 9422 C CA . GLN D 1 187 ? -17.552 5.233 -68.257 1.00 34.86 178 GLN b CA 1
ATOM 9423 C C . GLN D 1 187 ? -17.815 5.531 -69.738 1.00 35.59 178 GLN b C 1
ATOM 9424 O O . GLN D 1 187 ? -17.129 6.353 -70.333 1.00 35.62 178 GLN b O 1
ATOM 9430 N N . VAL D 1 188 ? -18.767 4.832 -70.337 1.00 36.62 179 VAL b N 1
ATOM 9431 C CA . VAL D 1 188 ? -19.037 5.060 -71.792 1.00 36.39 179 VAL b CA 1
ATOM 9432 C C . VAL D 1 188 ? -19.689 6.451 -71.921 1.00 37.84 179 VAL b C 1
ATOM 9433 O O . VAL D 1 188 ? -19.485 7.123 -72.955 1.00 36.34 179 VAL b O 1
ATOM 9437 N N . TYR D 1 189 ? -20.408 6.911 -70.883 1.00 34.08 180 TYR b N 1
ATOM 9438 C CA . TYR D 1 189 ? -21.033 8.246 -71.002 1.00 35.70 180 TYR b CA 1
ATOM 9439 C C . TYR D 1 189 ? -19.984 9.374 -70.935 1.00 36.35 180 TYR b C 1
ATOM 9440 O O . TYR D 1 189 ? -20.066 10.378 -71.684 1.00 36.17 180 TYR b O 1
ATOM 9449 N N . ALA D 1 190 ? -18.990 9.199 -70.061 1.00 36.06 181 ALA b N 1
ATOM 9450 C CA . ALA D 1 190 ? -17.804 10.088 -70.046 1.00 37.27 181 ALA b CA 1
ATOM 9451 C C . ALA D 1 190 ? -17.143 10.149 -71.406 1.00 38.03 181 ALA b C 1
ATOM 9452 O O . ALA D 1 190 ? -16.838 11.262 -71.882 1.00 37.82 181 ALA b O 1
ATOM 9454 N N . ARG D 1 191 ? -16.869 8.955 -71.976 1.00 38.09 182 ARG b N 1
ATOM 9455 C CA . ARG D 1 191 ? -16.210 8.807 -73.282 1.00 41.65 182 ARG b CA 1
ATOM 9456 C C . ARG D 1 191 ? -17.003 9.408 -74.410 1.00 40.41 182 ARG b C 1
ATOM 9457 O O . ARG D 1 191 ? -16.447 10.059 -75.282 1.00 40.99 182 ARG b O 1
ATOM 9465 N N . THR D 1 192 ? -18.284 9.136 -74.441 1.00 39.57 183 THR b N 1
ATOM 9466 C CA . THR D 1 192 ? -19.052 9.524 -75.617 1.00 41.90 183 THR b CA 1
ATOM 9467 C C . THR D 1 192 ? -19.748 10.905 -75.516 1.00 41.59 183 THR b C 1
ATOM 9468 O O . THR D 1 192 ? -19.971 11.571 -76.532 1.00 41.40 183 THR b O 1
ATOM 9472 N N . TYR D 1 193 ? -20.093 11.342 -74.308 1.00 41.98 184 TYR b N 1
ATOM 9473 C CA . TYR D 1 193 ? -20.784 12.644 -74.168 1.00 40.72 184 TYR b CA 1
ATOM 9474 C C . TYR D 1 193 ? -20.017 13.633 -73.302 1.00 41.23 184 TYR b C 1
ATOM 9475 O O . TYR D 1 193 ? -20.500 14.753 -73.117 1.00 39.87 184 TYR b O 1
ATOM 9484 N N . GLY D 1 194 ? -18.838 13.233 -72.792 1.00 39.69 185 GLY b N 1
ATOM 9485 C CA . GLY D 1 194 ? -18.058 14.069 -71.855 1.00 38.75 185 GLY b CA 1
ATOM 9486 C C . GLY D 1 194 ? -18.674 14.239 -70.452 1.00 39.56 185 GLY b C 1
ATOM 9487 O O . GLY D 1 194 ? -18.284 15.130 -69.687 1.00 39.38 185 GLY b O 1
ATOM 9488 N N . PHE D 1 195 ? -19.606 13.362 -70.088 1.00 38.16 186 PHE b N 1
ATOM 9489 C CA . PHE D 1 195 ? -20.365 13.474 -68.832 1.00 38.21 186 PHE b CA 1
ATOM 9490 C C . PHE D 1 195 ? -19.653 12.587 -67.767 1.00 37.53 186 PHE b C 1
ATOM 9491 O O . PHE D 1 195 ? -19.691 11.348 -67.816 1.00 37.84 186 PHE b O 1
ATOM 9499 N N . LYS D 1 196 ? -18.949 13.237 -66.852 1.00 38.02 187 LYS b N 1
ATOM 9500 C CA . LYS D 1 196 ? -18.090 12.549 -65.902 1.00 38.74 187 LYS b CA 1
ATOM 9501 C C . LYS D 1 196 ? -18.767 12.289 -64.590 1.00 38.11 187 LYS b C 1
ATOM 9502 O O . LYS D 1 196 ? -19.278 13.217 -63.959 1.00 39.39 187 LYS b O 1
ATOM 9508 N N . THR D 1 197 ? -18.847 11.006 -64.224 1.00 37.33 188 THR b N 1
ATOM 9509 C CA . THR D 1 197 ? -19.603 10.610 -63.033 1.00 37.15 188 THR b CA 1
ATOM 9510 C C . THR D 1 197 ? -18.617 10.086 -61.960 1.00 35.80 188 THR b C 1
ATOM 9511 O O . THR D 1 197 ? -17.410 9.946 -62.254 1.00 38.29 188 THR b O 1
ATOM 9515 N N . ILE D 1 198 ? -19.101 9.827 -60.744 1.00 35.84 189 ILE b N 1
ATOM 9516 C CA . ILE D 1 198 ? -18.379 9.081 -59.701 1.00 33.98 189 ILE b CA 1
ATOM 9517 C C . ILE D 1 198 ? -19.273 7.944 -59.205 1.00 35.97 189 ILE b C 1
ATOM 9518 O O . ILE D 1 198 ? -20.453 8.150 -58.799 1.00 34.25 189 ILE b O 1
ATOM 9523 N N . GLY D 1 199 ? -18.733 6.712 -59.296 1.00 34.17 190 GLY b N 1
ATOM 9524 C CA . GLY D 1 199 ? -19.406 5.542 -58.784 1.00 33.92 190 GLY b CA 1
ATOM 9525 C C . GLY D 1 199 ? -18.845 5.158 -57.418 1.00 33.40 190 GLY b C 1
ATOM 9526 O O . GLY D 1 199 ? -17.604 5.067 -57.230 1.00 34.09 190 GLY b O 1
ATOM 9527 N N . LEU D 1 200 ? -19.742 4.872 -56.473 1.00 31.86 191 LEU b N 1
ATOM 9528 C CA . LEU D 1 200 ? -19.321 4.485 -55.096 1.00 31.66 191 LEU b CA 1
ATOM 9529 C C . LEU D 1 200 ? -19.584 3.038 -54.750 1.00 32.54 191 LEU b C 1
ATOM 9530 O O . LEU D 1 200 ? -20.755 2.576 -54.578 1.00 32.44 191 LEU b O 1
ATOM 9535 N N . ARG D 1 201 ? -18.506 2.248 -54.730 1.00 33.87 192 ARG b N 1
ATOM 9536 C CA . ARG D 1 201 ? -18.701 0.834 -54.444 1.00 33.74 192 ARG b CA 1
ATOM 9537 C C . ARG D 1 201 ? -18.927 0.744 -52.948 1.00 33.79 192 ARG b C 1
ATOM 9538 O O . ARG D 1 201 ? -17.978 0.637 -52.200 1.00 33.53 192 ARG b O 1
ATOM 9546 N N . TYR D 1 202 ? -20.190 0.651 -52.527 1.00 33.30 193 TYR b N 1
ATOM 9547 C CA . TYR D 1 202 ? -20.482 0.471 -51.135 1.00 35.50 193 TYR b CA 1
ATOM 9548 C C . TYR D 1 202 ? -20.105 -0.922 -50.694 1.00 35.86 193 TYR b C 1
ATOM 9549 O O . TYR D 1 202 ? -20.278 -1.864 -51.441 1.00 37.76 193 TYR b O 1
ATOM 9558 N N . PHE D 1 203 ? -19.634 -1.028 -49.447 1.00 38.82 194 PHE b N 1
ATOM 9559 C CA . PHE D 1 203 ? -19.445 -2.302 -48.693 1.00 39.54 194 PHE b CA 1
ATOM 9560 C C . PHE D 1 203 ? -20.373 -2.386 -47.451 1.00 42.29 194 PHE b C 1
ATOM 9561 O O . PHE D 1 203 ? -20.303 -1.558 -46.509 1.00 46.21 194 PHE b O 1
ATOM 9569 N N . ASN D 1 204 ? -21.230 -3.362 -47.370 1.00 42.91 195 ASN b N 1
ATOM 9570 C CA . ASN D 1 204 ? -21.985 -3.539 -46.094 1.00 41.20 195 ASN b CA 1
ATOM 9571 C C . ASN D 1 204 ? -22.381 -2.393 -45.118 1.00 38.88 195 ASN b C 1
ATOM 9572 O O . ASN D 1 204 ? -22.143 -2.438 -43.908 1.00 40.05 195 ASN b O 1
ATOM 9577 N N . VAL D 1 205 ? -23.101 -1.432 -45.659 1.00 39.18 196 VAL b N 1
ATOM 9578 C CA . VAL D 1 205 ? -23.504 -0.206 -44.978 1.00 37.11 196 VAL b CA 1
ATOM 9579 C C . VAL D 1 205 ? -24.510 -0.542 -43.872 1.00 37.80 196 VAL b C 1
ATOM 9580 O O . VAL D 1 205 ? -25.402 -1.340 -44.084 1.00 38.17 196 VAL b O 1
ATOM 9584 N N . PHE D 1 206 ? -24.394 0.051 -42.693 1.00 38.00 197 PHE b N 1
ATOM 9585 C CA . PHE D 1 206 ? -25.404 -0.214 -41.662 1.00 37.73 197 PHE b CA 1
ATOM 9586 C C . PHE D 1 206 ? -25.733 1.083 -40.932 1.00 37.61 197 PHE b C 1
ATOM 9587 O O . PHE D 1 206 ? -25.004 2.041 -41.049 1.00 37.48 197 PHE b O 1
ATOM 9595 N N . GLY D 1 207 ? -26.830 1.086 -40.191 1.00 38.02 198 GLY b N 1
ATOM 9596 C CA . GLY D 1 207 ? -27.191 2.238 -39.368 1.00 38.67 198 GLY b CA 1
ATOM 9597 C C . GLY D 1 207 ? -28.685 2.460 -39.359 1.00 38.04 198 GLY b C 1
ATOM 9598 O O . GLY D 1 207 ? -29.469 1.611 -39.801 1.00 38.06 198 GLY b O 1
ATOM 9599 N N . ARG D 1 208 ? -29.088 3.648 -38.917 1.00 38.93 199 ARG b N 1
ATOM 9600 C CA . ARG D 1 208 ? -30.501 3.889 -38.700 1.00 38.95 199 ARG b CA 1
ATOM 9601 C C . ARG D 1 208 ? -31.229 3.842 -40.033 1.00 38.22 199 ARG b C 1
ATOM 9602 O O . ARG D 1 208 ? -30.648 4.213 -41.035 1.00 39.20 199 ARG b O 1
ATOM 9610 N N . ARG D 1 209 ? -32.497 3.427 -39.985 1.00 38.91 200 ARG b N 1
ATOM 9611 C CA . ARG D 1 209 ? -33.453 3.251 -41.072 1.00 39.46 200 ARG b CA 1
ATOM 9612 C C . ARG D 1 209 ? -33.076 2.170 -42.099 1.00 38.97 200 ARG b C 1
ATOM 9613 O O . ARG D 1 209 ? -33.692 2.096 -43.144 1.00 40.02 200 ARG b O 1
ATOM 9621 N N . GLN D 1 210 ? -32.093 1.341 -41.779 1.00 40.71 201 GLN b N 1
ATOM 9622 C CA . GLN D 1 210 ? -31.851 0.093 -42.489 1.00 42.06 201 GLN b CA 1
ATOM 9623 C C . GLN D 1 210 ? -32.893 -0.946 -42.074 1.00 44.30 201 GLN b C 1
ATOM 9624 O O . GLN D 1 210 ? -32.941 -1.381 -40.944 1.00 44.86 201 GLN b O 1
ATOM 9630 N N . ASP D 1 211 ? -33.734 -1.321 -43.025 1.00 47.17 202 ASP b N 1
ATOM 9631 C CA . ASP D 1 211 ? -34.913 -2.106 -42.738 1.00 49.55 202 ASP b CA 1
ATOM 9632 C C . ASP D 1 211 ? -34.555 -3.457 -42.097 1.00 50.98 202 ASP b C 1
ATOM 9633 O O . ASP D 1 211 ? -33.822 -4.233 -42.689 1.00 51.04 202 ASP b O 1
ATOM 9638 N N . PRO D 1 212 ? -35.076 -3.744 -40.883 1.00 51.17 203 PRO b N 1
ATOM 9639 C CA . PRO D 1 212 ? -34.856 -5.035 -40.206 1.00 51.96 203 PRO b CA 1
ATOM 9640 C C . PRO D 1 212 ? -35.791 -6.171 -40.642 1.00 52.93 203 PRO b C 1
ATOM 9641 O O . PRO D 1 212 ? -35.493 -7.332 -40.348 1.00 52.86 203 PRO b O 1
ATOM 9645 N N . ASN D 1 213 ? -36.880 -5.822 -41.351 1.00 54.44 204 ASN b N 1
ATOM 9646 C CA . ASN D 1 213 ? -37.957 -6.729 -41.791 1.00 55.95 204 ASN b CA 1
ATOM 9647 C C . ASN D 1 213 ? -37.857 -7.136 -43.255 1.00 56.75 204 ASN b C 1
ATOM 9648 O O . ASN D 1 213 ? -37.445 -6.359 -44.104 1.00 56.34 204 ASN b O 1
ATOM 9653 N N . GLY D 1 214 ? -38.271 -8.358 -43.546 1.00 56.48 205 GLY b N 1
ATOM 9654 C CA . GLY D 1 214 ? -38.448 -8.762 -44.936 1.00 56.48 205 GLY b CA 1
ATOM 9655 C C . GLY D 1 214 ? -37.477 -9.873 -45.235 1.00 54.82 205 GLY b C 1
ATOM 9656 O O . GLY D 1 214 ? -36.443 -9.972 -44.591 1.00 53.96 205 GLY b O 1
ATOM 9657 N N . ALA D 1 215 ? -37.823 -10.719 -46.198 1.00 54.05 206 ALA b N 1
ATOM 9658 C CA . ALA D 1 215 ? -36.935 -11.822 -46.610 1.00 52.79 206 ALA b CA 1
ATOM 9659 C C . ALA D 1 215 ? -35.467 -11.403 -46.873 1.00 52.37 206 ALA b C 1
ATOM 9660 O O . ALA D 1 215 ? -34.551 -12.207 -46.661 1.00 51.23 206 ALA b O 1
ATOM 9662 N N . TYR D 1 216 ? -35.260 -10.163 -47.344 1.00 50.73 207 TYR b N 1
ATOM 9663 C CA . TYR D 1 216 ? -33.905 -9.697 -47.772 1.00 50.15 207 TYR b CA 1
ATOM 9664 C C . TYR D 1 216 ? -33.198 -8.768 -46.784 1.00 49.72 207 TYR b C 1
ATOM 9665 O O . TYR D 1 216 ? -32.268 -8.049 -47.183 1.00 48.86 207 TYR b O 1
ATOM 9674 N N . ALA D 1 217 ? -33.614 -8.759 -45.510 1.00 47.02 208 ALA b N 1
ATOM 9675 C CA . ALA D 1 217 ? -32.899 -7.934 -44.528 1.00 45.28 208 ALA b CA 1
ATOM 9676 C C . ALA D 1 217 ? -31.417 -8.338 -44.337 1.00 45.19 208 ALA b C 1
ATOM 9677 O O . ALA D 1 217 ? -31.066 -9.540 -44.263 1.00 43.11 208 ALA b O 1
ATOM 9679 N N . ALA D 1 218 ? -30.596 -7.294 -44.238 1.00 42.44 209 ALA b N 1
ATOM 9680 C CA . ALA D 1 218 ? -29.195 -7.311 -43.978 1.00 42.36 209 ALA b CA 1
ATOM 9681 C C . ALA D 1 218 ? -28.942 -7.860 -42.595 1.00 42.81 209 ALA b C 1
ATOM 9682 O O . ALA D 1 218 ? -29.824 -7.792 -41.753 1.00 42.20 209 ALA b O 1
ATOM 9684 N N . VAL D 1 219 ? -27.746 -8.389 -42.370 1.00 43.60 210 VAL b N 1
ATOM 9685 C CA . VAL D 1 219 ? -27.430 -9.141 -41.144 1.00 44.52 210 VAL b CA 1
ATOM 9686 C C . VAL D 1 219 ? -27.579 -8.332 -39.818 1.00 46.55 210 VAL b C 1
ATOM 9687 O O . VAL D 1 219 ? -28.176 -8.820 -38.839 1.00 46.36 210 VAL b O 1
ATOM 9691 N N . ILE D 1 220 ? -27.011 -7.127 -39.792 1.00 47.33 211 ILE b N 1
ATOM 9692 C CA . ILE D 1 220 ? -26.986 -6.284 -38.574 1.00 47.22 211 ILE b CA 1
ATOM 9693 C C . ILE D 1 220 ? -28.365 -5.865 -38.109 1.00 47.87 211 ILE b C 1
ATOM 9694 O O . ILE D 1 220 ? -28.672 -6.054 -36.914 1.00 47.99 211 ILE b O 1
ATOM 9699 N N . PRO D 1 221 ? -29.204 -5.322 -39.022 1.00 48.34 212 PRO b N 1
ATOM 9700 C CA . PRO D 1 221 ? -30.585 -5.104 -38.566 1.00 48.49 212 PRO b CA 1
ATOM 9701 C C . PRO D 1 221 ? -31.376 -6.403 -38.298 1.00 49.80 212 PRO b C 1
ATOM 9702 O O . PRO D 1 221 ? -32.178 -6.440 -37.355 1.00 50.67 212 PRO b O 1
ATOM 9706 N N . LYS D 1 222 ? -31.163 -7.446 -39.106 1.00 48.56 213 LYS b N 1
ATOM 9707 C CA . LYS D 1 222 ? -31.873 -8.711 -38.922 1.00 48.76 213 LYS b CA 1
ATOM 9708 C C . LYS D 1 222 ? -31.597 -9.357 -37.556 1.00 49.39 213 LYS b C 1
ATOM 9709 O O . LYS D 1 222 ? -32.539 -9.878 -36.919 1.00 49.43 213 LYS b O 1
ATOM 9715 N N . TRP D 1 223 ? -30.328 -9.282 -37.112 1.00 48.59 214 TRP b N 1
ATOM 9716 C CA . TRP D 1 223 ? -29.882 -9.864 -35.876 1.00 48.62 214 TRP b CA 1
ATOM 9717 C C . TRP D 1 223 ? -30.286 -9.030 -34.720 1.00 50.48 214 TRP b C 1
ATOM 9718 O O . TRP D 1 223 ? -30.548 -9.574 -33.615 1.00 51.28 214 TRP b O 1
ATOM 9729 N N . THR D 1 224 ? -30.271 -7.716 -34.933 1.00 50.94 215 THR b N 1
ATOM 9730 C CA . THR D 1 224 ? -30.712 -6.785 -33.925 1.00 52.19 215 THR b CA 1
ATOM 9731 C C . THR D 1 224 ? -32.191 -7.014 -33.583 1.00 52.44 215 THR b C 1
ATOM 9732 O O . THR D 1 224 ? -32.533 -7.181 -32.401 1.00 53.58 215 THR b O 1
ATOM 9736 N N . ALA D 1 225 ? -33.035 -7.086 -34.602 1.00 52.05 216 ALA b N 1
ATOM 9737 C CA . ALA D 1 225 ? -34.451 -7.382 -34.419 1.00 53.03 216 ALA b CA 1
ATOM 9738 C C . ALA D 1 225 ? -34.615 -8.706 -33.636 1.00 53.78 216 ALA b C 1
ATOM 9739 O O . ALA D 1 225 ? -35.376 -8.782 -32.678 1.00 53.54 216 ALA b O 1
ATOM 9741 N N . ALA D 1 226 ? -33.827 -9.712 -34.002 1.00 53.49 217 ALA b N 1
ATOM 9742 C CA . ALA D 1 226 ? -34.013 -11.029 -33.466 1.00 53.69 217 ALA b CA 1
ATOM 9743 C C . ALA D 1 226 ? -33.610 -11.063 -31.996 1.00 53.95 217 ALA b C 1
ATOM 9744 O O . ALA D 1 226 ? -34.321 -11.661 -31.191 1.00 53.68 217 ALA b O 1
ATOM 9746 N N . MET D 1 227 ? -32.492 -10.410 -31.654 1.00 54.13 218 MET b N 1
ATOM 9747 C CA . MET D 1 227 ? -32.056 -10.303 -30.261 1.00 54.47 218 MET b CA 1
ATOM 9748 C C . MET D 1 227 ? -33.080 -9.588 -29.364 1.00 55.34 218 MET b C 1
ATOM 9749 O O . MET D 1 227 ? -33.386 -10.064 -28.242 1.00 56.20 218 MET b O 1
ATOM 9754 N N . LEU D 1 228 ? -33.621 -8.459 -29.821 1.00 55.15 219 LEU b N 1
ATOM 9755 C CA . LEU D 1 228 ? -34.694 -7.784 -29.067 1.00 54.67 219 LEU b CA 1
ATOM 9756 C C . LEU D 1 228 ? -35.947 -8.657 -28.827 1.00 55.93 219 LEU b C 1
ATOM 9757 O O . LEU D 1 228 ? -36.545 -8.582 -27.772 1.00 56.41 219 LEU b O 1
ATOM 9762 N N . LYS D 1 229 ? -36.307 -9.505 -29.787 1.00 56.39 220 LYS b N 1
ATOM 9763 C CA . LYS D 1 229 ? -37.469 -10.393 -29.694 1.00 57.57 220 LYS b CA 1
ATOM 9764 C C . LYS D 1 229 ? -37.224 -11.731 -28.947 1.00 57.14 220 LYS b C 1
ATOM 9765 O O . LYS D 1 229 ? -38.188 -12.471 -28.617 1.00 55.10 220 LYS b O 1
ATOM 9771 N N . GLY D 1 230 ? -35.939 -12.019 -28.688 1.00 57.89 221 GLY b N 1
ATOM 9772 C CA . GLY D 1 230 ? -35.477 -13.351 -28.236 1.00 57.17 221 GLY b CA 1
ATOM 9773 C C . GLY D 1 230 ? -35.622 -14.407 -29.322 1.00 57.35 221 GLY b C 1
ATOM 9774 O O . GLY D 1 230 ? -35.597 -15.605 -29.031 1.00 56.77 221 GLY b O 1
ATOM 9775 N N . ASP D 1 231 ? -35.756 -13.975 -30.582 1.00 57.43 222 ASP b N 1
ATOM 9776 C CA . ASP D 1 231 ? -35.649 -14.884 -31.736 1.00 57.60 222 ASP b CA 1
ATOM 9777 C C . ASP D 1 231 ? -34.226 -15.433 -31.930 1.00 57.68 222 ASP b C 1
ATOM 9778 O O . ASP D 1 231 ? -33.235 -14.819 -31.493 1.00 57.43 222 ASP b O 1
ATOM 9783 N N . ASP D 1 232 ? -34.145 -16.590 -32.590 1.00 57.44 223 ASP b N 1
ATOM 9784 C CA . ASP D 1 232 ? -32.869 -17.258 -32.871 1.00 57.97 223 ASP b CA 1
ATOM 9785 C C . ASP D 1 232 ? -32.036 -16.430 -33.834 1.00 57.68 223 ASP b C 1
ATOM 9786 O O . ASP D 1 232 ? -32.518 -16.035 -34.892 1.00 58.09 223 ASP b O 1
ATOM 9791 N N . VAL D 1 233 ? -30.802 -16.160 -33.442 1.00 57.45 224 VAL b N 1
ATOM 9792 C CA . VAL D 1 233 ? -29.809 -15.535 -34.323 1.00 57.79 224 VAL b CA 1
ATOM 9793 C C . VAL D 1 233 ? -29.092 -16.616 -35.127 1.00 58.21 224 VAL b C 1
ATOM 9794 O O . VAL D 1 233 ? -28.296 -17.388 -34.575 1.00 57.65 224 VAL b O 1
ATOM 9798 N N . TYR D 1 234 ? -29.378 -16.663 -36.423 1.00 58.06 225 TYR b N 1
ATOM 9799 C CA . TYR D 1 234 ? -28.761 -17.625 -37.319 1.00 58.87 225 TYR b CA 1
ATOM 9800 C C . TYR D 1 234 ? -27.431 -17.151 -37.902 1.00 58.96 225 TYR b C 1
ATOM 9801 O O . TYR D 1 234 ? -27.373 -16.067 -38.511 1.00 58.90 225 TYR b O 1
ATOM 9810 N N . ILE D 1 235 ? -26.376 -17.957 -37.730 1.00 58.30 226 ILE b N 1
ATOM 9811 C CA . ILE D 1 235 ? -25.102 -17.731 -38.436 1.00 57.59 226 ILE b CA 1
ATOM 9812 C C . ILE D 1 235 ? -24.909 -18.739 -39.597 1.00 57.97 226 ILE b C 1
ATOM 9813 O O . ILE D 1 235 ? -24.757 -19.952 -39.348 1.00 58.11 226 ILE b O 1
ATOM 9818 N N . ASN D 1 236 ? -24.944 -18.260 -40.843 1.00 56.33 227 ASN b N 1
ATOM 9819 C CA . ASN D 1 236 ? -24.727 -19.120 -42.007 1.00 56.81 227 ASN b CA 1
ATOM 9820 C C . ASN D 1 236 ? -23.249 -19.511 -42.197 1.00 57.02 227 ASN b C 1
ATOM 9821 O O . ASN D 1 236 ? -22.483 -18.763 -42.816 1.00 57.99 227 ASN b O 1
ATOM 9826 N N . GLY D 1 237 ? -22.857 -20.670 -41.664 1.00 55.89 228 GLY b N 1
ATOM 9827 C CA . GLY D 1 237 ? -21.480 -21.120 -41.778 1.00 55.77 228 GLY b CA 1
ATOM 9828 C C . GLY D 1 237 ? -20.838 -21.311 -40.425 1.00 55.74 228 GLY b C 1
ATOM 9829 O O . GLY D 1 237 ? -21.521 -21.537 -39.430 1.00 56.41 228 GLY b O 1
ATOM 9830 N N . ASP D 1 238 ? -19.518 -21.227 -40.383 1.00 55.63 229 ASP b N 1
ATOM 9831 C CA . ASP D 1 238 ? -18.762 -21.393 -39.144 1.00 55.81 229 ASP b CA 1
ATOM 9832 C C . ASP D 1 238 ? -18.537 -20.066 -38.503 1.00 55.35 229 ASP b C 1
ATOM 9833 O O . ASP D 1 238 ? -17.873 -19.988 -37.467 1.00 54.94 229 ASP b O 1
ATOM 9838 N N . GLY D 1 239 ? -19.037 -19.006 -39.147 1.00 55.21 230 GLY b N 1
ATOM 9839 C CA . GLY D 1 239 ? -18.974 -17.691 -38.522 1.00 54.89 230 GLY b CA 1
ATOM 9840 C C . GLY D 1 239 ? -17.681 -16.931 -38.733 1.00 54.45 230 GLY b C 1
ATOM 9841 O O . GLY D 1 239 ? -17.539 -15.808 -38.239 1.00 53.87 230 GLY b O 1
ATOM 9842 N N . GLU D 1 240 ? -16.741 -17.532 -39.466 1.00 53.59 231 GLU b N 1
ATOM 9843 C CA . GLU D 1 240 ? -15.452 -16.877 -39.711 1.00 53.64 231 GLU b CA 1
ATOM 9844 C C . GLU D 1 240 ? -15.512 -15.967 -40.954 1.00 51.72 231 GLU b C 1
ATOM 9845 O O . GLU D 1 240 ? -14.614 -15.148 -41.198 1.00 51.38 231 GLU b O 1
ATOM 9851 N N . THR D 1 241 ? -16.568 -16.158 -41.737 1.00 50.37 232 THR b N 1
ATOM 9852 C CA . THR D 1 241 ? -16.949 -15.257 -42.810 1.00 49.10 232 THR b CA 1
ATOM 9853 C C . THR D 1 241 ? -16.818 -13.788 -42.312 1.00 47.82 232 THR b C 1
ATOM 9854 O O . THR D 1 241 ? -17.160 -13.482 -41.169 1.00 48.72 232 THR b O 1
ATOM 9858 N N . SER D 1 242 ? -16.291 -12.892 -43.144 1.00 46.00 233 SER b N 1
ATOM 9859 C CA . SER D 1 242 ? -15.935 -11.522 -42.665 1.00 43.81 233 SER b CA 1
ATOM 9860 C C . SER D 1 242 ? -16.307 -10.406 -43.685 1.00 41.86 233 SER b C 1
ATOM 9861 O O . SER D 1 242 ? -16.347 -10.637 -44.876 1.00 41.57 233 SER b O 1
ATOM 9864 N N . ARG D 1 243 ? -16.644 -9.227 -43.170 1.00 41.10 234 ARG b N 1
ATOM 9865 C CA . ARG D 1 243 ? -17.163 -8.083 -43.979 1.00 38.85 234 ARG b CA 1
ATOM 9866 C C . ARG D 1 243 ? -16.559 -6.755 -43.464 1.00 38.69 234 ARG b C 1
ATOM 9867 O O . ARG D 1 243 ? -16.041 -6.664 -42.327 1.00 38.09 234 ARG b O 1
ATOM 9875 N N . ASP D 1 244 ? -16.584 -5.735 -44.303 1.00 37.20 235 ASP b N 1
ATOM 9876 C CA . ASP D 1 244 ? -16.027 -4.422 -43.917 1.00 36.76 235 ASP b CA 1
ATOM 9877 C C . ASP D 1 244 ? -17.291 -3.554 -43.741 1.00 38.24 235 ASP b C 1
ATOM 9878 O O . ASP D 1 244 ? -17.767 -2.927 -44.706 1.00 38.09 235 ASP b O 1
ATOM 9883 N N . PHE D 1 245 ? -17.911 -3.704 -42.573 1.00 37.02 236 PHE b N 1
ATOM 9884 C CA . PHE D 1 245 ? -19.118 -3.005 -42.204 1.00 38.86 236 PHE b CA 1
ATOM 9885 C C . PHE D 1 245 ? -18.868 -1.511 -42.069 1.00 37.84 236 PHE b C 1
ATOM 9886 O O . PHE D 1 245 ? -17.905 -1.096 -41.440 1.00 38.93 236 PHE b O 1
ATOM 9894 N N . CYS D 1 246 ? -19.750 -0.716 -42.675 1.00 38.56 237 CYS b N 1
ATOM 9895 C CA . CYS D 1 246 ? -19.484 0.716 -42.851 1.00 37.72 237 CYS b CA 1
ATOM 9896 C C . CYS D 1 246 ? -20.720 1.533 -42.339 1.00 38.19 237 CYS b C 1
ATOM 9897 O O . CYS D 1 246 ? -21.776 1.515 -42.951 1.00 37.06 237 CYS b O 1
ATOM 9900 N N . TYR D 1 247 ? -20.574 2.208 -41.192 1.00 37.71 238 TYR b N 1
ATOM 9901 C CA . TYR D 1 247 ? -21.622 3.070 -40.657 1.00 37.72 238 TYR b CA 1
ATOM 9902 C C . TYR D 1 247 ? -22.157 4.094 -41.683 1.00 36.75 238 TYR b C 1
ATOM 9903 O O . TYR D 1 247 ? -21.358 4.692 -42.390 1.00 35.84 238 TYR b O 1
ATOM 9912 N N . ILE D 1 248 ? -23.461 4.345 -41.715 1.00 36.99 239 ILE b N 1
ATOM 9913 C CA . ILE D 1 248 ? -24.008 5.262 -42.786 1.00 38.53 239 ILE b CA 1
ATOM 9914 C C . ILE D 1 248 ? -23.297 6.576 -42.865 1.00 38.32 239 ILE b C 1
ATOM 9915 O O . ILE D 1 248 ? -23.184 7.080 -43.937 1.00 39.59 239 ILE b O 1
ATOM 9920 N N . ASP D 1 249 ? -22.859 7.176 -41.765 1.00 38.81 240 ASP b N 1
ATOM 9921 C CA . ASP D 1 249 ? -22.348 8.579 -41.920 1.00 40.19 240 ASP b CA 1
ATOM 9922 C C . ASP D 1 249 ? -21.077 8.653 -42.761 1.00 39.80 240 ASP b C 1
ATOM 9923 O O . ASP D 1 249 ? -20.801 9.686 -43.385 1.00 39.24 240 ASP b O 1
ATOM 9928 N N . ASN D 1 250 ? -20.298 7.554 -42.790 1.00 38.07 241 ASN b N 1
ATOM 9929 C CA . ASN D 1 250 ? -19.178 7.498 -43.715 1.00 36.24 241 ASN b CA 1
ATOM 9930 C C . ASN D 1 250 ? -19.624 7.521 -45.168 1.00 35.63 241 ASN b C 1
ATOM 9931 O O . ASN D 1 250 ? -18.938 8.101 -46.039 1.00 35.87 241 ASN b O 1
ATOM 9936 N N . VAL D 1 251 ? -20.717 6.815 -45.430 1.00 33.67 242 VAL b N 1
ATOM 9937 C CA . VAL D 1 251 ? -21.342 6.817 -46.790 1.00 34.01 242 VAL b CA 1
ATOM 9938 C C . VAL D 1 251 ? -21.879 8.217 -47.138 1.00 33.38 242 VAL b C 1
ATOM 9939 O O . VAL D 1 251 ? -21.650 8.725 -48.240 1.00 35.08 242 VAL b O 1
ATOM 9943 N N . ILE D 1 252 ? -22.607 8.842 -46.217 1.00 35.17 243 ILE b N 1
ATOM 9944 C CA . ILE D 1 252 ? -23.100 10.242 -46.461 1.00 35.64 243 ILE b CA 1
ATOM 9945 C C . ILE D 1 252 ? -21.926 11.129 -46.838 1.00 35.27 243 ILE b C 1
ATOM 9946 O O . ILE D 1 252 ? -21.954 11.866 -47.811 1.00 35.00 243 ILE b O 1
ATOM 9951 N N . GLN D 1 253 ? -20.883 11.060 -46.016 1.00 36.01 244 GLN b N 1
ATOM 9952 C CA . GLN D 1 253 ? -19.648 11.774 -46.273 1.00 35.95 244 GLN b CA 1
ATOM 9953 C C . GLN D 1 253 ? -19.134 11.573 -47.663 1.00 35.89 244 GLN b C 1
ATOM 9954 O O . GLN D 1 253 ? -18.792 12.534 -48.332 1.00 34.48 244 GLN b O 1
ATOM 9960 N N . MET D 1 254 ? -19.029 10.297 -48.125 1.00 36.15 245 MET b N 1
ATOM 9961 C CA . MET D 1 254 ? -18.468 10.097 -49.413 1.00 37.08 245 MET b CA 1
ATOM 9962 C C . MET D 1 254 ? -19.382 10.660 -50.511 1.00 36.64 245 MET b C 1
ATOM 9963 O O . MET D 1 254 ? -18.920 11.236 -51.503 1.00 38.29 245 MET b O 1
ATOM 9968 N N . ASN D 1 255 ? -20.691 10.489 -50.363 1.00 35.68 246 ASN b N 1
ATOM 9969 C CA . ASN D 1 255 ? -21.602 11.111 -51.360 1.00 34.36 246 ASN b CA 1
ATOM 9970 C C . ASN D 1 255 ? -21.408 12.601 -51.529 1.00 33.57 246 ASN b C 1
ATOM 9971 O O . ASN D 1 255 ? -21.327 13.079 -52.668 1.00 35.19 246 ASN b O 1
ATOM 9976 N N . ILE D 1 256 ? -21.270 13.341 -50.422 1.00 34.07 247 ILE b N 1
ATOM 9977 C CA . ILE D 1 256 ? -21.129 14.828 -50.530 1.00 34.16 247 ILE b CA 1
ATOM 9978 C C . ILE D 1 256 ? -19.742 15.221 -51.076 1.00 34.91 247 ILE b C 1
ATOM 9979 O O . ILE D 1 256 ? -19.646 16.109 -51.955 1.00 35.79 247 ILE b O 1
ATOM 9984 N N . LEU D 1 257 ? -18.663 14.562 -50.612 1.00 33.82 248 LEU b N 1
ATOM 9985 C CA . LEU D 1 257 ? -17.333 14.788 -51.254 1.00 34.40 248 LEU b CA 1
ATOM 9986 C C . LEU D 1 257 ? -17.344 14.529 -52.716 1.00 34.55 248 LEU b C 1
ATOM 9987 O O . LEU D 1 257 ? -16.687 15.267 -53.487 1.00 36.69 248 LEU b O 1
ATOM 9992 N N . SER D 1 258 ? -18.059 13.484 -53.155 1.00 33.85 249 SER b N 1
ATOM 9993 C CA . SER D 1 258 ? -18.068 13.182 -54.590 1.00 32.67 249 SER b CA 1
ATOM 9994 C C . SER D 1 258 ? -18.856 14.166 -55.365 1.00 33.84 249 SER b C 1
ATOM 9995 O O . SER D 1 258 ? -18.464 14.493 -56.478 1.00 36.14 249 SER b O 1
ATOM 9998 N N . ALA D 1 259 ? -20.009 14.599 -54.824 1.00 34.24 250 ALA b N 1
ATOM 9999 C CA . ALA D 1 259 ? -20.829 15.635 -55.490 1.00 35.44 250 ALA b CA 1
ATOM 10000 C C . ALA D 1 259 ? -20.011 16.899 -55.694 1.00 36.43 250 ALA b C 1
ATOM 10001 O O . ALA D 1 259 ? -20.096 17.526 -56.738 1.00 37.77 250 ALA b O 1
ATOM 10003 N N . LEU D 1 260 ? -19.191 17.275 -54.730 1.00 38.91 251 LEU b N 1
ATOM 10004 C CA . LEU D 1 260 ? -18.419 18.481 -54.954 1.00 41.07 251 LEU b CA 1
ATOM 10005 C C . LEU D 1 260 ? -16.993 18.244 -55.444 1.00 43.24 251 LEU b C 1
ATOM 10006 O O . LEU D 1 260 ? -16.135 19.127 -55.293 1.00 43.07 251 LEU b O 1
ATOM 10011 N N . ALA D 1 261 ? -16.727 17.081 -56.047 1.00 43.06 252 ALA b N 1
ATOM 10012 C CA . ALA D 1 261 ? -15.337 16.735 -56.381 1.00 44.25 252 ALA b CA 1
ATOM 10013 C C . ALA D 1 261 ? -14.833 17.645 -57.471 1.00 45.29 252 ALA b C 1
ATOM 10014 O O . ALA D 1 261 ? -15.618 18.080 -58.306 1.00 46.15 252 ALA b O 1
ATOM 10016 N N . LYS D 1 262 ? -13.525 17.906 -57.512 1.00 46.58 253 LYS b N 1
ATOM 10017 C CA . LYS D 1 262 ? -12.921 18.520 -58.697 1.00 47.62 253 LYS b CA 1
ATOM 10018 C C . LYS D 1 262 ? -13.011 17.582 -59.888 1.00 47.80 253 LYS b C 1
ATOM 10019 O O . LYS D 1 262 ? -13.125 16.318 -59.749 1.00 47.87 253 LYS b O 1
ATOM 10025 N N . ASP D 1 263 ? -12.894 18.172 -61.059 1.00 48.28 254 ASP b N 1
ATOM 10026 C CA . ASP D 1 263 ? -13.151 17.467 -62.302 1.00 49.67 254 ASP b CA 1
ATOM 10027 C C . ASP D 1 263 ? -12.231 16.258 -62.516 1.00 49.78 254 ASP b C 1
ATOM 10028 O O . ASP D 1 263 ? -12.650 15.203 -63.060 1.00 48.89 254 ASP b O 1
ATOM 10033 N N . SER D 1 264 ? -10.974 16.387 -62.104 1.00 49.66 255 SER b N 1
ATOM 10034 C CA . SER D 1 264 ? -10.028 15.324 -62.384 1.00 48.26 255 SER b CA 1
ATOM 10035 C C . SER D 1 264 ? -10.328 14.115 -61.454 1.00 47.81 255 SER b C 1
ATOM 10036 O O . SER D 1 264 ? -9.835 12.971 -61.694 1.00 47.08 255 SER b O 1
ATOM 10039 N N . ALA D 1 265 ? -11.100 14.357 -60.382 1.00 45.81 256 ALA b N 1
ATOM 10040 C CA . ALA D 1 265 ? -11.478 13.286 -59.491 1.00 44.43 256 ALA b CA 1
ATOM 10041 C C . ALA D 1 265 ? -12.659 12.462 -59.983 1.00 43.76 256 ALA b C 1
ATOM 10042 O O . ALA D 1 265 ? -12.966 11.437 -59.365 1.00 42.94 256 ALA b O 1
ATOM 10044 N N . LYS D 1 266 ? -13.320 12.913 -61.054 1.00 42.66 257 LYS b N 1
ATOM 10045 C CA . LYS D 1 266 ? -14.537 12.286 -61.607 1.00 42.23 257 LYS b CA 1
ATOM 10046 C C . LYS D 1 266 ? -14.134 11.282 -62.636 1.00 41.44 257 LYS b C 1
ATOM 10047 O O . LYS D 1 266 ? -12.948 11.103 -62.870 1.00 42.74 257 LYS b O 1
ATOM 10053 N N . ASP D 1 267 ? -15.135 10.662 -63.257 1.00 41.16 258 ASP b N 1
ATOM 10054 C CA . ASP D 1 267 ? -15.012 9.449 -64.060 1.00 39.76 258 ASP b CA 1
ATOM 10055 C C . ASP D 1 267 ? -14.127 8.398 -63.369 1.00 38.91 258 ASP b C 1
ATOM 10056 O O . ASP D 1 267 ? -13.181 7.816 -63.971 1.00 38.11 258 ASP b O 1
ATOM 10061 N N . ASN D 1 268 ? -14.456 8.155 -62.100 1.00 36.24 259 ASN b N 1
ATOM 10062 C CA . ASN D 1 268 ? -13.639 7.312 -61.220 1.00 36.79 259 ASN b CA 1
ATOM 10063 C C . ASN D 1 268 ? -14.546 6.533 -60.311 1.00 37.13 259 ASN b C 1
ATOM 10064 O O . ASN D 1 268 ? -15.612 7.084 -59.894 1.00 35.73 259 ASN b O 1
ATOM 10069 N N . ILE D 1 269 ? -14.140 5.302 -59.983 1.00 35.37 260 ILE b N 1
ATOM 10070 C CA . ILE D 1 269 ? -14.818 4.519 -58.957 1.00 36.12 260 ILE b CA 1
ATOM 10071 C C . ILE D 1 269 ? -14.067 4.556 -57.650 1.00 36.08 260 ILE b C 1
ATOM 10072 O O . ILE D 1 269 ? -12.797 4.474 -57.642 1.00 35.17 260 ILE b O 1
ATOM 10077 N N . TYR D 1 270 ? -14.817 4.593 -56.541 1.00 35.02 261 TYR b N 1
ATOM 10078 C CA . TYR D 1 270 ? -14.217 4.589 -55.195 1.00 35.04 261 TYR b CA 1
ATOM 10079 C C . TYR D 1 270 ? -14.904 3.572 -54.291 1.00 36.38 261 TYR b C 1
ATOM 10080 O O . TYR D 1 270 ? -16.181 3.544 -54.224 1.00 32.98 261 TYR b O 1
ATOM 10089 N N . ASN D 1 271 ? -14.102 2.752 -53.585 1.00 34.41 262 ASN b N 1
ATOM 10090 C CA . ASN D 1 271 ? -14.648 1.914 -52.498 1.00 36.56 262 ASN b CA 1
ATOM 10091 C C . ASN D 1 271 ? -15.094 2.843 -51.404 1.00 36.07 262 ASN b C 1
ATOM 10092 O O . ASN D 1 271 ? -14.450 3.889 -51.179 1.00 36.12 262 ASN b O 1
ATOM 10097 N N . VAL D 1 272 ? -16.190 2.476 -50.748 1.00 36.79 263 VAL b N 1
ATOM 10098 C CA . VAL D 1 272 ? -16.690 3.201 -49.591 1.00 36.08 263 VAL b CA 1
ATOM 10099 C C . VAL D 1 272 ? -16.837 2.182 -48.456 1.00 38.19 263 VAL b C 1
ATOM 10100 O O . VAL D 1 272 ? -17.797 1.390 -48.420 1.00 36.55 263 VAL b O 1
ATOM 10104 N N . ALA D 1 273 ? -15.841 2.175 -47.555 1.00 37.03 264 ALA b N 1
ATOM 10105 C CA . ALA D 1 273 ? -15.870 1.336 -46.382 1.00 37.65 264 ALA b CA 1
ATOM 10106 C C . ALA D 1 273 ? -14.890 1.895 -45.409 1.00 39.55 264 ALA b C 1
ATOM 10107 O O . ALA D 1 273 ? -14.529 3.085 -45.461 1.00 40.44 264 ALA b O 1
ATOM 10109 N N . VAL D 1 274 ? -14.538 1.076 -44.429 1.00 42.22 265 VAL b N 1
ATOM 10110 C CA . VAL D 1 274 ? -13.601 1.515 -43.426 1.00 41.98 265 VAL b CA 1
ATOM 10111 C C . VAL D 1 274 ? -12.184 0.977 -43.686 1.00 42.54 265 VAL b C 1
ATOM 10112 O O . VAL D 1 274 ? -11.214 1.625 -43.322 1.00 41.63 265 VAL b O 1
ATOM 10116 N N . GLY D 1 275 ? -12.041 -0.166 -44.360 1.00 42.50 266 GLY b N 1
ATOM 10117 C CA . GLY D 1 275 ? -10.716 -0.759 -44.406 1.00 43.00 266 GLY b CA 1
ATOM 10118 C C . GLY D 1 275 ? -10.493 -1.869 -43.398 1.00 43.92 266 GLY b C 1
ATOM 10119 O O . GLY D 1 275 ? -9.450 -2.489 -43.429 1.00 44.96 266 GLY b O 1
ATOM 10120 N N . ASP D 1 276 ? -11.477 -2.154 -42.542 1.00 44.67 267 ASP b N 1
ATOM 10121 C CA . ASP D 1 276 ? -11.369 -3.202 -41.494 1.00 46.74 267 ASP b CA 1
ATOM 10122 C C . ASP D 1 276 ? -12.216 -4.382 -41.867 1.00 47.67 267 ASP b C 1
ATOM 10123 O O . ASP D 1 276 ? -13.261 -4.262 -42.540 1.00 47.24 267 ASP b O 1
ATOM 10128 N N . ARG D 1 277 ? -11.842 -5.513 -41.300 1.00 47.18 268 ARG b N 1
ATOM 10129 C CA . ARG D 1 277 ? -12.504 -6.759 -41.547 1.00 48.43 268 ARG b CA 1
ATOM 10130 C C . ARG D 1 277 ? -13.066 -7.223 -40.208 1.00 48.01 268 ARG b C 1
ATOM 10131 O O . ARG D 1 277 ? -12.353 -7.208 -39.212 1.00 48.32 268 ARG b O 1
ATOM 10139 N N . THR D 1 278 ? -14.338 -7.610 -40.167 1.00 48.19 269 THR b N 1
ATOM 10140 C CA . THR D 1 278 ? -14.984 -8.132 -38.944 1.00 46.80 269 THR b CA 1
ATOM 10141 C C . THR D 1 278 ? -15.657 -9.475 -39.273 1.00 47.83 269 THR b C 1
ATOM 10142 O O . THR D 1 278 ? -16.308 -9.583 -40.341 1.00 47.54 269 THR b O 1
ATOM 10146 N N . THR D 1 279 ? -15.518 -10.477 -38.390 1.00 47.25 270 THR b N 1
ATOM 10147 C CA . THR D 1 279 ? -16.142 -11.778 -38.634 1.00 49.09 270 THR b CA 1
ATOM 10148 C C . THR D 1 279 ? -17.604 -11.821 -38.167 1.00 48.51 270 THR b C 1
ATOM 10149 O O . THR D 1 279 ? -18.037 -11.026 -37.332 1.00 48.07 270 THR b O 1
ATOM 10153 N N . LEU D 1 280 ? -18.363 -12.765 -38.703 1.00 48.43 271 LEU b N 1
ATOM 10154 C CA . LEU D 1 280 ? -19.755 -12.912 -38.257 1.00 49.86 271 LEU b CA 1
ATOM 10155 C C . LEU D 1 280 ? -19.824 -13.273 -36.760 1.00 51.49 271 LEU b C 1
ATOM 10156 O O . LEU D 1 280 ? -20.660 -12.735 -35.992 1.00 51.81 271 LEU b O 1
ATOM 10161 N N . ASN D 1 281 ? -18.929 -14.157 -36.333 1.00 52.96 272 ASN b N 1
ATOM 10162 C CA . ASN D 1 281 ? -18.872 -14.529 -34.927 1.00 54.82 272 ASN b CA 1
ATOM 10163 C C . ASN D 1 281 ? -18.674 -13.287 -34.076 1.00 55.51 272 ASN b C 1
ATOM 10164 O O . ASN D 1 281 ? -19.509 -12.999 -33.190 1.00 55.42 272 ASN b O 1
ATOM 10169 N N . GLU D 1 282 ? -17.623 -12.513 -34.363 1.00 55.90 273 GLU b N 1
ATOM 10170 C CA . GLU D 1 282 ? -17.394 -11.309 -33.558 1.00 56.73 273 GLU b CA 1
ATOM 10171 C C . GLU D 1 282 ? -18.506 -10.247 -33.618 1.00 55.73 273 GLU b C 1
ATOM 10172 O O . GLU D 1 282 ? -18.820 -9.611 -32.606 1.00 56.18 273 GLU b O 1
ATOM 10178 N N . LEU D 1 283 ? -19.131 -10.097 -34.776 1.00 55.40 274 LEU b N 1
ATOM 10179 C CA . LEU D 1 283 ? -20.259 -9.173 -34.900 1.00 54.10 274 LEU b CA 1
ATOM 10180 C C . LEU D 1 283 ? -21.396 -9.568 -33.966 1.00 54.39 274 LEU b C 1
ATOM 10181 O O . LEU D 1 283 ? -21.982 -8.696 -33.300 1.00 55.24 274 LEU b O 1
ATOM 10186 N N . SER D 1 284 ? -21.716 -10.862 -33.904 1.00 53.98 275 SER b N 1
ATOM 10187 C CA . SER D 1 284 ? -22.815 -11.315 -33.044 1.00 54.62 275 SER b CA 1
ATOM 10188 C C . SER D 1 284 ? -22.528 -10.901 -31.624 1.00 54.36 275 SER b C 1
ATOM 10189 O O . SER D 1 284 ? -23.428 -10.467 -30.907 1.00 53.31 275 SER b O 1
ATOM 10192 N N . GLY D 1 285 ? -21.247 -11.019 -31.256 1.00 55.68 276 GLY b N 1
ATOM 10193 C CA . GLY D 1 285 ? -20.725 -10.601 -29.956 1.00 56.47 276 GLY b CA 1
ATOM 10194 C C . GLY D 1 285 ? -20.856 -9.104 -29.741 1.00 57.06 276 GLY b C 1
ATOM 10195 O O . GLY D 1 285 ? -21.284 -8.672 -28.668 1.00 56.59 276 GLY b O 1
ATOM 10196 N N . TYR D 1 286 ? -20.468 -8.312 -30.745 1.00 57.16 277 TYR b N 1
ATOM 10197 C CA . TYR D 1 286 ? -20.568 -6.846 -30.643 1.00 56.99 277 TYR b CA 1
ATOM 10198 C C . TYR D 1 286 ? -22.015 -6.330 -30.635 1.00 56.83 277 TYR b C 1
ATOM 10199 O O . TYR D 1 286 ? -22.267 -5.298 -30.059 1.00 57.33 277 TYR b O 1
ATOM 10208 N N . ILE D 1 287 ? -22.940 -6.995 -31.319 1.00 56.95 278 ILE b N 1
ATOM 10209 C CA . ILE D 1 287 ? -24.346 -6.550 -31.333 1.00 57.33 278 ILE b CA 1
ATOM 10210 C C . ILE D 1 287 ? -24.974 -6.881 -29.969 1.00 59.01 278 ILE b C 1
ATOM 10211 O O . ILE D 1 287 ? -25.747 -6.076 -29.428 1.00 58.27 278 ILE b O 1
ATOM 10216 N N . TYR D 1 288 ? -24.627 -8.050 -29.415 1.00 60.53 279 TYR b N 1
ATOM 10217 C CA . TYR D 1 288 ? -25.120 -8.455 -28.106 1.00 62.39 279 TYR b CA 1
ATOM 10218 C C . TYR D 1 288 ? -24.752 -7.421 -27.060 1.00 62.99 279 TYR b C 1
ATOM 10219 O O . TYR D 1 288 ? -25.622 -6.957 -26.332 1.00 62.67 279 TYR b O 1
ATOM 10228 N N . ASP D 1 289 ? -23.464 -7.058 -27.022 1.00 63.54 280 ASP b N 1
ATOM 10229 C CA . ASP D 1 289 ? -22.872 -6.171 -25.994 1.00 63.66 280 ASP b CA 1
ATOM 10230 C C . ASP D 1 289 ? -23.497 -4.787 -25.941 1.00 63.82 280 ASP b C 1
ATOM 10231 O O . ASP D 1 289 ? -23.842 -4.313 -24.863 1.00 62.90 280 ASP b O 1
ATOM 10236 N N . GLU D 1 290 ? -23.647 -4.171 -27.120 1.00 64.22 281 GLU b N 1
ATOM 10237 C CA . GLU D 1 290 ? -24.216 -2.823 -27.270 1.00 65.21 281 GLU b CA 1
ATOM 10238 C C . GLU D 1 290 ? -25.715 -2.777 -26.986 1.00 64.78 281 GLU b C 1
ATOM 10239 O O . GLU D 1 290 ? -26.221 -1.759 -26.534 1.00 64.27 281 GLU b O 1
ATOM 10245 N N . LEU D 1 291 ? -26.425 -3.863 -27.278 1.00 65.63 282 LEU b N 1
ATOM 10246 C CA . LEU D 1 291 ? -27.840 -3.946 -26.892 1.00 67.31 282 LEU b CA 1
ATOM 10247 C C . LEU D 1 291 ? -28.014 -4.087 -25.371 1.00 68.88 282 LEU b C 1
ATOM 10248 O O . LEU D 1 291 ? -28.912 -3.466 -24.804 1.00 68.99 282 LEU b O 1
ATOM 10253 N N . ASN D 1 292 ? -27.124 -4.852 -24.733 1.00 70.88 283 ASN b N 1
ATOM 10254 C CA . ASN D 1 292 ? -27.091 -5.030 -23.263 1.00 73.24 283 ASN b CA 1
ATOM 10255 C C . ASN D 1 292 ? -26.804 -3.794 -22.428 1.00 73.80 283 ASN b C 1
ATOM 10256 O O . ASN D 1 292 ? -27.268 -3.703 -21.304 1.00 74.44 283 ASN b O 1
ATOM 10261 N N . LEU D 1 293 ? -26.012 -2.864 -22.945 1.00 74.59 284 LEU b N 1
ATOM 10262 C CA . LEU D 1 293 ? -25.808 -1.618 -22.230 1.00 74.99 284 LEU b CA 1
ATOM 10263 C C . LEU D 1 293 ? -27.052 -0.738 -22.347 1.00 75.54 284 LEU b C 1
ATOM 10264 O O . LEU D 1 293 ? -27.248 0.162 -21.545 1.00 75.67 284 LEU b O 1
ATOM 10269 N N . ILE D 1 294 ? -27.910 -1.033 -23.318 1.00 75.94 285 ILE b N 1
ATOM 10270 C CA . ILE D 1 294 ? -29.222 -0.401 -23.401 1.00 77.21 285 ILE b CA 1
ATOM 10271 C C . ILE D 1 294 ? -30.270 -1.412 -22.926 1.00 78.49 285 ILE b C 1
ATOM 10272 O O . ILE D 1 294 ? -31.368 -1.513 -23.472 1.00 78.48 285 ILE b O 1
ATOM 10277 N N . HIS D 1 295 ? -29.851 -2.194 -21.926 1.00 80.93 286 HIS b N 1
ATOM 10278 C CA . HIS D 1 295 ? -30.682 -3.079 -21.048 1.00 82.80 286 HIS b CA 1
ATOM 10279 C C . HIS D 1 295 ? -31.903 -3.778 -21.688 1.00 82.92 286 HIS b C 1
ATOM 10280 O O . HIS D 1 295 ? -32.883 -3.114 -22.054 1.00 83.90 286 HIS b O 1
ATOM 10287 N N . HIS D 1 296 ? -31.838 -5.107 -21.798 1.00 82.46 287 HIS b N 1
ATOM 10288 C CA . HIS D 1 296 ? -32.982 -5.949 -22.205 1.00 82.09 287 HIS b CA 1
ATOM 10289 C C . HIS D 1 296 ? -32.612 -7.413 -21.939 1.00 81.25 287 HIS b C 1
ATOM 10290 O O . HIS D 1 296 ? -31.596 -7.919 -22.439 1.00 79.92 287 HIS b O 1
ATOM 10297 N N . ILE D 1 302 ? -28.531 -18.150 -30.382 1.00 63.50 293 ILE b N 1
ATOM 10298 C CA . ILE D 1 302 ? -27.576 -18.286 -31.505 1.00 64.38 293 ILE b CA 1
ATOM 10299 C C . ILE D 1 302 ? -27.514 -19.722 -32.056 1.00 65.11 293 ILE b C 1
ATOM 10300 O O . ILE D 1 302 ? -27.168 -20.663 -31.319 1.00 65.30 293 ILE b O 1
ATOM 10305 N N . LYS D 1 303 ? -27.858 -19.874 -3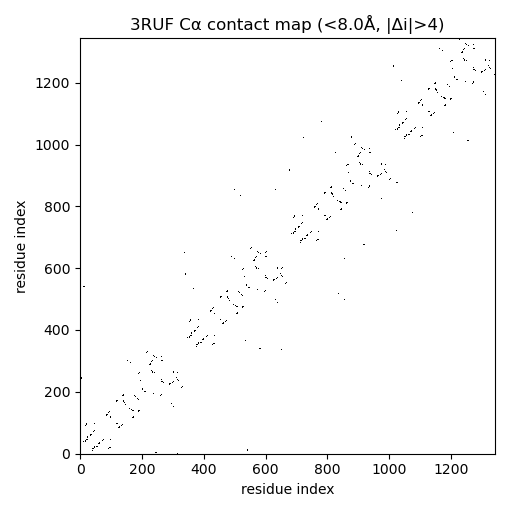3.338 1.00 65.30 294 LYS b N 1
ATOM 10306 C CA . LYS D 1 303 ? -27.820 -21.158 -34.035 1.00 66.51 294 LYS b CA 1
ATOM 10307 C C . LYS D 1 303 ? -26.926 -21.106 -35.287 1.00 67.65 294 LYS b C 1
ATOM 10308 O O . LYS D 1 303 ? -26.844 -20.067 -35.957 1.00 68.14 294 LYS b O 1
ATOM 10314 N N . TYR D 1 304 ? -26.318 -22.259 -35.606 1.00 68.26 295 TYR b N 1
ATOM 10315 C CA . TYR D 1 304 ? -25.400 -22.457 -36.723 1.00 68.62 295 TYR b CA 1
ATOM 10316 C C . TYR D 1 304 ? -26.000 -23.332 -37.810 1.00 69.00 295 TYR b C 1
ATOM 10317 O O . TYR D 1 304 ? -26.408 -24.467 -37.557 1.00 69.40 295 TYR b O 1
ATOM 10326 N N . ARG D 1 305 ? -26.055 -22.802 -39.019 1.00 68.69 296 ARG b N 1
ATOM 10327 C CA . ARG D 1 305 ? -26.593 -23.534 -40.150 1.00 68.68 296 ARG b CA 1
ATOM 10328 C C . ARG D 1 305 ? -25.652 -23.402 -41.342 1.00 68.39 296 ARG b C 1
ATOM 10329 O O . ARG D 1 305 ? -24.550 -22.839 -41.221 1.00 68.10 296 ARG b O 1
ATOM 10337 N N . GLU D 1 306 ? -26.074 -23.919 -42.491 1.00 68.06 297 GLU b N 1
ATOM 10338 C CA . GLU D 1 306 ? -25.173 -23.947 -43.633 1.00 67.75 297 GLU b CA 1
ATOM 10339 C C . GLU D 1 306 ? -24.955 -22.578 -44.299 1.00 65.92 297 GLU b C 1
ATOM 10340 O O . GLU D 1 306 ? -25.778 -21.658 -44.188 1.00 64.23 297 GLU b O 1
ATOM 10346 N N . PHE D 1 307 ? -23.810 -22.468 -44.967 1.00 64.91 298 PHE b N 1
ATOM 10347 C CA . PHE D 1 307 ? -23.444 -21.275 -45.715 1.00 63.58 298 PHE b CA 1
ATOM 10348 C C . PHE D 1 307 ? -24.566 -20.871 -46.670 1.00 63.96 298 PHE b C 1
ATOM 10349 O O . PHE D 1 307 ? -25.240 -21.721 -47.296 1.00 62.93 298 PHE b O 1
ATOM 10357 N N . ARG D 1 308 ? -24.799 -19.569 -46.752 1.00 64.11 299 ARG b N 1
ATOM 10358 C CA . ARG D 1 308 ? -25.637 -19.060 -47.816 1.00 65.99 299 ARG b CA 1
ATOM 10359 C C . ARG D 1 308 ? -24.893 -19.354 -49.129 1.00 66.39 299 ARG b C 1
ATOM 10360 O O . ARG D 1 308 ? -23.663 -19.331 -49.159 1.00 66.83 299 ARG b O 1
ATOM 10368 N N . SER D 1 309 ? -25.608 -19.691 -50.197 1.00 66.71 300 SER b N 1
ATOM 10369 C CA . SER D 1 309 ? -24.894 -20.116 -51.408 1.00 67.08 300 SER b CA 1
ATOM 10370 C C . SER D 1 309 ? -24.620 -18.921 -52.317 1.00 66.69 300 SER b C 1
ATOM 10371 O O . SER D 1 309 ? -25.465 -18.014 -52.434 1.00 67.13 300 SER b O 1
ATOM 10374 N N . GLY D 1 310 ? -23.444 -18.918 -52.956 1.00 65.66 301 GLY b N 1
ATOM 10375 C CA . GLY D 1 310 ? -22.991 -17.753 -53.748 1.00 63.07 301 GLY b CA 1
ATOM 10376 C C . GLY D 1 310 ? -22.548 -16.634 -52.818 1.00 61.67 301 GLY b C 1
ATOM 10377 O O . GLY D 1 310 ? -22.451 -15.452 -53.226 1.00 60.86 301 GLY b O 1
ATOM 10378 N N . ASP D 1 311 ? -22.298 -17.027 -51.559 1.00 59.77 302 ASP b N 1
ATOM 10379 C CA . ASP D 1 311 ? -21.845 -16.124 -50.514 1.00 57.93 302 ASP b CA 1
ATOM 10380 C C . ASP D 1 311 ? -20.442 -15.685 -50.899 1.00 56.53 302 ASP b C 1
ATOM 10381 O O . ASP D 1 311 ? -19.834 -16.264 -51.815 1.00 57.18 302 ASP b O 1
ATOM 10386 N N . VAL D 1 312 ? -19.962 -14.634 -50.259 1.00 53.66 303 VAL b N 1
ATOM 10387 C CA . VAL D 1 312 ? -18.579 -14.241 -50.354 1.00 51.22 303 VAL b CA 1
ATOM 10388 C C . VAL D 1 312 ? -17.951 -14.575 -49.021 1.00 50.05 303 VAL b C 1
ATOM 10389 O O . VAL D 1 312 ? -18.537 -14.294 -47.981 1.00 49.03 303 VAL b O 1
ATOM 10393 N N . ARG D 1 313 ? -16.779 -15.196 -49.052 1.00 48.53 304 ARG b N 1
ATOM 10394 C CA . ARG D 1 313 ? -16.087 -15.586 -47.830 1.00 47.52 304 ARG b CA 1
ATOM 10395 C C . ARG D 1 313 ? -15.539 -14.417 -46.988 1.00 46.08 304 ARG b C 1
ATOM 10396 O O . ARG D 1 313 ? -15.786 -14.333 -45.771 1.00 44.68 304 ARG b O 1
ATOM 10404 N N . HIS D 1 314 ? -14.745 -13.556 -47.631 1.00 44.55 305 HIS b N 1
ATOM 10405 C CA . HIS D 1 314 ? -14.128 -12.430 -46.930 1.00 42.92 305 HIS b CA 1
ATOM 10406 C C . HIS D 1 314 ? -14.253 -11.180 -47.789 1.00 42.05 305 HIS b C 1
ATOM 10407 O O . HIS D 1 314 ? -14.029 -11.211 -49.016 1.00 41.98 305 HIS b O 1
ATOM 10414 N N . SER D 1 315 ? -14.561 -10.063 -47.142 1.00 39.74 306 SER b N 1
ATOM 10415 C CA . SER D 1 315 ? -14.691 -8.837 -47.868 1.00 38.00 306 SER b CA 1
ATOM 10416 C C . SER D 1 315 ? -14.093 -7.743 -47.045 1.00 38.24 306 SER b C 1
ATOM 10417 O O . SER D 1 315 ? -14.340 -7.661 -45.872 1.00 39.89 306 SER b O 1
ATOM 10420 N N . GLN D 1 316 ? -13.297 -6.911 -47.683 1.00 37.05 307 GLN b N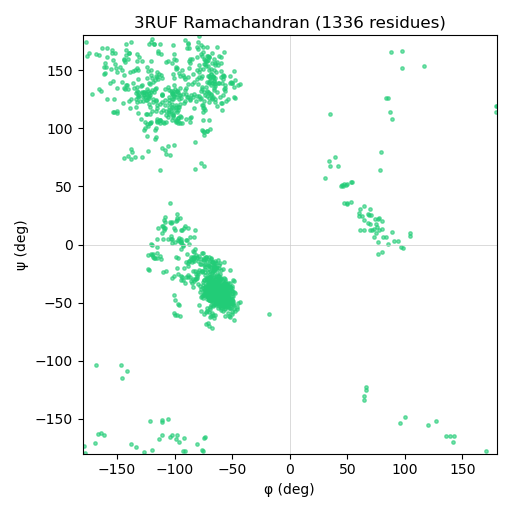 1
ATOM 10421 C CA . GLN D 1 316 ? -12.585 -5.832 -47.035 1.00 37.95 307 GLN b CA 1
ATOM 10422 C C . GLN D 1 316 ? -12.077 -4.912 -48.168 1.00 36.14 307 GLN b C 1
ATOM 10423 O O . GLN D 1 316 ? -11.558 -5.365 -49.211 1.00 36.03 307 GLN b O 1
ATOM 10429 N N . ALA D 1 317 ? -12.272 -3.609 -47.974 1.00 37.04 308 ALA b N 1
ATOM 10430 C CA . ALA D 1 317 ? -11.917 -2.581 -48.966 1.00 35.35 308 ALA b CA 1
ATOM 10431 C C . ALA D 1 317 ? -10.582 -1.985 -48.619 1.00 36.15 308 ALA b C 1
ATOM 10432 O O . ALA D 1 317 ? -10.226 -1.875 -47.457 1.00 35.79 308 ALA b O 1
ATOM 10434 N N . ASP D 1 318 ? -9.902 -1.525 -49.655 1.00 36.39 309 ASP b N 1
ATOM 10435 C CA . ASP D 1 318 ? -8.794 -0.635 -49.536 1.00 38.39 309 ASP b CA 1
ATOM 10436 C C . ASP D 1 318 ? -9.388 0.713 -49.904 1.00 37.26 309 ASP b C 1
ATOM 10437 O O . ASP D 1 318 ? -9.900 0.890 -51.003 1.00 39.42 309 ASP b O 1
ATOM 10442 N N . VAL D 1 319 ? -9.370 1.654 -48.982 1.00 36.88 310 VAL b N 1
ATOM 10443 C CA . VAL D 1 319 ? -10.016 2.941 -49.258 1.00 38.12 310 VAL b CA 1
ATOM 10444 C C . VAL D 1 319 ? -8.966 4.022 -49.444 1.00 39.03 310 VAL b C 1
ATOM 10445 O O . VAL D 1 319 ? -9.276 5.196 -49.221 1.00 37.73 310 VAL b O 1
ATOM 10449 N N . THR D 1 320 ? -7.729 3.625 -49.775 1.00 38.42 311 THR b N 1
ATOM 10450 C CA . THR D 1 320 ? -6.673 4.619 -50.119 1.00 41.38 311 THR b CA 1
ATOM 10451 C C . THR D 1 320 ? -7.093 5.645 -51.158 1.00 42.02 311 THR b C 1
ATOM 10452 O O . THR D 1 320 ? -6.782 6.845 -51.027 1.00 42.96 311 THR b O 1
ATOM 10456 N N . LYS D 1 321 ? -7.678 5.171 -52.254 1.00 40.87 312 LYS b N 1
ATOM 10457 C CA . LYS D 1 321 ? -7.963 6.059 -53.375 1.00 40.38 312 LYS b CA 1
ATOM 10458 C C . LYS D 1 321 ? -8.960 7.178 -52.912 1.00 40.48 312 LYS b C 1
ATOM 10459 O O . LYS D 1 321 ? -8.725 8.376 -53.113 1.00 39.06 312 LYS b O 1
ATOM 10465 N N . ALA D 1 322 ? -10.043 6.783 -52.246 1.00 40.17 313 ALA b N 1
ATOM 10466 C CA . ALA D 1 322 ? -10.897 7.793 -51.634 1.00 41.64 313 ALA b CA 1
ATOM 10467 C C . ALA D 1 322 ? -10.175 8.753 -50.679 1.00 41.62 313 ALA b C 1
ATOM 10468 O O . ALA D 1 322 ? -10.457 9.970 -50.674 1.00 40.43 313 ALA b O 1
ATOM 10470 N N . ILE D 1 323 ? -9.282 8.217 -49.826 1.00 42.63 314 ILE b N 1
ATOM 10471 C CA . ILE D 1 323 ? -8.616 9.043 -48.840 1.00 42.97 314 ILE b CA 1
ATOM 10472 C C . ILE D 1 323 ? -7.782 10.079 -49.603 1.00 44.82 314 ILE b C 1
ATOM 10473 O O . ILE D 1 323 ? -7.747 11.303 -49.266 1.00 43.25 314 ILE b O 1
ATOM 10478 N N . ASP D 1 324 ? -7.153 9.609 -50.677 1.00 45.50 315 ASP b N 1
ATOM 10479 C CA . ASP D 1 324 ? -6.190 10.445 -51.353 1.00 47.68 315 ASP b CA 1
ATOM 10480 C C . ASP D 1 324 ? -6.845 11.492 -52.212 1.00 47.24 315 ASP b C 1
ATOM 10481 O O . ASP D 1 324 ? -6.561 12.695 -52.082 1.00 47.22 315 ASP b O 1
ATOM 10486 N N . LEU D 1 325 ? -7.661 11.002 -53.139 1.00 45.13 316 LEU b N 1
ATOM 10487 C CA . LEU D 1 325 ? -8.200 11.823 -54.203 1.00 44.95 316 LEU b CA 1
ATOM 10488 C C . LEU D 1 325 ? -9.390 12.671 -53.767 1.00 44.29 316 LEU b C 1
ATOM 10489 O O . LEU D 1 325 ? -9.665 13.697 -54.399 1.00 44.88 316 LEU b O 1
ATOM 10494 N N . LEU D 1 326 ? -10.121 12.227 -52.723 1.00 43.78 317 LEU b N 1
ATOM 10495 C CA . LEU D 1 326 ? -11.369 12.879 -52.326 1.00 42.38 317 LEU b CA 1
ATOM 10496 C C . LEU D 1 326 ? -11.294 13.465 -50.919 1.00 42.98 317 LEU b C 1
ATOM 10497 O O . LEU D 1 326 ? -12.207 14.229 -50.508 1.00 42.03 317 LEU b O 1
ATOM 10502 N N . LYS D 1 327 ? -10.227 13.092 -50.190 1.00 41.06 318 LYS b N 1
ATOM 10503 C CA . LYS D 1 327 ? -9.989 13.485 -48.780 1.00 42.81 318 LYS b CA 1
ATOM 10504 C C . LYS D 1 327 ? -10.983 12.833 -47.820 1.00 42.59 318 LYS b C 1
ATOM 10505 O O . LYS D 1 327 ? -11.272 13.353 -46.751 1.00 43.97 318 LYS b O 1
ATOM 10511 N N . TYR D 1 328 ? -11.516 11.692 -48.213 1.00 41.96 319 TYR b N 1
ATOM 10512 C CA . TYR D 1 328 ? -12.273 10.810 -47.307 1.00 42.66 319 TYR b CA 1
ATOM 10513 C C . TYR D 1 328 ? -11.587 10.512 -45.970 1.00 43.57 319 TYR b C 1
ATOM 10514 O O . TYR D 1 328 ? -10.384 10.228 -45.934 1.00 43.25 319 TYR b O 1
ATOM 10523 N N . ARG D 1 329 ? -12.363 10.584 -44.889 1.00 44.50 320 ARG b N 1
ATOM 10524 C CA . ARG D 1 329 ? -11.973 10.133 -43.537 1.00 46.07 320 ARG b CA 1
ATOM 10525 C C . ARG D 1 329 ? -12.902 9.085 -42.995 1.00 45.13 320 ARG b C 1
ATOM 10526 O O . ARG D 1 329 ? -14.019 9.395 -42.536 1.00 44.89 320 ARG b O 1
ATOM 10534 N N . PRO D 1 330 ? -12.461 7.837 -42.995 1.00 45.48 321 PRO b N 1
ATOM 10535 C CA . PRO D 1 330 ? -13.389 6.806 -42.469 1.00 46.40 321 PRO b CA 1
ATOM 10536 C C . PRO D 1 330 ? -13.474 6.781 -40.919 1.00 47.88 321 PRO b C 1
ATOM 10537 O O . PRO D 1 330 ? -13.012 5.810 -40.286 1.00 47.22 321 PRO b O 1
ATOM 10541 N N . ASN D 1 331 ? -14.088 7.808 -40.335 1.00 48.38 322 ASN b N 1
ATOM 10542 C CA . ASN D 1 331 ? -13.923 8.056 -38.929 1.00 50.09 322 ASN b CA 1
ATOM 10543 C C . ASN D 1 331 ? -14.743 7.202 -37.971 1.00 48.56 322 ASN b C 1
ATOM 10544 O O . ASN D 1 331 ? -14.316 6.967 -36.864 1.00 47.18 322 ASN b O 1
ATOM 10549 N N . ILE D 1 332 ? -15.853 6.651 -38.429 1.00 46.88 323 ILE b N 1
ATOM 10550 C CA . ILE D 1 332 ? -16.616 5.752 -37.590 1.00 46.19 323 ILE b CA 1
ATOM 10551 C C . ILE D 1 332 ? -16.373 4.274 -37.946 1.00 47.31 323 ILE b C 1
ATOM 10552 O O . ILE D 1 332 ? -16.774 3.774 -39.049 1.00 44.08 323 ILE b O 1
ATOM 10557 N N . LYS D 1 333 ? -15.746 3.570 -36.991 1.00 47.40 324 LYS b N 1
ATOM 10558 C CA . LYS D 1 333 ? -15.608 2.094 -37.056 1.00 48.49 324 LYS b CA 1
ATOM 10559 C C . LYS D 1 333 ? -16.848 1.359 -36.597 1.00 47.71 324 LYS b C 1
ATOM 10560 O O . LYS D 1 333 ? -17.767 1.970 -36.065 1.00 48.31 324 LYS b O 1
ATOM 10566 N N . ILE D 1 334 ? -16.872 0.037 -36.821 1.00 47.77 325 ILE b N 1
ATOM 10567 C CA . ILE D 1 334 ? -18.023 -0.785 -36.506 1.00 47.63 325 ILE b CA 1
ATOM 10568 C C . ILE D 1 334 ? -18.561 -0.636 -35.071 1.00 48.70 325 ILE b C 1
ATOM 10569 O O . ILE D 1 334 ? -19.791 -0.514 -34.900 1.00 47.52 325 ILE b O 1
ATOM 10574 N N . ARG D 1 335 ? -17.647 -0.679 -34.068 1.00 48.99 326 ARG b N 1
ATOM 10575 C CA . ARG D 1 335 ? -18.012 -0.587 -32.635 1.00 51.45 326 ARG b CA 1
ATOM 10576 C C . ARG D 1 335 ? -18.807 0.697 -32.354 1.00 49.42 326 ARG b C 1
ATOM 10577 O O . ARG D 1 335 ? -19.954 0.633 -31.902 1.00 49.23 326 ARG b O 1
ATOM 10585 N N . GLU D 1 336 ? -18.178 1.840 -32.594 1.00 48.86 327 GLU b N 1
ATOM 10586 C CA . GLU D 1 336 ? -18.867 3.113 -32.457 1.00 48.77 327 GLU b CA 1
ATOM 10587 C C . GLU D 1 336 ? -20.201 3.132 -33.258 1.00 48.29 327 GLU b C 1
ATOM 10588 O O . GLU D 1 336 ? -21.228 3.666 -32.797 1.00 47.23 327 GLU b O 1
ATOM 10594 N N . GLY D 1 337 ? -20.197 2.522 -34.446 1.00 46.99 328 GLY b N 1
ATOM 10595 C CA . GLY D 1 337 ? -21.365 2.634 -35.310 1.00 46.15 328 GLY b CA 1
ATOM 10596 C C . GLY D 1 337 ? -22.502 1.852 -34.708 1.00 47.12 328 GLY b C 1
ATOM 10597 O O . GLY D 1 337 ? -23.668 2.280 -34.735 1.00 44.52 328 GLY b O 1
ATOM 10598 N N . LEU D 1 338 ? -22.176 0.684 -34.149 1.00 48.08 329 LEU b N 1
ATOM 10599 C CA . LEU D 1 338 ? -23.218 -0.137 -33.568 1.00 48.43 329 LEU b CA 1
ATOM 10600 C C . LEU D 1 338 ? -23.767 0.559 -32.311 1.00 50.01 329 LEU b C 1
ATOM 10601 O O . LEU D 1 338 ? -24.953 0.457 -32.002 1.00 49.86 329 LEU b O 1
ATOM 10606 N N . ARG D 1 339 ? -22.918 1.272 -31.578 1.00 50.62 330 ARG b N 1
ATOM 10607 C CA . ARG D 1 339 ? -23.424 1.958 -30.387 1.00 51.97 330 ARG b CA 1
ATOM 10608 C C . ARG D 1 339 ? -24.432 3.023 -30.823 1.00 52.10 330 ARG b C 1
ATOM 10609 O O . ARG D 1 339 ? -25.496 3.183 -30.200 1.00 51.70 330 ARG b O 1
ATOM 10617 N N . LEU D 1 340 ? -24.094 3.716 -31.913 1.00 51.40 331 LEU b N 1
ATOM 10618 C CA . LEU D 1 340 ? -24.868 4.863 -32.368 1.00 51.78 331 LEU b CA 1
ATOM 10619 C C . LEU D 1 340 ? -26.208 4.404 -32.932 1.00 51.33 331 LEU b C 1
ATOM 10620 O O . LEU D 1 340 ? -27.222 5.058 -32.793 1.00 52.24 331 LEU b O 1
ATOM 10625 N N . SER D 1 341 ? -26.214 3.219 -33.517 1.00 50.68 332 SER b N 1
ATOM 10626 C CA . SER D 1 341 ? -27.387 2.681 -34.166 1.00 50.45 332 SER b CA 1
ATOM 10627 C C . SER D 1 341 ? -28.329 1.998 -33.187 1.00 50.29 332 SER b C 1
ATOM 10628 O O . SER D 1 341 ? -29.545 2.024 -33.381 1.00 49.41 332 SER b O 1
ATOM 10631 N N . MET D 1 342 ? -27.767 1.318 -32.186 1.00 50.55 333 MET b N 1
ATOM 10632 C CA . MET D 1 342 ? -28.605 0.492 -31.295 1.00 50.85 333 MET b CA 1
ATOM 10633 C C . MET D 1 342 ? -29.859 1.209 -30.711 1.00 51.02 333 MET b C 1
ATOM 10634 O O . MET D 1 342 ? -30.955 0.603 -30.704 1.00 50.11 333 MET b O 1
ATOM 10639 N N . PRO D 1 343 ? -29.725 2.493 -30.272 1.00 50.73 334 PRO b N 1
ATOM 10640 C CA . PRO D 1 343 ? -30.935 3.183 -29.783 1.00 51.22 334 PRO b CA 1
ATOM 10641 C C . PRO D 1 343 ? -32.031 3.296 -30.835 1.00 51.23 334 PRO b C 1
ATOM 10642 O O . PRO D 1 343 ? -33.192 3.033 -30.517 1.00 50.64 334 PRO b O 1
ATOM 10646 N N . TRP D 1 344 ? -31.671 3.659 -32.081 1.00 51.48 335 TRP b N 1
ATOM 10647 C CA . TRP D 1 344 ? -32.662 3.784 -33.165 1.00 50.28 335 TRP b CA 1
ATOM 10648 C C . TRP D 1 344 ? -33.467 2.512 -33.313 1.00 50.67 335 TRP b C 1
ATOM 10649 O O . TRP D 1 344 ? -34.692 2.568 -33.481 1.00 50.85 335 TRP b O 1
ATOM 10660 N N . TYR D 1 345 ? -32.788 1.354 -33.266 1.00 51.14 336 TYR b N 1
ATOM 10661 C CA . TYR D 1 345 ? -33.492 0.053 -33.321 1.00 50.97 336 TYR b CA 1
ATOM 10662 C C . TYR D 1 345 ? -34.414 -0.230 -32.102 1.00 51.74 336 TYR b C 1
ATOM 10663 O O . TYR D 1 345 ? -35.556 -0.677 -32.234 1.00 49.96 336 TYR b O 1
ATOM 10672 N N . VAL D 1 346 ? -33.916 0.031 -30.915 1.00 53.62 337 VAL b N 1
ATOM 10673 C CA . VAL D 1 346 ? -34.780 -0.106 -29.720 1.00 56.09 337 VAL b CA 1
ATOM 10674 C C . VAL D 1 346 ? -36.120 0.640 -29.880 1.00 57.24 337 VAL b C 1
ATOM 10675 O O . VAL D 1 346 ? -37.177 -0.011 -29.844 1.00 58.37 337 VAL b O 1
ATOM 10679 N N . ARG D 1 347 ? -36.071 1.958 -30.122 1.00 58.59 338 ARG b N 1
ATOM 10680 C CA . ARG D 1 347 ? -37.261 2.780 -30.443 1.00 59.80 338 ARG b CA 1
ATOM 10681 C C . ARG D 1 347 ? -38.106 2.208 -31.542 1.00 59.80 338 ARG b C 1
ATOM 10682 O O . ARG D 1 347 ? -39.311 1.988 -31.362 1.00 59.58 338 ARG b O 1
ATOM 10690 N N . PHE D 1 348 ? -37.489 2.053 -32.720 1.00 60.08 339 PHE b N 1
ATOM 10691 C CA . PHE D 1 348 ? -38.214 1.644 -33.911 1.00 59.97 339 PHE b CA 1
ATOM 10692 C C . PHE D 1 348 ? -38.948 0.340 -33.615 1.00 60.76 339 PHE b C 1
ATOM 10693 O O . PHE D 1 348 ? -40.050 0.108 -34.104 1.00 59.18 339 PHE b O 1
ATOM 10701 N N . LEU D 1 349 ? -38.330 -0.498 -32.785 1.00 63.05 340 LEU b N 1
ATOM 10702 C CA . LEU D 1 349 ? -38.944 -1.782 -32.390 1.00 65.54 340 LEU b CA 1
ATOM 10703 C C . LEU D 1 349 ? -39.953 -1.798 -31.209 1.00 66.59 340 LEU b C 1
ATOM 10704 O O . LEU D 1 349 ? -40.764 -2.728 -31.130 1.00 67.35 340 LEU b O 1
ATOM 10709 N N . LYS D 1 350 ? -39.921 -0.818 -30.305 1.00 67.87 341 LYS b N 1
ATOM 10710 C CA . LYS D 1 350 ? -40.904 -0.806 -29.190 1.00 68.65 341 LYS b CA 1
ATOM 10711 C C . LYS D 1 350 ? -42.067 0.141 -29.469 1.00 68.74 341 LYS b C 1
ATOM 10712 O O . LYS D 1 350 ? -43.203 -0.302 -29.658 1.00 68.90 341 LYS b O 1
#

Secondary structure (DSSP, 8-state):
--HHHHHHHHHHHHS--EEEEETTTSHHHHHHHHHHHHTT-EEEEEE--SS--HHHHHHHHHTS-HHHHTTEEEEE--TT-HHHHHHHTTT-SEEEE------HHHHHH-HHHHHIIIIIHHHHHHHHHHHTT-SEEEEEEEGGGGTT---SSB-TT------SHHHHHHHHHHHHHHHHHHHH----EEEEE-SEESTT----STT--HHHHHHHHHHHT---EEESSS--EE--EEHHHHHHHHHHHHT--GGG-SEEEEES-S--EEHHHHHHHHHHHHHTT---EEEPPPTT--SB--B--HHHHHHH-------HHHHHHHHHHHHHHHH-/--HHHHHHHHHHHHS--EEEEETTTSHHHHHHHHHHHHTT-EEEEEE-SSS--HHHHHHHHHTS-HHHHTTEEEEE--TT-HHHHHHHTTT-SEEEE------HHHHHH-HHHHHIIIIIHHHHHHHHHHHTT-SEEEEEEEGGGGTT---SSB-TT------SHHHHHHHHHHHHHHHHHHHH----EEEEE-SEESTT----STT--HHHHHHHHHHHT---EEESSS--EE--EEHHHHHHHHHHHHT--GGG-SEEEEES-S--EEHHHHHHHHHHHHHTT---EEEPPPTT--SB--B--HHHHHHH-------HHHHHHHHHHHHHHHH-/--HHHHHHHHHHHHS--EEEEETTTSHHHHHHHHHHHHTT-EEEEEE--SS--HHHHHHHHHTS-HHHHTTEEEEE--TTSHHHHHHHTTT--EEEE------HHHHHH-HHHHHIIIIIIHHHHHHHHHHHT-SEEEEEEEGGGGTT---SSB-TT------SHHHHHHHHHHHHHHHHHHHH----EEEEE-SEE-TT----STT--HHHHHHHHHHHT---EEESSS--EE--EEHHHHHHHHHHHHT--GGG-SEEEEES-S--EEHHHHHHHHHHHHHTT---EEEPPPTT--SB--B--HHHHHHH-------HHHHHHHHHHHHHHHH-/--HHHHHHHHHHHHS--EEEEETTTSHHHHHHHHHHHHTT-EEEEEE--SSS-HHHHHHHHHTS-HHHHTTEEEEE--TTSHHHHHHHTTT--EEEE------HHHHHH-HHHHHIIIIIIHHHHHHHHHHHT-SEEEEEEEGGGGTT---SSB-TT------SHHHHHHHHHHHHHHHHHHHH----EEEEE-SEESTT----STT--HHHHHHHHHHHT---EEESSS--EE--EEHHHHHHHHHHHHT--GGG-SEEEEES-S--EEHHHHHHHHHHHHHTT---EEEPPPTT--SB--B--HHIIIII-------HHHHHHHHHHHHHHHH-

B-factor: mean 43.4, std 11.94, range [20.0, 96.56]

Solvent-accessible surface area: 53714 Å² total; per-residue (Å²): 132,49,12,20,22,46,12,14,14,1,27,4,41,65,38,72,61,25,0,0,0,0,10,0,0,17,27,27,1,0,2,0,0,9,64,0,0,94,11,48,0,60,0,24,0,1,10,55,54,68,61,6,51,95,87,5,4,56,42,0,100,102,72,20,45,108,103,30,69,87,82,24,67,61,56,115,17,36,7,97,64,72,85,27,0,80,108,3,2,148,68,8,32,8,0,0,3,22,15,27,22,27,28,26,31,45,1,73,116,52,56,140,50,1,64,30,13,2,32,61,0,0,50,20,0,0,57,2,0,47,78,43,158,12,101,3,3,1,3,10,3,9,14,14,2,0,3,70,53,121,47,72,58,6,43,19,150,63,55,25,97,62,73,9,44,33,1,64,5,7,78,32,2,1,65,78,1,66,59,15,15,209,83,111,57,23,70,4,2,0,0,8,20,0,52,15,1,1,58,5,26,47,9,80,62,95,74,11,41,39,4,0,78,9,0,5,14,44,43,144,67,87,76,12,90,3,33,6,58,0,78,3,0,31,0,9,0,8,0,47,0,0,7,0,0,0,0,2,1,2,47,14,84,90,88,3,26,51,36,23,0,0,0,0,14,23,53,119,8,24,19,43,70,0,26,30,52,0,137,73,22,8,76,121,73,159,130,161,97,125,105,157,112,86,88,21,40,19,102,52,4,42,3,35,10,76,50,0,81,78,67,8,34,4,142,19,49,13,100,15,139,76,0,0,148,80,1,0,52,35,1,32,173,65,57,206,230,52,75,73,21,82,79,15,14,107,89,3,86,184,52,71,63,24,0,0,0,0,9,0,0,15,30,28,1,0,2,0,0,9,63,0,0,96,11,48,0,63,0,20,0,1,9,32,7,13,53,3,24,75,65,4,5,56,41,0,97,104,75,17,50,108,107,30,66,85,82,24,67,59,54,116,15,15,10,24,53,54,92,23,0,77,109,4,2,153,68,8,30,8,0,0,3,22,16,27,9,26,29,27,12,8,0,35,49,20,1,32,23,0,1,22,9,2,0,25,0,0,1,3,0,0,15,3,0,16,55,43,147,13,99,4,3,1,0,9,3,9,14,15,2,0,2,62,51,120,48,66,59,5,44,16,148,69,54,21,70,27,43,1,0,32,1,0,0,8,40,0,1,2,4,0,0,65,1,0,15,122,41,41,56,24,66,2,2,0,0,9,18,0,51,15,1,0,58,5,25,46,8,85,42,26,28,9,44,37,4,0,69,8,0,6,14,33,40,146,66,79,74,9,93,1,30,5,63,0,76,4,1,29,0,10,0,9,0,49,0,0,6,1,0,0,0,2,1,3,46,14,115,86,86,5,25,52,38,15,0,0,0,0,15,21,52,120,7,24,18,44,71,0,12,32,52,0,132,85,24,7,81,106,72,164,139,125,93,128,104,157,113,74,88,20,52,19,100,58,4,38,2,38,10,79,50,0,78,87,66,6,101,3,144,24,54,16,104,14,145,85,0,0,158,84,1,1,52,34,1,30,160,66,56,198,224,70,69,89,25,64,82,10,15,105,77,3,85,157,59,65,67,27,0,0,0,0,11,0,0,16,30,28,2,0,2,0,0,7,62,0,0,92,13,52,0,45,0,20,0,2,9,46,40,18,50,6,50,92,87,4,4,71,40,0,120,111,75,23,48,109,117,33,57,85,106,21,70,61,56,117,18,30,6,90,66,48,87,24,0,74,108,4,1,142,67,9,33,5,0,0,2,20,15,25,2,34,29,49,42,23,0,48,14,22,0,30,24,0,1,20,11,2,0,26,0,0,2,4,0,0,20,1,0,40,81,48,158,15,99,4,3,1,4,8,3,10,25,26,2,2,19,65,50,124,39,72,56,19,41,15,153,61,53,23,71,12,70,4,0,26,2,0,0,7,34,0,1,4,10,0,1,69,2,0,14,125,42,59,58,24,73,3,2,0,0,7,23,0,54,15,2,1,65,4,26,43,8,83,28,48,46,17,40,40,5,0,79,11,0,10,13,42,44,152,69,81,74,7,79,1,30,8,66,0,82,2,2,34,0,9,0,6,0,49,1,0,6,2,0,0,0,4,1,3,58,17,149,91,85,3,28,52,38,22,0,0,0,0,12,23,56,130,8,27,20,42,66,0,9,30,46,0,124,76,16,8,65,136,76,175,132,112,104,124,109,153,96,108,103,76,56,67,103,74,6,23,1,40,10,83,53,0,79,100,81,8,94,0,138,31,75,16,94,16,114,76,0,0,133,92,1,1,49,23,1,21,153,68,54,203,113,45,79,90,16,71,83,12,14,104,71,4,52,16,38,2,40,24,0,0,0,0,11,0,0,17,28,30,1,0,3,0,0,6,59,0,0,96,14,8,0,37,0,20,0,2,11,52,54,72,62,7,50,92,86,3,4,55,40,0,96,105,75,22,8,91,19,27,64,84,44,22,71,61,52,121,18,28,7,110,71,67,89,26,0,70,109,3,1,155,69,9,29,6,0,0,3,22,16,27,10,33,29,46,40,47,0,99,118,58,57,135,57,0,64,26,14,2,30,62,0,1,45,19,0,0,57,1,0,39,75,49,154,15,100,3,3,0,2,8,3,10,24,28,2,3,18,72,52,127,37,72,56,18,42,13,143,64,54,22,95,45,111,14,46,27,2,65,5,8,69,31,2,4,76,73,1,68,58,15,15,208,78,118,57,25,69,3,1,1,0,6,20,0,56,14,2,1,58,4,25,41,9,92,55,96,92,13,41,42,4,0,78,10,0,10,12,41,45,150,67,77,72,5,83,1,29,8,69,0,85,2,1,37,1,8,0,8,0,53,1,0,8,2,0,0,0,4,1,2,60,16,142,91,86,3,30,53,38,19,0,0,0,0,13,24,62,130,8,29,20,44,65,0,7,33,46,0,132,67,17,10,59,123,75,150,152,120,102,126,113,151,92,115,101,64,52,64,100,72,7,21,2,45,10,83,49,0,80,93,81,8,100,1,136,24,73,19,95,17,117,72,0,0,132,91,1,0,45,19,0,19,151,69,57,197

CATH classification: 3.40.50.720 (+1 more: 3.90.25.10)

Radius of gyration: 34.45 Å; Cα contacts (8 Å, |Δi|>4): 2829; chains: 4; bounding box: 79×91×96 Å